Protein AF-A0A9Q8ZCZ3-F1 (afdb_monomer_lite)

Structure (mmCIF, N/CA/C/O backbone):
data_AF-A0A9Q8ZCZ3-F1
#
_entry.id   AF-A0A9Q8ZCZ3-F1
#
loop_
_atom_site.group_PDB
_atom_site.id
_atom_site.type_symbol
_atom_site.label_atom_id
_atom_site.label_alt_id
_atom_site.label_comp_id
_atom_site.label_asym_id
_atom_site.label_entity_id
_atom_site.label_seq_id
_atom_site.pdbx_PDB_ins_code
_atom_site.Cartn_x
_atom_site.Cartn_y
_atom_site.Cartn_z
_atom_site.occupancy
_atom_site.B_iso_or_equiv
_atom_site.auth_seq_id
_atom_site.auth_comp_id
_atom_site.auth_asym_id
_atom_site.auth_atom_id
_atom_site.pdbx_PDB_model_num
ATOM 1 N N . MET A 1 1 ? 38.126 -20.025 52.628 1.00 37.25 1 MET A N 1
ATOM 2 C CA . MET A 1 1 ? 37.465 -19.666 51.356 1.00 37.25 1 MET A CA 1
ATOM 3 C C . MET A 1 1 ? 36.184 -18.893 51.689 1.00 37.25 1 MET A C 1
ATOM 5 O O . MET A 1 1 ? 35.184 -19.537 51.940 1.00 37.25 1 MET A O 1
ATOM 9 N N . ARG A 1 2 ? 36.077 -17.572 51.896 1.00 28.75 2 ARG A N 1
ATOM 10 C CA . ARG A 1 2 ? 36.867 -16.373 51.544 1.00 28.75 2 ARG A CA 1
ATOM 11 C C . ARG A 1 2 ? 37.341 -16.327 50.087 1.00 28.75 2 ARG A C 1
ATOM 13 O O . ARG A 1 2 ? 38.144 -17.168 49.707 1.00 28.75 2 ARG A O 1
ATOM 20 N N . LEU A 1 3 ? 36.901 -15.266 49.398 1.00 27.75 3 LEU A N 1
ATOM 21 C CA . LEU A 1 3 ? 37.317 -14.732 48.092 1.00 27.75 3 LEU A CA 1
ATOM 22 C C . LEU A 1 3 ? 36.626 -15.328 46.848 1.00 27.75 3 LEU A C 1
ATOM 24 O O . LEU A 1 3 ? 36.503 -16.536 46.708 1.00 27.75 3 LEU A O 1
ATOM 28 N N . LEU A 1 4 ? 36.231 -14.414 45.949 1.00 27.61 4 LEU A N 1
ATOM 29 C CA . LEU A 1 4 ? 35.619 -14.585 44.618 1.00 27.61 4 LEU A CA 1
ATOM 30 C C . LEU A 1 4 ? 34.090 -14.765 44.512 1.00 27.61 4 LEU A C 1
ATOM 32 O O . LEU A 1 4 ? 33.637 -15.712 43.890 1.00 27.61 4 LEU A O 1
ATOM 36 N N . LYS A 1 5 ? 33.295 -13.800 45.006 1.00 28.56 5 LYS A N 1
ATOM 37 C CA . LYS A 1 5 ? 32.045 -13.321 44.342 1.00 28.56 5 LYS A CA 1
ATOM 38 C C . LYS A 1 5 ? 31.713 -11.852 44.695 1.00 28.56 5 LYS A C 1
ATOM 40 O O . LYS A 1 5 ? 30.554 -11.465 44.743 1.00 28.56 5 LYS A O 1
ATOM 45 N N . LEU A 1 6 ? 32.737 -11.029 44.951 1.00 27.64 6 LEU A N 1
ATOM 46 C CA . LEU A 1 6 ? 32.600 -9.608 45.313 1.00 27.64 6 LEU A CA 1
ATOM 47 C C . LEU A 1 6 ? 33.494 -8.715 44.431 1.00 27.64 6 LEU A C 1
ATOM 49 O O . LEU A 1 6 ? 34.274 -7.912 44.926 1.00 27.64 6 LEU A O 1
ATOM 53 N N . ALA A 1 7 ? 33.441 -8.923 43.116 1.00 28.30 7 ALA A N 1
ATOM 54 C CA . ALA A 1 7 ? 34.199 -8.135 42.146 1.00 28.30 7 ALA A CA 1
ATOM 55 C C . ALA A 1 7 ? 33.387 -7.986 40.855 1.00 28.30 7 ALA A C 1
ATOM 57 O O . ALA A 1 7 ? 33.737 -8.576 39.845 1.00 28.30 7 ALA A O 1
ATOM 58 N N . LEU A 1 8 ? 32.249 -7.286 40.931 1.00 29.22 8 LEU A N 1
ATOM 59 C CA . LEU A 1 8 ? 31.621 -6.587 39.795 1.00 29.22 8 LEU A CA 1
ATOM 60 C C . LEU A 1 8 ? 30.508 -5.618 40.275 1.00 29.22 8 LEU A C 1
ATOM 62 O O . LEU A 1 8 ? 29.471 -5.481 39.640 1.00 29.22 8 LEU A O 1
ATOM 66 N N . ALA A 1 9 ? 30.697 -4.979 41.440 1.00 29.83 9 ALA A N 1
ATOM 67 C CA . ALA A 1 9 ? 29.725 -4.052 42.042 1.00 29.83 9 ALA A CA 1
ATOM 68 C C . ALA A 1 9 ? 30.363 -2.749 42.570 1.00 29.83 9 ALA A C 1
ATOM 70 O O . ALA A 1 9 ? 29.780 -2.058 43.396 1.00 29.83 9 ALA A O 1
ATOM 71 N N . THR A 1 10 ? 31.563 -2.394 42.105 1.00 28.70 10 THR A N 1
ATOM 72 C CA . THR A 1 10 ? 32.265 -1.170 42.523 1.00 28.70 10 THR A CA 1
ATOM 73 C C . THR A 1 10 ? 33.043 -0.575 41.354 1.00 28.70 10 THR A C 1
ATOM 75 O O . THR A 1 10 ? 34.249 -0.769 41.244 1.00 28.70 10 THR A O 1
ATOM 78 N N . GLN A 1 11 ? 32.333 0.125 40.469 1.00 27.95 11 GLN A N 1
ATOM 79 C CA . GLN A 1 11 ? 32.879 1.227 39.661 1.00 27.95 11 GLN A CA 1
ATOM 80 C C . GLN A 1 11 ? 31.779 2.237 39.256 1.00 27.95 11 GLN A C 1
ATOM 82 O O . GLN A 1 11 ? 31.844 2.884 38.221 1.00 27.95 11 GLN A O 1
ATOM 87 N N . LEU A 1 12 ? 30.767 2.394 40.118 1.00 32.44 12 LEU A N 1
ATOM 88 C CA . LEU A 1 12 ? 29.701 3.400 40.034 1.00 32.44 12 LEU A CA 1
ATOM 89 C C . LEU A 1 12 ? 29.805 4.315 41.264 1.00 32.44 12 LEU A C 1
ATOM 91 O O . LEU A 1 12 ? 28.989 4.230 42.170 1.00 32.44 12 LEU A O 1
ATOM 95 N N . ALA A 1 13 ? 30.892 5.087 41.350 1.00 31.91 13 ALA A N 1
ATOM 96 C CA . ALA A 1 13 ? 31.069 6.240 42.246 1.00 31.91 13 ALA A CA 1
ATOM 97 C C . ALA A 1 13 ? 32.522 6.736 42.141 1.00 31.91 13 ALA A C 1
ATOM 99 O O . ALA A 1 13 ? 33.360 6.320 42.934 1.00 31.91 13 ALA A O 1
ATOM 100 N N . ALA A 1 14 ? 32.825 7.554 41.127 1.00 30.77 14 ALA A N 1
ATOM 101 C CA . ALA A 1 14 ? 33.904 8.558 41.114 1.00 30.77 14 ALA A CA 1
ATOM 102 C C . ALA A 1 14 ? 34.124 9.074 39.680 1.00 30.77 14 ALA A C 1
ATOM 104 O O . ALA A 1 14 ? 35.039 8.645 38.984 1.00 30.77 14 ALA A O 1
ATOM 105 N N . ALA A 1 15 ? 33.280 10.006 39.245 1.00 29.16 15 ALA A N 1
ATOM 106 C CA . ALA A 1 15 ? 33.615 11.010 38.237 1.00 29.16 15 ALA A CA 1
ATOM 107 C C . ALA A 1 15 ? 32.782 12.257 38.580 1.00 29.16 15 ALA A C 1
ATOM 109 O O . ALA A 1 15 ? 31.609 12.128 38.923 1.00 29.16 15 ALA A O 1
ATOM 110 N N . SER A 1 16 ? 33.441 13.412 38.626 1.00 28.70 16 SER A N 1
ATOM 111 C CA . SER A 1 16 ? 33.081 14.632 39.360 1.00 28.70 16 SER A CA 1
ATOM 112 C C . SER A 1 16 ? 31.605 15.073 39.329 1.00 28.70 16 SER A C 1
ATOM 114 O O . SER A 1 16 ? 30.960 15.000 38.283 1.00 28.70 16 SER A O 1
ATOM 116 N N . PRO A 1 17 ? 31.069 15.621 40.441 1.00 32.25 17 PRO A N 1
ATOM 117 C CA . PRO A 1 17 ? 29.817 16.361 40.394 1.00 32.25 17 PRO A CA 1
ATOM 118 C C . PRO A 1 17 ? 30.027 17.633 39.562 1.00 32.25 17 PRO A C 1
ATOM 120 O O . PRO A 1 17 ? 30.966 18.385 39.819 1.00 32.25 17 PRO A O 1
ATOM 123 N N . LEU A 1 18 ? 29.127 17.913 38.614 1.00 33.00 18 LEU A N 1
ATOM 124 C CA . LEU A 1 18 ? 28.838 19.305 38.262 1.00 33.00 18 LEU A CA 1
ATOM 125 C C . LEU A 1 18 ? 28.444 19.973 39.583 1.00 33.00 18 LEU A C 1
ATOM 127 O O . LEU A 1 18 ? 27.463 19.582 40.223 1.00 33.00 18 LEU A O 1
ATOM 131 N N . THR A 1 19 ? 29.311 20.851 40.068 1.00 30.25 19 THR A N 1
ATOM 132 C CA . THR A 1 19 ? 29.290 21.378 41.429 1.00 30.25 19 THR A CA 1
ATOM 133 C C . THR A 1 19 ? 27.935 21.989 41.766 1.00 30.25 19 THR A C 1
ATOM 135 O O . THR A 1 19 ? 27.463 22.901 41.093 1.00 30.25 19 THR A O 1
ATOM 138 N N . HIS A 1 20 ? 27.330 21.509 42.856 1.00 31.58 20 HIS A N 1
ATOM 139 C CA . HIS A 1 20 ? 26.348 22.273 43.619 1.00 31.58 20 HIS A CA 1
ATOM 140 C C . HIS A 1 20 ? 27.069 23.492 44.205 1.00 31.58 20 HIS A C 1
ATOM 142 O O . HIS A 1 20 ? 27.762 23.370 45.213 1.00 31.58 20 HIS A O 1
ATOM 148 N N . GLY A 1 21 ? 26.968 24.648 43.550 1.00 25.59 21 GLY A N 1
ATOM 149 C CA . GLY A 1 21 ? 27.646 25.849 44.026 1.00 25.59 21 GLY A CA 1
ATOM 150 C C . GLY A 1 21 ? 27.520 27.056 43.108 1.00 25.59 21 GLY A C 1
ATOM 151 O O . GLY A 1 21 ? 28.507 27.445 42.505 1.00 25.59 21 GLY A O 1
ATOM 152 N N . ALA A 1 22 ? 26.327 27.646 43.037 1.00 23.73 22 ALA A N 1
ATOM 153 C CA . ALA A 1 22 ? 26.113 29.096 43.023 1.00 23.73 22 ALA A CA 1
ATOM 154 C C . ALA A 1 22 ? 24.606 29.370 43.170 1.00 23.73 22 ALA A C 1
ATOM 156 O O . ALA A 1 22 ? 23.781 28.747 42.505 1.00 23.73 22 ALA A O 1
ATOM 157 N N . SER A 1 23 ? 24.259 30.276 44.085 1.00 26.58 23 SER A N 1
ATOM 158 C CA . SER A 1 23 ? 22.940 30.915 44.196 1.00 26.58 23 SER A CA 1
ATOM 159 C C . SER A 1 23 ? 22.476 31.442 42.828 1.00 26.58 23 SER A C 1
ATOM 161 O O . SER A 1 23 ? 23.337 31.825 42.036 1.00 26.58 23 SER A O 1
ATOM 163 N N . PRO A 1 24 ? 21.161 31.511 42.533 1.00 29.52 24 PRO A N 1
ATOM 164 C CA . PRO A 1 24 ? 20.676 32.098 41.292 1.00 29.52 24 PRO A CA 1
ATOM 165 C C . PRO A 1 24 ? 20.957 33.603 41.316 1.00 29.52 24 PRO A C 1
ATOM 167 O O . PRO A 1 24 ? 20.151 34.392 41.806 1.00 29.52 24 PRO A O 1
ATOM 170 N N . GLU A 1 25 ? 22.120 34.018 40.824 1.00 26.02 25 GLU A N 1
ATOM 171 C CA . GLU A 1 25 ? 22.280 35.394 40.380 1.00 26.02 25 GLU A CA 1
ATOM 172 C C . GLU A 1 25 ? 21.338 35.594 39.194 1.00 26.02 25 GLU A C 1
ATOM 174 O O . GLU A 1 25 ? 21.308 34.814 38.238 1.00 26.02 25 GLU A O 1
ATOM 179 N N . SER A 1 26 ? 20.497 36.615 39.317 1.00 29.98 26 SER A N 1
ATOM 180 C CA . SER A 1 26 ? 19.576 37.067 38.288 1.00 29.98 26 SER A CA 1
ATOM 181 C C . SER A 1 26 ? 20.321 37.216 36.962 1.00 29.98 26 SER A C 1
ATOM 183 O O . SER A 1 26 ? 21.155 38.110 36.824 1.00 29.98 26 SER A O 1
ATOM 185 N N . ARG A 1 27 ? 20.022 36.365 35.974 1.00 30.58 27 ARG A N 1
ATOM 186 C CA . ARG A 1 27 ? 20.497 36.565 34.600 1.00 30.58 27 ARG A CA 1
ATOM 187 C C . ARG A 1 27 ? 19.783 37.788 34.017 1.00 30.58 27 ARG A C 1
ATOM 189 O O . ARG A 1 27 ? 18.702 37.679 33.450 1.00 30.58 27 ARG A O 1
ATOM 196 N N . SER A 1 28 ? 20.370 38.961 34.238 1.00 32.25 28 SER A N 1
ATOM 197 C CA . SER A 1 28 ? 19.929 40.274 33.751 1.00 32.25 28 SER A CA 1
ATOM 198 C C . SER A 1 28 ? 20.901 40.858 32.720 1.00 32.25 28 SER A C 1
ATOM 200 O O . SER A 1 28 ? 21.131 42.062 32.689 1.00 32.25 28 SER A O 1
ATOM 202 N N . VAL A 1 29 ? 21.501 40.013 31.888 1.00 33.41 29 VAL A N 1
ATOM 203 C CA . VAL A 1 29 ? 22.351 40.422 30.764 1.00 33.41 29 VAL A CA 1
ATOM 204 C C . VAL A 1 29 ? 21.821 39.673 29.549 1.00 33.41 29 VAL A C 1
ATOM 206 O O . VAL A 1 29 ? 21.499 38.490 29.686 1.00 33.41 29 VAL A O 1
ATOM 209 N N . GLU A 1 30 ? 21.661 40.362 28.412 1.00 42.75 30 GLU A N 1
ATOM 210 C CA . GLU A 1 30 ? 21.364 39.749 27.108 1.00 42.75 30 GLU A CA 1
ATOM 211 C C . GLU A 1 30 ? 22.111 38.419 27.012 1.00 42.75 30 GLU A C 1
ATOM 213 O O . GLU A 1 30 ? 23.341 38.371 27.085 1.00 42.75 30 GLU A O 1
ATOM 218 N N . SER A 1 31 ? 21.356 37.322 27.013 1.00 51.47 31 SER A N 1
ATOM 219 C CA . SER A 1 31 ? 21.930 35.992 27.168 1.00 51.47 31 SER A CA 1
ATOM 220 C C . SER A 1 31 ? 22.570 35.608 25.843 1.00 51.47 31 SER A C 1
ATOM 222 O O . SER A 1 31 ? 21.911 35.052 24.970 1.00 51.47 31 SER A O 1
ATOM 224 N N . SER A 1 32 ? 23.839 35.974 25.665 1.00 66.69 32 SER A N 1
ATOM 225 C CA . SER A 1 32 ? 24.597 35.573 24.489 1.00 66.69 32 SER A CA 1
ATOM 226 C C . SER A 1 32 ? 24.754 34.052 24.487 1.00 66.69 32 SER A C 1
ATOM 228 O O . SER A 1 32 ? 25.251 33.463 25.449 1.00 66.69 32 SER A O 1
ATOM 230 N N . TYR A 1 33 ? 24.320 33.428 23.393 1.00 73.75 33 TYR A N 1
ATOM 231 C CA . TYR A 1 33 ? 24.519 32.006 23.115 1.00 73.75 33 TYR A CA 1
ATOM 232 C C . TYR A 1 33 ? 25.877 31.733 22.446 1.00 73.75 33 TYR A C 1
ATOM 234 O O . TYR A 1 33 ? 26.095 30.653 21.897 1.00 73.75 33 TYR A O 1
ATOM 242 N N . ASP A 1 34 ? 26.794 32.700 22.480 1.00 79.12 34 ASP A N 1
ATOM 243 C CA . ASP A 1 34 ? 28.106 32.581 21.852 1.00 79.12 34 ASP A CA 1
ATOM 244 C C . ASP A 1 34 ? 28.922 31.456 22.458 1.00 79.12 34 ASP A C 1
ATOM 246 O O . ASP A 1 34 ? 29.066 31.342 23.677 1.00 79.12 34 ASP A O 1
ATOM 250 N N . GLY A 1 35 ? 29.438 30.598 21.581 1.00 76.88 35 GLY A N 1
ATOM 251 C CA . GLY A 1 35 ? 30.182 29.411 21.975 1.00 76.88 35 GLY A CA 1
ATOM 252 C C . GLY A 1 35 ? 29.331 28.306 22.607 1.00 76.88 35 GLY A C 1
ATOM 253 O O . GLY A 1 35 ? 29.898 27.300 23.034 1.00 76.88 35 GLY A O 1
ATOM 254 N N . TYR A 1 36 ? 27.998 28.436 22.667 1.00 81.88 36 TYR A N 1
ATOM 255 C CA . TYR A 1 36 ? 27.144 27.319 23.074 1.00 81.88 36 TYR A CA 1
ATOM 256 C C . TYR A 1 36 ? 27.187 26.227 22.009 1.00 81.88 36 TYR A C 1
ATOM 258 O O . TYR A 1 36 ? 26.948 26.479 20.827 1.00 81.88 36 TYR A O 1
ATOM 266 N N . GLN A 1 37 ? 27.410 24.991 22.448 1.00 79.00 37 GLN A N 1
ATOM 267 C CA . GLN A 1 37 ? 27.437 23.821 21.582 1.00 79.00 37 GLN A CA 1
ATOM 268 C C . GLN A 1 37 ? 26.160 23.002 21.729 1.00 79.00 37 GLN A C 1
ATOM 270 O O . GLN A 1 37 ? 25.763 22.627 22.833 1.00 79.00 37 GLN A O 1
ATOM 275 N N . VAL A 1 38 ? 25.512 22.692 20.607 1.00 73.88 38 VAL A N 1
ATOM 276 C CA . VAL A 1 38 ? 24.312 21.846 20.591 1.00 73.88 38 VAL A CA 1
ATOM 277 C C . VAL A 1 38 ? 24.728 20.404 20.354 1.00 73.88 38 VAL A C 1
ATOM 279 O O . VAL A 1 38 ? 25.309 20.086 19.320 1.00 73.88 38 VAL A O 1
ATOM 282 N N . TYR A 1 39 ? 24.388 19.512 21.279 1.00 70.62 39 TYR A N 1
ATOM 283 C CA . TYR A 1 39 ? 24.693 18.086 21.197 1.00 70.62 39 TYR A CA 1
ATOM 284 C C . TYR A 1 39 ? 23.428 17.240 21.090 1.00 70.62 39 TYR A C 1
ATOM 286 O O . TYR A 1 39 ? 22.466 17.476 21.808 1.00 70.62 39 TYR A O 1
ATOM 294 N N . SER A 1 40 ? 23.454 16.200 20.254 1.00 76.69 40 SER A N 1
ATOM 295 C CA . SER A 1 40 ? 22.448 15.133 20.205 1.00 76.69 40 SER A CA 1
ATOM 296 C C . SER A 1 40 ? 22.942 13.907 20.963 1.00 76.69 40 SER A C 1
ATOM 298 O O . SER A 1 40 ? 23.885 13.249 20.521 1.00 76.69 40 SER A O 1
ATOM 300 N N . ILE A 1 41 ? 22.316 13.572 22.085 1.00 76.19 41 ILE A N 1
ATOM 301 C CA . ILE A 1 41 ? 22.670 12.424 22.924 1.00 76.19 41 ILE A CA 1
ATOM 302 C C . ILE A 1 41 ? 21.769 11.251 22.560 1.00 76.19 41 ILE A C 1
ATOM 304 O O . ILE A 1 41 ? 20.557 11.382 22.649 1.00 76.19 41 ILE A O 1
ATOM 308 N N . THR A 1 42 ? 22.327 10.100 22.183 1.00 78.81 42 THR A N 1
ATOM 309 C CA . THR A 1 42 ? 21.536 8.876 21.945 1.00 78.81 42 THR A CA 1
ATOM 310 C C . THR A 1 42 ? 21.480 8.031 23.227 1.00 78.81 42 THR A C 1
ATOM 312 O O . THR A 1 42 ? 22.520 7.472 23.583 1.00 78.81 42 THR A O 1
ATOM 315 N N . PRO A 1 43 ? 20.328 7.894 23.918 1.00 72.38 43 PRO A N 1
ATOM 316 C CA . PRO A 1 43 ? 20.190 6.991 25.052 1.00 72.38 43 PRO A CA 1
ATOM 317 C C . PRO A 1 43 ? 20.273 5.533 24.583 1.00 72.38 43 PRO A C 1
ATOM 319 O O . PRO A 1 43 ? 19.813 5.180 23.495 1.00 72.38 43 PRO A O 1
ATOM 322 N N . SER A 1 44 ? 20.830 4.666 25.420 1.00 74.69 44 SER A N 1
ATOM 323 C CA . SER A 1 44 ? 20.887 3.218 25.202 1.00 74.69 44 SER A CA 1
ATOM 324 C C . SER A 1 44 ? 19.638 2.480 25.697 1.00 74.69 44 SER A C 1
ATOM 326 O O . SER A 1 44 ? 19.405 1.339 25.297 1.00 74.69 44 SER A O 1
ATOM 328 N N . SER A 1 45 ? 18.810 3.123 26.527 1.00 70.25 45 SER A N 1
ATOM 329 C CA . SER A 1 45 ? 17.542 2.582 27.026 1.00 70.25 45 SER A CA 1
ATOM 330 C C . SER A 1 45 ? 16.523 3.685 27.337 1.00 70.25 45 SER A C 1
ATOM 332 O O . SER A 1 45 ? 16.878 4.854 27.495 1.00 70.25 45 SER A O 1
ATOM 334 N N . ALA A 1 46 ? 15.248 3.311 27.478 1.00 59.12 46 ALA A N 1
ATOM 335 C CA . ALA A 1 46 ? 14.192 4.231 27.913 1.00 59.12 46 ALA A CA 1
ATOM 336 C C . ALA A 1 46 ? 14.426 4.769 29.342 1.00 59.12 46 ALA A C 1
ATOM 338 O O . ALA A 1 46 ? 14.060 5.898 29.654 1.00 59.12 46 ALA A O 1
ATOM 339 N N . GLU A 1 47 ? 15.069 3.989 30.215 1.00 65.06 47 GLU A N 1
ATOM 340 C CA . GLU A 1 47 ? 15.448 4.426 31.566 1.00 65.06 47 GLU A CA 1
ATOM 341 C C . GLU A 1 47 ? 16.576 5.463 31.530 1.00 65.06 47 GLU A C 1
ATOM 343 O O . GLU A 1 47 ? 16.503 6.475 32.226 1.00 65.06 47 GLU A O 1
ATOM 348 N N . GLU A 1 48 ? 17.576 5.264 30.667 1.00 72.31 48 GLU A N 1
ATOM 349 C CA . GLU A 1 48 ? 18.631 6.254 30.449 1.00 72.31 48 GLU A CA 1
ATOM 350 C C . GLU A 1 48 ? 18.062 7.531 29.825 1.00 72.31 48 GLU A C 1
ATOM 352 O O . GLU A 1 48 ? 18.433 8.621 30.241 1.00 72.31 48 GLU A O 1
ATOM 357 N N . ALA A 1 49 ? 17.109 7.423 28.894 1.00 62.47 49 ALA A N 1
ATOM 358 C CA . ALA A 1 49 ? 16.438 8.584 28.313 1.00 62.47 49 ALA A CA 1
ATOM 359 C C . ALA A 1 49 ? 15.742 9.444 29.385 1.00 62.47 49 ALA A C 1
ATOM 361 O O . ALA A 1 49 ? 15.920 10.663 29.398 1.00 62.47 49 ALA A O 1
ATOM 362 N N . ARG A 1 50 ? 15.014 8.815 30.326 1.00 63.06 50 ARG A N 1
ATOM 363 C CA . ARG A 1 50 ? 14.393 9.517 31.466 1.00 63.06 50 ARG A CA 1
ATOM 364 C C . ARG A 1 50 ? 15.445 10.166 32.367 1.00 63.06 50 ARG A C 1
ATOM 366 O O . ARG A 1 50 ? 15.345 11.353 32.660 1.00 63.06 50 ARG A O 1
ATOM 373 N N . SER A 1 51 ? 16.489 9.421 32.732 1.00 70.00 51 SER A N 1
ATOM 374 C CA . SER A 1 51 ? 17.574 9.933 33.578 1.00 70.00 51 SER A CA 1
ATOM 375 C C . SER A 1 51 ? 18.323 11.104 32.930 1.00 70.00 51 SER A C 1
ATOM 377 O O . SER A 1 51 ? 18.619 12.088 33.603 1.00 70.00 51 SER A O 1
ATOM 379 N N . LEU A 1 52 ? 18.595 11.043 31.624 1.00 70.88 52 LEU A N 1
ATOM 380 C CA . LEU A 1 52 ? 19.221 12.131 30.871 1.00 70.88 52 LEU A CA 1
ATOM 381 C C . LEU A 1 52 ? 18.305 13.357 30.804 1.00 70.88 52 LEU A C 1
ATOM 383 O O . LEU A 1 52 ? 18.780 14.472 31.005 1.00 70.88 52 LEU A O 1
ATOM 387 N N . SER A 1 53 ? 17.003 13.166 30.575 1.00 63.09 53 SER A N 1
ATOM 388 C CA . SER A 1 53 ? 16.032 14.266 30.553 1.00 63.09 53 SER A CA 1
ATOM 389 C C . SER A 1 53 ? 15.942 14.985 31.901 1.00 63.09 53 SER A C 1
ATOM 391 O O . SER A 1 53 ? 15.883 16.211 31.931 1.00 63.09 53 SER A O 1
ATOM 393 N N . GLU A 1 54 ? 15.961 14.254 33.017 1.00 67.31 54 GLU A N 1
ATOM 394 C CA . GLU A 1 54 ? 16.004 14.848 34.360 1.00 67.31 54 GLU A CA 1
ATOM 395 C C . GLU A 1 54 ? 17.342 15.548 34.617 1.00 67.31 54 GLU A C 1
ATOM 397 O O . GLU A 1 54 ? 17.378 16.693 35.070 1.00 67.31 54 GLU A O 1
ATOM 402 N N . ARG A 1 55 ? 18.452 14.893 34.262 1.00 74.12 55 ARG A N 1
ATOM 403 C CA . ARG A 1 55 ? 19.815 15.400 34.464 1.00 74.12 55 ARG A CA 1
ATOM 404 C C . ARG A 1 55 ? 20.092 16.693 33.698 1.00 74.12 55 ARG A C 1
ATOM 406 O O . ARG A 1 55 ? 20.806 17.555 34.208 1.00 74.12 55 ARG A O 1
ATOM 413 N N . PHE A 1 56 ? 19.549 16.821 32.489 1.00 73.88 56 PHE A N 1
ATOM 414 C CA . PHE A 1 56 ? 19.730 17.987 31.623 1.00 73.88 56 PHE A CA 1
ATOM 415 C C . PHE A 1 56 ? 18.526 18.943 31.624 1.00 73.88 56 PHE A C 1
ATOM 417 O O . PHE A 1 56 ? 18.509 19.894 30.848 1.00 73.88 56 PHE A O 1
ATOM 424 N N . SER A 1 57 ? 17.553 18.751 32.520 1.00 64.94 57 SER A N 1
ATOM 425 C CA . SER A 1 57 ? 16.340 19.583 32.637 1.00 64.94 57 SER A CA 1
ATOM 426 C C . SER A 1 57 ? 16.612 21.082 32.817 1.00 64.94 57 SER A C 1
ATOM 428 O O . SER A 1 57 ? 15.804 21.907 32.395 1.00 64.94 57 SER A O 1
ATOM 430 N N . LYS A 1 58 ? 17.767 21.434 33.399 1.00 65.75 58 LYS A N 1
ATOM 431 C CA . LYS A 1 58 ? 18.221 22.820 33.595 1.00 65.75 58 LYS A CA 1
ATOM 432 C C . LYS A 1 58 ? 18.747 23.509 32.324 1.00 65.75 58 LYS A C 1
ATOM 434 O O . LYS A 1 58 ? 18.974 24.713 32.356 1.00 65.75 58 LYS A O 1
ATOM 439 N N . TYR A 1 59 ? 18.963 22.771 31.233 1.00 69.88 59 TYR A N 1
ATOM 440 C CA . TYR A 1 59 ? 19.405 23.312 29.942 1.00 69.88 59 TYR A CA 1
ATOM 441 C C . TYR A 1 59 ? 18.250 23.339 28.937 1.00 69.88 59 TYR A C 1
ATOM 443 O O . TYR A 1 59 ? 17.237 22.651 29.098 1.00 69.88 59 TYR A O 1
ATOM 451 N N . HIS A 1 60 ? 18.422 24.087 27.844 1.00 63.34 60 HIS A N 1
ATOM 452 C CA . HIS A 1 60 ? 17.495 24.018 26.717 1.00 63.34 60 HIS A CA 1
ATOM 453 C C . HIS A 1 60 ? 17.593 22.630 26.080 1.00 63.34 60 HIS A C 1
ATOM 455 O O . HIS A 1 60 ? 18.609 22.271 25.480 1.00 63.34 60 HIS A O 1
ATOM 461 N N . THR A 1 61 ? 16.535 21.840 26.266 1.00 58.09 61 THR A N 1
ATOM 462 C CA . THR A 1 61 ? 16.455 20.451 25.824 1.00 58.09 61 THR A CA 1
ATOM 463 C C . THR A 1 61 ? 15.274 20.227 24.889 1.00 58.09 61 THR A C 1
ATOM 465 O O . THR A 1 61 ? 14.214 20.850 25.022 1.00 58.09 61 THR A O 1
ATOM 468 N N . HIS A 1 62 ? 15.458 19.317 23.932 1.00 54.47 62 HIS A N 1
ATOM 469 C CA . HIS A 1 62 ? 14.383 18.825 23.077 1.00 54.47 62 HIS A CA 1
ATOM 470 C C . HIS A 1 62 ? 14.521 17.312 22.871 1.00 54.47 62 HIS A C 1
ATOM 472 O O . HIS A 1 62 ? 15.515 16.865 22.289 1.00 54.47 62 HIS A O 1
ATOM 478 N N . PRO A 1 63 ? 13.552 16.504 23.333 1.00 50.81 63 PRO A N 1
ATOM 479 C CA . PRO A 1 63 ? 13.523 15.078 23.031 1.00 50.81 63 PRO A CA 1
ATOM 480 C C . PRO A 1 63 ? 13.094 14.857 21.572 1.00 50.81 63 PRO A C 1
ATOM 482 O O . PRO A 1 63 ? 12.131 15.472 21.114 1.00 50.81 63 PRO A O 1
ATOM 485 N N . ILE A 1 64 ? 13.810 13.999 20.840 1.00 49.91 64 ILE A N 1
ATOM 486 C CA . ILE A 1 64 ? 13.513 13.599 19.454 1.00 49.91 64 ILE A CA 1
ATOM 487 C C . ILE A 1 64 ? 13.688 12.077 19.348 1.00 49.91 64 ILE A C 1
ATOM 489 O O . ILE A 1 64 ? 14.816 11.598 19.292 1.00 49.91 64 ILE A O 1
ATOM 493 N N . ARG A 1 65 ? 12.597 11.298 19.276 1.00 56.12 65 ARG A N 1
ATOM 494 C CA . ARG A 1 65 ? 12.611 9.819 19.147 1.00 56.12 65 ARG A CA 1
ATOM 495 C C . ARG A 1 65 ? 13.545 9.102 20.141 1.00 56.12 65 ARG A C 1
ATOM 497 O O . ARG A 1 65 ? 13.144 8.768 21.245 1.00 56.12 65 ARG A O 1
ATOM 504 N N . ASN A 1 66 ? 14.792 8.873 19.718 1.00 57.12 66 ASN A N 1
ATOM 505 C CA . ASN A 1 66 ? 15.848 8.139 20.412 1.00 57.12 66 ASN A CA 1
ATOM 506 C C . ASN A 1 66 ? 17.048 9.044 20.714 1.00 57.12 66 ASN A C 1
ATOM 508 O O . ASN A 1 66 ? 18.161 8.546 20.861 1.00 57.12 66 ASN A O 1
ATOM 512 N N . THR A 1 67 ? 16.878 10.364 20.702 1.00 59.69 67 THR A N 1
ATOM 513 C CA . THR A 1 67 ? 17.930 11.313 21.042 1.00 59.69 67 THR A CA 1
ATOM 514 C C . THR A 1 67 ? 17.405 12.471 21.884 1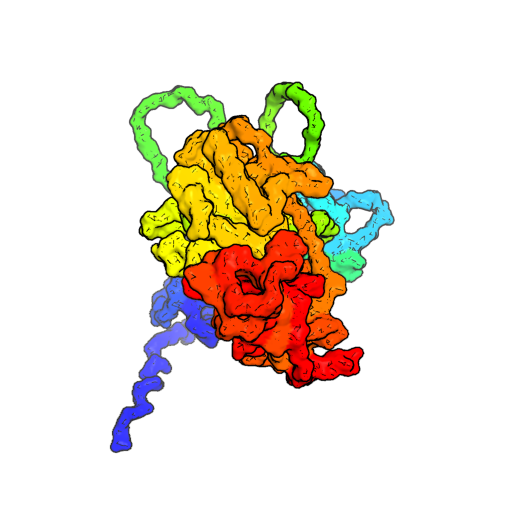.00 59.69 67 THR A C 1
ATOM 516 O O . THR A 1 67 ? 16.244 12.866 21.800 1.00 59.69 67 THR A O 1
ATOM 519 N N . LEU A 1 68 ? 18.274 13.011 22.732 1.00 63.72 68 LEU A N 1
ATOM 520 C CA . LEU A 1 68 ? 18.056 14.230 23.496 1.00 63.72 68 LEU A CA 1
ATOM 521 C C . LEU A 1 68 ? 18.999 15.295 22.946 1.00 63.72 68 LEU A C 1
ATOM 523 O O . LEU A 1 68 ? 20.216 15.149 23.062 1.00 63.72 68 LEU A O 1
ATOM 527 N N . SER A 1 69 ? 18.449 16.346 22.346 1.00 66.94 69 SER A N 1
ATOM 528 C CA . SER A 1 69 ? 19.244 17.513 21.969 1.00 66.94 69 SER A CA 1
ATOM 529 C C . SER A 1 69 ? 19.384 18.439 23.171 1.00 66.94 69 SER A C 1
ATOM 531 O O . SER A 1 69 ? 18.378 18.756 23.807 1.00 66.94 69 SER A O 1
ATOM 533 N N . VAL A 1 70 ? 20.608 18.864 23.482 1.00 69.88 70 VAL A N 1
ATOM 534 C CA . VAL A 1 70 ? 20.916 19.769 24.595 1.00 69.88 70 VAL A CA 1
ATOM 535 C C . VAL A 1 70 ? 21.889 20.856 24.141 1.00 69.88 70 VAL A C 1
ATOM 537 O O . VAL A 1 70 ? 22.902 20.556 23.509 1.00 69.88 70 VAL A O 1
ATOM 540 N N . ALA A 1 71 ? 21.574 22.116 24.443 1.00 73.81 71 ALA A N 1
ATOM 541 C CA . ALA A 1 71 ? 22.499 23.234 24.263 1.00 73.81 71 ALA A CA 1
ATOM 542 C C . ALA A 1 71 ? 23.365 23.392 25.522 1.00 73.81 71 ALA A C 1
ATOM 544 O O . ALA A 1 71 ? 22.841 23.643 26.610 1.00 73.81 71 ALA A O 1
ATOM 545 N N . ILE A 1 72 ? 24.678 23.215 25.373 1.00 80.19 72 ILE A N 1
ATOM 546 C CA . ILE A 1 72 ? 25.665 23.248 26.454 1.00 80.19 72 ILE A CA 1
ATOM 547 C C . ILE A 1 72 ? 26.451 24.561 26.373 1.00 80.19 72 ILE A C 1
ATOM 549 O O . ILE A 1 72 ? 26.977 24.870 25.302 1.00 80.19 72 ILE A O 1
ATOM 553 N N . PRO A 1 73 ? 26.542 25.331 27.471 1.00 82.12 73 PRO A N 1
ATOM 554 C CA . PRO A 1 73 ? 27.286 26.583 27.485 1.00 82.12 73 PRO A CA 1
ATOM 555 C C . PRO A 1 73 ? 28.803 26.335 27.396 1.00 82.12 73 PRO A C 1
ATOM 557 O O . PRO A 1 73 ? 29.266 25.280 27.848 1.00 82.12 73 PRO A O 1
ATOM 560 N N . PRO A 1 74 ? 29.588 27.282 26.847 1.00 86.12 74 PRO A N 1
ATOM 561 C CA . PRO A 1 74 ? 31.011 27.092 26.566 1.00 86.12 74 PRO A CA 1
ATOM 562 C C . PRO A 1 74 ? 31.829 26.667 27.792 1.00 86.12 74 PRO A C 1
ATOM 564 O O . PRO A 1 74 ? 32.712 25.817 27.685 1.00 86.12 74 PRO A O 1
ATOM 567 N N . GLU A 1 75 ? 31.499 27.191 28.972 1.00 86.94 75 GLU A N 1
ATOM 568 C CA . GLU A 1 75 ? 32.167 26.881 30.237 1.00 86.94 75 GLU A CA 1
ATOM 569 C C . GLU A 1 75 ? 31.894 25.463 30.769 1.00 86.94 75 GLU A C 1
ATOM 571 O O . GLU A 1 75 ? 32.638 24.971 31.619 1.00 86.94 75 GLU A O 1
ATOM 576 N N . GLU A 1 76 ? 30.866 24.772 30.265 1.00 86.81 76 GLU A N 1
ATOM 577 C CA . GLU A 1 76 ? 30.505 23.418 30.701 1.00 86.81 76 GLU A CA 1
ATOM 578 C C . GLU A 1 76 ? 30.781 22.330 29.643 1.00 86.81 76 GLU A C 1
ATOM 580 O O . GLU A 1 76 ? 30.566 21.148 29.924 1.00 86.81 76 GLU A O 1
ATOM 585 N N . ILE A 1 77 ? 31.315 22.681 28.462 1.00 86.19 77 ILE A N 1
ATOM 586 C CA . ILE A 1 77 ? 31.602 21.733 27.362 1.00 86.19 77 ILE A CA 1
ATOM 587 C C . ILE A 1 77 ? 32.571 20.627 27.794 1.00 86.19 77 ILE A C 1
ATOM 589 O O . ILE A 1 77 ? 32.312 19.447 27.553 1.00 86.19 77 ILE A O 1
ATOM 593 N N . ASP A 1 78 ? 33.671 20.973 28.463 1.00 85.69 78 ASP A N 1
ATOM 594 C CA . ASP A 1 78 ? 34.662 19.982 28.903 1.00 85.69 78 ASP A CA 1
ATOM 595 C C . ASP A 1 78 ? 34.071 19.019 29.937 1.00 85.69 78 ASP A C 1
ATOM 597 O O . ASP A 1 78 ? 34.268 17.802 29.863 1.00 85.69 78 ASP A O 1
ATOM 601 N N . SER A 1 79 ? 33.274 19.558 30.865 1.00 85.25 79 SER A N 1
ATOM 602 C CA . SER A 1 79 ? 32.555 18.766 31.867 1.00 85.25 79 SER A CA 1
ATOM 603 C C . SER A 1 79 ? 31.520 17.848 31.220 1.00 85.25 79 SER A C 1
ATOM 605 O O . SER A 1 79 ? 31.359 16.709 31.656 1.00 85.25 79 SER A O 1
ATOM 607 N N . PHE A 1 80 ? 30.845 18.314 30.166 1.00 86.25 80 PHE A N 1
ATOM 608 C CA . PHE A 1 80 ? 29.898 17.530 29.380 1.00 86.25 80 PHE A CA 1
ATOM 609 C C . PHE A 1 80 ? 30.590 16.397 28.607 1.00 86.25 80 PHE A C 1
ATOM 611 O O . PHE A 1 80 ? 30.164 15.244 28.696 1.00 86.25 80 PHE A O 1
ATOM 618 N N . ASN A 1 81 ? 31.691 16.685 27.910 1.00 85.88 81 ASN A N 1
ATOM 619 C CA . ASN A 1 81 ? 32.456 15.687 27.154 1.00 85.88 81 ASN A CA 1
ATOM 620 C C . ASN A 1 81 ? 33.063 14.610 28.072 1.00 85.88 81 ASN A C 1
ATOM 622 O O . ASN A 1 81 ? 33.098 13.431 27.711 1.00 85.88 81 ASN A O 1
ATOM 626 N N . ALA A 1 82 ? 33.462 14.981 29.294 1.00 85.62 82 ALA A N 1
ATOM 627 C CA . ALA A 1 82 ? 33.968 14.052 30.306 1.00 85.62 82 ALA A CA 1
ATOM 628 C C . ALA A 1 82 ? 32.925 13.025 30.795 1.00 85.62 82 ALA A C 1
ATOM 630 O O . ALA A 1 82 ? 33.296 12.022 31.406 1.00 85.62 82 ALA A O 1
ATOM 631 N N . LEU A 1 83 ? 31.630 13.227 30.512 1.00 82.12 83 LEU A N 1
ATOM 632 C CA . LEU A 1 83 ? 30.572 12.277 30.874 1.00 82.12 83 LEU A CA 1
ATOM 633 C C . LEU A 1 83 ? 30.599 10.989 30.042 1.00 82.12 83 LEU A C 1
ATOM 635 O O . LEU A 1 83 ? 29.920 10.030 30.407 1.00 82.12 83 LEU A O 1
ATOM 639 N N . GLY A 1 84 ? 31.342 10.960 28.929 1.00 79.44 84 GLY A N 1
ATOM 640 C CA . GLY A 1 84 ? 31.459 9.779 28.068 1.00 79.44 84 GLY A CA 1
ATOM 641 C C . GLY A 1 84 ? 30.144 9.367 27.396 1.00 79.44 84 GLY A C 1
ATOM 642 O O . GLY A 1 84 ? 29.990 8.212 26.998 1.00 79.44 84 GLY A O 1
ATOM 643 N N . LEU A 1 85 ? 29.184 10.292 27.290 1.00 83.69 85 LEU A N 1
ATOM 644 C CA . LEU A 1 85 ? 27.899 10.048 26.641 1.00 83.69 85 LEU A CA 1
ATOM 645 C C . LEU A 1 85 ? 28.092 9.859 25.133 1.00 83.69 85 LEU A C 1
ATOM 647 O O . LEU A 1 85 ? 28.950 10.489 24.513 1.00 83.69 85 LEU A O 1
ATOM 651 N N . LYS A 1 86 ? 27.243 9.035 24.513 1.00 82.25 86 LYS A N 1
ATOM 652 C CA . LYS A 1 86 ? 27.188 8.896 23.052 1.00 82.25 86 LYS A CA 1
ATOM 653 C C . LYS A 1 86 ? 26.502 10.125 22.437 1.00 82.25 86 LYS A C 1
ATOM 655 O O . LYS A 1 86 ? 25.337 10.065 22.039 1.00 82.25 86 LYS A O 1
ATOM 660 N N . ALA A 1 87 ? 27.225 11.242 22.409 1.00 81.06 87 ALA A N 1
ATOM 661 C CA . ALA A 1 87 ? 26.758 12.538 21.938 1.00 81.06 87 ALA A CA 1
ATOM 662 C C . ALA A 1 87 ? 27.372 12.907 20.576 1.00 81.06 87 ALA A C 1
ATOM 664 O O . ALA A 1 87 ? 28.567 12.725 20.349 1.00 81.06 87 ALA A O 1
ATOM 665 N N . ARG A 1 88 ? 26.553 13.437 19.663 1.00 81.50 88 ARG A N 1
ATOM 666 C CA . ARG A 1 88 ? 26.967 14.011 18.372 1.00 81.50 88 ARG A CA 1
ATOM 667 C C . ARG A 1 88 ? 26.858 15.530 18.448 1.00 81.50 88 ARG A C 1
ATOM 669 O O . ARG A 1 88 ? 25.767 16.022 18.716 1.00 81.50 88 ARG A O 1
ATOM 676 N N . LEU A 1 89 ? 27.941 16.257 18.180 1.00 76.94 89 LEU A N 1
ATOM 677 C CA . LEU A 1 89 ? 27.891 17.713 18.029 1.00 76.94 89 LEU A CA 1
ATOM 678 C C . LEU A 1 89 ? 27.073 18.069 16.776 1.00 76.94 89 LEU A C 1
ATOM 680 O O . LEU A 1 89 ? 27.338 17.543 15.695 1.00 76.94 89 LEU A O 1
ATOM 684 N N . LEU A 1 90 ? 26.054 18.904 16.952 1.00 63.50 90 LEU A N 1
ATOM 685 C CA . LEU A 1 90 ? 25.126 19.369 15.920 1.00 63.50 90 LEU A CA 1
ATOM 686 C C . LEU A 1 90 ? 25.487 20.775 15.451 1.00 63.50 90 LEU A C 1
ATOM 688 O O . LEU A 1 90 ? 25.614 21.008 14.255 1.00 63.50 90 LEU A O 1
ATOM 692 N N . ASN A 1 91 ? 25.695 21.684 16.403 1.00 69.19 91 ASN A N 1
ATOM 693 C CA . ASN A 1 91 ? 26.073 23.064 16.137 1.00 69.19 91 ASN A CA 1
ATOM 694 C C . ASN A 1 91 ? 27.255 23.448 17.048 1.00 69.19 91 ASN A C 1
ATOM 696 O O . ASN A 1 91 ? 27.122 23.303 18.267 1.00 69.19 91 ASN A O 1
ATOM 700 N N . PRO A 1 92 ? 28.403 23.873 16.484 1.00 78.94 92 PRO A N 1
ATOM 701 C CA . PRO A 1 92 ? 29.581 24.264 17.253 1.00 78.94 92 PRO A CA 1
ATOM 702 C C . PRO A 1 92 ? 29.487 25.661 17.893 1.00 78.94 92 PRO A C 1
ATOM 704 O O . PRO A 1 92 ? 30.247 25.920 18.824 1.00 78.94 92 PRO A O 1
ATOM 707 N N . ASP A 1 93 ? 28.599 26.536 17.410 1.00 77.19 93 ASP A N 1
ATOM 708 C CA . ASP A 1 93 ? 28.344 27.867 17.970 1.00 77.19 93 ASP A CA 1
ATOM 709 C C . ASP A 1 93 ? 26.906 28.315 17.657 1.00 77.19 93 ASP A C 1
ATOM 711 O O . ASP A 1 93 ? 26.575 28.816 16.576 1.00 77.19 93 ASP A O 1
ATOM 715 N N . LEU A 1 94 ? 26.021 28.115 18.633 1.00 71.81 94 LEU A N 1
ATOM 716 C CA . LEU A 1 94 ? 24.622 28.506 18.513 1.00 71.81 94 LEU A CA 1
ATOM 717 C C . LEU A 1 94 ? 24.450 30.030 18.394 1.00 71.81 94 LEU A C 1
ATOM 719 O O . LEU A 1 94 ? 23.539 30.479 17.702 1.00 71.81 94 LEU A O 1
ATOM 723 N N . GLY A 1 95 ? 25.304 30.826 19.035 1.00 69.56 95 GLY A N 1
ATOM 724 C CA . GLY A 1 95 ? 25.233 32.284 18.998 1.00 69.56 95 GLY A CA 1
ATOM 725 C C . GLY A 1 95 ? 25.643 32.865 17.646 1.00 69.56 95 GLY A C 1
ATOM 726 O O . GLY A 1 95 ? 24.975 33.770 17.140 1.00 69.56 95 GLY A O 1
ATOM 727 N N . GLU A 1 96 ? 26.677 32.308 17.006 1.00 73.81 96 GLU A N 1
ATOM 728 C CA . GLU A 1 96 ? 27.021 32.635 15.612 1.00 73.81 96 GLU A CA 1
ATOM 729 C C . GLU A 1 96 ? 25.861 32.310 14.669 1.00 73.81 96 GLU A C 1
ATOM 731 O O . GLU A 1 96 ? 25.486 33.133 13.831 1.00 73.81 96 GLU A O 1
ATOM 736 N N . TYR A 1 97 ? 25.250 31.140 14.849 1.00 66.50 97 TYR A N 1
ATOM 737 C CA . TYR A 1 97 ? 24.114 30.725 14.044 1.00 66.50 97 TYR A CA 1
ATOM 738 C C . TYR A 1 97 ? 22.904 31.659 14.209 1.00 66.50 97 TYR A C 1
ATOM 740 O O . TYR A 1 97 ? 22.354 32.106 13.203 1.00 66.50 97 TYR A O 1
ATOM 748 N N . ILE A 1 98 ? 22.545 32.041 15.442 1.00 64.50 98 ILE A N 1
ATOM 749 C CA . ILE A 1 98 ? 21.465 33.008 15.712 1.00 64.50 98 ILE A CA 1
ATOM 750 C C . ILE A 1 98 ? 21.745 34.345 15.011 1.00 64.50 98 ILE A C 1
ATOM 752 O O . ILE A 1 98 ? 20.904 34.831 14.254 1.00 64.50 98 ILE A O 1
ATOM 756 N N . ARG A 1 99 ? 22.958 34.895 15.146 1.00 68.25 99 ARG A N 1
ATOM 757 C CA . ARG A 1 99 ? 23.331 36.141 14.453 1.00 68.25 99 ARG A CA 1
ATOM 758 C C . ARG A 1 99 ? 23.287 36.026 12.935 1.00 68.25 99 ARG A C 1
ATOM 760 O O . ARG A 1 99 ? 22.960 36.995 12.260 1.00 68.25 99 ARG A O 1
ATOM 767 N N . SER A 1 100 ? 23.623 34.861 12.383 1.00 60.91 100 SER A N 1
ATOM 768 C CA . SER A 1 100 ? 23.539 34.635 10.936 1.00 60.91 100 SER A CA 1
ATOM 769 C C . SER A 1 100 ? 22.094 34.667 10.417 1.00 60.91 100 SER A C 1
ATOM 771 O O . SER A 1 100 ? 21.874 34.998 9.249 1.00 60.91 100 SER A O 1
ATOM 773 N N . THR A 1 101 ? 21.120 34.372 11.290 1.00 54.72 101 THR A N 1
ATOM 774 C CA . THR A 1 101 ? 19.680 34.427 10.992 1.00 54.72 101 THR A CA 1
ATOM 775 C C . THR A 1 101 ? 19.046 35.802 11.233 1.00 54.72 101 THR A C 1
ATOM 777 O O . THR A 1 101 ? 18.023 36.099 10.618 1.00 54.72 101 THR A O 1
ATOM 780 N N . ASP A 1 102 ? 19.670 36.665 12.039 1.00 56.34 102 ASP A N 1
ATOM 781 C CA . ASP A 1 102 ? 19.213 38.031 12.344 1.00 56.34 102 ASP A CA 1
ATOM 782 C C . ASP A 1 102 ? 19.687 39.046 11.282 1.00 56.34 102 ASP A C 1
ATOM 784 O O . ASP A 1 102 ? 20.401 40.011 11.565 1.00 56.34 102 ASP A O 1
ATOM 788 N N . LYS A 1 103 ? 19.328 38.821 10.013 1.00 55.31 103 LYS A N 1
ATOM 789 C CA . LYS A 1 103 ? 19.564 39.812 8.948 1.00 55.31 103 LYS A CA 1
ATOM 790 C C . LYS A 1 103 ? 18.534 40.937 9.019 1.00 55.31 103 LYS A C 1
ATOM 792 O O . LYS A 1 103 ? 17.367 40.689 9.304 1.00 55.31 103 LYS A O 1
ATOM 797 N N . GLU A 1 104 ? 18.963 42.153 8.680 1.00 55.72 104 GLU A N 1
ATOM 798 C CA . GLU A 1 104 ? 18.068 43.302 8.488 1.00 55.72 104 GLU A CA 1
ATOM 799 C C . GLU A 1 104 ? 16.897 42.927 7.555 1.00 55.72 104 GLU A C 1
ATOM 801 O O . GLU A 1 104 ? 17.149 42.364 6.478 1.00 55.72 104 GLU A O 1
ATOM 806 N N . PRO A 1 105 ? 15.638 43.228 7.933 1.00 55.59 105 PRO A N 1
ATOM 807 C CA . PRO A 1 105 ? 14.477 42.906 7.118 1.00 55.59 105 PRO A CA 1
ATOM 808 C C . PRO A 1 105 ? 14.601 43.544 5.732 1.00 55.59 105 PRO A C 1
ATOM 810 O O . PRO A 1 105 ? 14.807 44.751 5.592 1.00 55.59 105 PRO A O 1
ATOM 813 N N . VAL A 1 106 ? 14.451 42.739 4.680 1.00 58.16 106 VAL A N 1
ATOM 814 C CA . VAL A 1 106 ? 14.457 43.242 3.292 1.00 58.16 106 VAL A CA 1
ATOM 815 C C . VAL A 1 106 ? 13.090 43.840 2.914 1.00 58.16 106 VAL A C 1
ATOM 817 O O . VAL A 1 106 ? 12.993 44.644 1.982 1.00 58.16 106 VAL A O 1
ATOM 820 N N . TYR A 1 107 ? 12.040 43.499 3.668 1.00 63.22 107 TYR A N 1
ATOM 821 C CA . TYR A 1 107 ? 10.670 43.946 3.440 1.00 63.22 107 TYR A CA 1
ATOM 822 C C . TYR A 1 107 ? 10.493 45.446 3.727 1.00 63.22 107 TYR A C 1
ATOM 824 O O . TYR A 1 107 ? 10.606 45.912 4.861 1.00 63.22 107 TYR A O 1
ATOM 832 N N . LYS A 1 108 ? 10.183 46.225 2.685 1.00 66.69 108 LYS A N 1
ATOM 833 C CA . LYS A 1 108 ? 9.967 47.677 2.785 1.00 66.69 108 LYS A CA 1
ATOM 834 C C . LYS A 1 108 ? 8.486 48.004 2.920 1.00 66.69 108 LYS A C 1
ATOM 836 O O . LYS A 1 108 ? 7.805 48.236 1.921 1.00 66.69 108 LYS A O 1
ATOM 841 N N . ARG A 1 109 ? 8.027 48.097 4.167 1.00 63.53 109 ARG A N 1
ATOM 842 C CA . ARG A 1 109 ? 6.641 48.426 4.536 1.00 63.53 109 ARG A CA 1
ATOM 843 C C . ARG A 1 109 ? 6.079 49.657 3.815 1.00 63.53 109 ARG A C 1
ATOM 845 O O . ARG A 1 109 ? 4.942 49.636 3.367 1.00 63.53 109 ARG A O 1
ATOM 852 N N . ASP A 1 110 ? 6.891 50.700 3.641 1.00 64.75 110 ASP A N 1
ATOM 853 C CA . ASP A 1 110 ? 6.473 51.973 3.028 1.00 64.75 110 ASP A CA 1
ATOM 854 C C . ASP A 1 110 ? 6.096 51.869 1.538 1.00 64.75 110 ASP A C 1
ATOM 856 O O . ASP A 1 110 ? 5.570 52.822 0.964 1.00 64.75 110 ASP A O 1
ATOM 860 N N . LEU A 1 111 ? 6.389 50.736 0.892 1.00 60.19 111 LEU A N 1
ATOM 861 C CA . LEU A 1 111 ? 6.052 50.484 -0.510 1.00 60.19 111 LEU A CA 1
ATOM 862 C C . LEU A 1 111 ? 4.734 49.717 -0.681 1.00 60.19 111 LEU A C 1
ATOM 864 O O . LEU A 1 111 ? 4.274 49.556 -1.813 1.00 60.19 111 LEU A O 1
ATOM 868 N N . HIS A 1 112 ? 4.121 49.247 0.410 1.00 68.44 112 HIS A N 1
ATOM 869 C CA . HIS A 1 112 ? 2.851 48.533 0.348 1.00 68.44 112 HIS A CA 1
ATOM 870 C C . HIS A 1 112 ? 1.683 49.498 0.122 1.00 68.44 112 HIS A C 1
ATOM 872 O O . HIS A 1 112 ? 1.564 50.541 0.765 1.00 68.44 112 HIS A O 1
ATOM 878 N N . THR A 1 113 ? 0.814 49.154 -0.829 1.00 73.88 113 THR A N 1
ATOM 879 C CA . THR A 1 113 ? -0.397 49.928 -1.117 1.00 73.88 113 THR A CA 1
ATOM 880 C C . THR A 1 113 ? -1.577 49.297 -0.390 1.00 73.88 113 THR A C 1
ATOM 882 O O . THR A 1 113 ? -1.918 48.142 -0.644 1.00 73.88 113 THR A O 1
ATOM 885 N N . ALA A 1 114 ? -2.243 50.072 0.468 1.00 72.31 114 ALA A N 1
ATOM 886 C CA . ALA A 1 114 ? -3.421 49.621 1.202 1.00 72.31 114 ALA A CA 1
ATOM 887 C C . ALA A 1 114 ? -4.483 49.010 0.263 1.00 72.31 114 ALA A C 1
ATOM 889 O O . ALA A 1 114 ? -4.835 49.598 -0.763 1.00 72.31 114 ALA A O 1
ATOM 890 N N . GLY A 1 115 ? -4.993 47.831 0.626 1.00 76.88 115 GLY A N 1
ATOM 891 C CA . GLY A 1 115 ? -5.950 47.066 -0.182 1.00 76.88 115 GLY A CA 1
ATOM 892 C C . GLY A 1 115 ? -5.321 46.125 -1.215 1.00 76.88 115 GLY A C 1
ATOM 893 O O . GLY A 1 115 ? -6.052 45.415 -1.902 1.00 76.88 115 GLY A O 1
ATOM 894 N N . GLN A 1 116 ? -3.991 46.091 -1.330 1.00 85.75 116 GLN A N 1
ATOM 895 C CA . GLN A 1 116 ? -3.269 45.076 -2.100 1.00 85.75 116 GLN A CA 1
ATOM 896 C C . GLN A 1 116 ? -2.648 44.033 -1.175 1.00 85.75 116 GLN A C 1
ATOM 898 O O . GLN A 1 116 ? -2.414 44.288 0.003 1.00 85.75 116 GLN A O 1
ATOM 903 N N . LEU A 1 117 ? -2.362 42.850 -1.711 1.00 85.25 117 LEU A N 1
ATOM 904 C CA . LEU A 1 117 ? -1.624 41.832 -0.974 1.00 85.25 117 LEU A CA 1
ATOM 905 C C . LEU A 1 117 ? -0.177 42.292 -0.690 1.00 85.25 117 LEU A C 1
ATOM 907 O O . LEU A 1 117 ? 0.426 42.928 -1.559 1.00 85.25 117 LEU A O 1
ATOM 911 N N . PRO A 1 118 ? 0.385 41.984 0.496 1.00 84.75 118 PRO A N 1
ATOM 912 C CA . PRO A 1 118 ? 1.791 42.233 0.819 1.00 84.75 118 PRO A CA 1
ATOM 913 C C . PRO A 1 118 ? 2.779 41.613 -0.180 1.00 84.75 118 PRO A C 1
ATOM 915 O O . PRO A 1 118 ? 2.467 40.653 -0.882 1.00 84.75 118 PRO A O 1
ATOM 918 N N . ASP A 1 119 ? 4.000 42.139 -0.247 1.00 81.12 119 ASP A N 1
ATOM 919 C CA . ASP A 1 119 ? 5.032 41.561 -1.112 1.00 81.12 119 ASP A CA 1
ATOM 920 C C . ASP A 1 119 ? 5.555 40.218 -0.564 1.00 81.12 119 ASP A C 1
ATOM 922 O O . ASP A 1 119 ? 5.682 40.031 0.648 1.00 81.12 119 ASP A O 1
ATOM 926 N N . LEU A 1 120 ? 5.889 39.281 -1.460 1.00 77.12 120 LEU A N 1
ATOM 927 C CA . LEU A 1 120 ? 6.374 37.948 -1.077 1.00 77.12 120 LEU A CA 1
ATOM 928 C C . LEU A 1 120 ? 7.741 37.973 -0.371 1.00 77.12 120 LEU A C 1
ATOM 930 O O . LEU A 1 120 ? 8.051 37.007 0.324 1.00 77.12 120 LEU A O 1
ATOM 934 N N . SER A 1 121 ? 8.513 39.063 -0.471 1.00 74.38 121 SER A N 1
ATOM 935 C CA . SER A 1 121 ? 9.746 39.254 0.316 1.00 74.38 121 SER A CA 1
ATOM 936 C C . SER A 1 121 ? 9.514 39.284 1.829 1.00 74.38 121 SER A C 1
ATOM 938 O O . SER A 1 121 ? 10.467 39.147 2.593 1.00 74.38 121 SER A O 1
ATOM 940 N N . TRP A 1 122 ? 8.258 39.393 2.293 1.00 79.25 122 TRP A N 1
ATOM 941 C CA . TRP A 1 122 ? 7.904 39.140 3.694 1.00 79.25 122 TRP A CA 1
ATOM 942 C C . TRP A 1 122 ? 8.465 37.801 4.187 1.00 79.25 122 TRP A C 1
ATOM 944 O O . TRP A 1 122 ? 8.967 37.708 5.300 1.00 79.25 122 TRP A O 1
ATOM 954 N N . PHE A 1 123 ? 8.455 36.765 3.349 1.00 74.94 123 PHE A N 1
ATOM 955 C CA . PHE A 1 123 ? 8.879 35.424 3.747 1.00 74.94 123 PHE A CA 1
ATOM 956 C C . PHE A 1 123 ? 10.402 35.208 3.707 1.00 74.94 123 PHE A C 1
ATOM 958 O O . PHE A 1 123 ? 10.849 34.092 3.967 1.00 74.94 123 PHE A O 1
ATOM 965 N N . ASP A 1 124 ? 11.196 36.246 3.418 1.00 64.94 124 ASP A N 1
ATOM 966 C CA . ASP A 1 124 ? 12.662 36.164 3.325 1.00 64.94 124 ASP A CA 1
ATOM 967 C C . ASP A 1 124 ? 13.354 36.265 4.694 1.00 64.94 124 ASP A C 1
ATOM 969 O O . ASP A 1 124 ? 14.475 35.781 4.863 1.00 64.94 124 ASP A O 1
ATOM 973 N N . THR A 1 125 ? 12.704 36.889 5.680 1.00 65.81 125 THR A N 1
ATOM 974 C CA . THR A 1 125 ? 13.265 37.156 7.015 1.00 65.81 125 THR A CA 1
ATOM 975 C C . THR A 1 125 ? 12.214 36.977 8.107 1.00 65.81 125 THR A C 1
ATOM 977 O O . THR A 1 125 ? 11.017 36.986 7.837 1.00 65.81 125 THR A O 1
ATOM 980 N N . TYR A 1 126 ? 12.653 36.810 9.355 1.00 74.56 126 TYR A N 1
ATOM 981 C CA . TYR A 1 126 ? 11.759 36.928 10.507 1.00 74.56 126 TYR A CA 1
ATOM 982 C C . TYR A 1 126 ? 11.523 38.399 10.853 1.00 74.56 126 TYR A C 1
ATOM 984 O O . TYR A 1 126 ? 12.408 39.228 10.646 1.00 74.56 126 TYR A O 1
ATOM 992 N N . HIS A 1 127 ? 10.346 38.714 11.397 1.00 79.69 127 HIS A N 1
ATOM 993 C CA . HIS A 1 127 ? 9.922 40.092 11.657 1.00 79.69 127 HIS A CA 1
ATOM 994 C C . HIS A 1 127 ? 9.551 40.306 13.113 1.00 79.69 127 HIS A C 1
ATOM 996 O O . HIS A 1 127 ? 9.195 39.365 13.823 1.00 79.69 127 HIS A O 1
ATOM 1002 N N . ALA A 1 128 ? 9.609 41.554 13.570 1.00 84.50 128 ALA A N 1
ATOM 1003 C CA . ALA A 1 128 ? 9.171 41.896 14.913 1.00 84.50 128 ALA A CA 1
ATOM 1004 C C . ALA A 1 128 ? 7.660 41.656 15.070 1.00 84.50 128 ALA A C 1
ATOM 1006 O O . ALA A 1 128 ? 6.888 41.791 14.121 1.00 84.50 128 ALA A O 1
ATOM 1007 N N . TYR A 1 129 ? 7.209 41.356 16.290 1.00 86.94 129 TYR A N 1
ATOM 1008 C CA . TYR A 1 129 ? 5.790 41.106 16.580 1.00 86.94 129 TYR A CA 1
ATOM 1009 C C . TYR A 1 129 ? 4.850 42.204 16.050 1.00 86.94 129 TYR A C 1
ATOM 1011 O O . TYR A 1 129 ? 3.781 41.910 15.521 1.00 86.94 129 TYR A O 1
ATOM 1019 N N . ALA A 1 130 ? 5.255 43.474 16.149 1.00 88.25 130 ALA A N 1
ATOM 1020 C CA . ALA A 1 130 ? 4.464 44.598 15.650 1.00 88.25 130 ALA A CA 1
ATOM 1021 C C . ALA A 1 130 ? 4.274 44.566 14.123 1.00 88.25 130 ALA A C 1
ATOM 1023 O O . ALA A 1 130 ? 3.199 44.917 13.637 1.00 88.25 130 ALA A O 1
ATOM 1024 N N . ASP A 1 131 ? 5.282 44.112 13.379 1.00 88.00 131 ASP A N 1
ATOM 1025 C CA . ASP A 1 131 ? 5.211 44.008 11.923 1.00 88.00 131 ASP A CA 1
ATOM 1026 C C . ASP A 1 131 ? 4.278 42.874 11.504 1.00 88.00 131 ASP A C 1
ATOM 1028 O O . ASP A 1 131 ? 3.506 43.044 10.567 1.00 88.00 131 ASP A O 1
ATOM 1032 N N . HIS A 1 132 ? 4.266 41.756 12.238 1.00 89.94 132 HIS A N 1
ATOM 1033 C CA . HIS A 1 132 ? 3.299 40.681 12.008 1.00 89.94 132 HIS A CA 1
ATOM 1034 C C . HIS A 1 132 ? 1.854 41.163 12.187 1.00 89.94 132 HIS A C 1
ATOM 1036 O O . HIS A 1 132 ? 0.988 40.847 11.374 1.00 89.94 132 HIS A O 1
ATOM 1042 N N . LEU A 1 133 ? 1.571 41.960 13.226 1.00 91.56 133 LEU A N 1
ATOM 1043 C CA . LEU A 1 133 ? 0.232 42.527 13.416 1.00 91.56 133 LEU A CA 1
ATOM 1044 C C . LEU A 1 133 ? -0.182 43.412 12.236 1.00 91.56 133 LEU A C 1
ATOM 1046 O O . LEU A 1 133 ? -1.320 43.309 11.780 1.00 91.56 133 LEU A O 1
ATOM 1050 N N . GLN A 1 134 ? 0.747 44.227 11.729 1.00 89.62 134 GLN A N 1
ATOM 1051 C CA . GLN A 1 134 ? 0.511 45.047 10.545 1.00 89.62 134 GLN A CA 1
ATOM 1052 C C . GLN A 1 134 ? 0.311 44.186 9.292 1.00 89.62 134 GLN A C 1
ATOM 1054 O O . GLN A 1 134 ? -0.621 44.435 8.539 1.00 89.62 134 GLN A O 1
ATOM 1059 N N . TYR A 1 135 ? 1.118 43.143 9.095 1.00 90.62 135 TYR A N 1
ATOM 1060 C CA . TYR A 1 135 ? 0.986 42.218 7.969 1.00 90.62 135 TYR A CA 1
ATOM 1061 C C . TYR A 1 135 ? -0.406 41.572 7.922 1.00 90.62 135 TYR A C 1
ATOM 1063 O O . TYR A 1 135 ? -1.037 41.497 6.868 1.00 90.62 135 TYR A O 1
ATOM 1071 N N . TRP A 1 136 ? -0.931 41.155 9.075 1.00 93.31 136 TRP A N 1
ATOM 1072 C CA . TRP A 1 136 ? -2.293 40.638 9.176 1.00 93.31 136 TRP A CA 1
ATOM 1073 C C . TRP A 1 136 ? -3.364 41.694 8.890 1.00 93.31 136 TRP A C 1
ATOM 1075 O O . TRP A 1 136 ? -4.371 41.380 8.251 1.00 93.31 136 TRP A O 1
ATOM 1085 N N . ASP A 1 137 ? -3.155 42.937 9.331 1.00 92.12 137 ASP A N 1
ATOM 1086 C CA . ASP A 1 137 ? -4.033 44.054 8.972 1.00 92.12 137 ASP A CA 1
ATOM 1087 C C . ASP A 1 137 ? -4.021 44.312 7.460 1.00 92.12 137 ASP A C 1
ATOM 1089 O O . ASP A 1 137 ? -5.079 44.534 6.869 1.00 92.12 137 ASP A O 1
ATOM 1093 N N . ASP A 1 138 ? -2.861 44.185 6.816 1.00 91.19 138 ASP A N 1
ATOM 1094 C CA . ASP A 1 138 ? -2.709 44.331 5.370 1.00 91.19 138 ASP A CA 1
ATOM 1095 C C . ASP A 1 138 ? -3.410 43.188 4.609 1.00 91.19 138 ASP A C 1
ATOM 1097 O O . ASP A 1 138 ? -4.087 43.443 3.611 1.00 91.19 138 ASP A O 1
ATOM 1101 N N . LEU A 1 139 ? -3.336 41.940 5.097 1.00 91.31 139 LEU A N 1
ATOM 1102 C CA . LEU A 1 139 ? -4.081 40.802 4.531 1.00 91.31 139 LEU A CA 1
ATOM 1103 C C . LEU A 1 139 ? -5.602 40.995 4.629 1.00 91.31 139 LEU A C 1
ATOM 1105 O O . LEU A 1 139 ? -6.322 40.767 3.655 1.00 91.31 139 LEU A O 1
ATOM 1109 N N . VAL A 1 140 ? -6.101 41.438 5.785 1.00 92.94 140 VAL A N 1
ATOM 1110 C CA . VAL A 1 140 ? -7.532 41.726 5.987 1.00 92.94 140 VAL A CA 1
ATOM 1111 C C . VAL A 1 140 ? -7.975 42.897 5.109 1.00 92.94 140 VAL A C 1
ATOM 1113 O O . VAL A 1 140 ? -9.023 42.829 4.464 1.00 92.94 140 VAL A O 1
ATOM 1116 N N . ALA A 1 141 ? -7.155 43.946 5.005 1.00 91.50 141 ALA A N 1
ATOM 1117 C CA . ALA A 1 141 ? -7.418 45.082 4.128 1.00 91.50 141 ALA A CA 1
ATOM 1118 C C . ALA A 1 141 ? -7.425 44.688 2.644 1.00 91.50 141 ALA A C 1
ATOM 1120 O O . ALA A 1 141 ? -8.196 45.262 1.872 1.00 91.50 141 ALA A O 1
ATOM 1121 N N . ALA A 1 142 ? -6.609 43.708 2.242 1.00 90.25 142 ALA A N 1
ATOM 1122 C CA . ALA A 1 142 ? -6.637 43.139 0.900 1.00 90.25 142 ALA A CA 1
ATOM 1123 C C . ALA A 1 142 ? -7.913 42.319 0.645 1.00 90.25 142 ALA A C 1
ATOM 1125 O O . ALA A 1 142 ? -8.377 42.257 -0.491 1.00 90.25 142 ALA A O 1
ATOM 1126 N N . PHE A 1 143 ? -8.537 41.739 1.677 1.00 92.12 143 PHE A N 1
ATOM 1127 C CA . PHE A 1 143 ? -9.719 40.880 1.543 1.00 92.12 143 PHE A CA 1
ATOM 1128 C C . PHE A 1 143 ? -10.942 41.346 2.361 1.00 92.12 143 PHE A C 1
ATOM 1130 O O . PHE A 1 143 ? -11.536 40.566 3.109 1.00 92.12 143 PHE A O 1
ATOM 1137 N N . PRO A 1 144 ? -11.389 42.606 2.209 1.00 86.81 144 PRO A N 1
ATOM 1138 C CA . PRO A 1 144 ? -12.222 43.289 3.204 1.00 86.81 144 PRO A CA 1
ATOM 1139 C C . PRO A 1 144 ? -13.677 42.800 3.279 1.00 86.81 144 PRO A C 1
ATOM 1141 O O . PRO A 1 144 ? -14.370 43.079 4.252 1.00 86.81 144 PRO A O 1
ATOM 1144 N N . VAL A 1 145 ? -14.174 42.106 2.250 1.00 87.56 145 VAL A N 1
ATOM 1145 C CA . VAL A 1 145 ? -15.552 41.569 2.214 1.00 87.56 145 VAL A CA 1
ATOM 1146 C C . VAL A 1 145 ? -15.636 40.183 2.857 1.00 87.56 145 VAL A C 1
ATOM 1148 O O . VAL A 1 145 ? -16.672 39.801 3.397 1.00 87.56 145 VAL A O 1
ATOM 1151 N N . ASN A 1 146 ? -14.534 39.443 2.800 1.00 90.44 146 ASN A N 1
ATOM 1152 C CA . ASN A 1 146 ? -14.464 38.005 3.022 1.00 90.44 146 ASN A CA 1
ATOM 1153 C C . ASN A 1 146 ? -13.476 37.648 4.147 1.00 90.44 146 ASN A C 1
ATOM 1155 O O . ASN A 1 146 ? -13.010 36.509 4.243 1.00 90.44 146 ASN A O 1
ATOM 1159 N N . SER A 1 147 ? -13.149 38.632 4.992 1.00 92.56 147 SER A N 1
ATOM 1160 C CA . SER A 1 147 ? -12.306 38.462 6.168 1.00 92.56 147 SER A CA 1
ATOM 1161 C C . SER A 1 147 ? -12.804 39.255 7.380 1.00 92.56 147 SER A C 1
ATOM 1163 O O . SER A 1 147 ? -13.442 40.298 7.238 1.00 92.56 147 SER A O 1
ATOM 1165 N N . GLU A 1 148 ? -12.509 38.759 8.582 1.00 93.62 148 GLU A N 1
ATOM 1166 C CA . GLU A 1 148 ? -12.780 39.429 9.858 1.00 93.62 148 GLU A CA 1
ATOM 1167 C C . GLU A 1 148 ? -11.594 39.246 10.816 1.00 93.62 148 GLU A C 1
ATOM 1169 O O . GLU A 1 148 ? -11.110 38.132 11.011 1.00 93.62 148 GLU A O 1
ATOM 1174 N N . LYS A 1 149 ? -11.150 40.337 11.449 1.00 95.25 149 LYS A N 1
ATOM 1175 C CA . LYS A 1 149 ? -10.185 40.332 12.559 1.00 95.25 149 LYS A CA 1
ATOM 1176 C C . LYS A 1 149 ? -10.928 40.589 13.863 1.00 95.25 149 LYS A C 1
ATOM 1178 O O . LYS A 1 149 ? -11.632 41.592 13.978 1.00 95.25 149 LYS A O 1
ATOM 1183 N N . PHE A 1 150 ? -10.733 39.738 14.866 1.00 97.19 150 PHE A N 1
ATOM 1184 C CA . PHE A 1 150 ? -11.367 39.904 16.175 1.00 97.19 150 PHE A CA 1
ATOM 1185 C C . PHE A 1 150 ? -10.483 39.390 17.316 1.00 97.19 150 PHE A C 1
ATOM 1187 O O . PHE A 1 150 ? -9.590 38.567 17.124 1.00 97.19 150 PHE A O 1
ATOM 1194 N N . SER A 1 151 ? -10.719 39.910 18.521 1.00 97.44 151 SER A N 1
ATOM 1195 C CA . SER A 1 151 ? -10.031 39.463 19.735 1.00 97.44 151 SER A CA 1
ATOM 1196 C C . SER A 1 151 ? -10.713 38.226 20.315 1.00 97.44 151 SER A C 1
ATOM 1198 O O . SER A 1 151 ? -11.945 38.171 20.380 1.00 97.44 151 SER A O 1
ATOM 1200 N N . ILE A 1 152 ? -9.915 37.261 20.776 1.00 97.69 152 ILE A N 1
ATOM 1201 C CA . ILE A 1 152 ? -10.397 36.085 21.521 1.00 97.69 152 ILE A CA 1
ATOM 1202 C C . ILE A 1 152 ? -10.032 36.120 23.007 1.00 97.69 152 ILE A C 1
ATOM 1204 O O . ILE A 1 152 ? -10.428 35.233 23.759 1.00 97.69 152 ILE A O 1
ATOM 1208 N N . GLY A 1 153 ? -9.306 37.151 23.437 1.00 96.69 153 GLY A N 1
ATOM 1209 C CA . GLY A 1 153 ? -8.839 37.318 24.807 1.00 96.69 153 GLY A CA 1
ATOM 1210 C C . GLY A 1 153 ? -7.536 38.106 24.871 1.00 96.69 153 GLY A C 1
ATOM 1211 O O . GLY A 1 153 ? -7.062 38.651 23.872 1.00 96.69 153 GLY A O 1
ATOM 1212 N N . GLU A 1 154 ? -6.954 38.150 26.061 1.00 97.38 154 GLU A N 1
ATOM 1213 C CA . GLU A 1 154 ? -5.662 38.778 26.325 1.00 97.38 154 GLU A CA 1
ATOM 1214 C C . GLU A 1 154 ? -4.716 37.745 26.937 1.00 97.38 154 GLU A C 1
ATOM 1216 O O . GLU A 1 154 ? -5.146 36.854 27.671 1.00 97.38 154 GLU A O 1
ATOM 1221 N N . SER A 1 155 ? -3.433 37.849 26.608 1.00 96.75 155 SER A N 1
ATOM 1222 C CA . SER A 1 155 ? -2.358 37.103 27.254 1.00 96.75 155 SER A CA 1
ATOM 1223 C C . SER A 1 155 ? -2.085 37.628 28.667 1.00 96.75 155 SER A C 1
ATOM 1225 O O . SER A 1 155 ? -2.664 38.624 29.106 1.00 96.75 155 SER A O 1
ATOM 1227 N N . TYR A 1 156 ? -1.170 36.982 29.391 1.00 95.44 156 TYR A N 1
ATOM 1228 C CA . TYR A 1 156 ? -0.825 37.408 30.749 1.00 95.44 156 TYR A CA 1
ATOM 1229 C C . TYR A 1 156 ? -0.290 38.853 30.833 1.00 95.44 156 TYR A C 1
ATOM 1231 O O . TYR A 1 156 ? -0.627 39.584 31.764 1.00 95.44 156 TYR A O 1
ATOM 1239 N N . GLU A 1 157 ? 0.534 39.287 29.880 1.00 95.94 157 GLU A N 1
ATOM 1240 C CA . GLU A 1 157 ? 1.079 40.651 29.815 1.00 95.94 157 GLU A CA 1
ATOM 1241 C C . GLU A 1 157 ? 0.138 41.623 29.067 1.00 95.94 157 GLU A C 1
ATOM 1243 O O . GLU A 1 157 ? 0.581 42.661 28.573 1.00 95.94 157 GLU A O 1
ATOM 1248 N N . ASN A 1 158 ? -1.163 41.308 29.000 1.00 96.44 158 ASN A N 1
ATOM 1249 C CA . ASN A 1 158 ? -2.227 42.109 28.381 1.00 96.44 158 ASN A CA 1
ATOM 1250 C C . ASN A 1 158 ? -2.028 42.376 26.877 1.00 96.44 158 ASN A C 1
ATOM 1252 O O . ASN A 1 158 ? -2.438 43.422 26.364 1.00 96.44 158 ASN A O 1
ATOM 1256 N N . ARG A 1 159 ? -1.399 41.454 26.136 1.00 95.88 159 ARG A N 1
ATOM 1257 C CA . ARG A 1 159 ? -1.403 41.516 24.668 1.00 95.88 159 ARG A CA 1
ATOM 1258 C C . ARG A 1 159 ? -2.658 40.834 24.151 1.00 95.88 159 ARG A C 1
ATOM 1260 O O . ARG A 1 159 ? -2.960 39.699 24.505 1.00 95.88 159 ARG A O 1
ATOM 1267 N N . THR A 1 160 ? -3.384 41.515 23.275 1.00 97.38 160 THR A N 1
ATOM 1268 C CA . THR A 1 160 ? -4.555 40.935 22.619 1.00 97.38 160 THR A CA 1
ATOM 1269 C C . THR A 1 160 ? -4.164 39.710 21.797 1.00 97.38 160 THR A C 1
ATOM 1271 O O . THR A 1 160 ? -3.240 39.774 20.982 1.00 97.38 160 THR A O 1
ATOM 1274 N N . ILE A 1 161 ? -4.898 38.614 21.981 1.00 97.62 161 ILE A N 1
ATOM 1275 C CA . ILE A 1 161 ? -4.789 37.413 21.157 1.00 97.62 161 ILE A CA 1
ATOM 1276 C C . ILE A 1 161 ? -5.770 37.575 19.998 1.00 97.62 161 ILE A C 1
ATOM 1278 O O . ILE A 1 161 ? -6.990 37.576 20.185 1.00 97.62 161 ILE A O 1
ATOM 1282 N N . TRP A 1 162 ? -5.222 37.765 18.800 1.00 97.50 162 TRP A N 1
ATOM 1283 C CA . TRP A 1 162 ? -5.996 38.000 17.586 1.00 97.50 162 TRP A CA 1
ATOM 1284 C C . TRP A 1 162 ? -6.346 36.694 16.879 1.00 97.50 162 TRP A C 1
ATOM 1286 O O . TRP A 1 162 ? -5.493 35.821 16.707 1.00 97.50 162 TRP A O 1
ATOM 1296 N N . ALA A 1 163 ? -7.595 36.603 16.428 1.00 97.44 163 ALA A N 1
ATOM 1297 C CA . ALA A 1 163 ? -8.067 35.585 15.508 1.00 97.44 163 ALA A CA 1
ATOM 1298 C C . ALA A 1 163 ? -8.541 36.232 14.201 1.00 97.44 163 ALA A C 1
ATOM 1300 O O . ALA A 1 163 ? -9.057 37.355 14.189 1.00 97.44 163 ALA A O 1
ATOM 1301 N N . PHE A 1 164 ? -8.375 35.493 13.110 1.00 97.12 164 PHE A N 1
ATOM 1302 C CA . PHE A 1 164 ? -8.728 35.919 11.762 1.00 97.12 164 PHE A CA 1
ATOM 1303 C C . PHE A 1 164 ? -9.672 34.900 11.142 1.00 97.12 164 PHE A C 1
ATOM 1305 O O . PHE A 1 164 ? -9.375 33.707 11.144 1.00 97.12 164 PHE A O 1
ATOM 1312 N N . HIS A 1 165 ? -10.808 35.355 10.626 1.00 94.62 165 HIS A N 1
ATOM 1313 C CA . HIS A 1 165 ? -11.785 34.526 9.925 1.00 94.62 165 HIS A CA 1
ATOM 1314 C C . HIS A 1 165 ? -11.745 34.849 8.435 1.00 94.62 165 HIS A C 1
ATOM 1316 O O . HIS A 1 165 ? -11.890 36.011 8.081 1.00 94.62 165 HIS A O 1
ATOM 1322 N N . PHE A 1 166 ? -11.568 33.845 7.574 1.00 92.38 166 PHE A N 1
ATOM 1323 C CA . PHE A 1 166 ? -11.640 33.969 6.114 1.00 92.38 166 PHE A CA 1
ATOM 1324 C C . PHE A 1 166 ? -12.725 33.049 5.544 1.00 92.38 166 PHE A C 1
ATOM 1326 O O . PHE A 1 166 ? -12.824 31.884 5.943 1.00 92.38 166 PHE A O 1
ATOM 1333 N N . PHE A 1 167 ? -13.527 33.553 4.600 1.00 89.62 167 PHE A N 1
ATOM 1334 C CA . PHE A 1 167 ? -14.689 32.834 4.056 1.00 89.62 167 PHE A CA 1
ATOM 1335 C C . PHE A 1 167 ? -15.052 33.270 2.629 1.00 89.62 167 PHE A C 1
ATOM 1337 O O . PHE A 1 167 ? -14.884 34.425 2.278 1.00 89.62 167 PHE A O 1
ATOM 1344 N N . GLY A 1 168 ? -15.604 32.374 1.806 1.00 84.44 168 GLY A N 1
ATOM 1345 C CA . GLY A 1 168 ? -16.101 32.663 0.445 1.00 84.44 168 GLY A CA 1
ATOM 1346 C C . GLY A 1 168 ? -17.620 32.882 0.349 1.00 84.44 168 GLY A C 1
ATOM 1347 O O . GLY A 1 168 ? -18.357 32.616 1.307 1.00 84.44 168 GLY A O 1
ATOM 1348 N N . ASP A 1 169 ? -18.107 33.325 -0.814 1.00 71.12 169 ASP A N 1
ATOM 1349 C CA . ASP A 1 169 ? -19.494 33.745 -1.051 1.00 71.12 169 ASP A CA 1
ATOM 1350 C C . ASP A 1 169 ? -20.308 32.738 -1.891 1.00 71.12 169 ASP A C 1
ATOM 1352 O O . ASP A 1 169 ? -20.180 32.660 -3.112 1.00 71.12 169 ASP A O 1
ATOM 1356 N N . LYS A 1 170 ? -21.314 32.091 -1.284 1.00 59.00 170 LYS A N 1
ATOM 1357 C CA . LYS A 1 170 ? -22.439 31.471 -2.016 1.00 59.00 170 LYS A CA 1
ATOM 1358 C C . LYS A 1 170 ? -23.736 32.260 -1.795 1.00 59.00 170 LYS A C 1
ATOM 1360 O O . LYS A 1 170 ? -24.644 31.806 -1.119 1.00 59.00 170 LYS A O 1
ATOM 1365 N N . LYS A 1 171 ? -23.832 33.421 -2.456 1.00 45.12 171 LYS A N 1
ATOM 1366 C CA . LYS A 1 171 ? -24.985 34.358 -2.512 1.00 45.12 171 LYS A CA 1
ATOM 1367 C C . LYS A 1 171 ? -25.291 35.173 -1.232 1.00 45.12 171 LYS A C 1
ATOM 1369 O O . LYS A 1 171 ? -25.095 34.741 -0.109 1.00 45.12 171 LYS A O 1
ATOM 1374 N N . LYS A 1 172 ? -25.769 36.400 -1.504 1.00 37.66 172 LYS A N 1
ATOM 1375 C CA . LYS A 1 172 ? -26.183 37.542 -0.656 1.00 37.66 172 LYS A CA 1
ATOM 1376 C C . LYS A 1 172 ? -26.382 37.291 0.850 1.00 37.66 172 LYS A C 1
ATOM 1378 O O . LYS A 1 172 ? -27.137 36.410 1.240 1.00 37.66 172 LYS A O 1
ATOM 1383 N N . LEU A 1 173 ? -25.831 38.219 1.650 1.00 37.94 173 LEU A N 1
ATOM 1384 C CA . LEU A 1 173 ? -26.226 38.582 3.024 1.00 37.94 173 LEU A CA 1
ATOM 1385 C C . LEU A 1 173 ? -27.720 38.267 3.288 1.00 37.94 173 LEU A C 1
ATOM 1387 O O . LEU A 1 173 ? -28.592 39.051 2.912 1.00 37.94 173 LEU A O 1
ATOM 1391 N N . GLY A 1 174 ? -28.024 37.106 3.876 1.00 38.81 174 GLY A N 1
ATOM 1392 C CA . GLY A 1 174 ? -29.406 36.708 4.172 1.00 38.81 174 GLY A CA 1
ATOM 1393 C C . GLY A 1 174 ? -29.669 35.206 4.327 1.00 38.81 174 GLY A C 1
ATOM 1394 O O . GLY A 1 174 ? -30.591 34.852 5.051 1.00 38.81 174 GLY A O 1
ATOM 1395 N N . GLU A 1 175 ? -28.860 34.327 3.724 1.00 47.22 175 GLU A N 1
ATOM 1396 C CA . GLU A 1 175 ? -29.078 32.863 3.742 1.00 47.22 175 GLU A CA 1
ATOM 1397 C C . GLU A 1 175 ? -27.781 32.103 4.098 1.00 47.22 175 GLU A C 1
ATOM 1399 O O . GLU A 1 175 ? -27.278 31.295 3.323 1.00 47.22 175 GLU A O 1
ATOM 1404 N N . ARG A 1 176 ? -27.176 32.405 5.257 1.00 54.03 176 ARG A N 1
ATOM 1405 C CA . ARG A 1 176 ? -25.972 31.696 5.730 1.00 54.03 176 ARG A CA 1
ATOM 1406 C C . ARG A 1 176 ? -26.365 30.346 6.343 1.00 54.03 176 ARG A C 1
ATOM 1408 O O . ARG A 1 176 ? -26.716 30.295 7.517 1.00 54.03 176 ARG A O 1
ATOM 1415 N N . GLU A 1 177 ? -26.307 29.265 5.567 1.00 57.03 177 GLU A N 1
ATOM 1416 C CA . GLU A 1 177 ? -26.126 27.925 6.145 1.00 57.03 177 GLU A CA 1
ATOM 1417 C C . GLU A 1 177 ? -24.738 27.871 6.816 1.00 57.03 177 GLU A C 1
ATOM 1419 O O . GLU A 1 177 ? -23.758 28.368 6.258 1.00 57.03 177 GLU A O 1
ATOM 1424 N N . GLU A 1 178 ? -24.655 27.345 8.041 1.00 71.94 178 GLU A N 1
ATOM 1425 C CA . GLU A 1 178 ? -23.412 27.312 8.828 1.00 71.94 178 GLU A CA 1
ATOM 1426 C C . GLU A 1 178 ? -22.385 26.358 8.186 1.00 71.94 178 GLU A C 1
ATOM 1428 O O . GLU A 1 178 ? -22.674 25.177 7.981 1.00 71.94 178 GLU A O 1
ATOM 1433 N N . LYS A 1 179 ? -21.187 26.865 7.850 1.00 83.56 179 LYS A N 1
ATOM 1434 C CA . LYS A 1 179 ? -20.121 26.095 7.188 1.00 83.56 179 LYS A CA 1
ATOM 1435 C C . LYS A 1 179 ? -19.264 25.322 8.203 1.00 83.56 179 LYS A C 1
ATOM 1437 O O . LYS A 1 179 ? -19.081 25.796 9.326 1.00 83.56 179 LYS A O 1
ATOM 1442 N N . PRO A 1 180 ? -18.689 24.161 7.830 1.00 87.06 180 PRO A N 1
ATOM 1443 C CA . PRO A 1 180 ? -17.712 23.485 8.673 1.00 87.06 180 PRO A CA 1
ATOM 1444 C C . PRO A 1 180 ? -16.453 24.339 8.862 1.00 87.06 180 PRO A C 1
ATOM 1446 O O . PRO A 1 180 ? -16.031 25.068 7.959 1.00 87.06 180 PRO A O 1
ATOM 1449 N N . VAL A 1 181 ? -15.827 24.209 10.029 1.00 90.00 181 VAL A N 1
ATOM 1450 C CA . VAL A 1 181 ? -14.697 25.049 10.442 1.00 90.00 181 VAL A CA 1
ATOM 1451 C C . VAL A 1 181 ? -13.350 24.367 10.200 1.00 90.00 181 VAL A C 1
ATOM 1453 O O . VAL A 1 181 ? -13.144 23.209 10.573 1.00 90.00 181 VAL A O 1
ATOM 1456 N N . VAL A 1 182 ? -12.398 25.116 9.643 1.00 90.00 182 VAL A N 1
ATOM 1457 C CA . VAL A 1 182 ? -10.966 24.790 9.629 1.00 90.00 182 VAL A CA 1
ATOM 1458 C C . VAL A 1 182 ? -10.248 25.756 10.568 1.00 90.00 182 VAL A C 1
ATOM 1460 O O . VAL A 1 182 ? -10.248 26.960 10.335 1.00 90.00 182 VAL A O 1
ATOM 1463 N N . LEU A 1 183 ? -9.645 25.236 11.635 1.00 94.50 183 LEU A N 1
ATOM 1464 C CA . LEU A 1 183 ? -8.984 26.017 12.677 1.00 94.50 183 LEU A CA 1
ATOM 1465 C C . LEU A 1 183 ? -7.472 25.779 12.650 1.00 94.50 183 LEU A C 1
ATOM 1467 O O . LEU A 1 183 ? -7.014 24.653 12.858 1.00 94.50 183 LEU A O 1
ATOM 1471 N N . TRP A 1 184 ? -6.701 26.835 12.402 1.00 92.88 184 TRP A N 1
ATOM 1472 C CA . TRP A 1 184 ? -5.239 26.812 12.413 1.00 92.88 184 TRP A CA 1
ATOM 1473 C C . TRP A 1 184 ? -4.688 27.596 13.590 1.00 92.88 184 TRP A C 1
ATOM 1475 O O . TRP A 1 184 ? -5.137 28.700 13.898 1.00 92.88 184 TRP A O 1
ATOM 1485 N N . HIS A 1 185 ? -3.683 27.016 14.227 1.00 89.38 185 HIS A N 1
ATOM 1486 C CA . HIS A 1 185 ? -3.101 27.510 15.462 1.00 89.38 185 HIS A CA 1
ATOM 1487 C C . HIS A 1 185 ? -1.576 27.383 15.401 1.00 89.38 185 HIS A C 1
ATOM 1489 O O . HIS A 1 185 ? -1.055 26.366 14.946 1.00 89.38 185 HIS A O 1
ATOM 1495 N N . ALA A 1 186 ? -0.867 28.435 15.810 1.00 89.94 186 ALA A N 1
ATOM 1496 C CA . ALA A 1 186 ? 0.594 28.490 15.829 1.00 89.94 186 ALA A CA 1
ATOM 1497 C C . ALA A 1 186 ? 1.123 29.210 17.075 1.00 89.94 186 ALA A C 1
ATOM 1499 O O . ALA A 1 186 ? 0.375 29.800 17.866 1.00 89.94 186 ALA A O 1
ATOM 1500 N N . THR A 1 187 ? 2.448 29.171 17.242 1.00 91.19 187 THR A N 1
ATOM 1501 C CA . THR A 1 187 ? 3.170 29.885 18.304 1.00 91.19 187 THR A CA 1
ATOM 1502 C C . THR A 1 187 ? 2.668 29.509 19.701 1.00 91.19 187 THR A C 1
ATOM 1504 O O . THR A 1 187 ? 2.593 30.340 20.604 1.00 91.19 187 THR A O 1
ATOM 1507 N N . VAL A 1 188 ? 2.286 28.243 19.910 1.00 93.75 188 VAL A N 1
ATOM 1508 C CA . VAL A 1 188 ? 2.015 27.724 21.261 1.00 93.75 188 VAL A CA 1
ATOM 1509 C C . VAL A 1 188 ? 3.306 27.614 22.067 1.00 93.75 188 VAL A C 1
ATOM 1511 O O . VAL A 1 188 ? 3.324 27.946 23.254 1.00 93.75 188 VAL A O 1
ATOM 1514 N N . HIS A 1 189 ? 4.401 27.234 21.406 1.00 90.38 189 HIS A N 1
ATOM 1515 C CA . HIS A 1 189 ? 5.747 27.435 21.915 1.00 90.38 189 HIS A CA 1
ATOM 1516 C C . HIS A 1 189 ? 6.307 28.746 21.351 1.00 90.38 189 HIS A C 1
ATOM 1518 O O . HIS A 1 189 ? 6.374 28.950 20.140 1.00 90.38 189 HIS A O 1
ATOM 1524 N N . ALA A 1 190 ? 6.764 29.625 22.238 1.00 87.50 190 ALA A N 1
ATOM 1525 C CA . ALA A 1 190 ? 7.187 30.979 21.884 1.00 87.50 190 ALA A CA 1
ATOM 1526 C C . ALA A 1 190 ? 8.351 31.051 20.876 1.00 87.50 190 ALA A C 1
ATOM 1528 O O . ALA A 1 190 ? 8.357 31.895 19.986 1.00 87.50 190 ALA A O 1
ATOM 1529 N N . ARG A 1 191 ? 9.327 30.144 20.993 1.00 79.69 191 ARG A N 1
ATOM 1530 C CA . ARG A 1 191 ? 10.539 30.102 20.152 1.00 79.69 191 ARG A CA 1
ATOM 1531 C C . ARG A 1 191 ? 10.325 29.671 18.696 1.00 79.69 191 ARG A C 1
ATOM 1533 O O . ARG A 1 191 ? 11.272 29.736 17.908 1.00 79.69 191 ARG A O 1
ATOM 1540 N N . GLU A 1 192 ? 9.134 29.193 18.340 1.00 78.69 192 GLU A N 1
ATOM 1541 C CA . GLU A 1 192 ? 8.829 28.551 17.053 1.00 78.69 192 GLU A CA 1
ATOM 1542 C C . GLU A 1 192 ? 8.323 29.543 15.999 1.00 78.69 192 GLU A C 1
ATOM 1544 O O . GLU A 1 192 ? 7.226 29.399 15.462 1.00 78.69 192 GLU A O 1
ATOM 1549 N N . TRP A 1 193 ? 9.131 30.557 15.682 1.00 80.00 193 TRP A N 1
ATOM 1550 C CA . TRP A 1 193 ? 8.726 31.684 14.827 1.00 80.00 193 TRP A CA 1
ATOM 1551 C C . TRP A 1 193 ? 8.238 31.275 13.430 1.00 80.00 193 TRP A C 1
ATOM 1553 O O . TRP A 1 193 ? 7.350 31.908 12.870 1.00 80.00 193 TRP A O 1
ATOM 1563 N N . ILE A 1 194 ? 8.763 30.183 12.873 1.00 72.81 194 ILE A N 1
ATOM 1564 C CA . ILE A 1 194 ? 8.331 29.676 11.565 1.00 72.81 194 ILE A CA 1
ATOM 1565 C C . ILE A 1 194 ? 6.849 29.270 11.539 1.00 72.81 194 ILE A C 1
ATOM 1567 O O . ILE A 1 194 ? 6.211 29.355 10.493 1.00 72.81 194 ILE A O 1
ATOM 1571 N N . SER A 1 195 ? 6.281 28.858 12.678 1.00 77.88 195 SER A N 1
ATOM 1572 C CA . SER A 1 195 ? 4.890 28.398 12.743 1.00 77.88 195 SER A CA 1
ATOM 1573 C C . SER A 1 195 ? 3.902 29.504 12.351 1.00 77.88 195 SER A C 1
ATOM 1575 O O . SER A 1 195 ? 2.990 29.248 11.565 1.00 77.88 195 SER A O 1
ATOM 1577 N N . THR A 1 196 ? 4.124 30.746 12.803 1.00 83.31 196 THR A N 1
ATOM 1578 C CA . THR A 1 196 ? 3.289 31.894 12.407 1.00 83.31 196 THR A CA 1
ATOM 1579 C C . THR A 1 196 ? 3.503 32.280 10.943 1.00 83.31 196 THR A C 1
ATOM 1581 O O . THR A 1 196 ? 2.530 32.464 10.215 1.00 83.31 196 THR A O 1
ATOM 1584 N N . MET A 1 197 ? 4.755 32.281 10.467 1.00 80.06 197 MET A N 1
ATOM 1585 C CA . MET A 1 197 ? 5.086 32.591 9.067 1.00 80.06 197 MET A CA 1
ATOM 1586 C C . MET A 1 197 ? 4.405 31.625 8.085 1.00 80.06 197 MET A C 1
ATOM 1588 O O . MET A 1 197 ? 3.977 32.026 7.004 1.00 80.06 197 MET A O 1
ATOM 1592 N N . VAL A 1 198 ? 4.267 30.346 8.454 1.00 77.69 198 VAL A N 1
ATOM 1593 C CA . VAL A 1 198 ? 3.543 29.358 7.639 1.00 77.69 198 VAL A CA 1
ATOM 1594 C C . VAL A 1 198 ? 2.052 29.678 7.580 1.00 77.69 198 VAL A C 1
ATOM 1596 O O . VAL A 1 198 ? 1.486 29.676 6.490 1.00 77.69 198 VAL A O 1
ATOM 1599 N N . ILE A 1 199 ? 1.411 29.984 8.711 1.00 82.94 199 ILE A N 1
ATOM 1600 C CA . ILE A 1 199 ? -0.009 30.367 8.724 1.00 82.94 199 ILE A CA 1
ATOM 1601 C C . ILE A 1 199 ? -0.241 31.639 7.892 1.00 82.94 199 ILE A C 1
ATOM 1603 O O . ILE A 1 199 ? -1.197 31.693 7.119 1.00 82.94 199 ILE A O 1
ATOM 1607 N N . GLU A 1 200 ? 0.650 32.624 7.996 1.00 85.62 200 GLU A N 1
ATOM 1608 C CA . GLU A 1 200 ? 0.631 33.854 7.192 1.00 85.62 200 GLU A CA 1
ATOM 1609 C C . GLU A 1 200 ? 0.741 33.566 5.694 1.00 85.62 200 GLU A C 1
ATOM 1611 O O . GLU A 1 200 ? -0.055 34.075 4.904 1.00 85.62 200 GLU A O 1
ATOM 1616 N N . TYR A 1 201 ? 1.666 32.687 5.297 1.00 80.50 201 TYR A N 1
ATOM 1617 C CA . TYR A 1 201 ? 1.805 32.264 3.905 1.00 80.50 201 TYR A CA 1
ATOM 1618 C C . TYR A 1 201 ? 0.547 31.563 3.396 1.00 80.50 201 TYR A C 1
ATOM 1620 O O . TYR A 1 201 ? 0.076 31.840 2.294 1.00 80.50 201 TYR A O 1
ATOM 1628 N N . LEU A 1 202 ? -0.037 30.668 4.190 1.00 80.62 202 LEU A N 1
ATOM 1629 C CA . LEU A 1 202 ? -1.257 29.974 3.792 1.00 80.62 202 LEU A CA 1
ATOM 1630 C C . LEU A 1 202 ? -2.443 30.937 3.666 1.00 80.62 202 LEU A C 1
ATOM 1632 O O . LEU A 1 202 ? -3.209 30.819 2.712 1.00 80.62 202 LEU A O 1
ATOM 1636 N N . ALA A 1 203 ? -2.570 31.916 4.564 1.00 84.19 203 ALA A N 1
ATOM 1637 C CA . ALA A 1 203 ? -3.587 32.961 4.468 1.00 84.19 203 ALA A CA 1
ATOM 1638 C C . ALA A 1 203 ? -3.403 33.829 3.216 1.00 84.19 203 ALA A C 1
ATOM 1640 O O . ALA A 1 203 ? -4.361 34.036 2.470 1.00 84.19 203 ALA A O 1
ATOM 1641 N N . TYR A 1 204 ? -2.168 34.255 2.933 1.00 86.25 204 TYR A N 1
ATOM 1642 C CA . TYR A 1 204 ? -1.820 34.961 1.700 1.00 86.25 204 TYR A CA 1
ATOM 1643 C C . TYR A 1 204 ? -2.291 34.185 0.468 1.00 86.25 204 TYR A C 1
ATOM 1645 O O . TYR A 1 204 ? -2.957 34.730 -0.409 1.00 86.25 204 TYR A O 1
ATOM 1653 N N . GLN A 1 205 ? -1.976 32.890 0.420 1.00 79.75 205 GLN A N 1
ATOM 1654 C CA . GLN A 1 205 ? -2.318 32.025 -0.702 1.00 79.75 205 GLN A CA 1
ATOM 1655 C C . GLN A 1 205 ? -3.838 31.840 -0.857 1.00 79.75 205 GLN A C 1
ATOM 1657 O O . GLN A 1 205 ? -4.339 31.845 -1.982 1.00 79.75 205 GLN A O 1
ATOM 1662 N N . LEU A 1 206 ? -4.583 31.716 0.248 1.00 81.12 206 LEU A N 1
ATOM 1663 C CA . LEU A 1 206 ? -6.049 31.654 0.226 1.00 81.12 206 LEU A CA 1
ATOM 1664 C C . LEU A 1 206 ? -6.662 32.924 -0.376 1.00 81.12 206 LEU A C 1
ATOM 1666 O O . LEU A 1 206 ? -7.533 32.831 -1.241 1.00 81.12 206 LEU A O 1
ATOM 1670 N N . ILE A 1 207 ? -6.189 34.095 0.053 1.00 86.31 207 ILE A N 1
ATOM 1671 C CA . ILE A 1 207 ? -6.688 35.386 -0.431 1.00 86.31 207 ILE A CA 1
ATOM 1672 C C . ILE A 1 207 ? -6.337 35.570 -1.910 1.00 86.31 207 ILE A C 1
ATOM 1674 O O . ILE A 1 207 ? -7.225 35.839 -2.719 1.00 86.31 207 ILE A O 1
ATOM 1678 N N . ASP A 1 208 ? -5.068 35.375 -2.276 1.00 84.75 208 ASP A N 1
ATOM 1679 C CA . ASP A 1 208 ? -4.582 35.537 -3.651 1.00 84.75 208 ASP A CA 1
ATOM 1680 C C . ASP A 1 208 ? -5.330 34.620 -4.625 1.00 84.75 208 ASP A C 1
ATOM 1682 O O . ASP A 1 208 ? -5.829 35.059 -5.664 1.00 84.75 208 ASP A O 1
ATOM 1686 N N . GLY A 1 209 ? -5.469 33.342 -4.259 1.00 78.62 209 GLY A N 1
ATOM 1687 C CA . GLY A 1 209 ? -6.177 32.355 -5.065 1.00 78.62 209 GLY A CA 1
ATOM 1688 C C . GLY A 1 209 ? -7.655 32.698 -5.249 1.00 78.62 209 GLY A C 1
ATOM 1689 O O . GLY A 1 209 ? -8.172 32.588 -6.361 1.00 78.62 209 GLY A O 1
ATOM 1690 N N . TYR A 1 210 ? -8.331 33.167 -4.197 1.00 82.69 210 TYR A N 1
ATOM 1691 C CA . TYR A 1 210 ? -9.736 33.569 -4.284 1.00 82.69 210 TYR A CA 1
ATOM 1692 C C . TYR A 1 210 ? -9.920 34.822 -5.147 1.00 82.69 210 TYR A C 1
ATOM 1694 O O . TYR A 1 210 ? -10.772 34.841 -6.035 1.00 82.69 210 TYR A O 1
ATOM 1702 N N . GLN A 1 211 ? -9.090 35.852 -4.952 1.00 85.75 211 GLN A N 1
ATOM 1703 C CA . GLN A 1 211 ? -9.134 37.086 -5.747 1.00 85.75 211 GLN A CA 1
ATOM 1704 C C . GLN A 1 211 ? -8.873 36.837 -7.237 1.00 85.75 211 GLN A C 1
ATOM 1706 O O . GLN A 1 211 ? -9.465 37.500 -8.090 1.00 85.75 211 GLN A O 1
ATOM 1711 N N . LYS A 1 212 ? -8.017 35.861 -7.560 1.00 83.75 212 LYS A N 1
ATOM 1712 C CA . LYS A 1 212 ? -7.715 35.441 -8.937 1.00 83.75 212 LYS A CA 1
ATOM 1713 C C . LYS A 1 212 ? -8.746 34.476 -9.531 1.00 83.75 212 LYS A C 1
ATOM 1715 O O . LYS A 1 212 ? -8.646 34.147 -10.713 1.00 83.75 212 LYS A O 1
ATOM 1720 N N . GLY A 1 213 ? -9.729 34.028 -8.748 1.00 78.75 213 GLY A N 1
ATOM 1721 C CA . GLY A 1 213 ? -10.752 33.081 -9.189 1.00 78.75 213 GLY A CA 1
ATOM 1722 C C . GLY A 1 213 ? -10.228 31.659 -9.405 1.00 78.75 213 GLY A C 1
ATOM 1723 O O . GLY A 1 213 ? -10.751 30.943 -10.262 1.00 78.75 213 GLY A O 1
ATOM 1724 N N . ASP A 1 214 ? -9.200 31.230 -8.660 1.00 78.19 214 ASP A N 1
ATOM 1725 C CA . ASP A 1 214 ? -8.757 29.833 -8.665 1.00 78.19 214 ASP A CA 1
ATOM 1726 C C . ASP A 1 214 ? -9.925 28.935 -8.236 1.00 78.19 214 ASP A C 1
ATOM 1728 O O . ASP A 1 214 ? -10.497 29.086 -7.153 1.00 78.19 214 ASP A O 1
ATOM 1732 N N . ALA A 1 215 ? -10.300 27.996 -9.106 1.00 70.69 215 ALA A N 1
ATOM 1733 C CA . ALA A 1 215 ? -11.495 27.182 -8.920 1.00 70.69 215 ALA A CA 1
ATOM 1734 C C . ALA A 1 215 ? -11.428 26.284 -7.673 1.00 70.69 215 ALA A C 1
ATOM 1736 O O . ALA A 1 215 ? -12.466 25.998 -7.072 1.00 70.69 215 ALA A O 1
ATOM 1737 N N . ASN A 1 216 ? -10.234 25.838 -7.269 1.00 63.88 216 ASN A N 1
ATOM 1738 C CA . ASN A 1 216 ? -10.062 25.008 -6.079 1.00 63.88 216 ASN A CA 1
ATOM 1739 C C . ASN A 1 216 ? -10.111 25.864 -4.814 1.00 63.88 216 ASN A C 1
ATOM 1741 O O . ASN A 1 216 ? -10.820 25.500 -3.877 1.00 63.88 216 ASN A O 1
ATOM 1745 N N . VAL A 1 217 ? -9.418 27.006 -4.806 1.00 70.81 217 VAL A N 1
ATOM 1746 C CA . VAL A 1 217 ? -9.405 27.939 -3.668 1.00 70.81 217 VAL A CA 1
ATOM 1747 C C . VAL A 1 217 ? -10.788 28.522 -3.415 1.00 70.81 217 VAL A C 1
ATOM 1749 O O . VAL A 1 217 ? -11.276 28.482 -2.286 1.00 70.81 217 VAL A O 1
ATOM 1752 N N . THR A 1 218 ? -11.463 28.959 -4.478 1.00 78.44 218 THR A N 1
ATOM 1753 C CA . THR A 1 218 ? -12.835 29.481 -4.416 1.00 78.44 218 THR A CA 1
ATOM 1754 C C . THR A 1 218 ? -13.785 28.430 -3.862 1.00 78.44 218 THR A C 1
ATOM 1756 O O . THR A 1 218 ? -14.470 28.674 -2.874 1.00 78.44 218 THR A O 1
ATOM 1759 N N . LYS A 1 219 ? -13.762 27.207 -4.415 1.00 75.69 219 LYS A N 1
ATOM 1760 C CA . LYS A 1 219 ? -14.602 26.107 -3.923 1.00 75.69 219 LYS A CA 1
ATOM 1761 C C . LYS A 1 219 ? -14.367 25.820 -2.440 1.00 75.69 219 LYS A C 1
ATOM 1763 O O . LYS A 1 219 ? -15.306 25.441 -1.744 1.00 75.69 219 LYS A O 1
ATOM 1768 N N . PHE A 1 220 ? -13.130 25.950 -1.977 1.00 73.44 220 PHE A N 1
ATOM 1769 C CA . PHE A 1 220 ? -12.768 25.623 -0.610 1.00 73.44 220 PHE A CA 1
ATOM 1770 C C . PHE A 1 220 ? -13.205 26.707 0.380 1.00 73.44 220 PHE A C 1
ATOM 1772 O O . PHE A 1 220 ? -13.841 26.372 1.374 1.00 73.44 220 PHE A O 1
ATOM 1779 N N . LEU A 1 221 ? -12.960 27.988 0.089 1.00 80.56 221 LEU A N 1
ATOM 1780 C CA . LEU A 1 221 ? -13.468 29.110 0.896 1.00 80.56 221 LEU A CA 1
ATOM 1781 C C . LEU A 1 221 ? -15.005 29.203 0.858 1.00 80.56 221 LEU A C 1
ATOM 1783 O O . LEU A 1 221 ? -15.651 29.588 1.835 1.00 80.56 221 LEU A O 1
ATOM 1787 N N . ASP A 1 222 ? -15.627 28.792 -0.243 1.00 84.38 222 ASP A N 1
ATOM 1788 C CA . ASP A 1 222 ? -17.085 28.689 -0.331 1.00 84.38 222 ASP A CA 1
ATOM 1789 C C . ASP A 1 222 ? -17.649 27.554 0.530 1.00 84.38 222 ASP A C 1
ATOM 1791 O O . ASP A 1 222 ? -18.818 27.610 0.915 1.00 84.38 222 ASP A O 1
ATOM 1795 N N . TYR A 1 223 ? -16.851 26.519 0.809 1.00 81.25 223 TYR A N 1
ATOM 1796 C CA . TYR A 1 223 ? -17.283 25.339 1.555 1.00 81.25 223 TYR A CA 1
ATOM 1797 C C . TYR A 1 223 ? -16.916 25.397 3.041 1.00 81.25 223 TYR A C 1
ATOM 1799 O O . TYR A 1 223 ? -17.714 24.942 3.850 1.00 81.25 223 TYR A O 1
ATOM 1807 N N . TYR A 1 224 ? -15.767 25.967 3.409 1.00 84.50 224 TYR A N 1
ATOM 1808 C CA . TYR A 1 224 ? -15.293 26.061 4.793 1.00 84.50 224 TYR A CA 1
ATOM 1809 C C . TYR A 1 224 ? -15.158 27.493 5.281 1.00 84.50 224 TYR A C 1
ATOM 1811 O O . TYR A 1 224 ? -14.832 28.397 4.513 1.00 84.50 224 TYR A O 1
ATOM 1819 N N . ASP A 1 225 ? -15.310 27.649 6.592 1.00 89.88 225 ASP A N 1
ATOM 1820 C CA . ASP A 1 225 ? -14.861 28.832 7.312 1.00 89.88 225 ASP A CA 1
ATOM 1821 C C . ASP A 1 225 ? -13.483 28.576 7.925 1.00 89.88 225 ASP A C 1
ATOM 1823 O O . ASP A 1 225 ? -13.299 27.633 8.701 1.00 89.88 225 ASP A O 1
ATOM 1827 N N . PHE A 1 226 ? -12.506 29.416 7.586 1.00 92.00 226 PHE A N 1
ATOM 1828 C CA . PHE A 1 226 ? -11.166 29.331 8.157 1.00 92.00 226 PHE A CA 1
ATOM 1829 C C . PHE A 1 226 ? -11.012 30.282 9.323 1.00 92.00 226 PHE A C 1
ATOM 1831 O O . PHE A 1 226 ? -11.173 31.484 9.147 1.00 92.00 226 PHE A O 1
ATOM 1838 N N . TYR A 1 227 ? -10.610 29.759 10.471 1.00 95.31 227 TYR A N 1
ATOM 1839 C CA . TYR A 1 227 ? -10.232 30.534 11.642 1.00 95.31 227 TYR A CA 1
ATOM 1840 C C . TYR A 1 227 ? -8.742 30.331 11.918 1.00 95.31 227 TYR A C 1
ATOM 1842 O O . TYR A 1 227 ? -8.271 29.200 12.018 1.00 95.31 227 TYR A O 1
ATOM 1850 N N . LEU A 1 228 ? -7.982 31.419 11.998 1.00 96.50 228 LEU A N 1
ATOM 1851 C CA . LEU A 1 228 ? -6.529 31.400 12.151 1.00 96.50 228 LEU A CA 1
ATOM 1852 C C . LEU A 1 228 ? -6.153 32.151 13.426 1.00 96.50 228 LEU A C 1
ATOM 1854 O O . LEU A 1 228 ? -6.574 33.290 13.621 1.00 96.50 228 LEU A O 1
ATOM 1858 N N . VAL A 1 229 ? -5.341 31.520 14.272 1.00 97.50 229 VAL A N 1
ATOM 1859 C CA . VAL A 1 229 ? -4.772 32.108 15.492 1.00 97.50 229 VAL A CA 1
ATOM 1860 C C . VAL A 1 229 ? -3.242 32.017 15.402 1.00 97.50 229 VAL A C 1
ATOM 1862 O O . VAL A 1 229 ? -2.657 31.018 15.831 1.00 97.50 229 VAL A O 1
ATOM 1865 N N . PRO A 1 230 ? -2.581 33.023 14.796 1.00 94.44 230 PRO A N 1
ATOM 1866 C CA . PRO A 1 230 ? -1.141 32.985 14.515 1.00 94.44 230 PRO A CA 1
ATOM 1867 C C . PRO A 1 230 ? -0.269 33.085 15.778 1.00 94.44 230 PRO A C 1
ATOM 1869 O O . PRO A 1 230 ? 0.797 32.473 15.856 1.00 94.44 230 PRO A O 1
ATOM 1872 N N . PHE A 1 231 ? -0.744 33.813 16.795 1.00 95.62 231 PHE A N 1
ATOM 1873 C CA . PHE A 1 231 ? -0.019 34.054 18.042 1.00 95.62 231 PHE A CA 1
ATOM 1874 C C . PHE A 1 231 ? -0.825 33.593 19.249 1.00 95.62 231 PHE A C 1
ATOM 1876 O O . PHE A 1 231 ? -1.514 34.386 19.884 1.00 95.62 231 PHE A O 1
ATOM 1883 N N . HIS A 1 232 ? -0.712 32.314 19.601 1.00 95.69 232 HIS A N 1
ATOM 1884 C CA . HIS A 1 232 ? -1.286 31.819 20.854 1.00 95.69 232 HIS A CA 1
ATOM 1885 C C . HIS A 1 232 ? -0.537 32.321 22.089 1.00 95.69 232 HIS A C 1
ATOM 1887 O O . HIS A 1 232 ? -1.159 32.636 23.095 1.00 95.69 232 HIS A O 1
ATOM 1893 N N . ASN A 1 233 ? 0.792 32.420 22.010 1.00 96.31 233 ASN A N 1
ATOM 1894 C CA . ASN A 1 233 ? 1.651 32.920 23.083 1.00 96.31 233 ASN A CA 1
ATOM 1895 C C . ASN A 1 233 ? 2.390 34.201 22.639 1.00 96.31 233 ASN A C 1
ATOM 1897 O O . ASN A 1 233 ? 3.605 34.163 22.408 1.00 96.31 233 ASN A O 1
ATOM 1901 N N . PRO A 1 234 ? 1.680 35.338 22.486 1.00 96.12 234 PRO A N 1
ATOM 1902 C CA . PRO A 1 234 ? 2.277 36.583 21.998 1.00 96.12 234 PRO A CA 1
ATOM 1903 C C . PRO A 1 234 ? 3.324 37.153 22.966 1.00 96.12 234 PRO A C 1
ATOM 1905 O O . PRO A 1 234 ? 4.310 37.746 22.530 1.00 96.12 234 PRO A O 1
ATOM 1908 N N . ASP A 1 235 ? 3.158 36.937 24.274 1.00 96.50 235 ASP A N 1
ATOM 1909 C CA . ASP A 1 235 ? 4.106 37.415 25.287 1.00 96.50 235 ASP A CA 1
ATOM 1910 C C . ASP A 1 235 ? 5.437 36.689 25.191 1.00 96.50 235 ASP A C 1
ATOM 1912 O O . ASP A 1 235 ? 6.500 37.309 25.145 1.00 96.50 235 ASP A O 1
ATOM 1916 N N . GLY A 1 236 ? 5.381 35.357 25.135 1.00 93.62 236 GLY A N 1
ATOM 1917 C CA . GLY A 1 236 ? 6.567 34.545 24.958 1.00 93.62 236 GLY A CA 1
ATOM 1918 C C . GLY A 1 236 ? 7.235 34.838 23.618 1.00 93.62 236 GLY A C 1
ATOM 1919 O O . GLY A 1 236 ? 8.452 34.989 23.591 1.00 93.62 236 GLY A O 1
ATOM 1920 N N . PHE A 1 237 ? 6.469 34.977 22.528 1.00 91.31 237 PHE A N 1
ATOM 1921 C CA . PHE A 1 237 ? 7.019 35.347 21.220 1.00 91.31 237 PHE A CA 1
ATOM 1922 C C . PHE A 1 237 ? 7.778 36.679 21.293 1.00 91.31 237 PHE A C 1
ATOM 1924 O O . PHE A 1 237 ? 8.962 36.725 20.966 1.00 91.31 237 PHE A O 1
ATOM 1931 N N . SER A 1 238 ? 7.158 37.737 21.824 1.00 91.50 238 SER A N 1
ATOM 1932 C CA . SER A 1 238 ? 7.820 39.035 22.008 1.00 91.50 238 SER A CA 1
ATOM 1933 C C . SER A 1 238 ? 9.081 38.912 22.869 1.00 91.50 238 SER A C 1
ATOM 1935 O O . SER A 1 238 ? 10.115 39.471 22.516 1.00 91.50 238 SER A O 1
ATOM 1937 N N . TYR A 1 239 ? 9.026 38.141 23.957 1.00 87.50 239 TYR A N 1
ATOM 1938 C CA . TYR A 1 239 ? 10.173 37.910 24.836 1.00 87.50 239 TYR A CA 1
ATOM 1939 C C . TYR A 1 239 ? 11.326 37.187 24.126 1.00 87.50 239 TYR A C 1
ATOM 1941 O O . TYR A 1 239 ? 12.495 37.472 24.393 1.00 87.50 239 TYR A O 1
ATOM 1949 N N . THR A 1 240 ? 11.024 36.283 23.188 1.00 82.56 240 THR A N 1
ATOM 1950 C CA . THR A 1 240 ? 12.069 35.613 22.400 1.00 82.56 240 THR A CA 1
ATOM 1951 C C . THR A 1 240 ? 12.793 36.537 21.434 1.00 82.56 240 THR A C 1
ATOM 1953 O O . THR A 1 240 ? 13.935 36.253 21.085 1.00 82.56 240 THR A O 1
ATOM 1956 N N . GLN A 1 241 ? 12.167 37.639 21.020 1.00 80.00 241 GLN A N 1
ATOM 1957 C CA . GLN A 1 241 ? 12.775 38.602 20.100 1.00 80.00 241 GLN A CA 1
ATOM 1958 C C . GLN A 1 241 ? 13.703 39.592 20.805 1.00 80.00 241 GLN A C 1
ATOM 1960 O O . GLN A 1 241 ? 14.587 40.150 20.169 1.00 80.00 241 GLN A O 1
ATOM 1965 N N . THR A 1 242 ? 13.510 39.814 22.108 1.00 78.69 242 THR A N 1
ATOM 1966 C CA . THR A 1 242 ? 14.215 40.873 22.845 1.00 78.69 242 THR A CA 1
ATOM 1967 C C . THR A 1 242 ? 15.068 40.382 24.009 1.00 78.69 242 THR A C 1
ATOM 1969 O O . THR A 1 242 ? 15.933 41.120 24.468 1.00 78.69 242 THR A O 1
ATOM 1972 N N . ASN A 1 243 ? 14.818 39.185 24.548 1.00 82.12 243 ASN A N 1
ATOM 1973 C CA . ASN A 1 243 ? 15.435 38.750 25.805 1.00 82.12 243 ASN A CA 1
ATOM 1974 C C . ASN A 1 243 ? 16.031 37.341 25.744 1.00 82.12 243 ASN A C 1
ATOM 1976 O O . ASN A 1 243 ? 17.200 37.171 26.081 1.00 82.12 243 ASN A O 1
ATOM 1980 N N . ASP A 1 244 ? 15.239 36.336 25.359 1.00 74.75 244 ASP A N 1
ATOM 1981 C CA . ASP A 1 244 ? 15.690 34.939 25.310 1.00 74.75 244 ASP A CA 1
ATOM 1982 C C . ASP A 1 244 ? 15.108 34.198 24.103 1.00 74.75 244 ASP A C 1
ATOM 1984 O O . ASP A 1 244 ? 13.991 33.675 24.141 1.00 74.75 244 ASP A O 1
ATOM 1988 N N . ARG A 1 245 ? 15.923 34.079 23.053 1.00 73.06 245 ARG A N 1
ATOM 1989 C CA . ARG A 1 245 ? 15.581 33.430 21.781 1.00 73.06 245 ARG A CA 1
ATOM 1990 C C . ARG A 1 245 ? 15.044 32.000 21.910 1.00 73.06 245 ARG A C 1
ATOM 1992 O O . ARG A 1 245 ? 14.282 31.564 21.039 1.00 73.06 245 ARG A O 1
ATOM 1999 N N . LEU A 1 246 ? 15.435 31.262 22.951 1.00 75.00 246 LEU A N 1
ATOM 2000 C CA . LEU A 1 246 ? 15.062 29.857 23.154 1.00 75.00 246 LEU A CA 1
ATOM 2001 C C . LEU A 1 246 ? 13.909 29.666 24.148 1.00 75.00 246 LEU A C 1
ATOM 2003 O O . LEU A 1 246 ? 13.559 28.518 24.469 1.00 75.00 246 LEU A O 1
ATOM 2007 N N . TRP A 1 247 ? 13.300 30.758 24.616 1.00 80.88 247 TRP A N 1
ATOM 2008 C CA . TRP A 1 247 ? 12.175 30.713 25.540 1.00 80.88 247 TRP A CA 1
ATOM 2009 C C . TRP A 1 247 ? 10.977 29.966 24.935 1.00 80.88 247 TRP A C 1
ATOM 2011 O O . TRP A 1 247 ? 10.513 30.255 23.835 1.00 80.88 247 TRP A O 1
ATOM 2021 N N . ARG A 1 248 ? 10.465 28.963 25.656 1.00 85.94 248 ARG A N 1
ATOM 2022 C CA . ARG A 1 248 ? 9.381 28.079 25.183 1.00 85.94 248 ARG A CA 1
ATOM 2023 C C . ARG A 1 248 ? 8.004 28.462 25.727 1.00 85.94 248 ARG A C 1
ATOM 2025 O O . ARG A 1 248 ? 7.022 28.394 24.994 1.00 85.94 248 ARG A O 1
ATOM 2032 N N . LYS A 1 249 ? 7.943 28.801 27.015 1.00 93.44 249 LYS A N 1
ATOM 2033 C CA . LYS A 1 249 ? 6.715 28.917 27.818 1.00 93.44 249 LYS A CA 1
ATOM 2034 C C . LYS A 1 249 ? 6.000 30.259 27.604 1.00 93.44 249 LYS A C 1
ATOM 2036 O O . LYS A 1 249 ? 6.535 31.153 26.948 1.00 93.44 249 LYS A O 1
ATOM 2041 N N . ASN A 1 250 ? 4.808 30.439 28.172 1.00 95.69 250 ASN A N 1
ATOM 2042 C CA . ASN A 1 250 ? 4.225 31.780 28.326 1.00 95.69 250 ASN A CA 1
ATOM 2043 C C . ASN A 1 250 ? 5.006 32.610 29.371 1.00 95.69 250 ASN A C 1
ATOM 2045 O O . ASN A 1 250 ? 6.059 32.182 29.858 1.00 95.69 250 ASN A O 1
ATOM 2049 N N . ARG A 1 251 ? 4.530 33.815 29.696 1.00 95.19 251 ARG A N 1
ATOM 2050 C CA . ARG A 1 251 ? 5.205 34.740 30.629 1.00 95.19 251 ARG A CA 1
ATOM 2051 C C . ARG A 1 251 ? 4.537 34.859 32.002 1.00 95.19 251 ARG A C 1
ATOM 2053 O O . ARG A 1 251 ? 4.989 35.637 32.837 1.00 95.19 251 ARG A O 1
ATOM 2060 N N . GLN A 1 252 ? 3.525 34.038 32.279 1.00 94.06 252 GLN A N 1
ATOM 2061 C CA . GLN A 1 252 ? 2.776 34.074 33.535 1.00 94.06 252 GLN A CA 1
ATOM 2062 C C . GLN A 1 252 ? 3.645 33.662 34.748 1.00 94.06 252 GLN A C 1
ATOM 2064 O O . GLN A 1 252 ? 4.152 32.535 34.785 1.00 94.06 252 GLN A O 1
ATOM 2069 N N . PRO A 1 253 ? 3.817 34.520 35.773 1.00 91.38 253 PRO A N 1
ATOM 2070 C CA . PRO A 1 253 ? 4.475 34.175 37.022 1.00 91.38 253 PRO A CA 1
ATOM 2071 C C . PRO A 1 253 ? 3.599 33.251 37.864 1.00 91.38 253 PRO A C 1
ATOM 2073 O O . PRO A 1 253 ? 2.371 33.275 37.789 1.00 91.38 253 PRO A O 1
ATOM 2076 N N . ARG A 1 254 ? 4.244 32.457 38.721 1.00 87.19 254 ARG A N 1
ATOM 2077 C CA . ARG A 1 254 ? 3.577 31.532 39.646 1.00 87.19 254 ARG A CA 1
ATOM 2078 C C . ARG A 1 254 ? 3.929 31.887 41.100 1.00 87.19 254 ARG A C 1
ATOM 2080 O O . ARG A 1 254 ? 4.663 31.137 41.743 1.00 87.19 254 ARG A O 1
ATOM 2087 N N . PRO A 1 255 ? 3.438 33.029 41.626 1.00 80.75 255 PRO A N 1
ATOM 2088 C CA . PRO A 1 255 ? 3.825 33.525 42.951 1.00 80.75 255 PRO A CA 1
ATOM 2089 C C . PRO A 1 255 ? 3.459 32.550 44.079 1.00 80.75 255 PRO A C 1
ATOM 2091 O O . PRO A 1 255 ? 4.192 32.436 45.056 1.00 80.75 255 PRO A O 1
ATOM 2094 N N . GLU A 1 256 ? 2.382 31.781 43.905 1.00 82.12 256 GLU A N 1
ATOM 2095 C CA . GLU A 1 256 ? 1.925 30.773 44.871 1.00 82.12 256 GLU A CA 1
ATOM 2096 C C . GLU A 1 256 ? 2.901 29.596 45.054 1.00 82.12 256 GLU A C 1
ATOM 2098 O O . GLU A 1 256 ? 2.815 28.872 46.041 1.00 82.12 256 GLU A O 1
ATOM 2103 N N . LEU A 1 257 ? 3.858 29.412 44.134 1.00 82.50 257 LEU A N 1
ATOM 2104 C CA . LEU A 1 257 ? 4.823 28.305 44.160 1.00 82.50 257 LEU A CA 1
ATOM 2105 C C . LEU A 1 257 ? 6.194 28.694 44.727 1.00 82.50 257 LEU A C 1
ATOM 2107 O O . LEU A 1 257 ? 7.103 27.868 44.709 1.00 82.50 257 LEU A O 1
ATOM 2111 N N . ASN A 1 258 ? 6.362 29.933 45.209 1.00 83.69 258 ASN A N 1
ATOM 2112 C CA . ASN A 1 258 ? 7.627 30.457 45.744 1.00 83.69 258 ASN A CA 1
ATOM 2113 C C . ASN A 1 258 ? 8.846 30.145 44.841 1.00 83.69 258 ASN A C 1
ATOM 2115 O O . ASN A 1 258 ? 9.885 29.676 45.305 1.00 83.69 258 ASN A O 1
ATOM 2119 N N . THR A 1 259 ? 8.692 30.361 43.532 1.00 84.12 259 THR A N 1
ATOM 2120 C CA . THR A 1 259 ? 9.709 30.080 42.509 1.00 84.12 259 THR A CA 1
ATOM 2121 C C . THR A 1 259 ? 10.000 31.319 41.668 1.00 84.12 259 THR A C 1
ATOM 2123 O O . THR A 1 259 ? 9.114 32.136 41.417 1.00 84.12 259 THR A O 1
ATOM 2126 N N . THR A 1 260 ? 11.245 31.450 41.207 1.00 84.75 260 THR A N 1
ATOM 2127 C CA . THR A 1 260 ? 11.665 32.478 40.241 1.00 84.75 260 THR A CA 1
ATOM 2128 C C . THR A 1 260 ? 11.414 32.054 38.792 1.00 84.75 260 THR A C 1
ATOM 2130 O O . THR A 1 260 ? 11.538 32.868 37.877 1.00 84.75 260 THR A O 1
ATOM 2133 N N . CYS A 1 261 ? 11.050 30.790 38.565 1.00 86.62 261 CYS A N 1
ATOM 2134 C CA . CYS A 1 261 ? 10.789 30.247 37.241 1.00 86.62 261 CYS A CA 1
ATOM 2135 C C . CYS A 1 261 ? 9.433 30.727 36.712 1.00 86.62 261 CYS A C 1
ATOM 2137 O O . CYS A 1 261 ? 8.382 30.455 37.292 1.00 86.62 261 CYS A O 1
ATOM 2139 N N . LEU A 1 262 ? 9.465 31.442 35.587 1.00 90.69 262 LEU A N 1
ATOM 2140 C CA . LEU A 1 262 ? 8.282 32.018 34.951 1.00 90.69 262 LEU A CA 1
ATOM 2141 C C . LEU A 1 262 ? 7.701 31.081 33.895 1.00 90.69 262 LEU A C 1
ATOM 2143 O O . LEU A 1 262 ? 8.437 30.368 33.211 1.00 90.69 262 LEU A O 1
ATOM 2147 N N . GLY A 1 263 ? 6.386 31.143 33.722 1.00 93.00 263 GLY A N 1
ATOM 2148 C CA . GLY A 1 263 ? 5.695 30.600 32.567 1.00 93.00 263 GLY A CA 1
ATOM 2149 C C . GLY A 1 263 ? 5.275 29.139 32.668 1.00 93.00 263 GLY A C 1
ATOM 2150 O O . GLY A 1 263 ? 5.798 28.355 33.460 1.00 93.00 263 GLY A O 1
ATOM 2151 N N . THR A 1 264 ? 4.346 28.777 31.794 1.00 95.00 264 THR A N 1
ATOM 2152 C CA . THR A 1 264 ? 3.746 27.453 31.591 1.00 95.00 264 THR A CA 1
ATOM 2153 C C . THR A 1 264 ? 3.879 27.053 30.128 1.00 95.00 264 THR A C 1
ATOM 2155 O O . THR A 1 264 ? 3.812 27.910 29.245 1.00 95.00 264 THR A O 1
ATOM 2158 N N . ASP A 1 265 ? 4.100 25.768 29.857 1.00 94.38 265 ASP A N 1
ATOM 2159 C CA . ASP A 1 265 ? 4.056 25.250 28.492 1.00 94.38 265 ASP A CA 1
ATOM 2160 C C . ASP A 1 265 ? 2.592 25.138 28.048 1.00 94.38 265 ASP A C 1
ATOM 2162 O O . ASP A 1 265 ? 1.864 24.245 28.487 1.00 94.38 265 ASP A O 1
ATOM 2166 N N . GLY A 1 266 ? 2.154 26.047 27.172 1.00 93.56 266 GLY A N 1
ATOM 2167 C CA . GLY A 1 266 ? 0.777 26.075 26.675 1.00 93.56 266 GLY A CA 1
ATOM 2168 C C . GLY A 1 266 ? 0.371 24.797 25.933 1.00 93.56 266 GLY A C 1
ATOM 2169 O O . GLY A 1 266 ? -0.807 24.443 25.908 1.00 93.56 266 GLY A O 1
ATOM 2170 N N . ASN A 1 267 ? 1.332 24.034 25.396 1.00 92.94 267 ASN A N 1
ATOM 2171 C CA . ASN A 1 267 ? 1.071 22.741 24.756 1.00 92.94 267 ASN A CA 1
ATOM 2172 C C . ASN A 1 267 ? 1.066 21.563 25.754 1.00 92.94 267 ASN A C 1
ATOM 2174 O O . ASN A 1 267 ? 1.032 20.402 25.346 1.00 92.94 267 ASN A O 1
ATOM 2178 N N . ARG A 1 268 ? 1.150 21.841 27.062 1.00 94.06 268 ARG A N 1
ATOM 2179 C CA . ARG A 1 268 ? 0.949 20.880 28.165 1.00 94.06 268 ARG A CA 1
ATOM 2180 C C . ARG A 1 268 ? -0.165 21.307 29.125 1.00 94.06 268 ARG A C 1
ATOM 2182 O O . ARG A 1 268 ? -0.423 20.612 30.102 1.00 94.06 268 ARG A O 1
ATOM 2189 N N . ASN A 1 269 ? -0.814 22.442 28.863 1.00 96.06 269 ASN A N 1
ATOM 2190 C CA . ASN A 1 269 ? -1.827 23.036 29.731 1.00 96.06 269 ASN A CA 1
ATOM 2191 C C . ASN A 1 269 ? -3.268 22.779 29.256 1.00 96.06 269 ASN A C 1
ATOM 2193 O O . ASN A 1 269 ? -4.207 23.258 29.881 1.00 96.06 269 ASN A O 1
ATOM 2197 N N . TRP A 1 270 ? -3.488 22.015 28.182 1.00 96.44 270 TRP A N 1
ATOM 2198 C CA . TRP A 1 270 ? -4.843 21.696 27.721 1.00 96.44 270 TRP A CA 1
ATOM 2199 C C . TRP A 1 270 ? -5.567 20.755 28.684 1.00 96.44 270 TRP A C 1
ATOM 2201 O O . TRP A 1 270 ? -4.947 19.896 29.302 1.00 96.44 270 TRP A O 1
ATOM 2211 N N . LYS A 1 271 ? -6.893 20.901 28.799 1.00 95.19 271 LYS A N 1
ATOM 2212 C CA . LYS A 1 271 ? -7.677 20.264 29.873 1.00 95.19 271 LYS A CA 1
ATOM 2213 C C . LYS A 1 271 ? -7.813 18.747 29.752 1.00 95.19 271 LYS A C 1
ATOM 2215 O O . LYS A 1 271 ? -8.011 18.074 30.758 1.00 95.19 271 LYS A O 1
ATOM 2220 N N . PHE A 1 272 ? -7.772 18.216 28.532 1.00 95.50 272 PHE A N 1
ATOM 2221 C CA . PHE A 1 272 ? -7.980 16.790 28.295 1.00 95.50 272 PHE A CA 1
ATOM 2222 C C . PHE A 1 272 ? -6.716 16.009 28.650 1.00 95.50 272 PHE A C 1
ATOM 2224 O O . PHE A 1 272 ? -5.649 16.302 28.112 1.00 95.50 272 PHE A O 1
ATOM 2231 N N . GLU A 1 273 ? -6.854 15.032 29.552 1.00 94.00 273 GLU A N 1
ATOM 2232 C CA . GLU A 1 273 ? -5.764 14.140 29.980 1.00 94.00 273 GLU A CA 1
ATOM 2233 C C . GLU A 1 273 ? -4.509 14.928 30.406 1.00 94.00 273 GLU A C 1
ATOM 2235 O O . GLU A 1 273 ? -3.374 14.618 30.038 1.00 94.00 273 GLU A O 1
ATOM 2240 N N . TRP A 1 274 ? -4.737 16.016 31.151 1.00 93.81 274 TRP A N 1
ATOM 2241 C CA . TRP A 1 274 ? -3.720 16.973 31.595 1.00 93.81 274 TRP A CA 1
ATOM 2242 C C . TRP A 1 274 ? -2.755 16.382 32.632 1.00 93.81 274 TRP A C 1
ATOM 2244 O O . TRP A 1 274 ? -1.535 16.529 32.527 1.00 93.81 274 TRP A O 1
ATOM 2254 N N . ASP A 1 275 ? -3.299 15.686 33.629 1.00 89.56 275 ASP A N 1
ATOM 2255 C CA . ASP A 1 275 ? -2.563 15.024 34.708 1.00 89.56 275 ASP A CA 1
ATOM 2256 C C . ASP A 1 275 ? -2.373 13.521 34.483 1.00 89.56 275 ASP A C 1
ATOM 2258 O O . ASP A 1 275 ? -1.898 12.830 35.387 1.00 89.56 275 ASP A O 1
ATOM 2262 N N . ALA A 1 276 ? -2.684 13.025 33.282 1.00 88.00 276 ALA A N 1
ATOM 2263 C CA . ALA A 1 276 ? -2.469 11.634 32.919 1.00 88.00 276 ALA A CA 1
ATOM 2264 C C . ALA A 1 276 ? -1.009 11.206 33.160 1.00 88.00 276 ALA A C 1
ATOM 2266 O O . ALA A 1 276 ? -0.063 11.987 33.029 1.00 88.00 276 ALA A O 1
ATOM 2267 N N . THR A 1 277 ? -0.818 9.936 33.514 1.00 85.50 277 THR A N 1
ATOM 2268 C CA . THR A 1 277 ? 0.495 9.360 33.834 1.00 85.50 277 THR A CA 1
ATOM 2269 C C . THR A 1 277 ? 0.843 8.254 32.833 1.00 85.50 277 THR A C 1
ATOM 2271 O O . THR A 1 277 ? 0.675 7.072 33.158 1.00 85.50 277 THR A O 1
ATOM 2274 N N . PRO A 1 278 ? 1.267 8.596 31.600 1.00 83.44 278 PRO A N 1
ATOM 2275 C CA . PRO A 1 278 ? 1.651 7.594 30.613 1.00 83.44 278 PRO A CA 1
ATOM 2276 C C . PRO A 1 278 ? 2.897 6.803 31.059 1.00 83.44 278 PRO A C 1
ATOM 2278 O O . PRO A 1 278 ? 3.640 7.254 31.935 1.00 83.44 278 PRO A O 1
ATOM 2281 N N . PRO A 1 279 ? 3.151 5.621 30.465 1.00 68.69 279 PRO A N 1
ATOM 2282 C CA . PRO A 1 279 ? 4.280 4.762 30.837 1.00 68.69 279 PRO A CA 1
ATOM 2283 C C . PRO A 1 279 ? 5.660 5.431 30.707 1.00 68.69 279 PRO A C 1
ATOM 2285 O O . PRO A 1 279 ? 6.565 5.160 31.499 1.00 68.69 279 PRO A O 1
ATOM 2288 N N . ASP A 1 280 ? 5.850 6.291 29.713 1.00 63.66 280 ASP A N 1
ATOM 2289 C CA . ASP A 1 280 ? 7.023 7.141 29.504 1.00 63.66 280 ASP A CA 1
ATOM 2290 C C . ASP A 1 280 ? 6.606 8.462 28.845 1.00 63.66 280 ASP A C 1
ATOM 2292 O O . ASP A 1 280 ? 5.544 8.537 28.248 1.00 63.66 280 ASP A O 1
ATOM 2296 N N . GLY A 1 281 ? 7.401 9.528 28.982 1.00 64.94 281 GLY A N 1
ATOM 2297 C CA . GLY A 1 281 ? 7.028 10.861 28.489 1.00 64.94 281 GLY A CA 1
ATOM 2298 C C . GLY A 1 281 ? 6.071 11.629 29.414 1.00 64.94 281 GLY A C 1
ATOM 2299 O O . GLY A 1 281 ? 6.032 11.399 30.621 1.00 64.94 281 GLY A O 1
ATOM 2300 N N . GLY A 1 282 ? 5.334 12.584 28.844 1.00 74.00 282 GLY A N 1
ATOM 2301 C CA . GLY A 1 282 ? 4.392 13.458 29.547 1.00 74.00 282 GLY A CA 1
ATOM 2302 C C . GLY A 1 282 ? 4.915 14.871 29.833 1.00 74.00 282 GLY A C 1
ATOM 2303 O O . GLY A 1 282 ? 5.892 15.354 29.256 1.00 74.00 282 GLY A O 1
ATOM 2304 N N . SER A 1 283 ? 4.200 15.569 30.706 1.00 84.19 283 SER A N 1
ATOM 2305 C CA . SER A 1 283 ? 4.507 16.926 31.163 1.00 84.19 283 SER A CA 1
ATOM 2306 C C . SER A 1 283 ? 5.067 16.938 32.588 1.00 84.19 283 SER A C 1
ATOM 2308 O O . SER A 1 283 ? 4.663 16.105 33.400 1.00 84.19 283 SER A O 1
ATOM 2310 N N . THR A 1 284 ? 5.918 17.906 32.935 1.00 84.81 284 THR A N 1
ATOM 2311 C CA . THR A 1 284 ? 6.493 17.994 34.290 1.00 84.81 284 THR A CA 1
ATOM 2312 C C . THR A 1 284 ? 5.651 18.868 35.233 1.00 84.81 284 THR A C 1
ATOM 2314 O O . THR A 1 284 ? 5.099 19.881 34.795 1.00 84.81 284 THR A O 1
ATOM 2317 N N . PRO A 1 285 ? 5.537 18.513 36.530 1.00 86.62 285 PRO A N 1
ATOM 2318 C CA . PRO A 1 285 ? 4.987 19.394 37.557 1.00 86.62 285 PRO A CA 1
ATOM 2319 C C . PRO A 1 285 ? 6.013 20.407 38.096 1.00 86.62 285 PRO A C 1
ATOM 2321 O O . PRO A 1 285 ? 5.634 21.269 38.882 1.00 86.62 285 PRO A O 1
ATOM 2324 N N . ASP A 1 286 ? 7.290 20.310 37.709 1.00 87.31 286 ASP A N 1
ATOM 2325 C CA . ASP A 1 286 ? 8.331 21.263 38.109 1.00 87.31 286 ASP A CA 1
ATOM 2326 C C . ASP A 1 286 ? 8.165 22.600 37.358 1.00 87.31 286 ASP A C 1
ATOM 2328 O O . ASP A 1 286 ? 8.309 22.613 36.130 1.00 87.31 286 ASP A O 1
ATOM 2332 N N . PRO A 1 287 ? 7.921 23.730 38.054 1.00 87.56 287 PRO A N 1
ATOM 2333 C CA . PRO A 1 287 ? 7.774 25.051 37.436 1.00 87.56 287 PRO A CA 1
ATOM 2334 C C . PRO A 1 287 ? 8.974 25.499 36.599 1.00 87.56 287 PRO A C 1
ATOM 2336 O O . PRO A 1 287 ? 8.824 26.310 35.680 1.00 87.56 287 PRO A O 1
ATOM 2339 N N . CYS A 1 288 ? 10.169 24.992 36.897 1.00 85.06 288 CYS A N 1
ATOM 2340 C CA . CYS A 1 288 ? 11.390 25.332 36.171 1.00 85.06 288 CYS A CA 1
ATOM 2341 C C . CYS A 1 288 ? 11.584 24.507 34.894 1.00 85.06 288 CYS A C 1
ATOM 2343 O O . CYS A 1 288 ? 12.360 24.898 34.022 1.00 85.06 288 CYS A O 1
ATOM 2345 N N . GLY A 1 289 ? 10.842 23.412 34.734 1.00 81.81 289 GLY A N 1
ATOM 2346 C CA . GLY A 1 289 ? 10.925 22.570 33.553 1.00 81.81 289 GLY A CA 1
ATOM 2347 C C . GLY A 1 289 ? 10.335 23.220 32.299 1.00 81.81 289 GLY A C 1
ATOM 2348 O O . GLY A 1 289 ? 9.353 23.963 32.341 1.00 81.81 289 GLY A O 1
ATOM 2349 N N . GLN A 1 290 ? 10.915 22.889 31.143 1.00 82.56 290 GLN A N 1
ATOM 2350 C CA . GLN A 1 290 ? 10.464 23.378 29.832 1.00 82.56 290 GLN A CA 1
ATOM 2351 C C . GLN A 1 290 ? 9.054 22.889 29.460 1.00 82.56 290 GLN A C 1
ATOM 2353 O O . GLN A 1 290 ? 8.337 23.592 28.756 1.00 82.56 290 GLN A O 1
ATOM 2358 N N . THR A 1 291 ? 8.647 21.713 29.948 1.00 85.75 291 THR A N 1
ATOM 2359 C CA . THR A 1 291 ? 7.323 21.106 29.719 1.00 85.75 291 THR A CA 1
ATOM 2360 C C . THR A 1 291 ? 6.389 21.268 30.922 1.00 85.75 291 THR A C 1
ATOM 2362 O O . THR A 1 291 ? 5.533 20.411 31.161 1.00 85.75 291 THR A O 1
ATOM 2365 N N . TYR A 1 292 ? 6.588 22.319 31.730 1.00 91.12 292 TYR A N 1
ATOM 2366 C CA . TYR A 1 292 ? 5.775 22.571 32.918 1.00 91.12 292 TYR A CA 1
ATOM 2367 C C . TYR A 1 292 ? 4.295 22.720 32.549 1.00 91.12 292 TYR A C 1
ATOM 2369 O O . TYR A 1 292 ? 3.934 23.627 31.799 1.00 91.12 292 TYR A O 1
ATOM 2377 N N . ARG A 1 293 ? 3.444 21.842 33.093 1.00 91.44 293 ARG A N 1
ATOM 2378 C CA . ARG A 1 293 ? 2.018 21.730 32.720 1.00 91.44 293 ARG A CA 1
ATOM 2379 C C . ARG A 1 293 ? 1.090 22.799 33.288 1.00 91.44 293 ARG A C 1
ATOM 2381 O O . ARG A 1 293 ? -0.071 22.857 32.888 1.00 91.44 293 ARG A O 1
ATOM 2388 N N . GLY A 1 294 ? 1.574 23.621 34.214 1.00 93.12 294 GLY A N 1
ATOM 2389 C CA . GLY A 1 294 ? 0.759 24.581 34.963 1.00 93.12 294 GLY A CA 1
ATOM 2390 C C . GLY A 1 294 ? 0.317 24.034 36.320 1.00 93.12 294 GLY A C 1
ATOM 2391 O O . GLY A 1 294 ? 0.696 22.926 36.708 1.00 93.12 294 GLY A O 1
ATOM 2392 N N . GLN A 1 295 ? -0.460 24.824 37.060 1.00 91.94 295 GLN A N 1
ATOM 2393 C CA . GLN A 1 295 ? -0.989 24.433 38.374 1.00 91.94 295 GLN A CA 1
ATOM 2394 C C . GLN A 1 295 ? -2.315 23.682 38.253 1.00 91.94 295 GLN A C 1
ATOM 2396 O O . GLN A 1 295 ? -2.601 22.801 39.062 1.00 91.94 295 GLN A O 1
ATOM 2401 N N . ALA A 1 296 ? -3.102 24.020 37.234 1.00 93.56 296 ALA A N 1
ATOM 2402 C CA . ALA A 1 296 ? -4.383 23.403 36.930 1.00 93.56 296 ALA A CA 1
ATOM 2403 C C . ALA A 1 296 ? -4.597 23.304 35.405 1.00 93.56 296 ALA A C 1
ATOM 2405 O O . ALA A 1 296 ? -3.974 24.054 34.647 1.00 93.56 296 ALA A O 1
ATOM 2406 N N . PRO A 1 297 ? -5.470 22.394 34.935 1.00 94.44 297 PRO A N 1
ATOM 2407 C CA . PRO A 1 297 ? -5.782 22.257 33.514 1.00 94.44 297 PRO A CA 1
ATOM 2408 C C . PRO A 1 297 ? -6.423 23.537 32.956 1.00 94.44 297 PRO A C 1
ATOM 2410 O O . PRO A 1 297 ? -7.491 23.952 33.406 1.00 94.44 297 PRO A O 1
ATOM 2413 N N . GLY A 1 298 ? -5.805 24.133 31.936 1.00 94.38 298 GLY A N 1
ATOM 2414 C CA . GLY A 1 298 ? -6.281 25.348 31.268 1.00 94.38 298 GLY A CA 1
ATOM 2415 C C . GLY A 1 298 ? -6.228 26.590 32.158 1.00 94.38 298 GLY A C 1
ATOM 2416 O O . GLY A 1 298 ? -7.144 27.410 32.120 1.00 94.38 298 GLY A O 1
ATOM 2417 N N . ASP A 1 299 ? -5.211 26.703 33.010 1.00 94.12 299 ASP A N 1
ATOM 2418 C CA . ASP A 1 299 ? -5.050 27.808 33.963 1.00 94.12 299 ASP A CA 1
ATOM 2419 C C . ASP A 1 299 ? -4.282 29.020 33.410 1.00 94.12 299 ASP A C 1
ATOM 2421 O O . ASP A 1 299 ? -4.144 30.033 34.101 1.00 94.12 299 ASP A O 1
ATOM 2425 N N . THR A 1 300 ? -3.791 28.929 32.175 1.00 95.75 300 THR A N 1
ATOM 2426 C CA . THR A 1 300 ? -3.168 30.053 31.472 1.00 95.75 300 THR A CA 1
ATOM 2427 C C . THR A 1 300 ? -4.218 30.865 30.704 1.00 95.75 300 THR A C 1
ATOM 2429 O O . THR A 1 300 ? -5.131 30.278 30.110 1.00 95.75 300 THR A O 1
ATOM 2432 N N . PRO A 1 301 ? -4.114 32.206 30.684 1.00 96.88 301 PRO A N 1
ATOM 2433 C CA . PRO A 1 301 ? -5.056 33.045 29.943 1.00 96.88 301 PRO A CA 1
ATOM 2434 C C . PRO A 1 301 ? -5.032 32.751 28.433 1.00 96.88 301 PRO A C 1
ATOM 2436 O O . PRO A 1 301 ? -6.079 32.769 27.787 1.00 96.88 301 PRO A O 1
ATOM 2439 N N . GLU A 1 302 ? -3.872 32.373 27.885 1.00 96.94 302 GLU A N 1
ATOM 2440 C CA . GLU A 1 302 ? -3.721 31.997 26.478 1.00 96.94 302 GLU A CA 1
ATOM 2441 C C . GLU A 1 302 ? -4.546 30.748 26.117 1.00 96.94 302 GLU A C 1
ATOM 2443 O O . GLU A 1 302 ? -5.370 30.790 25.197 1.00 96.94 302 GLU A O 1
ATOM 2448 N N . ASN A 1 303 ? -4.404 29.653 26.880 1.00 96.88 303 ASN A N 1
ATOM 2449 C CA . ASN A 1 303 ? -5.190 28.440 26.640 1.00 96.88 303 ASN A CA 1
ATOM 2450 C C . ASN A 1 303 ? -6.686 28.666 26.899 1.00 96.88 303 ASN A C 1
ATOM 2452 O O . ASN A 1 303 ? -7.505 28.057 26.216 1.00 96.88 303 ASN A O 1
ATOM 2456 N N . GLN A 1 304 ? -7.062 29.524 27.855 1.00 97.31 304 GLN A N 1
ATOM 2457 C CA . GLN A 1 304 ? -8.468 29.867 28.110 1.00 97.31 304 GLN A CA 1
ATOM 2458 C C . GLN A 1 304 ? -9.106 30.595 26.926 1.00 97.31 304 GLN A C 1
ATOM 2460 O O . GLN A 1 304 ? -10.228 30.259 26.543 1.00 97.31 304 GLN A O 1
ATOM 2465 N N . ALA A 1 305 ? -8.394 31.555 26.332 1.00 97.19 305 ALA A N 1
ATOM 2466 C CA . ALA A 1 305 ? -8.853 32.283 25.154 1.00 97.19 305 ALA A CA 1
ATOM 2467 C C . ALA A 1 305 ? -9.062 31.340 23.957 1.00 97.19 305 ALA A C 1
ATOM 2469 O O . ALA A 1 305 ? -10.125 31.342 23.330 1.00 97.19 305 ALA A O 1
ATOM 2470 N N . MET A 1 306 ? -8.078 30.478 23.681 1.00 96.06 306 MET A N 1
ATOM 2471 C CA . MET A 1 306 ? -8.147 29.534 22.565 1.00 96.06 306 MET A CA 1
ATOM 2472 C C . MET A 1 306 ? -9.215 28.449 22.775 1.00 96.06 306 MET A C 1
ATOM 2474 O O . MET A 1 306 ? -9.988 28.165 21.864 1.00 96.06 306 MET A O 1
ATOM 2478 N N . ASP A 1 307 ? -9.321 27.885 23.982 1.00 96.69 307 ASP A N 1
ATOM 2479 C CA . ASP A 1 307 ? -10.376 26.925 24.337 1.00 96.69 307 ASP A CA 1
ATOM 2480 C C . ASP A 1 307 ? -11.776 27.549 24.221 1.00 96.69 307 ASP A C 1
ATOM 2482 O O . ASP A 1 307 ? -12.709 26.913 23.732 1.00 96.69 307 ASP A O 1
ATOM 2486 N N . GLY A 1 308 ? -11.922 28.822 24.604 1.00 97.12 308 GLY A N 1
ATOM 2487 C CA . GLY A 1 308 ? -13.162 29.581 24.446 1.00 97.12 308 GLY A CA 1
ATOM 2488 C C . GLY A 1 308 ? -13.576 29.754 22.982 1.00 97.12 308 GLY A C 1
ATOM 2489 O O . GLY A 1 308 ? -14.749 29.550 22.649 1.00 97.12 308 GLY A O 1
ATOM 2490 N N . LEU A 1 309 ? -12.622 30.076 22.098 1.00 96.38 309 LEU A N 1
ATOM 2491 C CA . LEU A 1 309 ? -12.858 30.122 20.653 1.00 96.38 309 LEU A CA 1
ATOM 2492 C C . LEU A 1 309 ? -13.274 28.742 20.127 1.00 96.38 309 LEU A C 1
ATOM 2494 O O . LEU A 1 309 ? -14.325 28.625 19.494 1.00 96.38 309 LEU A O 1
ATOM 2498 N N . SER A 1 310 ? -12.499 27.698 20.418 1.00 96.31 310 SER A N 1
ATOM 2499 C CA . SER A 1 310 ? -12.775 26.336 19.949 1.00 96.31 310 SER A CA 1
ATOM 2500 C C . SER A 1 310 ? -14.130 25.823 20.432 1.00 96.31 310 SER A C 1
ATOM 2502 O O . SER A 1 310 ? -14.892 25.281 19.637 1.00 96.31 310 SER A O 1
ATOM 2504 N N . ALA A 1 311 ? -14.506 26.092 21.685 1.00 96.12 311 ALA A N 1
ATOM 2505 C CA . ALA A 1 311 ? -15.815 25.734 22.227 1.00 96.12 311 ALA A CA 1
ATOM 2506 C C . ALA A 1 311 ? -16.977 26.469 21.538 1.00 96.12 311 ALA A C 1
ATOM 2508 O O . ALA A 1 311 ? -18.083 25.929 21.447 1.00 96.12 311 ALA A O 1
ATOM 2509 N N . LYS A 1 312 ? -16.759 27.710 21.081 1.00 94.44 312 LYS A N 1
ATOM 2510 C CA . LYS A 1 312 ? -17.743 28.467 20.293 1.00 94.44 312 LYS A CA 1
ATOM 2511 C C . LYS A 1 312 ? -17.884 27.866 18.895 1.00 94.44 312 LYS A C 1
ATOM 2513 O O . LYS A 1 312 ? -19.007 27.645 18.453 1.00 94.44 312 LYS A O 1
ATOM 2518 N N . LEU A 1 313 ? -16.764 27.578 18.233 1.00 93.31 313 LEU A N 1
ATOM 2519 C CA . LEU A 1 313 ? -16.727 27.025 16.875 1.00 93.31 313 LEU A CA 1
ATOM 2520 C C . LEU A 1 313 ? -17.241 25.581 16.815 1.00 93.31 313 LEU A C 1
ATOM 2522 O O . LEU A 1 313 ? -17.941 25.222 15.882 1.00 93.31 313 LEU A O 1
ATOM 2526 N N . ALA A 1 314 ? -16.990 24.766 17.836 1.00 91.38 314 ALA A N 1
ATOM 2527 C CA . ALA A 1 314 ? -17.514 23.402 17.924 1.00 91.38 314 ALA A CA 1
ATOM 2528 C C . ALA A 1 314 ? -19.048 23.338 18.016 1.00 91.38 314 ALA A C 1
ATOM 2530 O O . ALA A 1 314 ? -19.644 22.307 17.714 1.00 91.38 314 ALA A O 1
ATOM 2531 N N . LYS A 1 315 ? -19.692 24.429 18.451 1.00 88.31 315 LYS A N 1
ATOM 2532 C CA . LYS A 1 315 ? -21.152 24.533 18.583 1.00 88.31 315 LYS A CA 1
ATOM 2533 C C . LYS A 1 315 ? -21.839 25.103 17.342 1.00 88.31 315 LYS A C 1
ATOM 2535 O O . LYS A 1 315 ? -23.066 25.175 17.345 1.00 88.31 315 LYS A O 1
ATOM 2540 N N . THR A 1 316 ? -21.092 25.528 16.321 1.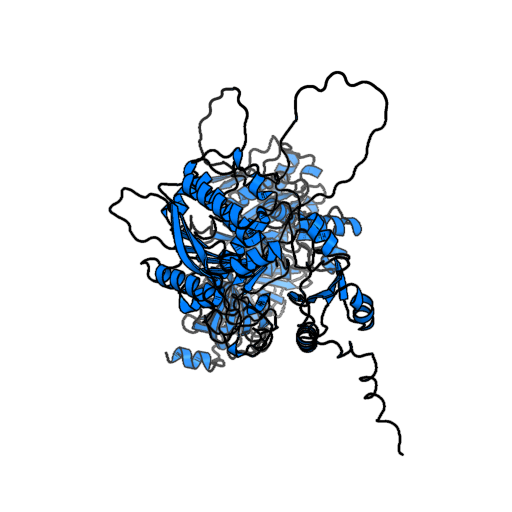00 81.19 316 THR A N 1
ATOM 2541 C CA . THR A 1 316 ? -21.689 25.895 15.030 1.00 81.19 316 THR A CA 1
ATOM 2542 C C . THR A 1 316 ? -22.168 24.622 14.328 1.00 81.19 316 THR A C 1
ATOM 2544 O O . THR A 1 316 ? -21.625 23.541 14.551 1.00 81.19 316 THR A O 1
ATOM 2547 N N . GLY A 1 317 ? -23.215 24.710 13.510 1.00 66.75 317 GLY A N 1
ATOM 2548 C CA . GLY A 1 317 ? -23.995 23.566 13.029 1.00 66.75 317 GLY A CA 1
ATOM 2549 C C . GLY A 1 317 ? -23.208 22.488 12.288 1.00 66.75 317 GLY A C 1
ATOM 2550 O O . GLY A 1 317 ? -23.601 21.326 12.330 1.00 66.75 317 GLY A O 1
ATOM 2551 N N . ALA A 1 318 ? -22.083 22.843 11.665 1.00 75.81 318 ALA A N 1
ATOM 2552 C CA . ALA A 1 318 ? -21.193 21.902 10.986 1.00 75.81 318 ALA A CA 1
ATOM 2553 C C . ALA A 1 318 ? -19.907 21.561 11.773 1.00 75.81 318 ALA A C 1
ATOM 2555 O O . ALA A 1 318 ? -19.124 20.729 11.317 1.00 75.81 318 ALA A O 1
ATOM 2556 N N . GLY A 1 319 ? -19.698 22.170 12.947 1.00 88.56 319 GLY A N 1
ATOM 2557 C CA . GLY A 1 319 ? -18.597 21.882 13.869 1.00 88.56 319 GLY A CA 1
ATOM 2558 C C . GLY A 1 319 ? -17.190 22.139 13.313 1.00 88.56 319 GLY A C 1
ATOM 2559 O O . GLY A 1 319 ? -16.994 22.704 12.233 1.00 88.56 319 GLY A O 1
ATOM 2560 N N . ILE A 1 320 ? -16.176 21.708 14.072 1.00 91.38 320 ILE A N 1
ATOM 2561 C CA . ILE A 1 320 ? -14.770 21.783 13.653 1.00 91.38 320 ILE A CA 1
ATOM 2562 C C . ILE A 1 320 ? -14.451 20.579 12.765 1.00 91.38 320 ILE A C 1
ATOM 2564 O O . ILE A 1 320 ? -14.318 19.449 13.231 1.00 91.38 320 ILE A O 1
ATOM 2568 N N . ARG A 1 321 ? -14.267 20.824 11.467 1.00 87.25 321 ARG A N 1
ATOM 2569 C CA . ARG A 1 321 ? -13.855 19.791 10.512 1.00 87.25 321 ARG A CA 1
ATOM 2570 C C . ARG A 1 321 ? -12.384 19.428 10.664 1.00 87.25 321 ARG A C 1
ATOM 2572 O O . ARG A 1 321 ? -12.019 18.261 10.509 1.00 87.25 321 ARG A O 1
ATOM 2579 N N . SER A 1 322 ? -11.535 20.428 10.883 1.00 88.06 322 SER A N 1
ATOM 2580 C CA . SER A 1 322 ? -10.090 20.241 10.984 1.00 88.06 322 SER A CA 1
ATOM 2581 C C . SER A 1 322 ? -9.481 21.224 11.973 1.00 88.06 322 SER A C 1
ATOM 2583 O O . SER A 1 322 ? -9.669 22.427 11.827 1.00 88.06 322 SER A O 1
ATOM 2585 N N . PHE A 1 323 ? -8.699 20.717 12.920 1.00 93.31 323 PHE A N 1
ATOM 2586 C CA . PHE A 1 323 ? -7.812 21.492 13.783 1.00 93.31 323 PHE A CA 1
ATOM 2587 C C . PHE A 1 323 ? -6.353 21.151 13.455 1.00 93.31 323 PHE A C 1
ATOM 2589 O O . PHE A 1 323 ? -5.990 19.973 13.416 1.00 93.31 323 PHE A O 1
ATOM 2596 N N . ILE A 1 324 ? -5.529 22.170 13.203 1.00 89.75 324 ILE A N 1
ATOM 2597 C CA . ILE A 1 324 ? -4.103 22.007 12.896 1.00 89.75 324 ILE A CA 1
ATOM 2598 C C . ILE A 1 324 ? -3.276 22.893 13.824 1.00 89.75 324 ILE A C 1
ATOM 2600 O O . ILE A 1 324 ? -3.417 24.115 13.802 1.00 89.75 324 ILE A O 1
ATOM 2604 N N . ASP A 1 325 ? -2.396 22.258 14.594 1.00 91.25 325 ASP A N 1
ATOM 2605 C CA . ASP A 1 325 ? -1.405 22.915 15.451 1.00 91.25 325 ASP A CA 1
ATOM 2606 C C . ASP A 1 325 ? -0.019 22.850 14.789 1.00 91.25 325 ASP A C 1
ATOM 2608 O O . ASP A 1 325 ? 0.503 21.756 14.550 1.00 91.25 325 ASP A O 1
ATOM 2612 N N . PHE A 1 326 ? 0.563 24.001 14.448 1.00 83.94 326 PHE A N 1
ATOM 2613 C CA . PHE A 1 326 ? 1.837 24.102 13.730 1.00 83.94 326 PHE A CA 1
ATOM 2614 C C . PHE A 1 326 ? 3.023 24.268 14.688 1.00 83.94 326 PHE A C 1
ATOM 2616 O O . PHE A 1 326 ? 3.088 25.226 15.457 1.00 83.94 326 PHE A O 1
ATOM 2623 N N . HIS A 1 327 ? 4.000 23.367 14.568 1.00 83.25 327 HIS A N 1
ATOM 2624 C CA . HIS A 1 327 ? 5.249 23.328 15.337 1.00 83.25 327 HIS A CA 1
ATOM 2625 C C . HIS A 1 327 ? 6.451 23.341 14.393 1.00 83.25 327 HIS A C 1
ATOM 2627 O O . HIS A 1 327 ? 6.339 23.074 13.195 1.00 83.25 327 HIS A O 1
ATOM 2633 N N . SER A 1 328 ? 7.622 23.698 14.905 1.00 63.28 328 SER A N 1
ATOM 2634 C CA . SER A 1 328 ? 8.767 24.055 14.064 1.00 63.28 328 SER A CA 1
ATOM 2635 C C . SER A 1 328 ? 9.612 22.881 13.578 1.00 63.28 328 SER A C 1
ATOM 2637 O O . SER A 1 328 ? 10.400 23.088 12.653 1.00 63.28 328 SER A O 1
ATOM 2639 N N . TYR A 1 329 ? 9.500 21.676 14.158 1.00 64.19 329 TYR A N 1
ATOM 2640 C CA . TYR A 1 329 ? 10.508 20.650 13.891 1.00 64.19 329 TYR A CA 1
ATOM 2641 C C . TYR A 1 329 ? 10.064 19.201 14.104 1.00 64.19 329 TYR A C 1
ATOM 2643 O O . TYR A 1 329 ? 9.856 18.726 15.219 1.00 64.19 329 TYR A O 1
ATOM 2651 N N . GLY A 1 330 ? 10.123 18.425 13.021 1.00 61.12 330 GLY A N 1
ATOM 2652 C CA . GLY A 1 330 ? 10.088 16.965 13.109 1.00 61.12 330 GLY A CA 1
ATOM 2653 C C . GLY A 1 330 ? 9.789 16.248 11.801 1.00 61.12 330 GLY A C 1
ATOM 2654 O O . GLY A 1 330 ? 10.020 15.043 11.723 1.00 61.12 330 GLY A O 1
ATOM 2655 N N . GLN A 1 331 ? 9.303 16.960 10.776 1.00 69.88 331 GLN A N 1
ATOM 2656 C CA . GLN A 1 331 ? 8.704 16.338 9.589 1.00 69.88 331 GLN A CA 1
ATOM 2657 C C . GLN A 1 331 ? 7.633 15.313 9.994 1.00 69.88 331 GLN A C 1
ATOM 2659 O O . GLN A 1 331 ? 7.601 14.196 9.480 1.00 69.88 331 GLN A O 1
ATOM 2664 N N . LEU A 1 332 ? 6.796 15.664 10.972 1.00 73.38 332 LEU A N 1
ATOM 2665 C CA . LEU A 1 332 ? 5.784 14.767 11.529 1.00 73.38 332 LEU A CA 1
ATOM 2666 C C . LEU A 1 332 ? 4.385 15.334 11.311 1.00 73.38 332 LEU A C 1
ATOM 2668 O O . LEU A 1 332 ? 4.174 16.543 11.370 1.00 73.38 332 LEU A O 1
ATOM 2672 N N . ILE A 1 333 ? 3.419 14.446 11.109 1.00 81.94 333 ILE A N 1
ATOM 2673 C CA . ILE A 1 333 ? 1.992 14.757 11.194 1.00 81.94 333 ILE A CA 1
ATOM 2674 C C . ILE A 1 333 ? 1.406 13.855 12.274 1.00 81.94 333 ILE A C 1
ATOM 2676 O O . ILE A 1 333 ? 1.123 12.676 12.055 1.00 81.94 333 ILE A O 1
ATOM 2680 N N . LEU A 1 334 ? 1.287 14.401 13.477 1.00 86.94 334 LEU A N 1
ATOM 2681 C CA . LEU A 1 334 ? 0.913 13.645 14.663 1.00 86.94 334 LEU A CA 1
ATOM 2682 C C . LEU A 1 334 ? -0.599 13.691 14.836 1.00 86.94 334 LEU A C 1
ATOM 2684 O O . LEU A 1 334 ? -1.151 14.776 14.991 1.00 86.94 334 LEU A O 1
ATOM 2688 N N . THR A 1 335 ? -1.262 12.540 14.860 1.00 91.19 335 THR A N 1
ATOM 2689 C CA . THR A 1 335 ? -2.701 12.400 15.139 1.00 91.19 335 THR A CA 1
ATOM 2690 C C . THR A 1 335 ? -2.932 12.041 16.617 1.00 91.19 335 THR A C 1
ATOM 2692 O O . THR A 1 335 ? -1.996 11.601 17.295 1.00 91.19 335 THR A O 1
ATOM 2695 N N . PRO A 1 336 ? -4.149 12.203 17.167 1.00 92.44 336 PRO A N 1
ATOM 2696 C CA . PRO A 1 336 ? -4.460 11.691 18.488 1.00 92.44 336 PRO A CA 1
ATOM 2697 C C . PRO A 1 336 ? -4.376 10.151 18.524 1.00 92.44 336 PRO A C 1
ATOM 2699 O O . PRO A 1 336 ? -4.433 9.484 17.489 1.00 92.44 336 PRO A O 1
ATOM 2702 N N . TYR A 1 337 ? -4.239 9.535 19.694 1.00 92.19 337 TYR A N 1
ATOM 2703 C CA . TYR A 1 337 ? -3.919 10.194 20.959 1.00 92.19 337 TYR A CA 1
ATOM 2704 C C . TYR A 1 337 ? -2.401 10.301 21.154 1.00 92.19 337 TYR A C 1
ATOM 2706 O O . TYR A 1 337 ? -1.619 9.456 20.716 1.00 92.19 337 TYR A O 1
ATOM 2714 N N . GLY A 1 338 ? -1.978 11.380 21.803 1.00 88.69 338 GLY A N 1
ATOM 2715 C CA . GLY A 1 338 ? -0.630 11.558 22.325 1.00 88.69 338 GLY A CA 1
ATOM 2716 C C . GLY A 1 338 ? -0.485 11.002 23.731 1.00 88.69 338 GLY A C 1
ATOM 2717 O O . GLY A 1 338 ? 0.556 10.442 24.046 1.00 88.69 338 GLY A O 1
ATOM 2718 N N . TYR A 1 339 ? -1.508 11.129 24.577 1.00 88.81 339 TYR A N 1
ATOM 2719 C CA . TYR A 1 339 ? -1.424 10.692 25.976 1.00 88.81 339 TYR A CA 1
ATOM 2720 C C . TYR A 1 339 ? -1.507 9.164 26.158 1.00 88.81 339 TYR A C 1
ATOM 2722 O O . TYR A 1 339 ? -1.026 8.644 27.162 1.00 88.81 339 TYR A O 1
ATOM 2730 N N . SER A 1 340 ? -2.098 8.442 25.198 1.00 88.06 340 SER A N 1
ATOM 2731 C CA . SER A 1 340 ? -2.262 6.985 25.231 1.00 88.06 340 SER A CA 1
ATOM 2732 C C . SER A 1 340 ? -2.149 6.367 23.834 1.00 88.06 340 SER A C 1
ATOM 2734 O O . SER A 1 340 ? -2.531 6.986 22.844 1.00 88.06 340 SER A O 1
ATOM 2736 N N . CYS A 1 341 ? -1.661 5.123 23.769 1.00 86.25 341 CYS A N 1
ATOM 2737 C CA . CYS A 1 341 ? -1.684 4.282 22.567 1.00 86.25 341 CYS A CA 1
ATOM 2738 C C . CYS A 1 341 ? -2.769 3.194 22.605 1.00 86.25 341 CYS A C 1
ATOM 2740 O O . CYS A 1 341 ? -2.884 2.424 21.652 1.00 86.25 341 CYS A O 1
ATOM 2742 N N . ASP A 1 342 ? -3.529 3.106 23.698 1.00 83.12 342 ASP A N 1
ATOM 2743 C CA . ASP A 1 342 ? -4.652 2.183 23.857 1.00 83.12 342 ASP A CA 1
ATOM 2744 C C . ASP A 1 342 ? -5.685 2.783 24.840 1.00 83.12 342 ASP A C 1
ATOM 2746 O O . ASP A 1 342 ? -5.351 2.996 26.011 1.00 83.12 342 ASP A O 1
ATOM 2750 N N . PRO A 1 343 ? -6.920 3.095 24.405 1.00 83.56 343 PRO A N 1
ATOM 2751 C CA . PRO A 1 343 ? -7.437 2.955 23.043 1.00 83.56 343 PRO A CA 1
ATOM 2752 C C . PRO A 1 343 ? -6.914 4.048 22.096 1.00 83.56 343 PRO A C 1
ATOM 2754 O O . PRO A 1 343 ? -6.573 5.151 22.515 1.00 83.56 343 PRO A O 1
ATOM 2757 N N . LEU A 1 344 ? -6.894 3.751 20.796 1.00 86.38 344 LEU A N 1
ATOM 2758 C CA . LEU A 1 344 ? -6.693 4.751 19.741 1.00 86.38 344 LEU A CA 1
ATOM 2759 C C . LEU A 1 344 ? -8.037 5.390 19.335 1.00 86.38 344 LEU A C 1
ATOM 2761 O O . LEU A 1 344 ? -9.080 4.758 19.526 1.00 86.38 344 LEU A O 1
ATOM 2765 N N . PRO A 1 345 ? -8.043 6.607 18.755 1.00 83.50 345 PRO A N 1
ATOM 2766 C CA . PRO A 1 345 ? -9.263 7.239 18.248 1.00 83.50 345 PRO A CA 1
ATOM 2767 C C . PRO A 1 345 ? -10.010 6.381 17.222 1.00 83.50 345 PRO A C 1
ATOM 2769 O O . PRO A 1 345 ? -9.393 5.806 16.326 1.00 83.50 345 PRO A O 1
ATOM 2772 N N . GLU A 1 346 ? -11.343 6.364 17.280 1.00 81.00 346 GLU A N 1
ATOM 2773 C CA . GLU A 1 346 ? -12.170 5.667 16.283 1.00 81.00 346 GLU A CA 1
ATOM 2774 C C . GLU A 1 346 ? -12.007 6.262 14.873 1.00 81.00 346 GLU A C 1
ATOM 2776 O O . GLU A 1 346 ? -11.999 5.525 13.889 1.00 81.00 346 GLU A O 1
ATOM 2781 N N . THR A 1 347 ? -11.800 7.581 14.761 1.00 80.38 347 THR A N 1
ATOM 2782 C CA . THR A 1 347 ? -11.585 8.273 13.476 1.00 80.38 347 THR A CA 1
ATOM 2783 C C . THR A 1 347 ? -10.141 8.186 12.968 1.00 80.38 347 THR A C 1
ATOM 2785 O O . THR A 1 347 ? -9.820 8.749 11.917 1.00 80.38 347 THR A O 1
ATOM 2788 N N . LEU A 1 348 ? -9.253 7.467 13.671 1.00 82.75 348 LEU A N 1
ATOM 2789 C CA . LEU A 1 348 ? -7.834 7.374 13.323 1.00 82.75 348 LEU A CA 1
ATOM 2790 C C . LEU A 1 348 ? -7.580 6.935 11.870 1.00 82.75 348 LEU A C 1
ATOM 2792 O O . LEU A 1 348 ? -6.752 7.580 11.234 1.00 82.75 348 LEU A O 1
ATOM 2796 N N . PRO A 1 349 ? -8.267 5.925 11.291 1.00 78.94 349 PRO A N 1
ATOM 2797 C CA . PRO A 1 349 ? -8.029 5.536 9.899 1.00 78.94 349 PRO A CA 1
ATOM 2798 C C . PRO A 1 349 ? -8.206 6.697 8.915 1.00 78.94 349 PRO A C 1
ATOM 2800 O O . PRO A 1 349 ? -7.378 6.890 8.028 1.00 78.94 349 PRO A O 1
ATOM 2803 N N . ARG A 1 350 ? -9.236 7.526 9.123 1.00 72.94 350 ARG A N 1
ATOM 2804 C CA . ARG A 1 350 ? -9.481 8.707 8.294 1.00 72.94 350 ARG A CA 1
ATOM 2805 C C . ARG A 1 350 ? -8.421 9.786 8.521 1.00 72.94 350 ARG A C 1
ATOM 2807 O O . ARG A 1 350 ? -7.940 10.379 7.561 1.00 72.94 350 ARG A O 1
ATOM 2814 N N . MET A 1 351 ? -8.014 10.018 9.769 1.00 76.19 351 MET A N 1
ATOM 2815 C CA . MET A 1 351 ? -6.924 10.955 10.066 1.00 76.19 351 MET A CA 1
ATOM 2816 C C . MET A 1 351 ? -5.592 10.504 9.447 1.00 76.19 351 MET A C 1
ATOM 2818 O O . MET A 1 351 ? -4.854 11.345 8.942 1.00 76.19 351 MET A O 1
ATOM 2822 N N . LEU A 1 352 ? -5.306 9.196 9.415 1.00 78.31 352 LEU A N 1
ATOM 2823 C CA . LEU A 1 352 ? -4.122 8.624 8.764 1.00 78.31 352 LEU A CA 1
ATOM 2824 C C . LEU A 1 352 ? -4.156 8.774 7.243 1.00 78.31 352 LEU A C 1
ATOM 2826 O O . LEU A 1 352 ? -3.127 9.085 6.652 1.00 78.31 352 LEU A O 1
ATOM 2830 N N . GLU A 1 353 ? -5.316 8.587 6.613 1.00 68.00 353 GLU A N 1
ATOM 2831 C CA . GLU A 1 353 ? -5.491 8.820 5.176 1.00 68.00 353 GLU A CA 1
ATOM 2832 C C . GLU A 1 353 ? -5.152 10.273 4.820 1.00 68.00 353 GLU A C 1
ATOM 2834 O O . GLU A 1 353 ? -4.330 10.529 3.936 1.00 68.00 353 GLU A O 1
ATOM 2839 N N . VAL A 1 354 ? -5.738 11.233 5.544 1.00 63.72 354 VAL A N 1
ATOM 2840 C CA . VAL A 1 354 ? -5.521 12.655 5.257 1.00 63.72 354 VAL A CA 1
ATOM 2841 C C . VAL A 1 354 ? -4.090 13.082 5.587 1.00 63.72 354 VAL A C 1
ATOM 2843 O O . VAL A 1 354 ? -3.462 13.800 4.803 1.00 63.72 354 VAL A O 1
ATOM 2846 N N . ALA A 1 355 ? -3.531 12.604 6.699 1.00 67.38 355 ALA A N 1
ATOM 2847 C CA . ALA A 1 355 ? -2.143 12.868 7.058 1.00 67.38 355 ALA A CA 1
ATOM 2848 C C . ALA A 1 355 ? -1.168 12.259 6.035 1.00 67.38 355 ALA A C 1
ATOM 2850 O O . ALA A 1 355 ? -0.220 12.923 5.622 1.00 67.38 355 ALA A O 1
ATOM 2851 N N . GLY A 1 356 ? -1.433 11.046 5.545 1.00 64.44 356 GLY A N 1
ATOM 2852 C CA . GLY A 1 356 ? -0.626 10.395 4.514 1.00 64.44 356 GLY A CA 1
ATOM 2853 C C . GLY A 1 356 ? -0.700 11.099 3.165 1.00 64.44 356 GLY A C 1
ATOM 2854 O O . GLY A 1 356 ? 0.327 11.303 2.513 1.00 64.44 356 GLY A O 1
ATOM 2855 N N . GLY A 1 357 ? -1.889 11.557 2.775 1.00 58.16 357 GLY A N 1
ATOM 2856 C CA . GLY A 1 357 ? -2.051 12.421 1.613 1.00 58.16 357 GLY A CA 1
ATOM 2857 C C . GLY A 1 357 ? -1.292 13.742 1.771 1.00 58.16 357 GLY A C 1
ATOM 2858 O O . GLY A 1 357 ? -0.632 14.172 0.828 1.00 58.16 357 GLY A O 1
ATOM 2859 N N . THR A 1 358 ? -1.290 14.335 2.969 1.00 62.41 358 THR A N 1
ATOM 2860 C CA . THR A 1 358 ? -0.560 15.584 3.279 1.00 62.41 358 THR A CA 1
ATOM 2861 C C . THR A 1 358 ? 0.941 15.386 3.208 1.00 62.41 358 THR A C 1
ATOM 2863 O O . THR A 1 358 ? 1.626 16.143 2.522 1.00 62.41 358 THR A O 1
ATOM 2866 N N . ALA A 1 359 ? 1.455 14.317 3.812 1.00 61.34 359 ALA A N 1
ATOM 2867 C CA . ALA A 1 359 ? 2.857 13.942 3.705 1.00 61.34 359 ALA A CA 1
ATOM 2868 C C . ALA A 1 359 ? 3.274 13.714 2.245 1.00 61.34 359 ALA A C 1
ATOM 2870 O O . ALA A 1 359 ? 4.343 14.163 1.829 1.00 61.34 359 ALA A O 1
ATOM 2871 N N . LYS A 1 360 ? 2.412 13.067 1.452 1.00 55.78 360 LYS A N 1
ATOM 2872 C CA . LYS A 1 360 ? 2.640 12.853 0.023 1.00 55.78 360 LYS A CA 1
ATOM 2873 C C . LYS A 1 360 ? 2.632 14.160 -0.769 1.00 55.78 360 LYS A C 1
ATOM 2875 O O . LYS A 1 360 ? 3.527 14.357 -1.580 1.00 55.78 360 LYS A O 1
ATOM 2880 N N . ALA A 1 361 ? 1.676 15.052 -0.529 1.00 54.50 361 ALA A N 1
ATOM 2881 C CA . ALA A 1 361 ? 1.609 16.342 -1.210 1.00 54.50 361 ALA A CA 1
ATOM 2882 C C . ALA A 1 361 ? 2.829 17.213 -0.889 1.00 54.50 361 ALA A C 1
ATOM 2884 O O . ALA A 1 361 ? 3.395 17.825 -1.792 1.00 54.50 361 ALA A O 1
ATOM 2885 N N . ILE A 1 362 ? 3.279 17.215 0.371 1.00 56.91 362 ILE A N 1
ATOM 2886 C CA . ILE A 1 362 ? 4.524 17.880 0.764 1.00 56.91 362 ILE A CA 1
ATOM 2887 C C . ILE A 1 362 ? 5.711 17.242 0.037 1.00 56.91 362 ILE A C 1
ATOM 2889 O O . ILE A 1 362 ? 6.515 17.963 -0.542 1.00 56.91 362 ILE A O 1
ATOM 2893 N N . PHE A 1 363 ? 5.814 15.911 0.020 1.00 52.25 363 PHE A N 1
ATOM 2894 C CA . PHE A 1 363 ? 6.900 15.209 -0.667 1.00 52.25 363 PHE A CA 1
ATOM 2895 C C . PHE A 1 363 ? 6.937 15.515 -2.172 1.00 52.25 363 PHE A C 1
ATOM 2897 O O . PHE A 1 363 ? 7.993 15.852 -2.702 1.00 52.25 363 PHE A O 1
ATOM 2904 N N . ASP A 1 364 ? 5.786 15.447 -2.843 1.00 47.69 364 ASP A N 1
ATOM 2905 C CA . ASP A 1 364 ? 5.653 15.666 -4.285 1.00 47.69 364 ASP A CA 1
ATOM 2906 C C . ASP A 1 364 ? 5.955 17.128 -4.677 1.00 47.69 364 ASP A C 1
ATOM 2908 O O . ASP A 1 364 ? 6.426 17.390 -5.785 1.00 47.69 364 ASP A O 1
ATOM 2912 N N . ALA A 1 365 ? 5.707 18.083 -3.775 1.00 47.09 365 ALA A N 1
ATOM 2913 C CA . ALA A 1 365 ? 5.909 19.509 -4.018 1.00 47.09 365 ALA A CA 1
ATOM 2914 C C . ALA A 1 365 ? 7.300 20.033 -3.619 1.00 47.09 365 ALA A C 1
ATOM 2916 O O . ALA A 1 365 ? 7.667 21.160 -3.961 1.00 47.09 365 ALA A O 1
ATOM 2917 N N . ASN A 1 366 ? 8.079 19.244 -2.880 1.00 44.81 366 ASN A N 1
ATOM 2918 C CA . ASN A 1 366 ? 9.275 19.726 -2.209 1.00 44.81 366 ASN A CA 1
ATOM 2919 C C . ASN A 1 366 ? 10.568 19.410 -2.974 1.00 44.81 366 ASN A C 1
ATOM 2921 O O . ASN A 1 366 ? 10.982 18.262 -3.115 1.00 44.81 366 ASN A O 1
ATOM 2925 N N . ILE A 1 367 ? 11.291 20.467 -3.347 1.00 40.03 367 ILE A N 1
ATOM 2926 C CA . ILE A 1 367 ? 12.613 20.418 -3.999 1.00 40.03 367 ILE A CA 1
ATOM 2927 C C . ILE A 1 367 ? 13.681 19.742 -3.106 1.00 40.03 367 ILE A C 1
ATOM 2929 O O . ILE A 1 367 ? 14.692 19.247 -3.604 1.00 40.03 367 ILE A O 1
ATOM 2933 N N . ARG A 1 368 ? 13.462 19.685 -1.785 1.00 43.31 368 ARG A N 1
ATOM 2934 C CA . ARG A 1 368 ? 14.358 19.081 -0.782 1.00 43.31 368 ARG A CA 1
ATOM 2935 C C . ARG A 1 368 ? 14.088 17.597 -0.512 1.00 43.31 368 ARG A C 1
ATOM 2937 O O . ARG A 1 368 ? 14.833 16.994 0.255 1.00 43.31 368 ARG A O 1
ATOM 2944 N N . ASN A 1 369 ? 13.069 16.990 -1.133 1.00 53.22 369 ASN A N 1
ATOM 2945 C CA . ASN A 1 369 ? 12.635 15.610 -0.861 1.00 53.22 369 ASN A CA 1
ATOM 2946 C C . ASN A 1 369 ? 12.309 15.340 0.628 1.00 53.22 369 ASN A C 1
ATOM 2948 O O . ASN A 1 369 ? 12.571 14.235 1.115 1.00 53.22 369 ASN A O 1
ATOM 2952 N N . SER A 1 370 ? 11.782 16.321 1.379 1.00 52.53 370 SER A N 1
ATOM 2953 C CA . SER A 1 370 ? 11.423 16.088 2.787 1.00 52.53 370 SER A CA 1
ATOM 2954 C C . SER A 1 370 ? 10.266 15.095 2.869 1.00 52.53 370 SER A C 1
ATOM 2956 O O . SER A 1 370 ? 9.172 15.351 2.370 1.00 52.53 370 SER A O 1
ATOM 2958 N N . THR A 1 371 ? 10.506 13.958 3.513 1.00 66.12 371 THR A N 1
ATOM 2959 C CA . THR A 1 371 ? 9.489 12.949 3.822 1.00 66.12 371 THR A CA 1
ATOM 2960 C C . THR A 1 371 ? 8.874 13.254 5.177 1.00 66.12 371 THR A C 1
ATOM 2962 O O . THR A 1 371 ? 9.627 13.414 6.138 1.00 66.12 371 THR A O 1
ATOM 2965 N N . TYR A 1 372 ? 7.546 13.311 5.260 1.00 67.75 372 TYR A N 1
ATOM 2966 C CA . TYR A 1 372 ? 6.848 13.436 6.536 1.00 67.75 372 TYR A CA 1
ATOM 2967 C C . TYR A 1 372 ? 6.377 12.065 7.025 1.00 67.75 372 TYR A C 1
ATOM 2969 O O . TYR A 1 372 ? 5.803 11.291 6.259 1.00 67.75 372 TYR A O 1
ATOM 2977 N N . GLU A 1 373 ? 6.623 11.763 8.293 1.00 78.94 373 GLU A N 1
ATOM 2978 C CA . GLU A 1 373 ? 6.071 10.591 8.976 1.00 78.94 373 GLU A CA 1
ATOM 2979 C C . GLU A 1 373 ? 4.765 10.975 9.673 1.00 78.94 373 GLU A C 1
ATOM 2981 O O . GLU A 1 373 ? 4.639 12.082 10.185 1.00 78.94 373 GLU A O 1
ATOM 2986 N N . PHE A 1 374 ? 3.765 10.098 9.681 1.00 82.06 374 PHE A N 1
ATOM 2987 C CA . PHE A 1 374 ? 2.434 10.462 10.162 1.00 82.06 374 PHE A CA 1
ATOM 2988 C C . PHE A 1 374 ? 1.728 9.337 10.913 1.00 82.06 374 PHE A C 1
ATOM 2990 O O . PHE A 1 374 ? 1.904 8.162 10.591 1.00 82.06 374 PHE A O 1
ATOM 2997 N N . GLY A 1 375 ? 0.921 9.713 11.910 1.00 85.56 375 GLY A N 1
ATOM 2998 C CA . GLY A 1 375 ? 0.151 8.804 12.767 1.00 85.56 375 GLY A CA 1
ATOM 2999 C C . GLY A 1 375 ? 0.140 9.179 14.250 1.00 85.56 375 GLY A C 1
ATOM 3000 O O . GLY A 1 375 ? 0.494 10.312 14.583 1.00 85.56 375 GLY A O 1
ATOM 3001 N N . PRO A 1 376 ? -0.313 8.280 15.149 1.00 90.19 376 PRO A N 1
ATOM 3002 C CA . PRO A 1 376 ? -0.576 8.635 16.540 1.00 90.19 376 PRO A CA 1
ATOM 3003 C C . PRO A 1 376 ? 0.655 9.208 17.236 1.00 90.19 376 PRO A C 1
ATOM 3005 O O . PRO A 1 376 ? 1.732 8.606 17.204 1.00 90.19 376 PRO A O 1
ATOM 3008 N N . GLY A 1 377 ? 0.488 10.348 17.912 1.00 84.31 377 GLY A N 1
ATOM 3009 C CA . GLY A 1 377 ? 1.578 11.044 18.597 1.00 84.31 377 GLY A CA 1
ATOM 3010 C C . GLY A 1 377 ? 2.339 10.145 19.572 1.00 84.31 377 GLY A C 1
ATOM 3011 O O . GLY A 1 377 ? 3.569 10.178 19.605 1.00 84.31 377 GLY A O 1
ATOM 3012 N N . CYS A 1 378 ? 1.617 9.272 20.280 1.00 85.31 378 CYS A N 1
ATOM 3013 C CA . CYS A 1 378 ? 2.196 8.313 21.217 1.00 85.31 378 CYS A CA 1
ATOM 3014 C C . CYS A 1 378 ? 3.078 7.235 20.543 1.00 85.31 378 CYS A C 1
ATOM 3016 O O . CYS A 1 378 ? 3.961 6.680 21.189 1.00 85.31 378 CYS A O 1
ATOM 3018 N N . GLN A 1 379 ? 2.850 6.922 19.258 1.00 83.50 379 GLN A N 1
ATOM 3019 C CA . GLN A 1 379 ? 3.577 5.880 18.518 1.00 83.50 379 GLN A CA 1
ATOM 3020 C C . GLN A 1 379 ? 4.803 6.428 17.786 1.00 83.50 379 GLN A C 1
ATOM 3022 O O . GLN A 1 379 ? 5.804 5.728 17.648 1.00 83.50 379 GLN A O 1
ATOM 3027 N N . ILE A 1 380 ? 4.703 7.657 17.280 1.00 77.31 380 ILE A N 1
ATOM 3028 C CA . ILE A 1 380 ? 5.687 8.217 16.343 1.00 77.31 380 ILE A CA 1
ATOM 3029 C C . ILE A 1 380 ? 6.694 9.126 17.035 1.00 77.31 380 ILE A C 1
ATOM 3031 O O . ILE A 1 380 ? 7.863 9.155 16.638 1.00 77.31 380 ILE A O 1
ATOM 3035 N N . LEU A 1 381 ? 6.256 9.858 18.063 1.00 74.62 381 LEU A N 1
ATOM 3036 C CA . LEU A 1 381 ? 7.086 10.833 18.757 1.00 74.62 381 LEU A CA 1
ATOM 3037 C C . LEU A 1 381 ? 7.398 10.396 20.198 1.00 74.62 381 LEU A C 1
ATOM 3039 O O . LEU A 1 381 ? 8.460 9.827 20.437 1.00 74.62 381 LEU A O 1
ATOM 3043 N N . TYR A 1 382 ? 6.508 10.692 21.146 1.00 74.75 382 TYR A N 1
ATOM 3044 C CA . TYR A 1 382 ? 6.540 10.270 22.555 1.00 74.75 382 TYR A CA 1
ATOM 3045 C C . TYR A 1 382 ? 5.173 10.573 23.191 1.00 74.75 382 TYR A C 1
ATOM 3047 O O . TYR A 1 382 ? 4.403 11.368 22.641 1.00 74.75 382 TYR A O 1
ATOM 3055 N N . PHE A 1 383 ? 4.855 9.987 24.354 1.00 83.19 383 PHE A N 1
ATOM 3056 C CA . PHE A 1 383 ? 3.582 10.308 25.003 1.00 83.19 383 PHE A CA 1
ATOM 3057 C C . PHE A 1 383 ? 3.544 11.754 25.498 1.00 83.19 383 PHE A C 1
ATOM 3059 O O . PHE A 1 383 ? 4.430 12.214 26.220 1.00 83.19 383 PHE A O 1
ATOM 3066 N N . SER A 1 384 ? 2.475 12.468 25.172 1.00 86.62 384 SER A N 1
ATOM 3067 C CA . SER A 1 384 ? 2.281 13.868 25.549 1.00 86.62 384 SER A CA 1
ATOM 3068 C C . SER A 1 384 ? 0.937 14.053 26.237 1.00 86.62 384 SER A C 1
ATOM 3070 O O . SER A 1 384 ? -0.091 13.689 25.675 1.00 86.62 384 SER A O 1
ATOM 3072 N N . THR A 1 385 ? 0.927 14.676 27.410 1.00 91.19 385 THR A N 1
ATOM 3073 C CA . THR A 1 385 ? -0.285 14.980 28.187 1.00 91.19 385 THR A CA 1
ATOM 3074 C C . THR A 1 385 ? -0.657 16.451 28.049 1.00 91.19 385 THR A C 1
ATOM 3076 O O . THR A 1 385 ? 0.216 17.284 27.785 1.00 91.19 385 THR A O 1
ATOM 3079 N N . GLY A 1 386 ? -1.948 16.768 28.174 1.00 92.94 386 GLY A N 1
ATOM 3080 C CA . GLY A 1 386 ? -2.448 18.142 28.084 1.00 92.94 386 GLY A CA 1
ATOM 3081 C C . GLY A 1 386 ? -2.073 18.871 26.789 1.00 92.94 386 GLY A C 1
ATOM 3082 O O . GLY A 1 386 ? -1.721 20.047 26.843 1.00 92.94 386 GLY A O 1
ATOM 3083 N N . ASN A 1 387 ? -2.117 18.191 25.637 1.00 92.81 387 ASN A N 1
ATOM 3084 C CA . ASN A 1 387 ? -1.781 18.763 24.326 1.00 92.81 387 ASN A CA 1
ATOM 3085 C C . ASN A 1 387 ? -3.026 19.210 23.535 1.00 92.81 387 ASN A C 1
ATOM 3087 O O . ASN A 1 387 ? -4.130 18.699 23.741 1.00 92.81 387 ASN A O 1
ATOM 3091 N N . SER A 1 388 ? -2.830 20.162 22.619 1.00 93.50 388 SER A N 1
ATOM 3092 C CA . SER A 1 388 ? -3.896 20.818 21.843 1.00 93.50 388 SER A CA 1
ATOM 3093 C C . SER A 1 388 ? -4.685 19.819 21.000 1.00 93.50 388 SER A C 1
ATOM 3095 O O . SER A 1 388 ? -5.914 19.807 21.014 1.00 93.50 388 SER A O 1
ATOM 3097 N N . ARG A 1 389 ? -3.974 18.944 20.295 1.00 93.06 389 ARG A N 1
ATOM 3098 C CA . ARG A 1 389 ? -4.528 17.987 19.348 1.00 93.06 389 ARG A CA 1
ATOM 3099 C C . ARG A 1 389 ? -5.491 17.009 20.014 1.00 93.06 389 ARG A C 1
ATOM 3101 O O . ARG A 1 389 ? -6.613 16.833 19.534 1.00 93.06 389 ARG A O 1
ATOM 3108 N N . ASP A 1 390 ? -5.064 16.376 21.103 1.00 94.75 390 ASP A N 1
ATOM 3109 C CA . ASP A 1 390 ? -5.899 15.418 21.829 1.00 94.75 390 ASP A CA 1
ATOM 3110 C C . ASP A 1 390 ? -7.137 16.116 22.406 1.00 94.75 390 ASP A C 1
ATOM 3112 O O . ASP A 1 390 ? -8.242 15.581 22.336 1.00 94.75 390 ASP A O 1
ATOM 3116 N N . HIS A 1 391 ? -6.967 17.345 22.902 1.00 96.31 391 HIS A N 1
ATOM 3117 C CA . HIS A 1 391 ? -8.053 18.144 23.453 1.00 96.31 391 HIS A CA 1
ATOM 3118 C C . HIS A 1 391 ? -9.101 18.543 22.404 1.00 96.31 391 HIS A C 1
ATOM 3120 O O . HIS A 1 391 ? -10.292 18.355 22.640 1.00 96.31 391 HIS A O 1
ATOM 3126 N N . HIS A 1 392 ? -8.694 19.034 21.231 1.00 95.81 392 HIS A N 1
ATOM 3127 C CA . HIS A 1 392 ? -9.643 19.424 20.181 1.00 95.81 392 HIS A CA 1
ATOM 3128 C C . HIS A 1 392 ? -10.403 18.226 19.606 1.00 95.81 392 HIS A C 1
ATOM 3130 O O . HIS A 1 392 ? -11.582 18.357 19.289 1.00 95.81 392 HIS A O 1
ATOM 3136 N N . TYR A 1 393 ? -9.768 17.052 19.536 1.00 94.44 393 TYR A N 1
ATOM 3137 C CA . TYR A 1 393 ? -10.454 15.819 19.157 1.00 94.44 393 TYR A CA 1
ATOM 3138 C C . TYR A 1 393 ? -11.473 15.386 20.224 1.00 94.44 393 TYR A C 1
ATOM 3140 O O . TYR A 1 393 ? -12.652 15.216 19.927 1.00 94.44 393 TYR A O 1
ATOM 3148 N N . ALA A 1 394 ? -11.036 15.237 21.478 1.00 94.25 394 ALA A N 1
ATOM 3149 C CA . ALA A 1 394 ? -11.856 14.618 22.517 1.00 94.25 394 ALA A CA 1
ATOM 3150 C C . ALA A 1 394 ? -12.905 15.549 23.146 1.00 94.25 394 ALA A C 1
ATOM 3152 O O . ALA A 1 394 ? -13.956 15.077 23.574 1.00 94.25 394 ALA A O 1
ATOM 3153 N N . VAL A 1 395 ? -12.624 16.852 23.238 1.00 95.50 395 VAL A N 1
ATOM 3154 C CA . VAL A 1 395 ? -13.496 17.829 23.917 1.00 95.50 395 VAL A CA 1
ATOM 3155 C C . VAL A 1 395 ? -14.324 18.629 22.921 1.00 95.50 395 VAL A C 1
ATOM 3157 O O . VAL A 1 395 ? -15.524 18.793 23.129 1.00 95.50 395 VAL A O 1
ATOM 3160 N N . HIS A 1 396 ? -13.706 19.092 21.832 1.00 95.06 396 HIS A N 1
ATOM 3161 C CA . HIS A 1 396 ? -14.371 19.940 20.832 1.00 95.06 396 HIS A CA 1
ATOM 3162 C C . HIS A 1 396 ? -14.919 19.163 19.632 1.00 95.06 396 HIS A C 1
ATOM 3164 O O . HIS A 1 396 ? -15.521 19.762 18.745 1.00 95.06 396 HIS A O 1
ATOM 3170 N N . GLY A 1 397 ? -14.740 17.838 19.600 1.00 90.88 397 GLY A N 1
ATOM 3171 C CA . GLY A 1 397 ? -15.282 16.976 18.550 1.00 90.88 397 GLY A CA 1
ATOM 3172 C C . GLY A 1 397 ? -14.702 17.252 17.164 1.00 90.88 397 GLY A C 1
ATOM 3173 O O . GLY A 1 397 ? -15.385 17.012 16.171 1.00 90.88 397 GLY A O 1
ATOM 3174 N N . ALA A 1 398 ? -13.473 17.777 17.082 1.00 89.56 398 ALA A N 1
ATOM 3175 C CA . ALA A 1 398 ? -12.820 18.026 15.804 1.00 89.56 398 ALA A CA 1
ATOM 3176 C C . ALA A 1 398 ? -12.637 16.708 15.037 1.00 89.56 398 ALA A C 1
ATOM 3178 O O . ALA A 1 398 ? -11.967 15.799 15.527 1.00 89.56 398 ALA A O 1
ATOM 3179 N N . GLU A 1 399 ? -13.208 16.603 13.834 1.00 82.94 399 GLU A N 1
ATOM 3180 C CA . GLU A 1 399 ? -13.180 15.348 13.065 1.00 82.94 399 GLU A CA 1
ATOM 3181 C C . GLU A 1 399 ? -11.758 14.927 12.682 1.00 82.94 399 GLU A C 1
ATOM 3183 O O . GLU A 1 399 ? -11.385 13.756 12.798 1.00 82.94 399 GLU A O 1
ATOM 3188 N N . HIS A 1 400 ? -10.961 15.907 12.255 1.00 82.50 400 HIS A N 1
ATOM 3189 C CA . HIS A 1 400 ? -9.525 15.775 12.081 1.00 82.50 400 HIS A CA 1
ATOM 3190 C C . HIS A 1 400 ? -8.832 16.733 13.039 1.00 82.50 400 HIS A C 1
ATOM 3192 O O . HIS A 1 400 ? -9.101 17.932 13.049 1.00 82.50 400 HIS A O 1
ATOM 3198 N N . SER A 1 401 ? -7.917 16.211 13.837 1.00 87.62 401 SER A N 1
ATOM 3199 C CA . SER A 1 401 ? -7.076 17.010 14.714 1.00 87.62 401 SER A CA 1
ATOM 3200 C C . SER A 1 401 ? -5.659 16.492 14.562 1.00 87.62 401 SER A C 1
ATOM 3202 O O . SER A 1 401 ? -5.442 15.293 14.727 1.00 87.62 401 SER A O 1
ATOM 3204 N N . TRP A 1 402 ? -4.688 17.334 14.221 1.00 85.94 402 TRP A N 1
ATOM 3205 C CA . TRP A 1 402 ? -3.284 16.915 14.199 1.00 85.94 402 TRP A CA 1
ATOM 3206 C C . TRP A 1 402 ? -2.316 18.052 14.492 1.00 85.94 402 TRP A C 1
ATOM 3208 O O . TRP A 1 402 ? -2.629 19.234 14.366 1.00 85.94 402 TRP A O 1
ATOM 3218 N N . THR A 1 403 ? -1.106 17.655 14.865 1.00 87.94 403 THR A N 1
ATOM 3219 C CA . THR A 1 403 ? 0.049 18.537 15.003 1.00 87.94 403 THR A CA 1
ATOM 3220 C C . THR A 1 403 ? 0.936 18.369 13.777 1.00 87.94 403 THR A C 1
ATOM 3222 O O . THR A 1 403 ? 1.270 17.236 13.428 1.00 87.94 403 THR A O 1
ATOM 3225 N N . MET A 1 404 ? 1.323 19.467 13.134 1.00 82.69 404 MET A N 1
ATOM 3226 C CA . MET A 1 404 ? 2.260 19.467 12.014 1.00 82.69 404 MET A CA 1
ATOM 3227 C C . MET A 1 404 ? 3.619 19.987 12.476 1.00 82.69 404 MET A C 1
ATOM 3229 O O . MET A 1 404 ? 3.766 21.161 12.794 1.00 82.69 404 MET A O 1
ATOM 3233 N N . GLU A 1 405 ? 4.609 19.104 12.476 1.00 76.56 405 GLU A N 1
ATOM 3234 C CA . GLU A 1 405 ? 5.999 19.398 12.811 1.00 76.56 405 GLU A CA 1
ATOM 3235 C C . GLU A 1 405 ? 6.779 19.690 11.526 1.00 76.56 405 GLU A C 1
ATOM 3237 O O . GLU A 1 405 ? 6.961 18.805 10.682 1.00 76.56 405 GLU A O 1
ATOM 3242 N N . LEU A 1 406 ? 7.217 20.936 11.343 1.00 71.50 406 LEU A N 1
ATOM 3243 C CA . LEU A 1 406 ? 7.821 21.410 10.094 1.00 71.50 406 LEU A CA 1
ATOM 3244 C C . LEU A 1 406 ? 9.208 20.784 9.803 1.00 71.50 406 LEU A C 1
ATOM 3246 O O . LEU A 1 406 ? 9.807 20.099 10.636 1.00 71.50 406 LEU A O 1
ATOM 3250 N N . SER A 1 407 ? 9.685 20.935 8.561 1.00 55.97 407 SER A N 1
ATOM 3251 C CA . SER A 1 407 ? 10.945 20.341 8.087 1.00 55.97 407 SER A CA 1
ATOM 3252 C C . SER A 1 407 ? 12.154 21.184 8.481 1.00 55.97 407 SER A C 1
ATOM 3254 O O . SER A 1 407 ? 12.121 22.384 8.218 1.00 55.97 407 SER A O 1
ATOM 3256 N N . PRO A 1 408 ? 13.259 20.569 8.943 1.00 51.03 408 PRO A N 1
ATOM 3257 C CA . PRO A 1 408 ? 14.554 21.231 8.940 1.00 51.03 408 PRO A CA 1
ATOM 3258 C C . PRO A 1 408 ? 15.173 21.308 7.530 1.00 51.03 408 PRO A C 1
ATOM 3260 O O . PRO A 1 408 ? 14.743 20.623 6.593 1.00 51.03 408 PRO A O 1
ATOM 3263 N N . GLN A 1 409 ? 16.191 22.144 7.389 1.00 43.91 409 GLN A N 1
ATOM 3264 C CA . GLN A 1 409 ? 17.008 22.521 6.243 1.00 43.91 409 GLN A CA 1
ATOM 3265 C C . GLN A 1 409 ? 18.168 21.541 6.104 1.00 43.91 409 GLN A C 1
ATOM 3267 O O . GLN A 1 409 ? 18.561 21.267 4.969 1.00 43.91 409 GLN A O 1
ATOM 3272 N N . ASP A 1 410 ? 18.642 20.927 7.197 1.00 42.69 410 ASP A N 1
ATOM 3273 C CA . ASP A 1 410 ? 19.523 19.757 7.148 1.00 42.69 410 ASP A CA 1
ATOM 3274 C C . ASP A 1 410 ? 19.332 18.742 8.312 1.00 42.69 410 ASP A C 1
ATOM 3276 O O . ASP A 1 410 ? 18.643 18.974 9.305 1.00 42.69 410 ASP A O 1
ATOM 3280 N N . GLN A 1 411 ? 19.944 17.555 8.181 1.00 37.03 411 GLN A N 1
ATOM 3281 C CA . GLN A 1 411 ? 19.962 16.507 9.225 1.00 37.03 411 GLN A CA 1
ATOM 3282 C C . GLN A 1 411 ? 20.949 16.813 10.383 1.00 37.03 411 GLN A C 1
ATOM 3284 O O . GLN A 1 411 ? 21.145 15.980 11.285 1.00 37.03 411 GLN A O 1
ATOM 3289 N N . SER A 1 412 ? 21.605 17.975 10.351 1.00 36.94 412 SER A N 1
ATOM 3290 C CA . SER A 1 412 ? 22.637 18.430 11.294 1.00 36.94 412 SER A CA 1
ATOM 3291 C C . SER A 1 412 ? 22.126 19.502 12.263 1.00 36.94 412 SER A C 1
ATOM 3293 O O . SER A 1 412 ? 22.633 19.563 13.374 1.00 36.94 412 SER A O 1
ATOM 3295 N N . GLY A 1 413 ? 21.104 20.277 11.899 1.00 41.91 413 GLY A N 1
ATOM 3296 C CA . GLY A 1 413 ? 20.720 21.556 12.509 1.00 41.91 413 GLY A CA 1
ATOM 3297 C C . GLY A 1 413 ? 19.956 21.478 13.826 1.00 41.91 413 GLY A C 1
ATOM 3298 O O . GLY A 1 413 ? 19.580 22.500 14.384 1.00 41.91 413 GLY A O 1
ATOM 3299 N N . GLY A 1 414 ? 19.738 20.278 14.365 1.00 37.34 414 GLY A N 1
ATOM 3300 C CA . GLY A 1 414 ? 19.422 20.112 15.781 1.00 37.34 414 GLY A CA 1
ATOM 3301 C C . GLY A 1 414 ? 18.289 20.965 16.353 1.00 37.34 414 GLY A C 1
ATOM 3302 O O . GLY A 1 414 ? 18.509 21.653 17.338 1.00 37.34 414 GLY A O 1
ATOM 3303 N N . GLY A 1 415 ? 17.069 20.861 15.826 1.00 41.69 415 GLY A N 1
ATOM 3304 C CA . GLY A 1 415 ? 15.820 21.173 16.545 1.00 41.69 415 GLY A CA 1
ATOM 3305 C C . GLY A 1 415 ? 15.617 22.594 17.087 1.00 41.69 415 GLY A C 1
ATOM 3306 O O . GLY A 1 415 ? 14.637 22.818 17.792 1.00 41.69 415 GLY A O 1
ATOM 3307 N N . HIS A 1 416 ? 16.508 23.545 16.816 1.00 41.34 416 HIS A N 1
ATOM 3308 C CA . HIS A 1 416 ? 16.368 24.913 17.293 1.00 41.34 416 HIS A CA 1
ATOM 3309 C C . HIS A 1 416 ? 16.814 25.857 16.193 1.00 41.34 416 HIS A C 1
ATOM 3311 O O . HIS A 1 416 ? 18.004 26.028 15.960 1.00 41.34 416 HIS A O 1
ATOM 3317 N N . VAL A 1 417 ? 15.812 26.511 15.608 1.00 35.50 417 VAL A N 1
ATOM 3318 C CA . VAL A 1 417 ? 15.940 27.651 14.702 1.00 35.50 417 VAL A CA 1
ATOM 3319 C C . VAL A 1 417 ? 16.345 27.258 13.290 1.00 35.50 417 VAL A C 1
ATOM 3321 O O . VAL A 1 417 ? 17.449 26.796 13.052 1.00 35.50 417 VAL A O 1
ATOM 3324 N N . GLU A 1 418 ? 15.478 27.552 12.328 1.00 27.45 418 GLU A N 1
ATOM 3325 C CA . GLU A 1 418 ? 15.897 27.763 10.948 1.00 27.45 418 GLU A CA 1
ATOM 3326 C C . GLU A 1 418 ? 15.105 28.907 10.332 1.00 27.45 418 GLU A C 1
ATOM 3328 O O . GLU A 1 418 ? 13.876 28.914 10.354 1.00 27.45 418 GLU A O 1
ATOM 3333 N N . MET A 1 419 ? 15.833 29.863 9.763 1.00 26.47 419 MET A N 1
ATOM 3334 C CA . MET A 1 419 ? 15.469 30.463 8.489 1.00 26.47 419 MET A CA 1
ATOM 3335 C C . MET A 1 419 ? 16.609 30.241 7.507 1.00 26.47 419 MET A C 1
ATOM 3337 O O . MET A 1 419 ? 17.777 30.122 7.869 1.00 26.47 419 MET A O 1
ATOM 3341 N N . LEU A 1 420 ? 16.179 30.178 6.257 1.00 33.50 420 LEU A N 1
ATOM 3342 C CA . LEU A 1 420 ? 16.910 29.963 5.023 1.00 33.50 420 LEU A CA 1
ATOM 3343 C C . LEU A 1 420 ? 18.156 30.859 4.892 1.00 33.50 420 LEU A C 1
ATOM 3345 O O . LEU A 1 420 ? 17.980 32.057 4.711 1.00 33.50 420 LEU A O 1
ATOM 3349 N N . ASP A 1 421 ? 19.384 30.313 4.794 1.00 26.16 421 ASP A N 1
ATOM 3350 C CA . ASP A 1 421 ? 20.327 30.861 3.800 1.00 26.16 421 ASP A CA 1
ATOM 3351 C C . ASP A 1 421 ? 21.505 29.998 3.278 1.00 26.16 421 ASP A C 1
ATOM 3353 O O . ASP A 1 421 ? 22.106 29.187 3.976 1.00 26.16 421 ASP A O 1
ATOM 3357 N N . ASN A 1 422 ? 21.803 30.267 1.997 1.00 26.84 422 ASN A N 1
ATOM 3358 C CA . ASN A 1 422 ? 23.031 30.209 1.189 1.00 26.84 422 ASN A CA 1
ATOM 3359 C C . ASN A 1 422 ? 24.244 29.366 1.620 1.00 26.84 422 ASN A C 1
ATOM 3361 O O . ASN A 1 422 ? 25.106 29.794 2.384 1.00 26.84 422 ASN A O 1
ATOM 3365 N N . SER A 1 423 ? 24.473 28.292 0.856 1.00 23.39 423 SER A N 1
ATOM 3366 C CA . SER A 1 423 ? 25.819 27.796 0.550 1.00 23.39 423 SER A CA 1
ATOM 3367 C C . SER A 1 423 ? 25.996 27.512 -0.949 1.00 23.39 423 SER A C 1
ATOM 3369 O O . SER A 1 423 ? 25.648 26.445 -1.444 1.00 23.39 423 SER A O 1
ATOM 3371 N N . VAL A 1 424 ? 26.599 28.471 -1.669 1.00 22.77 424 VAL A N 1
ATOM 3372 C CA . VAL A 1 424 ? 27.526 28.209 -2.791 1.00 22.77 424 VAL A CA 1
ATOM 3373 C C . VAL A 1 424 ? 28.626 29.291 -2.801 1.00 22.77 424 VAL A C 1
ATOM 3375 O O . VAL A 1 424 ? 28.326 30.441 -3.121 1.00 22.77 424 VAL A O 1
ATOM 3378 N N . PRO A 1 425 ? 29.898 28.956 -2.501 1.00 22.83 425 PRO A N 1
ATOM 3379 C CA . PRO A 1 425 ? 31.066 29.767 -2.852 1.00 22.83 425 PRO A CA 1
ATOM 3380 C C . PRO A 1 425 ? 31.753 29.302 -4.167 1.00 22.83 425 PRO A C 1
ATOM 3382 O O . PRO A 1 425 ? 31.420 28.249 -4.710 1.00 22.83 425 PRO A O 1
ATOM 3385 N N . PRO A 1 426 ? 32.674 30.116 -4.725 1.00 24.05 426 PRO A N 1
ATOM 3386 C CA . PRO A 1 426 ? 32.772 30.421 -6.155 1.00 24.05 426 PRO A CA 1
ATOM 3387 C C . PRO A 1 426 ? 33.931 29.724 -6.892 1.00 24.05 426 PRO A C 1
ATOM 3389 O O . PRO A 1 426 ? 34.975 29.453 -6.308 1.00 24.05 426 PRO A O 1
ATOM 3392 N N . PHE A 1 427 ? 33.808 29.574 -8.218 1.00 20.92 427 PHE A N 1
ATOM 3393 C CA . PHE A 1 427 ? 34.963 29.532 -9.125 1.00 20.92 427 PHE A CA 1
ATOM 3394 C C . PHE A 1 427 ? 34.829 30.603 -10.215 1.00 20.92 427 PHE A C 1
ATOM 3396 O O . PHE A 1 427 ? 33.868 30.631 -10.984 1.00 20.92 427 PHE A O 1
ATOM 3403 N N . MET A 1 428 ? 35.817 31.499 -10.214 1.00 20.73 428 MET A N 1
ATOM 3404 C CA . MET A 1 428 ? 36.059 32.600 -11.142 1.00 20.73 428 MET A CA 1
ATOM 3405 C C . MET A 1 428 ? 37.037 32.178 -12.256 1.00 20.73 428 MET A C 1
ATOM 3407 O O . MET A 1 428 ? 38.012 31.493 -11.979 1.00 20.73 428 MET A O 1
ATOM 3411 N N . PHE A 1 429 ? 36.748 32.660 -13.471 1.00 22.44 429 PHE A N 1
ATOM 3412 C CA . PHE A 1 429 ? 37.608 33.038 -14.611 1.00 22.44 429 PHE A CA 1
ATOM 3413 C C . PHE A 1 429 ? 38.878 32.234 -14.972 1.00 22.44 429 PHE A C 1
ATOM 3415 O O . PHE A 1 429 ? 39.865 32.243 -14.246 1.00 22.44 429 PHE A O 1
ATOM 3422 N N . ASP A 1 430 ? 38.910 31.756 -16.224 1.00 23.47 430 ASP A N 1
ATOM 3423 C CA . ASP A 1 430 ? 40.116 31.786 -17.065 1.00 23.47 430 ASP A CA 1
ATOM 3424 C C . ASP A 1 430 ? 39.887 32.757 -18.241 1.00 23.47 430 ASP A C 1
ATOM 3426 O O . ASP A 1 430 ? 38.764 32.985 -18.699 1.00 23.47 430 ASP A O 1
ATOM 3430 N N . SER A 1 431 ? 40.971 33.408 -18.626 1.00 26.88 431 SER A N 1
ATOM 3431 C CA . SER A 1 431 ? 41.102 34.700 -19.277 1.00 26.88 431 SER A CA 1
ATOM 3432 C C . SER A 1 431 ? 41.359 34.591 -20.783 1.00 26.88 431 SER A C 1
ATOM 3434 O O . SER A 1 431 ? 41.996 33.653 -21.246 1.00 26.88 431 SER A O 1
ATOM 3436 N N . THR A 1 432 ? 40.951 35.642 -21.515 1.00 23.14 432 THR A N 1
ATOM 3437 C CA . THR A 1 432 ? 41.240 35.951 -22.940 1.00 23.14 432 THR A CA 1
ATOM 3438 C C . THR A 1 432 ? 40.300 35.244 -23.951 1.00 23.14 432 THR A C 1
ATOM 3440 O O . THR A 1 432 ? 40.331 34.033 -24.075 1.00 23.14 432 THR A O 1
ATOM 3443 N N . VAL A 1 433 ? 39.399 35.861 -24.743 1.00 26.03 433 VAL A N 1
ATOM 3444 C CA . VAL A 1 433 ? 39.153 37.230 -25.283 1.00 26.03 433 VAL A CA 1
ATOM 3445 C C . VAL A 1 433 ? 37.664 37.285 -25.795 1.00 26.03 433 VAL A C 1
ATOM 3447 O O . VAL A 1 433 ? 37.022 36.239 -25.861 1.00 26.03 433 VAL A O 1
ATOM 3450 N N . PRO A 1 434 ? 37.121 38.396 -26.346 1.00 24.73 434 PRO A N 1
ATOM 3451 C CA . PRO A 1 434 ? 36.460 39.566 -25.752 1.00 24.73 434 PRO A CA 1
ATOM 3452 C C . PRO A 1 434 ? 34.902 39.575 -25.879 1.00 24.73 434 PRO A C 1
ATOM 3454 O O . PRO A 1 434 ? 34.337 39.077 -26.856 1.00 24.73 434 PRO A O 1
ATOM 3457 N N . PRO A 1 435 ? 34.173 40.229 -24.955 1.00 25.94 435 PRO A N 1
ATOM 3458 C CA . PRO A 1 435 ? 32.728 40.067 -24.791 1.00 25.94 435 PRO A CA 1
ATOM 3459 C C . PRO A 1 435 ? 31.913 41.111 -25.576 1.00 25.94 435 PRO A C 1
ATOM 3461 O O . PRO A 1 435 ? 31.293 42.005 -25.006 1.00 25.94 435 PRO A O 1
ATOM 3464 N N . ALA A 1 436 ? 31.876 40.987 -26.901 1.00 26.88 436 ALA A N 1
ATOM 3465 C CA . ALA A 1 436 ? 30.797 41.550 -27.710 1.00 26.88 436 ALA A CA 1
ATOM 3466 C C . ALA A 1 436 ? 29.790 40.434 -28.030 1.00 26.88 436 ALA A C 1
ATOM 3468 O O . ALA A 1 436 ? 30.183 39.361 -28.478 1.00 26.88 436 ALA A O 1
ATOM 3469 N N . LYS A 1 437 ? 28.492 40.722 -27.862 1.00 28.33 437 LYS A N 1
ATOM 3470 C CA . LYS A 1 437 ? 27.340 39.900 -28.294 1.00 28.33 437 LYS A CA 1
ATOM 3471 C C . LYS A 1 437 ? 26.971 38.669 -27.449 1.00 28.33 437 LYS A C 1
ATOM 3473 O O . LYS A 1 437 ? 26.913 37.557 -27.963 1.00 28.33 437 LYS A O 1
ATOM 3478 N N . ARG A 1 438 ? 26.544 38.900 -26.205 1.00 27.97 438 ARG A N 1
ATOM 3479 C CA . ARG A 1 438 ? 25.380 38.193 -25.623 1.00 27.97 438 ARG A CA 1
ATOM 3480 C C . ARG A 1 438 ? 24.538 39.174 -24.803 1.00 27.97 438 ARG A C 1
ATOM 3482 O O . ARG A 1 438 ? 24.444 39.078 -23.588 1.00 27.97 438 ARG A O 1
ATOM 3489 N N . GLN A 1 439 ? 24.011 40.185 -25.491 1.00 28.34 439 GLN A N 1
ATOM 3490 C CA . GLN A 1 439 ? 22.826 40.905 -25.034 1.00 28.34 439 GLN A CA 1
ATOM 3491 C C . GLN A 1 439 ? 21.592 40.100 -25.455 1.00 28.34 439 GLN A C 1
ATOM 3493 O O . GLN A 1 439 ? 21.620 39.461 -26.501 1.00 28.34 439 GLN A O 1
ATOM 3498 N N . GLU A 1 440 ? 20.558 40.195 -24.621 1.00 28.59 440 GLU A N 1
ATOM 3499 C CA . GLU A 1 440 ? 19.250 39.524 -24.648 1.00 28.59 440 GLU A CA 1
ATOM 3500 C C . GLU A 1 440 ? 19.184 38.142 -23.978 1.00 28.59 440 GLU A C 1
ATOM 3502 O O . GLU A 1 440 ? 19.576 37.123 -24.538 1.00 28.59 440 GLU A O 1
ATOM 3507 N N . ALA A 1 441 ? 18.603 38.176 -22.768 1.00 23.89 441 ALA A N 1
ATOM 3508 C CA . ALA A 1 441 ? 18.146 37.110 -21.867 1.00 23.89 441 ALA A CA 1
ATOM 3509 C C . ALA A 1 441 ? 18.920 37.032 -20.530 1.00 23.89 441 ALA A C 1
ATOM 3511 O O . ALA A 1 441 ? 20.036 36.521 -20.470 1.00 23.89 441 ALA A O 1
ATOM 3512 N N . ASN A 1 442 ? 18.232 37.480 -19.463 1.00 22.47 442 ASN A N 1
ATOM 3513 C CA . ASN A 1 442 ? 18.438 37.269 -18.011 1.00 22.47 442 ASN A CA 1
ATOM 3514 C C . ASN A 1 442 ? 18.909 38.471 -17.160 1.00 22.47 442 ASN A C 1
ATOM 3516 O O . ASN A 1 442 ? 20.084 38.835 -17.183 1.00 22.47 442 ASN A O 1
ATOM 3520 N N . ARG A 1 443 ? 17.983 38.984 -16.324 1.00 21.80 443 ARG A N 1
ATOM 3521 C CA . ARG A 1 443 ? 18.124 39.615 -14.979 1.00 21.80 443 ARG A CA 1
ATOM 3522 C C . ARG A 1 443 ? 16.745 40.229 -14.637 1.00 21.80 443 ARG A C 1
ATOM 3524 O O . ARG A 1 443 ? 16.272 41.001 -15.453 1.00 21.80 443 ARG A O 1
ATOM 3531 N N . VAL A 1 444 ? 16.009 39.954 -13.553 1.00 21.98 444 VAL A N 1
ATOM 3532 C CA . VAL A 1 444 ? 16.322 39.559 -12.167 1.00 21.98 444 VAL A CA 1
ATOM 3533 C C . VAL A 1 444 ? 15.105 38.805 -11.585 1.00 21.98 444 VAL A C 1
ATOM 3535 O O . VAL A 1 444 ? 14.064 39.409 -11.389 1.00 21.98 444 VAL A O 1
ATOM 3538 N N . GLU A 1 445 ? 15.240 37.512 -11.288 1.00 23.62 445 GLU A N 1
ATOM 3539 C CA . GLU A 1 445 ? 14.309 36.726 -10.457 1.00 23.62 445 GLU A CA 1
ATOM 3540 C C . GLU A 1 445 ? 15.150 35.708 -9.683 1.00 23.62 445 GLU A C 1
ATOM 3542 O O . GLU A 1 445 ? 15.804 34.857 -10.299 1.00 23.62 445 GLU A O 1
ATOM 3547 N N . ARG A 1 446 ? 15.221 35.882 -8.359 1.00 24.20 446 ARG A N 1
ATOM 3548 C CA . ARG A 1 446 ? 15.837 35.022 -7.324 1.00 24.20 446 ARG A CA 1
ATOM 3549 C C . ARG A 1 446 ? 15.860 35.890 -6.055 1.00 24.20 446 ARG A C 1
ATOM 3551 O O . ARG A 1 446 ? 16.482 36.942 -6.096 1.00 24.20 446 ARG A O 1
ATOM 3558 N N . ILE A 1 447 ? 15.128 35.573 -4.986 1.00 24.55 447 ILE A N 1
ATOM 3559 C CA . ILE A 1 447 ? 15.572 34.767 -3.833 1.00 24.55 447 ILE A CA 1
ATOM 3560 C C . ILE A 1 447 ? 14.306 34.496 -2.976 1.00 24.55 447 ILE A C 1
ATOM 3562 O O . ILE A 1 447 ? 13.960 35.279 -2.128 1.00 24.55 447 ILE A O 1
ATOM 3566 N N . ILE A 1 448 ? 13.533 33.494 -3.404 1.00 27.59 448 ILE A N 1
ATOM 3567 C CA . ILE A 1 448 ? 12.552 32.535 -2.814 1.00 27.59 448 ILE A CA 1
ATOM 3568 C C . ILE A 1 448 ? 11.869 32.007 -4.084 1.00 27.59 448 ILE A C 1
ATOM 3570 O O . ILE A 1 448 ? 10.707 32.213 -4.406 1.00 27.59 448 ILE A O 1
ATOM 3574 N N . ALA A 1 449 ? 12.705 31.427 -4.942 1.00 24.11 449 ALA A N 1
ATOM 3575 C CA . ALA A 1 449 ? 12.315 30.899 -6.240 1.00 24.11 449 ALA A CA 1
ATOM 3576 C C . ALA A 1 449 ? 12.678 29.415 -6.282 1.00 24.11 449 ALA A C 1
ATOM 3578 O O . ALA A 1 449 ? 13.286 28.920 -7.227 1.00 24.11 449 ALA A O 1
ATOM 3579 N N . GLY A 1 450 ? 12.324 28.702 -5.213 1.00 25.50 450 GLY A N 1
ATOM 3580 C CA . GLY A 1 450 ? 12.012 27.287 -5.293 1.00 25.50 450 GLY A CA 1
ATOM 3581 C C . GLY A 1 450 ? 10.540 27.180 -5.653 1.00 25.50 450 GLY A C 1
ATOM 3582 O O . GLY A 1 450 ? 9.705 27.076 -4.764 1.00 25.50 450 GLY A O 1
ATOM 3583 N N . LYS A 1 451 ? 10.226 27.294 -6.948 1.00 26.80 451 LYS A N 1
ATOM 3584 C CA . LYS A 1 451 ? 8.876 27.095 -7.480 1.00 26.80 451 LYS A CA 1
ATOM 3585 C C . LYS A 1 451 ? 8.317 25.788 -6.911 1.00 26.80 451 LYS A C 1
ATOM 3587 O O . LYS A 1 451 ? 8.774 24.716 -7.299 1.00 26.80 451 LYS A O 1
ATOM 3592 N N . PHE A 1 452 ? 7.308 25.863 -6.046 1.00 27.95 452 PHE A N 1
ATOM 3593 C CA . PHE A 1 452 ? 6.249 24.868 -6.118 1.00 27.95 452 PHE A CA 1
ATOM 3594 C C . PHE A 1 452 ? 5.791 24.905 -7.590 1.00 27.95 452 PHE A C 1
ATOM 3596 O O . PHE A 1 452 ? 5.456 25.960 -8.125 1.00 27.95 452 PHE A O 1
ATOM 3603 N N . GLU A 1 453 ? 5.922 23.804 -8.313 1.00 25.05 453 GLU A N 1
ATOM 3604 C CA . GLU A 1 453 ? 5.457 23.694 -9.695 1.00 25.05 453 GLU A CA 1
ATOM 3605 C C . GLU A 1 453 ? 4.521 22.483 -9.723 1.00 25.05 453 GLU A C 1
ATOM 3607 O O . GLU A 1 453 ? 4.933 21.364 -10.023 1.00 25.05 453 GLU A O 1
ATOM 3612 N N . ILE A 1 454 ? 3.253 22.680 -9.348 1.00 26.23 454 ILE A N 1
ATOM 3613 C CA . ILE A 1 454 ? 2.203 21.684 -9.579 1.00 26.23 454 ILE A CA 1
ATOM 3614 C C . ILE A 1 454 ? 1.864 21.761 -11.067 1.00 26.23 454 ILE A C 1
ATOM 3616 O O . ILE A 1 454 ? 1.207 22.694 -11.529 1.00 26.23 454 ILE A O 1
ATOM 3620 N N . ARG A 1 455 ? 2.315 20.776 -11.847 1.00 20.64 455 ARG A N 1
ATOM 3621 C CA . ARG A 1 455 ? 1.816 20.589 -13.213 1.00 20.64 455 ARG A CA 1
ATOM 3622 C C . ARG A 1 455 ? 0.461 19.893 -13.179 1.00 20.64 455 ARG A C 1
ATOM 3624 O O . ARG A 1 455 ? 0.377 18.719 -12.831 1.00 20.64 455 ARG A O 1
ATOM 3631 N N . ILE A 1 456 ? -0.564 20.588 -13.663 1.00 22.75 456 ILE A N 1
ATOM 3632 C CA . ILE A 1 456 ? -1.728 19.948 -14.277 1.00 22.75 456 ILE A CA 1
ATOM 3633 C C . ILE A 1 456 ? -1.265 19.409 -15.636 1.00 22.75 456 ILE A C 1
ATOM 3635 O O . ILE A 1 456 ? -0.734 20.146 -16.468 1.00 22.75 456 ILE A O 1
ATOM 3639 N N . CYS A 1 457 ? -1.416 18.105 -15.857 1.00 20.86 457 CYS A N 1
ATOM 3640 C CA . CYS A 1 457 ? -1.378 17.551 -17.202 1.00 20.86 457 CYS A CA 1
ATOM 3641 C C . CYS A 1 457 ? -2.765 17.788 -17.813 1.00 20.86 457 CYS A C 1
ATOM 3643 O O . CYS A 1 457 ? -3.702 17.047 -17.521 1.00 20.86 457 CYS A O 1
ATOM 3645 N N . ASP A 1 458 ? -2.908 18.844 -18.614 1.00 23.25 458 ASP A N 1
ATOM 3646 C CA . ASP A 1 458 ? -4.086 19.032 -19.459 1.00 23.25 458 ASP A CA 1
ATOM 3647 C C . ASP A 1 458 ? -4.125 17.917 -20.511 1.00 23.25 458 ASP A C 1
ATOM 3649 O O . ASP A 1 458 ? -3.365 17.926 -21.480 1.00 23.25 458 ASP A O 1
ATOM 3653 N N . SER A 1 459 ? -5.028 16.952 -20.338 1.00 22.77 459 SER A N 1
ATOM 3654 C CA . SER A 1 459 ? -5.612 16.225 -21.471 1.00 22.77 459 SER A CA 1
ATOM 3655 C C . SER A 1 459 ? -7.027 15.735 -21.153 1.00 22.77 459 SER A C 1
ATOM 3657 O O . SER A 1 459 ? -7.272 14.560 -20.915 1.00 22.77 459 SER A O 1
ATOM 3659 N N . LEU A 1 460 ? -7.971 16.675 -21.184 1.00 24.38 460 LEU A N 1
ATOM 3660 C CA . LEU A 1 460 ? -9.381 16.466 -21.527 1.00 24.38 460 LEU A CA 1
ATOM 3661 C C . LEU A 1 460 ? -9.811 17.743 -22.279 1.00 24.38 460 LEU A C 1
ATOM 3663 O O . LEU A 1 460 ? -9.649 18.816 -21.717 1.00 24.38 460 LEU A O 1
ATOM 3667 N N . GLU A 1 461 ? -10.321 17.826 -23.508 1.00 26.73 461 GLU A N 1
ATOM 3668 C CA . GLU A 1 461 ? -10.652 16.951 -24.643 1.00 26.73 461 GLU A CA 1
ATOM 3669 C C . GLU A 1 461 ? -10.911 17.905 -25.844 1.00 26.73 461 GLU A C 1
ATOM 3671 O O . GLU A 1 461 ? -11.421 19.000 -25.616 1.00 26.73 461 GLU A O 1
ATOM 3676 N N . ASN A 1 462 ? -10.639 17.517 -27.104 1.00 27.33 462 ASN A N 1
ATOM 3677 C CA . ASN A 1 462 ? -11.641 17.584 -28.196 1.00 27.33 462 ASN A CA 1
ATOM 3678 C C . ASN A 1 462 ? -11.138 16.880 -29.488 1.00 27.33 462 ASN A C 1
ATOM 3680 O O . ASN A 1 462 ? -9.977 17.073 -29.865 1.00 27.33 462 ASN A O 1
ATOM 3684 N N . PRO A 1 463 ? -11.984 16.108 -30.206 1.00 31.53 463 PRO A N 1
ATOM 3685 C CA . PRO A 1 463 ? -11.735 15.588 -31.546 1.00 31.53 463 PRO A CA 1
ATOM 3686 C C . PRO A 1 463 ? -12.066 16.647 -32.620 1.00 31.53 463 PRO A C 1
ATOM 3688 O O . PRO A 1 463 ? -12.772 17.611 -32.357 1.00 31.53 463 PRO A O 1
ATOM 3691 N N . TYR A 1 464 ? -11.621 16.402 -33.856 1.00 24.97 464 TYR A N 1
ATOM 3692 C CA . TYR A 1 464 ? -11.738 17.246 -35.063 1.00 24.97 464 TYR A CA 1
ATOM 3693 C C . TYR A 1 464 ? -10.698 18.368 -35.187 1.00 24.97 464 TYR A C 1
ATOM 3695 O O . TYR A 1 464 ? -10.659 19.331 -34.433 1.00 24.97 464 TYR A O 1
ATOM 3703 N N . GLY A 1 465 ? -9.824 18.211 -36.184 1.00 27.62 465 GLY A N 1
ATOM 3704 C CA . GLY A 1 465 ? -8.721 19.126 -36.444 1.00 27.62 465 GLY A CA 1
ATOM 3705 C C . GLY A 1 465 ? -9.119 20.420 -37.150 1.00 27.62 465 GLY A C 1
ATOM 3706 O O . GLY A 1 465 ? -10.085 20.451 -37.901 1.00 27.62 465 GLY A O 1
ATOM 3707 N N . GLN A 1 466 ? -8.289 21.448 -36.968 1.00 24.05 466 GLN A N 1
ATOM 3708 C CA . GLN A 1 466 ? -7.765 22.339 -38.010 1.00 24.05 466 GLN A CA 1
ATOM 3709 C C . GLN A 1 466 ? -6.654 23.223 -37.413 1.00 24.05 466 GLN A C 1
ATOM 3711 O O . GLN A 1 466 ? -6.634 23.509 -36.220 1.00 24.05 466 GLN A O 1
ATOM 3716 N N . ALA A 1 467 ? -5.684 23.587 -38.251 1.00 27.33 467 ALA A N 1
ATOM 3717 C CA . ALA A 1 467 ? -4.499 24.373 -37.913 1.00 27.33 467 ALA A CA 1
ATOM 3718 C C . ALA A 1 467 ? -4.801 25.878 -37.759 1.00 27.33 467 ALA A C 1
ATOM 3720 O O . ALA A 1 467 ? -5.674 26.371 -38.465 1.00 27.33 467 ALA A O 1
ATOM 3721 N N . LEU A 1 468 ? -4.016 26.609 -36.942 1.00 23.48 468 LEU A N 1
ATOM 3722 C CA . LEU A 1 468 ? -3.227 27.798 -37.346 1.00 23.48 468 LEU A CA 1
ATOM 3723 C C . LEU A 1 468 ? -2.499 28.504 -36.167 1.00 23.48 468 LEU A C 1
ATOM 3725 O O . LEU A 1 468 ? -3.061 28.812 -35.125 1.00 23.48 468 LEU A O 1
ATOM 3729 N N . VAL A 1 469 ? -1.208 28.722 -36.429 1.00 28.17 469 VAL A N 1
ATOM 3730 C CA . VAL A 1 469 ? -0.135 29.606 -35.913 1.00 28.17 469 VAL A CA 1
ATOM 3731 C C . VAL A 1 469 ? -0.529 30.917 -35.183 1.00 28.17 469 VAL A C 1
ATOM 3733 O O . VAL A 1 469 ? -1.329 31.673 -35.718 1.00 28.17 469 VAL A O 1
ATOM 3736 N N . ALA A 1 470 ? 0.160 31.245 -34.064 1.00 24.39 470 ALA A N 1
ATOM 3737 C CA . ALA A 1 470 ? 0.984 32.471 -33.834 1.00 24.39 470 ALA A CA 1
ATOM 3738 C C . ALA A 1 470 ? 0.998 33.015 -32.372 1.00 24.39 470 ALA A C 1
ATOM 3740 O O . ALA A 1 470 ? -0.027 33.438 -31.862 1.00 24.39 470 ALA A O 1
ATOM 3741 N N . GLY A 1 471 ? 2.201 33.095 -31.769 1.00 28.88 471 GLY A N 1
ATOM 3742 C CA . GLY A 1 471 ? 2.708 34.206 -30.924 1.00 28.88 471 GLY A CA 1
ATOM 3743 C C . GLY A 1 471 ? 2.119 34.513 -29.526 1.00 28.88 471 GLY A C 1
ATOM 3744 O O . GLY A 1 471 ? 1.029 35.055 -29.423 1.00 28.88 471 GLY A O 1
ATOM 3745 N N . GLY A 1 472 ? 2.921 34.333 -28.459 1.00 22.28 472 GLY A N 1
ATOM 3746 C CA . GLY A 1 472 ? 2.725 34.975 -27.136 1.00 22.28 472 GLY A CA 1
ATOM 3747 C C . GLY A 1 472 ? 3.409 34.239 -25.959 1.00 22.28 472 GLY A C 1
ATOM 3748 O O . GLY A 1 472 ? 3.393 33.006 -25.954 1.00 22.28 472 GLY A O 1
ATOM 3749 N N . PRO A 1 473 ? 4.044 34.933 -24.983 1.00 24.69 473 PRO A N 1
ATOM 3750 C CA . PRO A 1 473 ? 4.869 34.304 -23.948 1.00 24.69 473 PRO A CA 1
ATOM 3751 C C . PRO A 1 473 ? 4.008 33.596 -22.891 1.00 24.69 473 PRO A C 1
ATOM 3753 O O . PRO A 1 473 ? 3.017 34.135 -22.406 1.00 24.69 473 PRO A O 1
ATOM 3756 N N . ARG A 1 474 ? 4.393 32.364 -22.542 1.00 26.30 474 ARG A N 1
ATOM 3757 C CA . ARG A 1 474 ? 3.737 31.514 -21.539 1.00 26.30 474 ARG A CA 1
ATOM 3758 C C . ARG A 1 474 ? 4.520 31.515 -20.218 1.00 26.30 474 ARG A C 1
ATOM 3760 O O . ARG A 1 474 ? 5.735 31.338 -20.275 1.00 26.30 474 ARG A O 1
ATOM 3767 N N . ARG A 1 475 ? 3.766 31.464 -19.106 1.00 26.59 475 ARG A N 1
ATOM 3768 C CA . ARG A 1 475 ? 3.960 30.687 -17.850 1.00 26.59 475 ARG A CA 1
ATOM 3769 C C . ARG A 1 475 ? 4.116 31.506 -16.569 1.00 26.59 475 ARG A C 1
ATOM 3771 O O . ARG A 1 475 ? 5.171 32.076 -16.352 1.00 26.59 475 ARG A O 1
ATOM 3778 N N . GLU A 1 476 ? 3.136 31.347 -15.681 1.00 26.92 476 GLU A N 1
ATOM 3779 C CA . GLU A 1 476 ? 3.259 31.325 -14.217 1.00 26.92 476 GLU A CA 1
ATOM 3780 C C . GLU A 1 476 ? 1.981 30.683 -13.628 1.00 26.92 476 GLU A C 1
ATOM 3782 O O . GLU A 1 476 ? 0.996 30.556 -14.351 1.00 26.92 476 GLU A O 1
ATOM 3787 N N . TYR A 1 477 ? 2.011 30.279 -12.352 1.00 29.36 477 TYR A N 1
ATOM 3788 C CA . TYR A 1 477 ? 0.889 29.804 -11.507 1.00 29.36 477 TYR A CA 1
ATOM 3789 C C . TYR A 1 477 ? 0.554 28.294 -11.505 1.00 29.36 477 TYR A C 1
ATOM 3791 O O . TYR A 1 477 ? 0.061 27.725 -12.473 1.00 29.36 477 TYR A O 1
ATOM 3799 N N . GLY A 1 478 ? 0.781 27.656 -10.348 1.00 28.80 478 GLY A N 1
ATOM 3800 C CA . GLY A 1 478 ? 0.376 26.279 -10.040 1.00 28.80 478 GLY A CA 1
ATOM 3801 C C . GLY A 1 478 ? 0.858 25.838 -8.655 1.00 28.80 478 GLY A C 1
ATOM 3802 O O . GLY A 1 478 ? 1.717 24.965 -8.575 1.00 28.80 478 GLY A O 1
ATOM 3803 N N . VAL A 1 479 ? 0.399 26.482 -7.569 1.00 34.00 479 VAL A N 1
ATOM 3804 C CA . VAL A 1 479 ? 0.980 26.256 -6.220 1.00 34.00 479 VAL A CA 1
ATOM 3805 C C . VAL A 1 479 ? -0.017 26.140 -5.069 1.00 34.00 479 VAL A C 1
ATOM 3807 O O . VAL A 1 479 ? 0.237 25.391 -4.132 1.00 34.00 479 VAL A O 1
ATOM 3810 N N . THR A 1 480 ? -1.188 26.763 -5.117 1.00 31.30 480 THR A N 1
ATOM 3811 C CA . THR A 1 480 ? -2.060 26.854 -3.927 1.00 31.30 480 THR A CA 1
ATOM 3812 C C . THR A 1 480 ? -2.876 25.583 -3.621 1.00 31.30 480 THR A C 1
ATOM 3814 O O . THR A 1 480 ? -3.621 25.504 -2.649 1.00 31.30 480 THR A O 1
ATOM 3817 N N . VAL A 1 481 ? -2.726 24.535 -4.430 1.00 33.25 481 VAL A N 1
ATOM 3818 C CA . VAL A 1 481 ? -3.651 23.392 -4.463 1.00 33.25 481 VAL A CA 1
ATOM 3819 C C . VAL A 1 481 ? -3.175 22.207 -3.595 1.00 33.25 481 VAL A C 1
ATOM 3821 O O . VAL A 1 481 ? -3.944 21.293 -3.339 1.00 33.25 481 VAL A O 1
ATOM 3824 N N . GLY A 1 482 ? -1.946 22.210 -3.062 1.00 33.59 482 GLY A N 1
ATOM 3825 C CA . GLY A 1 482 ? -1.394 21.059 -2.318 1.00 33.59 482 GLY A CA 1
ATOM 3826 C C . GLY A 1 482 ? -1.924 20.873 -0.888 1.00 33.59 482 GLY A C 1
ATOM 3827 O O . GLY A 1 482 ? -2.254 19.759 -0.497 1.00 33.59 482 GLY A O 1
ATOM 3828 N N . ILE A 1 483 ? -2.046 21.956 -0.113 1.00 33.47 483 ILE A N 1
ATOM 3829 C CA . ILE A 1 483 ? -2.539 21.910 1.283 1.00 33.47 483 ILE A CA 1
ATOM 3830 C C . ILE A 1 483 ? -4.077 21.956 1.331 1.00 33.47 483 ILE A C 1
ATOM 3832 O O . ILE A 1 483 ? -4.703 21.419 2.241 1.00 33.47 483 ILE A O 1
ATOM 3836 N N . LEU A 1 484 ? -4.700 22.510 0.288 1.00 32.47 484 LEU A N 1
ATOM 3837 C CA . LEU A 1 484 ? -6.150 22.634 0.165 1.00 32.47 484 LEU A CA 1
ATOM 3838 C C . LEU A 1 484 ? -6.851 21.344 -0.306 1.00 32.47 484 LEU A C 1
ATOM 3840 O O . LEU A 1 484 ? -8.022 21.119 -0.005 1.00 32.47 484 LEU A O 1
ATOM 3844 N N . VAL A 1 485 ? -6.147 20.463 -1.026 1.00 33.25 485 VAL A N 1
ATOM 3845 C CA . VAL A 1 485 ? -6.737 19.257 -1.648 1.00 33.25 485 VAL A CA 1
ATOM 3846 C C . VAL A 1 485 ? -6.900 18.070 -0.695 1.00 33.25 485 VAL A C 1
ATOM 3848 O O . VAL A 1 485 ? -7.427 17.034 -1.088 1.00 33.25 485 VAL A O 1
ATOM 3851 N N . LEU A 1 486 ? -6.540 18.204 0.582 1.00 31.86 486 LEU A N 1
ATOM 3852 C CA . LEU A 1 486 ? -6.542 17.058 1.502 1.00 31.86 486 LEU A CA 1
ATOM 3853 C C . LEU A 1 486 ? -7.546 17.148 2.645 1.00 31.86 486 LEU A C 1
ATOM 3855 O O . LEU A 1 486 ? -7.944 16.122 3.183 1.00 31.86 486 LEU A O 1
ATOM 3859 N N . ILE A 1 487 ? -8.081 18.334 2.927 1.00 33.94 487 ILE A N 1
ATOM 3860 C CA . ILE A 1 487 ? -9.193 18.484 3.877 1.00 33.94 487 ILE A CA 1
ATOM 3861 C C . ILE A 1 487 ? -10.547 18.122 3.207 1.00 33.94 487 ILE A C 1
ATOM 3863 O O . ILE A 1 487 ? -11.538 17.880 3.895 1.00 33.94 487 ILE A O 1
ATOM 3867 N N . THR A 1 488 ? -10.587 17.952 1.871 1.00 33.31 488 THR A N 1
ATOM 3868 C CA . THR A 1 488 ? -11.776 17.502 1.113 1.00 33.31 488 THR A CA 1
ATOM 3869 C C . THR A 1 488 ? -11.505 16.328 0.181 1.00 33.31 488 THR A C 1
ATOM 3871 O O . THR A 1 488 ? -11.203 16.488 -0.998 1.00 33.31 488 THR A O 1
ATOM 3874 N N . THR A 1 489 ? -11.780 15.120 0.659 1.00 29.58 489 THR A N 1
ATOM 3875 C CA . THR A 1 489 ? -12.268 14.056 -0.229 1.00 29.58 489 THR A CA 1
ATOM 3876 C C . THR A 1 489 ? -13.687 13.663 0.152 1.00 29.58 489 THR A C 1
ATOM 3878 O O . THR A 1 489 ? -13.967 12.507 0.409 1.00 29.58 489 THR A O 1
ATOM 3881 N N . ASP A 1 490 ? -14.605 14.629 0.088 1.00 28.27 490 ASP A N 1
ATOM 3882 C CA . ASP A 1 490 ? -15.911 14.352 -0.520 1.00 28.27 490 ASP A CA 1
ATOM 3883 C C . ASP A 1 490 ? -15.794 14.656 -2.020 1.00 28.27 490 ASP A C 1
ATOM 3885 O O . ASP A 1 490 ? -16.298 15.646 -2.558 1.00 28.27 490 ASP A O 1
ATOM 3889 N N . LYS A 1 491 ? -15.057 13.792 -2.723 1.00 23.23 491 LYS A N 1
ATOM 3890 C CA . LYS A 1 491 ? -15.444 13.456 -4.088 1.00 23.23 491 LYS A CA 1
ATOM 3891 C C . LYS A 1 491 ? -16.184 12.129 -3.981 1.00 23.23 491 LYS A C 1
ATOM 3893 O O . LYS A 1 491 ? -15.590 11.179 -3.472 1.00 23.23 491 LYS A O 1
ATOM 3898 N N . PRO A 1 492 ? -17.427 12.018 -4.480 1.00 24.72 492 PRO A N 1
ATOM 3899 C CA . PRO A 1 492 ? -17.954 10.700 -4.771 1.00 24.72 492 PRO A CA 1
ATOM 3900 C C . PRO A 1 492 ? -16.942 10.031 -5.698 1.00 24.72 492 PRO A C 1
ATOM 3902 O O . PRO A 1 492 ? -16.531 10.636 -6.694 1.00 24.72 492 PRO A O 1
ATOM 3905 N N . TYR A 1 493 ? -16.501 8.834 -5.308 1.00 25.92 493 TYR A N 1
ATOM 3906 C CA . TYR A 1 493 ? -15.726 7.900 -6.115 1.00 25.92 493 TYR A CA 1
ATOM 3907 C C . TYR A 1 493 ? -15.982 8.153 -7.607 1.00 25.92 493 TYR A C 1
ATOM 3909 O O . TYR A 1 493 ? -17.074 7.878 -8.114 1.00 25.92 493 TYR A O 1
ATOM 3917 N N . SER A 1 494 ? -15.007 8.711 -8.331 1.00 27.61 494 SER A N 1
ATOM 3918 C CA . SER A 1 494 ? -15.112 8.803 -9.785 1.00 27.61 494 SER A CA 1
ATOM 3919 C C . SER A 1 494 ? -14.857 7.403 -10.336 1.00 27.61 494 SER A C 1
ATOM 3921 O O . SER A 1 494 ? -13.731 7.091 -10.699 1.00 27.61 494 SER A O 1
ATOM 3923 N N . LYS A 1 495 ? -15.907 6.568 -10.305 1.00 34.22 495 LYS A N 1
ATOM 3924 C CA . LYS A 1 495 ? -15.972 5.149 -10.696 1.00 34.22 495 LYS A CA 1
ATOM 3925 C C . LYS A 1 495 ? -14.794 4.314 -10.181 1.00 34.22 495 LYS A C 1
ATOM 3927 O O . LYS A 1 495 ? -13.725 4.340 -10.776 1.00 34.22 495 LYS A O 1
ATOM 3932 N N . GLU A 1 496 ? -15.024 3.533 -9.122 1.00 51.88 496 GLU A N 1
ATOM 3933 C CA . GLU A 1 496 ? -14.142 2.440 -8.673 1.00 51.88 496 GLU A CA 1
ATOM 3934 C C . GLU A 1 496 ? -13.447 1.758 -9.868 1.00 51.88 496 GLU A C 1
ATOM 3936 O O . GLU A 1 496 ? -14.081 1.033 -10.643 1.00 51.88 496 GLU A O 1
ATOM 3941 N N . LYS A 1 497 ? -12.145 2.023 -10.063 1.00 65.44 497 LYS A N 1
ATOM 3942 C CA . LYS A 1 497 ? -11.352 1.288 -11.053 1.00 65.44 497 LYS A CA 1
ATOM 3943 C C . LYS A 1 497 ? -11.309 -0.162 -10.591 1.00 65.44 497 LYS A C 1
ATOM 3945 O O . LYS A 1 497 ? -10.985 -0.453 -9.443 1.00 65.44 497 LYS A O 1
ATOM 3950 N N . THR A 1 498 ? -11.646 -1.090 -11.474 1.00 73.81 498 THR A N 1
ATOM 3951 C CA . THR A 1 498 ? -11.703 -2.507 -11.103 1.00 73.81 498 THR A CA 1
ATOM 3952 C C . THR A 1 498 ? -10.288 -3.050 -10.858 1.00 73.81 498 THR A C 1
ATOM 3954 O O . THR A 1 498 ? -9.347 -2.699 -11.572 1.00 73.81 498 THR A O 1
ATOM 3957 N N . HIS A 1 499 ? -10.117 -3.930 -9.871 1.00 77.00 499 HIS A N 1
ATOM 3958 C CA . HIS A 1 499 ? -8.853 -4.635 -9.651 1.00 77.00 499 HIS A CA 1
ATOM 3959 C C . HIS A 1 499 ? -8.723 -5.855 -10.572 1.00 77.00 499 HIS A C 1
ATOM 3961 O O . HIS A 1 499 ? -9.631 -6.695 -10.635 1.00 77.00 499 HIS A O 1
ATOM 3967 N N . ILE A 1 500 ? -7.576 -5.983 -11.245 1.00 85.00 500 ILE A N 1
ATOM 3968 C CA . ILE A 1 500 ? -7.214 -7.160 -12.045 1.00 85.00 500 ILE A CA 1
ATOM 3969 C C . ILE A 1 500 ? -5.824 -7.678 -11.673 1.00 85.00 500 ILE A C 1
ATOM 3971 O O . ILE A 1 500 ? -4.897 -6.911 -11.410 1.00 85.00 500 ILE A O 1
ATOM 3975 N N . ASN A 1 501 ? -5.672 -8.998 -11.703 1.00 84.50 501 ASN A N 1
ATOM 3976 C CA . ASN A 1 501 ? -4.394 -9.666 -11.484 1.00 84.50 501 ASN A CA 1
ATOM 3977 C C . ASN A 1 501 ? -3.824 -10.150 -12.820 1.00 84.50 501 ASN A C 1
ATOM 3979 O O . ASN A 1 501 ? -4.511 -10.832 -13.586 1.00 84.50 501 ASN A O 1
ATOM 3983 N N . VAL A 1 502 ? -2.561 -9.841 -13.095 1.00 90.31 502 VAL A N 1
ATOM 3984 C CA . VAL A 1 502 ? -1.887 -10.199 -14.346 1.00 90.31 502 VAL A CA 1
ATOM 3985 C C . VAL A 1 502 ? -0.609 -10.965 -14.043 1.00 90.31 502 VAL A C 1
ATOM 3987 O O . VAL A 1 502 ? 0.246 -10.476 -13.315 1.00 90.31 502 VAL A O 1
ATOM 3990 N N . VAL A 1 503 ? -0.449 -12.157 -14.619 1.00 91.12 503 VAL A N 1
ATOM 3991 C CA . VAL A 1 503 ? 0.783 -12.952 -14.479 1.00 91.12 503 VAL A CA 1
ATOM 3992 C C . VAL A 1 503 ? 1.652 -12.840 -15.725 1.00 91.12 503 VAL A C 1
ATOM 3994 O O . VAL A 1 503 ? 1.154 -12.957 -16.846 1.00 91.12 503 VAL A O 1
ATOM 3997 N N . VAL A 1 504 ? 2.956 -12.639 -15.546 1.00 92.38 504 VAL A N 1
ATOM 3998 C CA . VAL A 1 504 ? 3.925 -12.568 -16.648 1.00 92.38 504 VAL A CA 1
ATOM 3999 C C . VAL A 1 504 ? 4.647 -13.904 -16.776 1.00 92.38 504 VAL A C 1
ATOM 4001 O O . VAL A 1 504 ? 5.281 -14.375 -15.837 1.00 92.38 504 VAL A O 1
ATOM 4004 N N . ILE A 1 505 ? 4.542 -14.535 -17.945 1.00 92.31 505 ILE A N 1
ATOM 4005 C CA . ILE A 1 505 ? 5.023 -15.895 -18.213 1.00 92.31 505 ILE A CA 1
ATOM 4006 C C . ILE A 1 505 ? 5.873 -15.949 -19.489 1.00 92.31 505 ILE A C 1
ATOM 4008 O O . ILE A 1 505 ? 5.745 -15.120 -20.382 1.00 92.31 505 ILE A O 1
ATOM 4012 N N . GLY A 1 506 ? 6.762 -16.939 -19.594 1.00 90.75 506 GLY A N 1
ATOM 4013 C CA . GLY A 1 506 ? 7.675 -17.078 -20.741 1.00 90.75 506 GLY A CA 1
ATOM 4014 C C . GLY A 1 506 ? 8.981 -17.801 -20.405 1.00 90.75 506 GLY A C 1
ATOM 4015 O O . GLY A 1 506 ? 9.260 -18.069 -19.234 1.00 90.75 506 GLY A O 1
ATOM 4016 N N . HIS A 1 507 ? 9.773 -18.124 -21.430 1.00 88.88 507 HIS A N 1
ATOM 4017 C CA . HIS A 1 507 ? 11.042 -18.856 -21.295 1.00 88.88 507 HIS A CA 1
ATOM 4018 C C . HIS A 1 507 ? 12.107 -18.108 -20.468 1.00 88.88 507 HIS A C 1
ATOM 4020 O O . HIS A 1 507 ? 11.970 -16.909 -20.212 1.00 88.88 507 HIS A O 1
ATOM 4026 N N . VAL A 1 508 ? 13.170 -18.805 -20.038 1.00 82.75 508 VAL A N 1
ATOM 4027 C CA . VAL A 1 508 ? 14.387 -18.143 -19.523 1.00 82.75 508 VAL A CA 1
ATOM 4028 C C . VAL A 1 508 ? 14.889 -17.179 -20.602 1.00 82.75 508 VAL A C 1
ATOM 4030 O O . VAL A 1 508 ? 14.705 -17.436 -21.789 1.00 82.75 508 VAL A O 1
ATOM 4033 N N . ASP A 1 509 ? 15.429 -16.036 -20.189 1.00 81.19 509 ASP A N 1
ATOM 4034 C CA . ASP A 1 509 ? 15.986 -15.009 -21.078 1.00 81.19 509 ASP A CA 1
ATOM 4035 C C . ASP A 1 509 ? 15.010 -14.341 -22.053 1.00 81.19 509 ASP A C 1
ATOM 4037 O O . ASP A 1 509 ? 15.419 -13.454 -22.797 1.00 81.19 509 ASP A O 1
ATOM 4041 N N . SER A 1 510 ? 13.704 -14.634 -22.002 1.00 88.69 510 SER A N 1
ATOM 4042 C CA . SER A 1 510 ? 12.718 -13.899 -22.811 1.00 88.69 510 SER A CA 1
ATOM 4043 C C . SER A 1 510 ? 12.534 -12.438 -22.374 1.00 88.69 510 SER A C 1
ATOM 4045 O O . SER A 1 510 ? 11.896 -11.655 -23.073 1.00 88.69 510 SER A O 1
ATOM 4047 N N . GLY A 1 511 ? 13.112 -12.050 -21.231 1.00 87.81 511 GLY A N 1
ATOM 4048 C CA . GLY A 1 511 ? 13.076 -10.686 -20.703 1.00 87.81 511 GLY A CA 1
ATOM 4049 C C . GLY A 1 511 ? 11.814 -10.354 -19.904 1.00 87.81 511 GLY A C 1
ATOM 4050 O O . GLY A 1 511 ? 11.408 -9.195 -19.898 1.00 87.81 511 GLY A O 1
ATOM 4051 N N . LYS A 1 512 ? 11.193 -11.344 -19.241 1.00 89.81 512 LYS A N 1
ATOM 4052 C CA . LYS A 1 512 ? 10.012 -11.162 -18.368 1.00 89.81 512 LYS A CA 1
ATOM 4053 C C . LYS A 1 512 ? 10.223 -10.063 -17.328 1.00 89.81 512 LYS A C 1
ATOM 4055 O O . LYS A 1 512 ? 9.597 -9.016 -17.427 1.00 89.81 512 LYS A O 1
ATOM 4060 N N . SER A 1 513 ? 11.170 -10.262 -16.415 1.00 87.31 513 SER A N 1
ATOM 4061 C CA . SER A 1 513 ? 11.426 -9.350 -15.299 1.00 87.31 513 SER A CA 1
ATOM 4062 C C . SER A 1 513 ? 11.889 -7.972 -15.770 1.00 87.31 513 SER A C 1
ATOM 4064 O O . SER A 1 513 ? 11.488 -6.963 -15.207 1.00 87.31 513 SER A O 1
ATOM 4066 N N . THR A 1 514 ? 12.647 -7.896 -16.870 1.00 87.94 514 THR A N 1
ATOM 4067 C CA . THR A 1 514 ? 13.009 -6.618 -17.505 1.00 87.94 514 THR A CA 1
ATOM 4068 C C . THR A 1 514 ? 11.775 -5.869 -18.009 1.00 87.94 514 THR A C 1
ATOM 4070 O O . THR A 1 514 ? 11.626 -4.684 -17.736 1.00 87.94 514 THR A O 1
ATOM 4073 N N . THR A 1 515 ? 10.875 -6.560 -18.712 1.00 90.31 515 THR A N 1
ATOM 4074 C CA . THR A 1 515 ? 9.639 -5.984 -19.268 1.00 90.31 515 THR A CA 1
ATOM 4075 C C . THR A 1 515 ? 8.702 -5.527 -18.149 1.00 90.31 515 THR A C 1
ATOM 4077 O O . THR A 1 515 ? 8.208 -4.401 -18.174 1.00 90.31 515 THR A O 1
ATOM 4080 N N . THR A 1 516 ? 8.511 -6.371 -17.134 1.00 88.94 516 THR A N 1
ATOM 4081 C CA . THR A 1 516 ? 7.697 -6.078 -15.949 1.00 88.94 516 THR A CA 1
ATOM 4082 C C . THR A 1 516 ? 8.272 -4.911 -15.147 1.00 88.94 516 THR A C 1
ATOM 4084 O O . THR A 1 516 ? 7.549 -3.972 -14.824 1.00 88.94 516 THR A O 1
ATOM 4087 N N . GLY A 1 517 ? 9.580 -4.915 -14.879 1.00 85.94 517 GLY A N 1
ATOM 4088 C CA . GLY A 1 517 ? 10.264 -3.834 -14.171 1.00 85.94 517 GLY A CA 1
ATOM 4089 C C . GLY A 1 517 ? 10.198 -2.505 -14.922 1.00 85.94 517 GLY A C 1
ATOM 4090 O O . GLY A 1 517 ? 9.994 -1.464 -14.303 1.00 85.94 517 GLY A O 1
ATOM 4091 N N . HIS A 1 518 ? 10.282 -2.530 -16.257 1.00 86.38 518 HIS A N 1
ATOM 4092 C CA . HIS A 1 518 ? 10.108 -1.332 -17.081 1.00 86.38 518 HIS A CA 1
ATOM 4093 C C . HIS A 1 518 ? 8.666 -0.800 -17.009 1.00 86.38 518 HIS A C 1
ATOM 4095 O O . HIS A 1 518 ? 8.474 0.403 -16.832 1.00 86.38 518 HIS A O 1
ATOM 4101 N N . LEU A 1 519 ? 7.649 -1.670 -17.091 1.00 86.12 519 LEU A N 1
ATOM 4102 C CA . LEU A 1 519 ? 6.246 -1.260 -16.920 1.00 86.12 519 LEU A CA 1
ATOM 4103 C C . LEU A 1 519 ? 6.029 -0.582 -15.570 1.00 86.12 519 LEU A C 1
ATOM 4105 O O . LEU A 1 519 ? 5.482 0.515 -15.528 1.00 86.12 519 LEU A O 1
ATOM 4109 N N . ILE A 1 520 ? 6.500 -1.200 -14.487 1.00 83.75 520 ILE A N 1
ATOM 4110 C CA . ILE A 1 520 ? 6.354 -0.657 -13.133 1.00 83.75 520 ILE A CA 1
ATOM 4111 C C . ILE A 1 520 ? 7.077 0.687 -13.011 1.00 83.75 520 ILE A C 1
ATOM 4113 O O . ILE A 1 520 ? 6.508 1.638 -12.478 1.00 83.75 520 ILE A O 1
ATOM 4117 N N . TYR A 1 521 ? 8.298 0.782 -13.546 1.00 79.12 521 TYR A N 1
ATOM 4118 C CA . TYR A 1 521 ? 9.075 2.018 -13.553 1.00 79.12 521 TYR A CA 1
ATOM 4119 C C . TYR A 1 521 ? 8.310 3.165 -14.212 1.00 79.12 521 TYR A C 1
ATOM 4121 O O . TYR A 1 521 ? 8.167 4.243 -13.639 1.00 79.12 521 TYR A O 1
ATOM 4129 N N . LYS A 1 522 ? 7.811 2.941 -15.426 1.00 75.56 522 LYS A N 1
ATOM 4130 C CA . LYS A 1 522 ? 7.189 4.004 -16.211 1.00 75.56 522 LYS A CA 1
ATOM 4131 C C . LYS A 1 522 ? 5.746 4.302 -15.804 1.00 75.56 522 LYS A C 1
ATOM 4133 O O . LYS A 1 522 ? 5.313 5.434 -15.971 1.00 75.56 522 LYS A O 1
ATOM 4138 N N . CYS A 1 523 ? 5.025 3.327 -15.254 1.00 70.62 523 CYS A N 1
ATOM 4139 C CA . CYS A 1 523 ? 3.673 3.523 -14.721 1.00 70.62 523 CYS A CA 1
ATOM 4140 C C . CYS A 1 523 ? 3.678 4.062 -13.276 1.00 70.62 523 CYS A C 1
ATOM 4142 O O . CYS A 1 523 ? 2.635 4.072 -12.631 1.00 70.62 523 CYS A O 1
ATOM 4144 N N . GLY A 1 524 ? 4.838 4.492 -12.759 1.00 62.00 524 GLY A N 1
ATOM 4145 C CA . GLY A 1 524 ? 4.953 5.180 -11.471 1.00 62.00 524 GLY A CA 1
ATOM 4146 C C . GLY A 1 524 ? 4.806 4.284 -10.239 1.00 62.00 524 GLY A C 1
ATOM 4147 O O . GLY A 1 524 ? 4.591 4.797 -9.147 1.00 62.00 524 GLY A O 1
ATOM 4148 N N . GLY A 1 525 ? 4.928 2.961 -10.383 1.00 59.16 525 GLY A N 1
ATOM 4149 C CA . GLY A 1 525 ? 4.786 2.029 -9.260 1.00 59.16 525 GLY A CA 1
ATOM 4150 C C . GLY A 1 525 ? 5.979 2.019 -8.296 1.00 59.16 525 GLY A C 1
ATOM 4151 O O . GLY A 1 525 ? 5.877 1.435 -7.218 1.00 59.16 525 GLY A O 1
ATOM 4152 N N . ILE A 1 526 ? 7.115 2.624 -8.676 1.00 60.50 526 ILE A N 1
ATOM 4153 C CA . ILE A 1 526 ? 8.350 2.687 -7.878 1.00 60.50 526 ILE A CA 1
ATOM 4154 C C . ILE A 1 526 ? 8.993 4.064 -8.024 1.00 60.50 526 ILE A C 1
ATOM 4156 O O . ILE A 1 526 ? 9.074 4.612 -9.125 1.00 60.50 526 ILE A O 1
ATOM 4160 N N . ASP A 1 527 ? 9.470 4.607 -6.906 1.00 59.31 527 ASP A N 1
ATOM 4161 C CA . ASP A 1 527 ? 10.119 5.908 -6.862 1.00 59.31 527 ASP A CA 1
ATOM 4162 C C . ASP A 1 527 ? 11.464 5.905 -7.611 1.00 59.31 527 ASP A C 1
ATOM 4164 O O . ASP A 1 527 ? 12.239 4.943 -7.606 1.00 59.31 527 ASP A O 1
ATOM 4168 N N . LYS A 1 528 ? 11.761 7.027 -8.268 1.00 59.88 528 LYS A N 1
ATOM 4169 C CA . LYS A 1 528 ? 12.937 7.167 -9.135 1.00 59.88 528 LYS A CA 1
ATOM 4170 C C . LYS A 1 528 ? 14.267 6.991 -8.380 1.00 59.88 528 LYS A C 1
ATOM 4172 O O . LYS A 1 528 ? 15.236 6.521 -8.968 1.00 59.88 528 LYS A O 1
ATOM 4177 N N . ARG A 1 529 ? 14.311 7.290 -7.076 1.00 61.12 529 ARG A N 1
ATOM 4178 C CA . ARG A 1 529 ? 15.523 7.223 -6.241 1.00 61.12 529 ARG A CA 1
ATOM 4179 C C . ARG A 1 529 ? 15.881 5.789 -5.842 1.00 61.12 529 ARG A C 1
ATOM 4181 O O . ARG A 1 529 ? 17.056 5.421 -5.856 1.00 61.12 529 ARG A O 1
ATOM 4188 N N . THR A 1 530 ? 14.892 4.956 -5.532 1.00 65.75 530 THR A N 1
ATOM 4189 C CA . THR A 1 530 ? 15.072 3.512 -5.315 1.00 65.75 530 THR A CA 1
ATOM 4190 C C . THR A 1 530 ? 15.624 2.846 -6.575 1.00 65.75 530 THR A C 1
ATOM 4192 O O . THR A 1 530 ? 16.483 1.968 -6.490 1.00 65.75 530 THR A O 1
ATOM 4195 N N . ILE A 1 531 ? 15.207 3.313 -7.753 1.00 65.94 531 ILE A N 1
ATOM 4196 C CA . ILE A 1 531 ? 15.704 2.809 -9.038 1.00 65.94 531 ILE A CA 1
ATOM 4197 C C . ILE A 1 531 ? 17.152 3.225 -9.277 1.00 65.94 531 ILE A C 1
ATOM 4199 O O . ILE A 1 531 ? 17.959 2.369 -9.615 1.00 65.94 531 ILE A O 1
ATOM 4203 N N . GLU A 1 532 ? 17.513 4.486 -9.035 1.00 71.88 532 GLU A N 1
ATOM 4204 C CA . GLU A 1 532 ? 18.906 4.952 -9.140 1.00 71.88 532 GLU A CA 1
ATOM 4205 C C . GLU A 1 532 ? 19.838 4.193 -8.178 1.00 71.88 532 GLU A C 1
ATOM 4207 O O . GLU A 1 532 ? 20.962 3.829 -8.534 1.00 71.88 532 GLU A O 1
ATOM 4212 N N . LYS A 1 533 ? 19.352 3.872 -6.972 1.00 77.94 533 LYS A N 1
ATOM 4213 C CA . LYS A 1 533 ? 20.065 3.009 -6.022 1.00 77.94 533 LYS A CA 1
ATOM 4214 C C . LYS A 1 533 ? 20.271 1.599 -6.583 1.00 77.94 533 LYS A C 1
ATOM 4216 O O . LYS A 1 533 ? 21.389 1.089 -6.534 1.00 77.94 533 LYS A O 1
ATOM 4221 N N . PHE A 1 534 ? 19.225 0.971 -7.119 1.00 71.12 534 PHE A N 1
ATOM 4222 C CA . PHE A 1 534 ? 19.322 -0.371 -7.700 1.00 71.12 534 PHE A CA 1
ATOM 4223 C C . PHE A 1 534 ? 20.159 -0.408 -8.982 1.00 71.12 534 PHE A C 1
ATOM 4225 O O . PHE A 1 534 ? 20.882 -1.377 -9.200 1.00 71.12 534 PHE A O 1
ATOM 4232 N N . GLU A 1 535 ? 20.132 0.650 -9.793 1.00 70.44 535 GLU A N 1
ATOM 4233 C CA . GLU A 1 535 ? 21.011 0.821 -10.953 1.00 70.44 535 GLU A CA 1
ATOM 4234 C C . GLU A 1 535 ? 22.481 0.862 -10.530 1.00 70.44 535 GLU A C 1
ATOM 4236 O O . GLU A 1 535 ? 23.310 0.166 -11.122 1.00 70.44 535 GLU A O 1
ATOM 4241 N N . LYS A 1 536 ? 22.799 1.614 -9.470 1.00 77.56 536 LYS A N 1
ATOM 4242 C CA . LYS A 1 536 ? 24.157 1.695 -8.922 1.00 77.56 536 LYS A CA 1
ATOM 4243 C C . LYS A 1 536 ? 24.623 0.360 -8.334 1.00 77.56 536 LYS A C 1
ATOM 4245 O O . LYS A 1 536 ? 25.705 -0.101 -8.684 1.00 77.56 536 LYS A O 1
ATOM 4250 N N . GLU A 1 537 ? 23.797 -0.298 -7.519 1.00 75.19 537 GLU A N 1
ATOM 4251 C CA . GLU A 1 537 ? 24.106 -1.622 -6.946 1.00 75.19 537 GLU A CA 1
ATOM 4252 C C . GLU A 1 537 ? 24.319 -2.688 -8.037 1.00 75.19 537 GLU A C 1
ATOM 4254 O O . GLU A 1 537 ? 25.262 -3.480 -7.970 1.00 75.19 537 GLU A O 1
ATOM 4259 N N . ALA A 1 538 ? 23.470 -2.703 -9.070 1.00 71.94 538 ALA A N 1
ATOM 4260 C CA . ALA A 1 538 ? 23.602 -3.635 -10.188 1.00 71.94 538 ALA A CA 1
ATOM 4261 C C . ALA A 1 538 ? 24.877 -3.370 -11.008 1.00 71.94 538 ALA A C 1
ATOM 4263 O O . ALA A 1 538 ? 25.525 -4.317 -11.463 1.00 71.94 538 ALA A O 1
ATOM 4264 N N . ALA A 1 539 ? 25.257 -2.100 -11.187 1.00 75.38 539 ALA A N 1
ATOM 4265 C CA . ALA A 1 539 ? 26.485 -1.710 -11.875 1.00 75.38 539 ALA A CA 1
ATOM 4266 C C . ALA A 1 539 ? 27.749 -2.093 -11.085 1.00 75.38 539 ALA A C 1
ATOM 4268 O O . ALA A 1 539 ? 28.678 -2.648 -11.673 1.00 75.38 539 ALA A O 1
ATOM 4269 N N . GLU A 1 540 ? 27.767 -1.877 -9.765 1.00 77.19 540 GLU A N 1
ATOM 4270 C CA . GLU A 1 540 ? 28.881 -2.250 -8.875 1.00 77.19 540 GLU A CA 1
ATOM 4271 C C . GLU A 1 540 ? 29.142 -3.766 -8.863 1.00 77.19 540 GLU A C 1
ATOM 4273 O O . GLU A 1 540 ? 30.286 -4.205 -8.764 1.00 77.19 540 GLU A O 1
ATOM 4278 N N . LEU A 1 541 ? 28.094 -4.575 -9.043 1.00 66.56 541 LEU A N 1
ATOM 4279 C CA . LEU A 1 541 ? 28.182 -6.037 -9.142 1.00 66.56 541 LEU A CA 1
ATOM 4280 C C . LEU A 1 541 ? 28.461 -6.546 -10.570 1.00 66.56 541 LEU A C 1
ATOM 4282 O O . LEU A 1 541 ? 28.389 -7.752 -10.818 1.00 66.56 541 LEU A O 1
ATOM 4286 N N . GLY A 1 542 ? 28.756 -5.654 -11.523 1.00 65.56 542 GLY A N 1
ATOM 4287 C CA . GLY A 1 542 ? 29.067 -6.007 -12.914 1.00 65.56 542 GLY A CA 1
ATOM 4288 C C . GLY A 1 542 ? 27.864 -6.493 -13.732 1.00 65.56 542 GLY A C 1
ATOM 4289 O O . GLY A 1 542 ? 28.040 -7.059 -14.810 1.00 65.56 542 GLY A O 1
ATOM 4290 N N . LYS A 1 543 ? 26.635 -6.275 -13.244 1.00 63.66 543 LYS A N 1
ATOM 4291 C CA . LYS A 1 543 ? 25.365 -6.707 -13.855 1.00 63.66 543 LYS A CA 1
ATOM 4292 C C . LYS A 1 543 ? 24.472 -5.527 -14.259 1.00 63.66 543 LYS A C 1
ATOM 4294 O O . LYS A 1 543 ? 23.247 -5.622 -1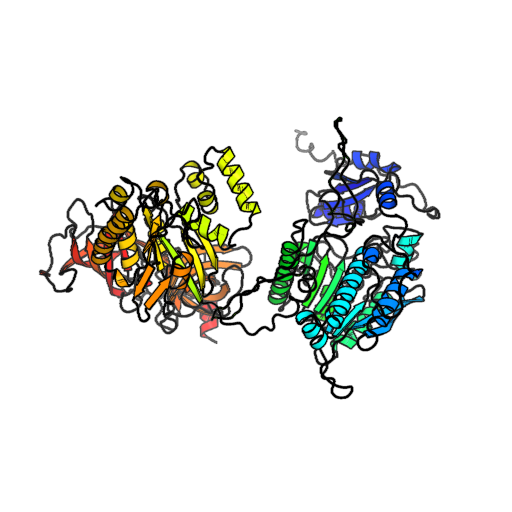4.211 1.00 63.66 543 LYS A O 1
ATOM 4299 N N . GLY A 1 544 ? 25.069 -4.418 -14.697 1.00 58.25 544 GLY A N 1
ATOM 4300 C CA . GLY A 1 544 ? 24.346 -3.184 -15.045 1.00 58.25 544 GLY A CA 1
ATOM 4301 C C . GLY A 1 544 ? 23.255 -3.343 -16.121 1.00 58.25 544 GLY A C 1
ATOM 4302 O O . GLY A 1 544 ? 22.298 -2.573 -16.146 1.00 58.25 544 GLY A O 1
ATOM 4303 N N . SER A 1 545 ? 23.329 -4.379 -16.966 1.00 58.44 545 SER A N 1
ATOM 4304 C CA . SER A 1 545 ? 22.291 -4.714 -17.955 1.00 58.44 545 SER A CA 1
ATOM 4305 C C . SER A 1 545 ? 20.965 -5.203 -17.344 1.00 58.44 545 SER A C 1
ATOM 4307 O O . SER A 1 545 ? 19.948 -5.210 -18.034 1.00 58.44 545 SER A O 1
ATOM 4309 N N . PHE A 1 546 ? 20.938 -5.564 -16.054 1.00 63.84 546 PHE A N 1
ATOM 4310 C CA . PHE A 1 546 ? 19.770 -6.122 -15.354 1.00 63.84 546 PHE A CA 1
ATOM 4311 C C . PHE A 1 546 ? 19.015 -5.114 -14.478 1.00 63.84 546 PHE A C 1
ATOM 4313 O O . PHE A 1 546 ? 18.192 -5.514 -13.655 1.00 63.84 546 PHE A O 1
ATOM 4320 N N . LYS A 1 547 ? 19.240 -3.809 -14.664 1.00 70.44 547 LYS A N 1
ATOM 4321 C CA . LYS A 1 547 ? 18.667 -2.750 -13.815 1.00 70.44 547 LYS A CA 1
ATOM 4322 C C . LYS A 1 547 ? 17.162 -2.866 -13.544 1.00 70.44 547 LYS A C 1
ATOM 4324 O O . LYS A 1 547 ? 16.735 -2.712 -12.408 1.00 70.44 547 LYS A O 1
ATOM 4329 N N . TYR A 1 548 ? 16.365 -3.211 -14.558 1.00 74.25 548 TYR A N 1
ATOM 4330 C CA . TYR A 1 548 ? 14.914 -3.368 -14.411 1.00 74.25 548 TYR A CA 1
ATOM 4331 C C . TYR A 1 548 ? 14.505 -4.696 -13.759 1.00 74.25 548 TYR A C 1
ATOM 4333 O O . TYR A 1 548 ? 13.471 -4.751 -13.111 1.00 74.25 548 TYR A O 1
ATOM 4341 N N . ALA A 1 549 ? 15.305 -5.758 -13.889 1.00 71.50 549 ALA A N 1
ATOM 4342 C CA . ALA A 1 549 ? 15.039 -7.030 -13.209 1.00 71.50 549 ALA A CA 1
ATOM 4343 C C . ALA A 1 549 ? 15.386 -6.954 -11.710 1.00 71.50 549 ALA A C 1
ATOM 4345 O O . ALA A 1 549 ? 14.680 -7.518 -10.880 1.00 71.50 549 ALA A O 1
ATOM 4346 N N . TRP A 1 550 ? 16.403 -6.158 -11.354 1.00 74.00 550 TRP A N 1
ATOM 4347 C CA . TRP A 1 550 ? 16.839 -5.926 -9.968 1.00 74.00 550 TRP A CA 1
ATOM 4348 C C . TRP A 1 550 ? 15.748 -5.351 -9.058 1.00 74.00 550 TRP A C 1
ATOM 4350 O O . TRP A 1 550 ? 15.767 -5.530 -7.841 1.00 74.00 550 TRP A O 1
ATOM 4360 N N . VAL A 1 551 ? 14.793 -4.658 -9.676 1.00 69.69 551 VAL A N 1
ATOM 4361 C CA . VAL A 1 551 ? 13.591 -4.113 -9.048 1.00 69.69 551 VAL A CA 1
ATOM 4362 C C . VAL A 1 551 ? 12.695 -5.220 -8.477 1.00 69.69 551 VAL A C 1
ATOM 4364 O O . VAL A 1 551 ? 12.083 -5.048 -7.423 1.00 69.69 551 VAL A O 1
ATOM 4367 N N . LEU A 1 552 ? 12.614 -6.355 -9.172 1.00 70.75 552 LEU A N 1
ATOM 4368 C CA . LEU A 1 552 ? 11.731 -7.471 -8.838 1.00 70.75 552 LEU A CA 1
ATOM 4369 C C . LEU A 1 552 ? 12.439 -8.516 -7.971 1.00 70.75 552 LEU A C 1
ATOM 4371 O O . LEU A 1 552 ? 11.827 -9.050 -7.046 1.00 70.75 552 LEU A O 1
ATOM 4375 N N . ASP A 1 553 ? 13.728 -8.743 -8.221 1.00 74.81 553 ASP A N 1
ATOM 4376 C CA . ASP A 1 553 ? 14.540 -9.739 -7.523 1.00 74.81 553 ASP A CA 1
ATOM 4377 C C . ASP A 1 553 ? 14.932 -9.244 -6.116 1.00 74.81 553 ASP A C 1
ATOM 4379 O O . ASP A 1 553 ? 15.817 -8.393 -5.937 1.00 74.81 553 ASP A O 1
ATOM 4383 N N . LYS A 1 554 ? 14.277 -9.782 -5.081 1.00 67.81 554 LYS A N 1
ATOM 4384 C CA . LYS A 1 554 ? 14.523 -9.411 -3.673 1.00 67.81 554 LYS A CA 1
ATOM 4385 C C . LYS A 1 554 ? 15.522 -10.336 -2.987 1.00 67.81 554 LYS A C 1
ATOM 4387 O O . LYS A 1 554 ? 16.213 -9.907 -2.060 1.00 67.81 554 LYS A O 1
ATOM 4392 N N . LEU A 1 555 ? 15.616 -11.598 -3.406 1.00 69.31 555 LEU A N 1
ATOM 4393 C CA . LEU A 1 555 ? 16.488 -12.568 -2.752 1.00 69.31 555 LEU A CA 1
ATOM 4394 C C . LEU A 1 555 ? 17.933 -12.411 -3.232 1.00 69.31 555 LEU A C 1
ATOM 4396 O O . LEU A 1 555 ? 18.215 -12.295 -4.423 1.00 69.31 555 LEU A O 1
ATOM 4400 N N . LYS A 1 556 ? 18.888 -12.516 -2.301 1.00 70.00 556 LYS A N 1
ATOM 4401 C CA . LYS A 1 556 ? 20.324 -12.502 -2.629 1.00 70.00 556 LYS A CA 1
ATOM 4402 C C . LYS A 1 556 ? 20.687 -13.569 -3.674 1.00 70.00 556 LYS A C 1
ATOM 4404 O O . LYS A 1 556 ? 21.437 -13.288 -4.601 1.00 70.00 556 LYS A O 1
ATOM 4409 N N . ALA A 1 557 ? 20.089 -14.759 -3.570 1.00 70.06 557 ALA A N 1
ATOM 4410 C CA . ALA A 1 557 ? 20.290 -15.848 -4.524 1.00 70.06 557 ALA A CA 1
ATOM 4411 C C . ALA A 1 557 ? 19.736 -15.549 -5.934 1.00 70.06 557 ALA A C 1
ATOM 4413 O O . ALA A 1 557 ? 20.324 -16.015 -6.909 1.00 70.06 557 ALA A O 1
ATOM 4414 N N . GLU A 1 558 ? 18.647 -14.776 -6.053 1.00 74.12 558 GLU A N 1
ATOM 4415 C CA . GLU A 1 558 ? 18.105 -14.326 -7.349 1.00 74.12 558 GLU A CA 1
ATOM 4416 C C . GLU A 1 558 ? 19.084 -13.363 -8.016 1.00 74.12 558 GLU A C 1
ATOM 4418 O O . GLU A 1 558 ? 19.511 -13.589 -9.147 1.00 74.12 558 GLU A O 1
ATOM 4423 N N . ARG A 1 559 ? 19.550 -12.361 -7.260 1.00 74.56 559 ARG A N 1
ATOM 4424 C CA . ARG A 1 559 ? 20.510 -11.342 -7.717 1.00 74.56 559 ARG A CA 1
ATOM 4425 C C . ARG A 1 559 ? 21.858 -11.940 -8.136 1.00 74.56 559 ARG A C 1
ATOM 4427 O O . ARG A 1 559 ? 22.413 -11.588 -9.181 1.00 74.56 559 ARG A O 1
ATOM 4434 N N . GLU A 1 560 ? 22.382 -12.894 -7.366 1.00 74.06 560 GLU A N 1
ATOM 4435 C CA . GLU A 1 560 ? 23.647 -13.581 -7.670 1.00 74.06 560 GLU A CA 1
ATOM 4436 C C . GLU A 1 560 ? 23.549 -14.466 -8.916 1.00 74.06 560 GLU A C 1
ATOM 4438 O O . GLU A 1 560 ? 24.462 -14.465 -9.744 1.00 74.06 560 GLU A O 1
ATOM 4443 N N . ARG A 1 561 ? 22.432 -15.177 -9.102 1.00 73.00 561 ARG A N 1
ATOM 4444 C CA . ARG A 1 561 ? 22.247 -16.103 -10.230 1.00 73.00 561 ARG A CA 1
ATOM 4445 C C . ARG A 1 561 ? 21.631 -15.455 -11.471 1.00 73.00 561 ARG A C 1
ATOM 4447 O O . ARG A 1 561 ? 21.758 -16.023 -12.547 1.00 73.00 561 ARG A O 1
ATOM 4454 N N . GLY A 1 562 ? 21.021 -14.275 -11.344 1.00 70.50 562 GLY A N 1
ATOM 4455 C CA . GLY A 1 562 ? 20.309 -13.592 -12.432 1.00 70.50 562 GLY A CA 1
ATOM 4456 C C . GLY A 1 562 ? 19.044 -14.326 -12.886 1.00 70.50 562 GLY A C 1
ATOM 4457 O O . GLY A 1 562 ? 18.693 -14.259 -14.059 1.00 70.50 562 GLY A O 1
ATOM 4458 N N . ILE A 1 563 ? 18.401 -15.076 -11.984 1.00 77.50 563 ILE A N 1
ATOM 4459 C CA . ILE A 1 563 ? 17.168 -15.823 -12.261 1.00 77.50 563 ILE A CA 1
ATOM 4460 C C . ILE A 1 563 ? 16.131 -15.514 -11.183 1.00 77.50 563 ILE A C 1
ATOM 4462 O O . ILE A 1 563 ? 16.451 -15.559 -9.997 1.00 77.50 563 ILE A O 1
ATOM 4466 N N . THR A 1 564 ? 14.887 -15.280 -11.591 1.00 72.75 564 THR A N 1
ATOM 4467 C CA . THR A 1 564 ? 13.740 -15.145 -10.684 1.00 72.75 564 THR A CA 1
ATOM 4468 C C . THR A 1 564 ? 13.425 -16.503 -10.053 1.00 72.75 564 THR A C 1
ATOM 4470 O O . THR A 1 564 ? 13.297 -17.507 -10.768 1.00 72.75 564 THR A O 1
ATOM 4473 N N . ILE A 1 565 ? 13.319 -16.550 -8.725 1.00 71.00 565 ILE A N 1
ATOM 4474 C CA . ILE A 1 565 ? 13.083 -17.765 -7.933 1.00 71.00 565 ILE A CA 1
ATOM 4475 C C . ILE A 1 565 ? 11.676 -17.726 -7.336 1.00 71.00 565 ILE A C 1
ATOM 4477 O O . ILE A 1 565 ? 10.929 -18.699 -7.485 1.00 71.00 565 ILE A O 1
ATOM 4481 N N . ASP A 1 566 ? 11.316 -16.633 -6.667 1.00 69.12 566 ASP A N 1
ATOM 4482 C CA . ASP A 1 566 ? 10.018 -16.451 -6.019 1.00 69.12 566 ASP A CA 1
ATOM 4483 C C . ASP A 1 566 ? 9.136 -15.449 -6.772 1.00 69.12 566 ASP A C 1
ATOM 4485 O O . ASP A 1 566 ? 9.597 -14.703 -7.634 1.00 69.12 566 ASP A O 1
ATOM 4489 N N . ILE A 1 567 ? 7.837 -15.470 -6.482 1.00 71.62 567 ILE A N 1
ATOM 4490 C CA . ILE A 1 567 ? 6.895 -14.534 -7.096 1.00 71.62 567 ILE A CA 1
ATOM 4491 C C . ILE A 1 567 ? 7.040 -13.144 -6.472 1.00 71.62 567 ILE A C 1
ATOM 4493 O O . ILE A 1 567 ? 7.002 -12.980 -5.252 1.00 71.62 567 ILE A O 1
ATOM 4497 N N . ALA A 1 568 ? 7.148 -12.125 -7.318 1.00 67.50 568 ALA A N 1
ATOM 4498 C CA . ALA A 1 568 ? 7.096 -10.733 -6.894 1.00 67.50 568 ALA A CA 1
ATOM 4499 C C . ALA A 1 568 ? 5.725 -10.141 -7.241 1.00 67.50 568 ALA A C 1
ATOM 4501 O O . ALA A 1 568 ? 5.278 -10.229 -8.386 1.00 67.50 568 ALA A O 1
ATOM 4502 N N . LEU A 1 569 ? 5.069 -9.542 -6.245 1.00 71.31 569 LEU A N 1
ATOM 4503 C CA . LEU A 1 569 ? 3.795 -8.843 -6.400 1.00 71.31 569 LEU A CA 1
ATOM 4504 C C . LEU A 1 569 ? 4.046 -7.340 -6.419 1.00 71.31 569 LEU A C 1
ATOM 4506 O O . LEU A 1 569 ? 4.564 -6.785 -5.448 1.00 71.31 569 LEU A O 1
ATOM 4510 N N . TRP A 1 570 ? 3.649 -6.695 -7.508 1.00 76.25 570 TRP A N 1
ATOM 4511 C CA . TRP A 1 570 ? 3.755 -5.250 -7.675 1.00 76.25 570 TRP A CA 1
ATOM 4512 C C . TRP A 1 570 ? 2.469 -4.682 -8.241 1.00 76.25 570 TRP A C 1
ATOM 4514 O O . TRP A 1 570 ? 1.672 -5.399 -8.842 1.00 76.25 570 TRP A O 1
ATOM 4524 N N . LYS A 1 571 ? 2.261 -3.384 -8.040 1.00 75.62 571 LYS A N 1
ATOM 4525 C CA . LYS A 1 571 ? 1.063 -2.691 -8.497 1.00 75.62 571 LYS A CA 1
ATOM 4526 C C . LYS A 1 571 ? 1.427 -1.559 -9.433 1.00 75.62 571 LYS A C 1
ATOM 4528 O O . LYS A 1 571 ? 2.422 -0.871 -9.220 1.00 75.62 571 LYS A O 1
ATOM 4533 N N . PHE A 1 572 ? 0.595 -1.368 -10.442 1.00 80.81 572 PHE A N 1
ATOM 4534 C CA . PHE A 1 572 ? 0.586 -0.162 -11.251 1.00 80.81 572 PHE A CA 1
ATOM 4535 C C . PHE A 1 572 ? -0.834 0.125 -11.738 1.00 80.81 572 PHE A C 1
ATOM 4537 O O . PHE A 1 572 ? -1.726 -0.726 -11.668 1.00 80.81 572 PHE A O 1
ATOM 4544 N N . GLU A 1 573 ? -1.047 1.341 -12.219 1.00 80.56 573 GLU A N 1
ATOM 4545 C CA . GLU A 1 573 ? -2.352 1.786 -12.687 1.00 80.56 573 GLU A CA 1
ATOM 4546 C C . GLU A 1 573 ? -2.424 1.847 -14.208 1.00 80.56 573 GLU A C 1
ATOM 4548 O O . GLU A 1 573 ? -1.472 2.216 -14.894 1.00 80.56 573 GLU A O 1
ATOM 4553 N N . THR A 1 574 ? -3.602 1.518 -14.724 1.00 84.00 574 THR A N 1
ATOM 4554 C CA . THR A 1 574 ? -4.029 1.823 -16.092 1.00 84.00 574 THR A CA 1
ATOM 4555 C C . THR A 1 574 ? -5.189 2.825 -16.032 1.00 84.00 574 THR A C 1
ATOM 4557 O O . THR A 1 574 ? -5.713 3.102 -14.940 1.00 84.00 574 THR A O 1
ATOM 4560 N N . PRO A 1 575 ? -5.625 3.388 -17.172 1.00 83.00 575 PRO A N 1
ATOM 4561 C CA . PRO A 1 575 ? -6.823 4.220 -17.204 1.00 83.00 575 PRO A CA 1
ATOM 4562 C C . PRO A 1 575 ? -8.060 3.544 -16.583 1.00 83.00 575 PRO A C 1
ATOM 4564 O O . PRO A 1 575 ? -8.775 4.199 -15.824 1.00 83.00 575 PRO A O 1
ATOM 4567 N N . LYS A 1 576 ? -8.294 2.245 -16.837 1.00 83.25 576 LYS A N 1
ATOM 4568 C CA . LYS A 1 576 ? -9.482 1.512 -16.347 1.00 83.25 576 LYS A CA 1
ATOM 4569 C C . LYS A 1 576 ? -9.265 0.664 -15.096 1.00 83.25 576 LYS A C 1
ATOM 4571 O O . LYS A 1 576 ? -10.219 0.457 -14.345 1.00 83.25 576 LYS A O 1
ATOM 4576 N N . TYR A 1 577 ? -8.062 0.136 -14.887 1.00 83.56 577 TYR A N 1
ATOM 4577 C CA . TYR A 1 577 ? -7.811 -0.909 -13.892 1.00 83.56 577 TYR A CA 1
ATOM 4578 C C . TYR A 1 577 ? -6.677 -0.579 -12.921 1.00 83.56 577 TYR A C 1
ATOM 4580 O O . TYR A 1 577 ? -5.643 -0.028 -13.313 1.00 83.56 577 TYR A O 1
ATOM 4588 N N . TYR A 1 578 ? -6.837 -1.041 -11.680 1.00 81.00 578 TYR A N 1
ATOM 4589 C CA . TYR A 1 578 ? -5.720 -1.301 -10.776 1.00 81.00 578 TYR A CA 1
ATOM 4590 C C . TYR A 1 578 ? -5.131 -2.673 -11.103 1.00 81.00 578 TYR A C 1
ATOM 4592 O O . TYR A 1 578 ? -5.812 -3.693 -10.969 1.00 81.00 578 TYR A O 1
ATOM 4600 N N . VAL A 1 579 ? -3.871 -2.708 -11.537 1.00 85.06 579 VAL A N 1
ATOM 4601 C CA . VAL A 1 579 ? -3.222 -3.937 -12.001 1.00 85.06 579 VAL A CA 1
ATOM 4602 C C . VAL A 1 579 ? -2.226 -4.422 -10.959 1.00 85.06 579 VAL A C 1
ATOM 4604 O O . VAL A 1 579 ? -1.226 -3.758 -10.687 1.00 85.06 579 VAL A O 1
ATOM 4607 N N . THR A 1 580 ? -2.468 -5.611 -10.410 1.00 82.31 580 THR A N 1
ATOM 4608 C CA . THR A 1 580 ? -1.452 -6.352 -9.653 1.00 82.31 580 THR A CA 1
ATOM 4609 C C . THR A 1 580 ? -0.703 -7.255 -10.622 1.00 82.31 580 THR A C 1
ATOM 4611 O O . THR A 1 580 ? -1.282 -8.196 -11.168 1.00 82.31 580 THR A O 1
ATOM 4614 N N . VAL A 1 581 ? 0.580 -6.983 -10.846 1.00 85.50 581 VAL A N 1
ATOM 4615 C CA . VAL A 1 581 ? 1.447 -7.810 -11.683 1.00 85.50 581 VAL A CA 1
ATOM 4616 C C . VAL A 1 581 ? 2.202 -8.833 -10.846 1.00 85.50 581 VAL A C 1
ATOM 4618 O O . VAL A 1 581 ? 2.777 -8.516 -9.805 1.00 85.50 581 VAL A O 1
ATOM 4621 N N . ILE A 1 582 ? 2.172 -10.072 -11.324 1.00 84.75 582 ILE A N 1
ATOM 4622 C CA . ILE A 1 582 ? 2.812 -11.238 -10.729 1.00 84.75 582 ILE A CA 1
ATOM 4623 C C . ILE A 1 582 ? 3.938 -11.657 -11.673 1.00 84.75 582 ILE A C 1
ATOM 4625 O O . ILE A 1 582 ? 3.673 -12.206 -12.749 1.00 84.75 582 ILE A O 1
ATOM 4629 N N . ASP A 1 583 ? 5.188 -11.393 -11.294 1.00 84.19 583 ASP A N 1
ATOM 4630 C CA . ASP A 1 583 ? 6.334 -11.880 -12.067 1.00 84.19 583 ASP A CA 1
ATOM 4631 C C . ASP A 1 583 ? 6.569 -13.358 -11.743 1.00 84.19 583 ASP A C 1
ATOM 4633 O O . ASP A 1 583 ? 6.838 -13.714 -10.593 1.00 84.19 583 ASP A O 1
ATOM 4637 N N . ALA A 1 584 ? 6.397 -14.234 -12.739 1.00 81.25 584 ALA A N 1
ATOM 4638 C CA . ALA A 1 584 ? 6.538 -15.671 -12.550 1.00 81.25 584 ALA A CA 1
ATOM 4639 C C . ALA A 1 584 ? 7.929 -16.158 -12.989 1.00 81.25 584 ALA A C 1
ATOM 4641 O O . ALA A 1 584 ? 8.430 -15.770 -14.054 1.00 81.25 584 ALA A O 1
ATOM 4642 N N . PRO A 1 585 ? 8.544 -17.077 -12.224 1.00 80.62 585 PRO A N 1
ATOM 4643 C CA . PRO A 1 585 ? 9.874 -17.562 -12.540 1.00 80.62 585 PRO A CA 1
ATOM 4644 C C . PRO A 1 585 ? 9.880 -18.357 -13.846 1.00 80.62 585 PRO A C 1
ATOM 4646 O O . PRO A 1 585 ? 8.967 -19.119 -14.160 1.00 80.62 585 PRO A O 1
ATOM 4649 N N . GLY A 1 586 ? 10.947 -18.166 -14.620 1.00 71.81 586 GLY A N 1
ATOM 4650 C CA . GLY A 1 586 ? 11.108 -18.754 -15.946 1.00 71.81 586 GLY A CA 1
ATOM 4651 C C . GLY A 1 586 ? 11.973 -20.000 -16.003 1.00 71.81 586 GLY A C 1
ATOM 4652 O O . GLY A 1 586 ? 12.406 -20.328 -17.098 1.00 71.81 586 GLY A O 1
ATOM 4653 N N . HIS A 1 587 ? 12.323 -20.614 -14.869 1.00 78.38 587 HIS A N 1
ATOM 4654 C CA . HIS A 1 587 ? 13.206 -21.782 -14.797 1.00 78.38 587 HIS A CA 1
ATOM 4655 C C . HIS A 1 587 ? 12.428 -23.029 -14.355 1.00 78.38 587 HIS A C 1
ATOM 4657 O O . HIS A 1 587 ? 11.583 -22.956 -13.461 1.00 78.38 587 HIS A O 1
ATOM 4663 N N . ARG A 1 588 ? 12.764 -24.200 -14.918 1.00 70.88 588 ARG A N 1
ATOM 4664 C CA . ARG A 1 588 ? 12.040 -25.471 -14.695 1.00 70.88 588 ARG A CA 1
ATOM 4665 C C . ARG A 1 588 ? 11.917 -25.876 -13.224 1.00 70.88 588 ARG A C 1
ATOM 4667 O O . ARG A 1 588 ? 10.883 -26.385 -12.791 1.00 70.88 588 ARG A O 1
ATOM 4674 N N . ASP A 1 589 ? 12.960 -25.623 -12.437 1.00 69.44 589 ASP A N 1
ATOM 4675 C CA . ASP A 1 589 ? 12.956 -25.954 -11.007 1.00 69.44 589 ASP A CA 1
ATOM 4676 C C . ASP A 1 589 ? 11.901 -25.147 -10.213 1.00 69.44 589 ASP A C 1
ATOM 4678 O O . ASP A 1 589 ? 11.419 -25.622 -9.184 1.00 69.44 589 ASP A O 1
ATOM 4682 N N . PHE A 1 590 ? 11.461 -23.984 -10.714 1.00 72.69 590 PHE A N 1
ATOM 4683 C CA . PHE A 1 590 ? 10.556 -23.057 -10.015 1.00 72.69 590 PHE A CA 1
ATOM 4684 C C . PHE A 1 590 ? 9.129 -23.009 -10.587 1.00 72.69 590 PHE A C 1
ATOM 4686 O O . PHE A 1 590 ? 8.326 -22.171 -10.179 1.00 72.69 590 PHE A O 1
ATOM 4693 N N . ILE A 1 591 ? 8.749 -23.968 -11.442 1.00 73.00 591 ILE A N 1
ATOM 4694 C CA . ILE A 1 591 ? 7.381 -24.093 -11.996 1.00 73.00 591 ILE A CA 1
ATOM 4695 C C . ILE A 1 591 ? 6.299 -24.137 -10.902 1.00 73.00 591 ILE A C 1
ATOM 4697 O O . ILE A 1 591 ? 5.184 -23.672 -11.107 1.00 73.00 591 ILE A O 1
ATOM 4701 N N . LYS A 1 592 ? 6.629 -24.633 -9.701 1.00 71.50 592 LYS A N 1
ATOM 4702 C CA . LYS A 1 592 ? 5.709 -24.641 -8.549 1.00 71.50 592 LYS A CA 1
ATOM 4703 C C . LYS A 1 592 ? 5.253 -23.222 -8.194 1.00 71.50 592 LYS A C 1
ATOM 4705 O O . LYS A 1 592 ? 4.067 -22.995 -7.983 1.00 71.50 592 LYS A O 1
ATOM 4710 N N . ASN A 1 593 ? 6.194 -22.282 -8.151 1.00 75.06 593 ASN A N 1
ATOM 4711 C CA . ASN A 1 593 ? 5.929 -20.893 -7.792 1.00 75.06 593 ASN A CA 1
ATOM 4712 C C . ASN A 1 593 ? 5.147 -20.194 -8.919 1.00 75.06 593 ASN A C 1
ATOM 4714 O O . ASN A 1 593 ? 4.208 -19.441 -8.658 1.00 75.06 593 ASN A O 1
ATOM 4718 N N . MET A 1 594 ? 5.449 -20.541 -10.177 1.00 78.94 594 MET A N 1
ATOM 4719 C CA . MET A 1 594 ? 4.683 -20.098 -11.345 1.00 78.94 594 MET A CA 1
ATOM 4720 C C . MET A 1 594 ? 3.220 -20.571 -11.298 1.00 78.94 594 MET A C 1
ATOM 4722 O O . MET A 1 594 ? 2.323 -19.766 -11.547 1.00 78.94 594 MET A O 1
ATOM 4726 N N . ILE A 1 595 ? 2.952 -21.823 -10.908 1.00 74.19 595 ILE A N 1
ATOM 4727 C CA . ILE A 1 595 ? 1.584 -22.346 -10.734 1.00 74.19 595 ILE A CA 1
ATOM 4728 C C . ILE A 1 595 ? 0.826 -21.541 -9.672 1.00 74.19 595 ILE A C 1
ATOM 4730 O O . ILE A 1 595 ? -0.308 -21.129 -9.913 1.00 74.19 595 ILE A O 1
ATOM 4734 N N . THR A 1 596 ? 1.458 -21.263 -8.529 1.00 70.12 596 THR A N 1
ATOM 4735 C CA . THR A 1 596 ? 0.821 -20.515 -7.432 1.00 70.12 596 THR A CA 1
ATOM 4736 C C . THR A 1 596 ? 0.578 -19.040 -7.745 1.00 70.12 596 THR A C 1
ATOM 4738 O O . THR A 1 596 ? -0.349 -18.456 -7.191 1.00 70.12 596 THR A O 1
ATOM 4741 N N . GLY A 1 597 ? 1.392 -18.433 -8.615 1.00 72.00 597 GLY A N 1
ATOM 4742 C CA . GLY A 1 597 ? 1.151 -17.077 -9.115 1.00 72.00 597 GLY A CA 1
ATOM 4743 C C . GLY A 1 597 ? 0.069 -17.046 -10.197 1.00 72.00 597 GLY A C 1
ATOM 4744 O O . GLY A 1 597 ? -0.819 -16.200 -10.185 1.00 72.00 597 GLY A O 1
ATOM 4745 N N . THR A 1 598 ? 0.089 -18.022 -11.105 1.00 77.69 598 THR A N 1
ATOM 4746 C CA . THR A 1 598 ? -0.854 -18.105 -12.231 1.00 77.69 598 THR A CA 1
ATOM 4747 C C . THR A 1 598 ? -2.276 -18.432 -11.782 1.00 77.69 598 THR A C 1
ATOM 4749 O O . THR A 1 598 ? -3.227 -17.968 -12.404 1.00 77.69 598 THR A O 1
ATOM 4752 N N . SER A 1 599 ? -2.450 -19.186 -10.691 1.00 70.81 599 SER A N 1
ATOM 4753 C CA . SER A 1 599 ? -3.776 -19.488 -10.132 1.00 70.81 599 SER A CA 1
ATOM 4754 C C . SER A 1 599 ? -4.538 -18.248 -9.652 1.00 70.81 599 SER A C 1
ATOM 4756 O O . SER A 1 599 ? -5.760 -18.291 -9.564 1.00 70.81 599 SER A O 1
ATOM 4758 N N . GLN A 1 600 ? -3.837 -17.144 -9.381 1.00 67.44 600 GLN A N 1
ATOM 4759 C CA . GLN A 1 600 ? -4.423 -15.889 -8.900 1.00 67.44 600 GLN A CA 1
ATOM 4760 C C . GLN A 1 600 ? -4.733 -14.895 -10.028 1.00 67.44 600 GLN A C 1
ATOM 4762 O O . GLN A 1 600 ? -5.325 -13.844 -9.770 1.00 67.44 600 GLN A O 1
ATOM 4767 N N . ALA A 1 601 ? -4.310 -15.195 -11.259 1.00 82.38 601 ALA A N 1
ATOM 4768 C CA . ALA A 1 601 ? -4.330 -14.259 -12.372 1.00 82.38 601 ALA A CA 1
ATOM 4769 C C . ALA A 1 601 ? -5.647 -14.292 -13.158 1.00 82.38 601 ALA A C 1
ATOM 4771 O O . ALA A 1 601 ? -6.214 -15.347 -13.436 1.00 82.38 601 ALA A O 1
ATOM 4772 N N . ASP A 1 602 ? -6.100 -13.114 -13.577 1.00 84.94 602 ASP A N 1
ATOM 4773 C CA . ASP A 1 602 ? -7.255 -12.928 -14.456 1.00 84.94 602 ASP A CA 1
ATOM 4774 C C . ASP A 1 602 ? -6.834 -12.933 -15.941 1.00 84.94 602 ASP A C 1
ATOM 4776 O O . ASP A 1 602 ? -7.590 -13.367 -16.819 1.00 84.94 602 ASP A O 1
ATOM 4780 N N . CYS A 1 603 ? -5.602 -12.493 -16.218 1.00 91.38 603 CYS A N 1
ATOM 4781 C CA . CYS A 1 603 ? -4.972 -12.476 -17.537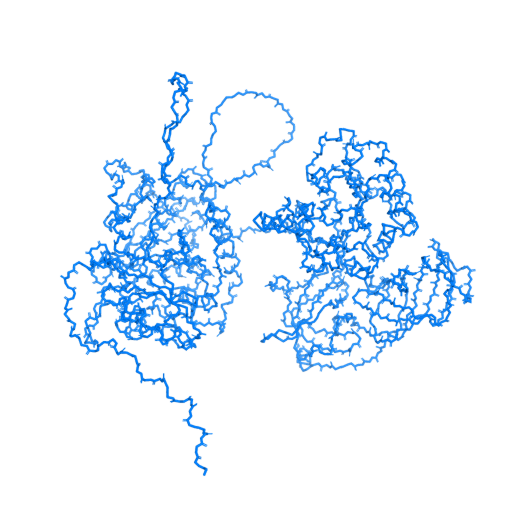 1.00 91.38 603 CYS A CA 1
ATOM 4782 C C . CYS A 1 603 ? -3.495 -12.900 -17.443 1.00 91.38 603 CYS A C 1
ATOM 4784 O O . CYS A 1 603 ? -2.835 -12.666 -16.429 1.00 91.38 603 CYS A O 1
ATOM 4786 N N . ALA A 1 604 ? -2.964 -13.512 -18.503 1.00 94.06 604 ALA A N 1
ATOM 4787 C CA . ALA A 1 604 ? -1.544 -13.834 -18.624 1.00 94.06 604 ALA A CA 1
ATOM 4788 C C . ALA A 1 604 ? -0.891 -13.011 -19.741 1.00 94.06 604 ALA A C 1
ATOM 4790 O O . ALA A 1 604 ? -1.437 -12.903 -20.838 1.00 94.06 604 ALA A O 1
ATOM 4791 N N . ILE A 1 605 ? 0.309 -12.490 -19.487 1.00 95.69 605 ILE A N 1
ATOM 4792 C CA . ILE A 1 605 ? 1.180 -11.893 -20.502 1.00 95.69 605 ILE A CA 1
ATOM 4793 C C . ILE A 1 605 ? 2.274 -12.908 -20.837 1.00 95.69 605 ILE A C 1
ATOM 4795 O O . ILE A 1 605 ? 3.123 -13.219 -20.004 1.00 95.69 605 ILE A O 1
ATOM 4799 N N . LEU A 1 606 ? 2.262 -13.423 -22.063 1.00 95.38 606 LEU A N 1
ATOM 4800 C CA . LEU A 1 606 ? 3.263 -14.343 -22.588 1.00 95.38 606 LEU A CA 1
ATOM 4801 C C . LEU A 1 606 ? 4.365 -13.572 -23.316 1.00 95.38 606 LEU A C 1
ATOM 4803 O O . LEU A 1 606 ? 4.152 -13.061 -24.414 1.00 95.38 606 LEU A O 1
ATOM 4807 N N . ILE A 1 607 ? 5.550 -13.529 -22.712 1.00 95.38 607 ILE A N 1
ATOM 4808 C CA . ILE A 1 607 ? 6.739 -12.883 -23.268 1.00 95.38 607 ILE A CA 1
ATOM 4809 C C . ILE A 1 607 ? 7.527 -13.884 -24.119 1.00 95.38 607 ILE A C 1
ATOM 4811 O O . ILE A 1 607 ? 8.025 -14.894 -23.605 1.00 95.38 607 ILE A O 1
ATOM 4815 N N . ILE A 1 608 ? 7.679 -13.578 -25.407 1.00 94.38 608 ILE A N 1
ATOM 4816 C CA . ILE A 1 608 ? 8.397 -14.390 -26.398 1.00 94.38 608 ILE A CA 1
ATOM 4817 C C . ILE A 1 608 ? 9.582 -13.589 -26.934 1.00 94.38 608 ILE A C 1
ATOM 4819 O O . ILE A 1 608 ? 9.394 -12.465 -27.374 1.00 94.38 608 ILE A O 1
ATOM 4823 N N . ALA A 1 609 ? 10.791 -14.149 -26.926 1.00 94.56 609 ALA A N 1
ATOM 4824 C CA . ALA A 1 609 ? 11.949 -13.497 -27.535 1.00 94.56 609 ALA A CA 1
ATOM 4825 C C . ALA A 1 609 ? 11.908 -13.599 -29.068 1.00 94.56 609 ALA A C 1
ATOM 4827 O O . ALA A 1 609 ? 11.618 -14.669 -29.600 1.00 94.56 609 ALA A O 1
ATOM 4828 N N . ALA A 1 610 ? 12.230 -12.507 -29.764 1.00 94.19 610 ALA A N 1
ATOM 4829 C CA . ALA A 1 610 ? 12.273 -12.455 -31.226 1.00 94.19 610 ALA A CA 1
ATOM 4830 C C . ALA A 1 610 ? 13.592 -12.961 -31.834 1.00 94.19 610 ALA A C 1
ATOM 4832 O O . ALA A 1 610 ? 13.617 -13.359 -33.004 1.00 94.19 610 ALA A O 1
ATOM 4833 N N . GLY A 1 611 ? 14.675 -12.950 -31.048 1.00 91.12 611 GLY A N 1
ATOM 4834 C CA . GLY A 1 611 ? 16.016 -13.323 -31.492 1.00 91.12 611 GLY A CA 1
ATOM 4835 C C . GLY A 1 611 ? 16.069 -14.720 -32.114 1.00 91.12 611 GLY A C 1
ATOM 4836 O O . GLY A 1 611 ? 15.410 -15.656 -31.650 1.00 91.12 611 GLY A O 1
ATOM 4837 N N . THR A 1 612 ? 16.851 -14.865 -33.182 1.00 86.75 612 THR A N 1
ATOM 4838 C CA . THR A 1 612 ? 17.076 -16.152 -33.852 1.00 86.75 612 THR A CA 1
ATOM 4839 C C . THR A 1 612 ? 17.785 -17.121 -32.905 1.00 86.75 612 THR A C 1
ATOM 4841 O O . THR A 1 612 ? 18.800 -16.777 -32.304 1.00 86.75 612 THR A O 1
ATOM 4844 N N . GLY A 1 613 ? 17.252 -18.330 -32.751 1.00 86.62 613 GLY A N 1
ATOM 4845 C CA . GLY A 1 613 ? 17.698 -19.337 -31.787 1.00 86.62 613 GLY A CA 1
ATOM 4846 C C . GLY A 1 613 ? 16.966 -19.249 -30.444 1.00 86.62 613 GLY A C 1
ATOM 4847 O O . GLY A 1 613 ? 16.568 -20.280 -29.901 1.00 86.62 613 GLY A O 1
ATOM 4848 N N . GLU A 1 614 ? 16.732 -18.040 -29.922 1.00 87.88 614 GLU A N 1
ATOM 4849 C CA . GLU A 1 614 ? 16.001 -17.840 -28.659 1.00 87.88 614 GLU A CA 1
ATOM 4850 C C . GLU A 1 614 ? 14.510 -18.175 -28.800 1.00 87.88 614 GLU A C 1
ATOM 4852 O O . GLU A 1 614 ? 13.927 -18.837 -27.933 1.00 87.88 614 GLU A O 1
ATOM 4857 N N . PHE A 1 615 ? 13.895 -17.749 -29.908 1.00 90.56 615 PHE A N 1
ATOM 4858 C CA . PHE A 1 615 ? 12.504 -18.071 -30.222 1.00 90.56 615 PHE A CA 1
ATOM 4859 C C . PHE A 1 615 ? 12.308 -19.589 -30.315 1.00 90.56 615 PHE A C 1
ATOM 4861 O O . PHE A 1 615 ? 11.481 -20.161 -29.599 1.00 90.56 615 PHE A O 1
ATOM 4868 N N . GLU A 1 616 ? 13.120 -20.246 -31.145 1.00 90.44 616 GLU A N 1
ATOM 4869 C CA . GLU A 1 616 ? 13.050 -21.675 -31.440 1.00 90.44 616 GLU A CA 1
ATOM 4870 C C . GLU A 1 616 ? 13.290 -22.519 -30.179 1.00 90.44 616 GLU A C 1
ATOM 4872 O O . GLU A 1 616 ? 12.591 -23.513 -29.959 1.00 90.44 616 GLU A O 1
ATOM 4877 N N . ALA A 1 617 ? 14.203 -22.096 -29.297 1.00 86.69 617 ALA A N 1
ATOM 4878 C CA . ALA A 1 617 ? 14.418 -22.730 -27.997 1.00 86.69 617 ALA A CA 1
ATOM 4879 C C . ALA A 1 617 ? 13.167 -22.646 -27.104 1.00 86.69 617 ALA A C 1
ATOM 4881 O O . ALA A 1 617 ? 12.729 -23.660 -26.543 1.00 86.69 617 ALA A O 1
ATOM 4882 N N . GLY A 1 618 ? 12.545 -21.465 -27.020 1.00 84.06 618 GLY A N 1
ATOM 4883 C CA . GLY A 1 618 ? 11.353 -21.228 -26.207 1.00 84.06 618 GLY A CA 1
ATOM 4884 C C . GLY A 1 618 ? 10.118 -21.996 -26.684 1.00 84.06 618 GLY A C 1
ATOM 4885 O O . GLY A 1 618 ? 9.348 -22.494 -25.855 1.00 84.06 618 GLY A O 1
ATOM 4886 N N . ILE A 1 619 ? 9.936 -22.130 -28.002 1.00 85.75 619 ILE A N 1
ATOM 4887 C CA . ILE A 1 619 ? 8.814 -22.860 -28.613 1.00 85.75 619 ILE A CA 1
ATOM 4888 C C . ILE A 1 619 ? 9.123 -24.329 -28.928 1.00 85.75 619 ILE A C 1
ATOM 4890 O O . ILE A 1 619 ? 8.270 -25.008 -29.505 1.00 85.75 619 ILE A O 1
ATOM 4894 N N . SER A 1 620 ? 10.300 -24.844 -28.579 1.00 83.62 620 SER A N 1
ATOM 4895 C CA . SER A 1 620 ? 10.629 -26.262 -28.745 1.00 83.62 620 SER A CA 1
ATOM 4896 C C . SER A 1 620 ? 9.711 -27.164 -27.898 1.00 83.62 620 SER A C 1
ATOM 4898 O O . SER A 1 620 ? 8.947 -26.697 -27.049 1.00 83.62 620 SER A O 1
ATOM 4900 N N . LYS A 1 621 ? 9.750 -28.486 -28.120 1.00 72.50 621 LYS A N 1
ATOM 4901 C CA . LYS A 1 621 ? 8.949 -29.450 -27.333 1.00 72.50 621 LYS A CA 1
ATOM 4902 C C . LYS A 1 621 ? 9.274 -29.393 -25.835 1.00 72.50 621 LYS A C 1
ATOM 4904 O O . LYS A 1 621 ? 8.376 -29.582 -25.017 1.00 72.50 621 LYS A O 1
ATOM 4909 N N . ASP A 1 622 ? 10.529 -29.090 -25.522 1.00 71.62 622 ASP A N 1
ATOM 4910 C CA . ASP A 1 622 ? 11.058 -28.967 -24.166 1.00 71.62 622 ASP A CA 1
ATOM 4911 C C . ASP A 1 622 ? 11.121 -27.489 -23.711 1.00 71.62 622 ASP A C 1
ATOM 4913 O O . ASP A 1 622 ? 11.638 -27.163 -22.639 1.00 71.62 622 ASP A O 1
ATOM 4917 N N . GLY A 1 623 ? 10.600 -26.576 -24.533 1.00 76.00 623 GLY A N 1
ATOM 4918 C CA . GLY A 1 623 ? 10.581 -25.143 -24.293 1.00 76.00 623 GLY A CA 1
ATOM 4919 C C . GLY A 1 623 ? 9.517 -24.737 -23.274 1.00 76.00 623 GLY A C 1
ATOM 4920 O O . GLY A 1 623 ? 8.372 -25.193 -23.301 1.00 76.00 623 GLY A O 1
ATOM 4921 N N . GLN A 1 624 ? 9.888 -23.830 -22.370 1.00 81.44 624 GLN A N 1
ATOM 4922 C CA . GLN A 1 624 ? 9.019 -23.432 -21.253 1.00 81.44 624 GLN A CA 1
ATOM 4923 C C . GLN A 1 624 ? 7.860 -22.523 -21.673 1.00 81.44 624 GLN A C 1
ATOM 4925 O O . GLN A 1 624 ? 6.825 -22.517 -21.018 1.00 81.44 624 GLN A O 1
ATOM 4930 N N . THR A 1 625 ? 7.976 -21.796 -22.791 1.00 85.31 625 THR A N 1
ATOM 4931 C CA . THR A 1 625 ? 6.877 -20.968 -23.321 1.00 85.31 625 THR A CA 1
ATOM 4932 C C . THR A 1 625 ? 5.634 -21.822 -23.568 1.00 85.31 625 THR A C 1
ATOM 4934 O O . THR A 1 625 ? 4.514 -21.393 -23.282 1.00 85.31 625 THR A O 1
ATOM 4937 N N . ARG A 1 626 ? 5.829 -23.065 -24.041 1.00 82.25 626 ARG A N 1
ATOM 4938 C CA . ARG A 1 626 ? 4.717 -23.983 -24.286 1.00 82.25 626 ARG A CA 1
ATOM 4939 C C . ARG A 1 626 ? 4.090 -24.516 -23.008 1.00 82.25 626 ARG A C 1
ATOM 4941 O O . ARG A 1 626 ? 2.865 -24.534 -22.892 1.00 82.25 626 ARG A O 1
ATOM 4948 N N . GLU A 1 627 ? 4.929 -24.938 -22.070 1.00 81.31 627 GLU A N 1
ATOM 4949 C CA . GLU A 1 627 ? 4.492 -25.434 -20.764 1.00 81.31 627 GLU A CA 1
ATOM 4950 C C . GLU A 1 627 ? 3.717 -24.348 -20.005 1.00 81.31 627 GLU A C 1
ATOM 4952 O O . GLU A 1 627 ? 2.609 -24.595 -19.537 1.00 81.31 627 GLU A O 1
ATOM 4957 N N . HIS A 1 628 ? 4.226 -23.116 -19.985 1.00 86.00 628 HIS A N 1
ATOM 4958 C CA . HIS A 1 628 ? 3.604 -22.000 -19.279 1.00 86.00 628 HIS A CA 1
ATOM 4959 C C . HIS A 1 628 ? 2.236 -21.607 -19.840 1.00 86.00 628 HIS A C 1
ATOM 4961 O O . HIS A 1 628 ? 1.290 -21.436 -19.072 1.00 86.00 628 HIS A O 1
ATOM 4967 N N . ALA A 1 629 ? 2.097 -21.492 -21.164 1.00 86.38 629 ALA A N 1
ATOM 4968 C CA . ALA A 1 629 ? 0.806 -21.161 -21.771 1.00 86.38 629 ALA A CA 1
ATOM 4969 C C . ALA A 1 629 ? -0.239 -22.262 -21.516 1.00 86.38 629 ALA A C 1
ATOM 4971 O O . ALA A 1 629 ? -1.415 -21.978 -21.288 1.00 86.38 629 ALA A O 1
ATOM 4972 N N . LEU A 1 630 ? 0.190 -23.526 -21.520 1.00 82.69 630 LEU A N 1
ATOM 4973 C CA . LEU A 1 630 ? -0.676 -24.655 -21.206 1.00 82.69 630 LEU A CA 1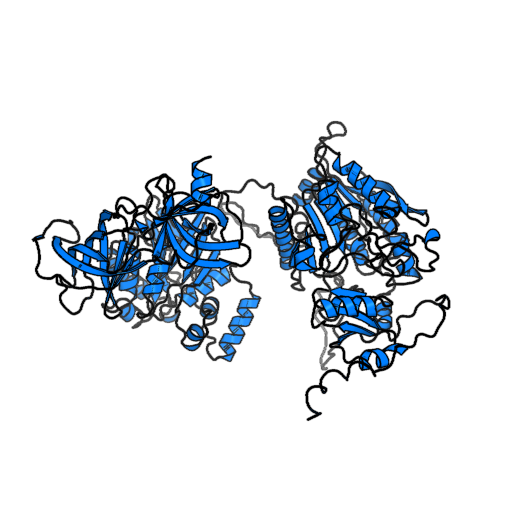
ATOM 4974 C C . LEU A 1 630 ? -1.101 -24.677 -19.734 1.00 82.69 630 LEU A C 1
ATOM 4976 O O . LEU A 1 630 ? -2.276 -24.914 -19.441 1.00 82.69 630 LEU A O 1
ATOM 4980 N N . LEU A 1 631 ? -0.172 -24.401 -18.818 1.00 80.94 631 LEU A N 1
ATOM 4981 C CA . LEU A 1 631 ? -0.460 -24.266 -17.393 1.00 80.94 631 LEU A CA 1
ATOM 4982 C C . LEU A 1 631 ? -1.436 -23.114 -17.138 1.00 80.94 631 LEU A C 1
ATOM 4984 O O . LEU A 1 631 ? -2.442 -23.331 -16.471 1.00 80.94 631 LEU A O 1
ATOM 4988 N N . ALA A 1 632 ? -1.221 -21.938 -17.735 1.00 85.50 632 ALA A N 1
ATOM 4989 C CA . ALA A 1 632 ? -2.122 -20.792 -17.597 1.00 85.50 632 ALA A CA 1
ATOM 4990 C C . ALA A 1 632 ? -3.554 -21.108 -18.050 1.00 85.50 632 ALA A C 1
ATOM 4992 O O . ALA A 1 632 ? -4.511 -20.871 -17.306 1.00 85.50 632 ALA A O 1
ATOM 4993 N N . TYR A 1 633 ? -3.710 -21.745 -19.213 1.00 83.88 633 TYR A N 1
ATOM 4994 C CA . TYR A 1 633 ? -5.026 -22.160 -19.703 1.00 83.88 633 TYR A CA 1
ATOM 4995 C C . TYR A 1 633 ? -5.697 -23.164 -18.758 1.00 83.88 633 TYR A C 1
ATOM 4997 O O . TYR A 1 633 ? -6.884 -23.048 -18.426 1.00 83.88 633 TYR A O 1
ATOM 5005 N N . THR A 1 634 ? -4.920 -24.141 -18.284 1.00 74.12 634 THR A N 1
ATOM 5006 C CA . THR A 1 634 ? -5.416 -25.182 -17.379 1.00 74.12 634 THR A CA 1
ATOM 5007 C C . THR A 1 634 ? -5.787 -24.613 -16.016 1.00 74.12 634 THR A C 1
ATOM 5009 O O . THR A 1 634 ? -6.787 -25.042 -15.452 1.00 74.12 634 THR A O 1
ATOM 5012 N N . LEU A 1 635 ? -5.069 -23.608 -15.515 1.00 73.62 635 LEU A N 1
ATOM 5013 C CA . LEU A 1 635 ? -5.362 -22.923 -14.253 1.00 73.62 635 LEU A CA 1
ATOM 5014 C C . LEU A 1 635 ? -6.530 -21.932 -14.361 1.00 73.62 635 LEU A C 1
ATOM 5016 O O . LEU A 1 635 ? -7.081 -21.526 -13.347 1.00 73.62 635 LEU A O 1
ATOM 5020 N N . GLY A 1 636 ? -7.007 -21.648 -15.575 1.00 73.50 636 GLY A N 1
ATOM 5021 C CA . GLY A 1 636 ? -8.251 -20.904 -15.800 1.00 73.50 636 GLY A CA 1
ATOM 5022 C C . GLY A 1 636 ? -8.077 -19.492 -16.298 1.00 73.50 636 GLY A C 1
ATOM 5023 O O . GLY A 1 636 ? -9.079 -18.799 -16.473 1.00 73.50 636 GLY A O 1
ATOM 5024 N N . VAL A 1 637 ? -6.848 -19.118 -16.631 1.00 85.38 637 VAL A N 1
ATOM 5025 C CA . VAL A 1 637 ? -6.530 -17.841 -17.251 1.00 85.38 637 VAL A CA 1
ATOM 5026 C C . VAL A 1 637 ? -6.963 -17.889 -18.716 1.00 85.38 637 VAL A C 1
ATOM 5028 O O . VAL A 1 637 ? -6.257 -18.400 -19.586 1.00 85.38 637 VAL A O 1
ATOM 5031 N N . LYS A 1 638 ? -8.183 -17.415 -18.989 1.00 84.88 638 LYS A N 1
ATOM 5032 C CA . LYS A 1 638 ? -8.802 -17.453 -20.328 1.00 84.88 638 LYS A CA 1
ATOM 5033 C C . LYS A 1 638 ? -8.355 -16.312 -21.241 1.00 84.88 638 LYS A C 1
ATOM 5035 O O . LYS A 1 638 ? -8.540 -16.416 -22.451 1.00 84.88 638 LYS A O 1
ATOM 5040 N N . GLN A 1 639 ? -7.793 -15.248 -20.674 1.00 90.81 639 GLN A N 1
ATOM 5041 C CA . GLN A 1 639 ? -7.295 -14.086 -21.406 1.00 90.81 639 GLN A CA 1
ATOM 5042 C C . GLN A 1 639 ? -5.771 -14.136 -21.484 1.00 90.81 639 GLN A C 1
ATOM 5044 O O . GLN A 1 639 ? -5.106 -14.394 -20.483 1.00 90.81 639 GLN A O 1
ATOM 5049 N N . LEU A 1 640 ? -5.232 -13.924 -22.682 1.00 94.88 640 LEU A N 1
ATOM 5050 C CA . LEU A 1 640 ? -3.805 -14.003 -22.967 1.00 94.88 640 LEU A CA 1
ATOM 5051 C C . LEU A 1 640 ? -3.405 -12.796 -23.814 1.00 94.88 640 LEU A C 1
ATOM 5053 O O . LEU A 1 640 ? -4.098 -12.477 -24.777 1.00 94.88 640 LEU A O 1
ATOM 5057 N N . ILE A 1 641 ? -2.282 -12.173 -23.476 1.00 96.50 641 ILE A N 1
ATOM 5058 C CA . ILE A 1 641 ? -1.593 -11.147 -24.266 1.00 96.50 641 ILE A CA 1
ATOM 5059 C C . ILE A 1 641 ? -0.245 -11.738 -24.675 1.00 96.50 641 ILE A C 1
ATOM 5061 O O . ILE A 1 641 ? 0.435 -12.327 -23.837 1.00 96.50 641 ILE A O 1
ATOM 5065 N N . VAL A 1 642 ? 0.159 -11.603 -25.937 1.00 96.69 642 VAL A N 1
ATOM 5066 C CA . VAL A 1 642 ? 1.480 -12.053 -26.400 1.00 96.69 642 VAL A CA 1
ATOM 5067 C C . VAL A 1 642 ? 2.343 -10.831 -26.679 1.00 96.69 642 VAL A C 1
ATOM 5069 O O . VAL A 1 642 ? 2.026 -10.040 -27.564 1.00 96.69 642 VAL A O 1
ATOM 5072 N N . ALA A 1 643 ? 3.450 -10.693 -25.951 1.00 96.69 643 ALA A N 1
ATOM 5073 C CA . ALA A 1 643 ? 4.437 -9.650 -26.201 1.00 96.69 643 ALA A CA 1
ATOM 5074 C C . ALA A 1 643 ? 5.694 -10.266 -26.831 1.00 96.69 643 ALA A C 1
ATOM 5076 O O . ALA A 1 643 ? 6.365 -11.108 -26.227 1.00 96.69 643 ALA A O 1
ATOM 5077 N N . ILE A 1 644 ? 5.995 -9.859 -28.061 1.00 96.31 644 ILE A N 1
ATOM 5078 C CA . ILE A 1 644 ? 7.164 -10.302 -28.821 1.00 96.31 644 ILE A CA 1
ATOM 5079 C C . ILE A 1 644 ? 8.301 -9.339 -28.488 1.00 96.31 644 ILE A C 1
ATOM 5081 O O . ILE A 1 644 ? 8.352 -8.225 -28.997 1.00 96.31 644 ILE A O 1
ATOM 5085 N N . ASN A 1 645 ? 9.158 -9.755 -27.564 1.00 95.19 645 ASN A N 1
ATOM 5086 C CA . ASN A 1 645 ? 10.214 -8.964 -26.955 1.00 95.19 645 ASN A CA 1
ATOM 5087 C C . ASN A 1 645 ? 11.551 -9.089 -27.699 1.00 95.19 645 ASN A C 1
ATOM 5089 O O . ASN A 1 645 ? 11.762 -10.020 -28.476 1.00 95.19 645 ASN A O 1
ATOM 5093 N N . LYS A 1 646 ? 12.481 -8.172 -27.411 1.00 94.12 646 LYS A N 1
ATOM 5094 C CA . LYS A 1 646 ? 13.803 -8.061 -28.051 1.00 94.12 646 LYS A CA 1
ATOM 5095 C C . LYS A 1 646 ? 13.738 -7.789 -29.560 1.00 94.12 646 LYS A C 1
ATOM 5097 O O . LYS A 1 646 ? 14.621 -8.220 -30.305 1.00 94.12 646 LYS A O 1
ATOM 5102 N N . MET A 1 647 ? 12.710 -7.085 -30.040 1.00 94.50 647 MET A N 1
ATOM 5103 C CA . MET A 1 647 ? 12.583 -6.744 -31.467 1.00 94.50 647 MET A CA 1
ATOM 5104 C C . MET A 1 647 ? 13.762 -5.911 -31.995 1.00 94.50 647 MET A C 1
ATOM 5106 O O . MET A 1 647 ? 14.124 -6.031 -33.166 1.00 94.50 647 MET A O 1
ATOM 5110 N N . ASP A 1 648 ? 14.431 -5.159 -31.121 1.00 90.88 648 ASP A N 1
ATOM 5111 C CA . ASP A 1 648 ? 15.672 -4.435 -31.402 1.00 90.88 648 ASP A CA 1
ATOM 5112 C C . ASP A 1 648 ? 16.799 -5.352 -31.915 1.00 90.88 648 ASP A C 1
ATOM 5114 O O . ASP A 1 648 ? 17.498 -4.994 -32.864 1.00 90.88 648 ASP A O 1
ATOM 5118 N N . THR A 1 649 ? 16.909 -6.581 -31.396 1.00 91.38 649 THR A N 1
ATOM 5119 C CA . THR A 1 649 ? 17.925 -7.563 -31.834 1.00 91.38 649 THR A CA 1
ATOM 5120 C C . THR A 1 649 ? 17.706 -8.065 -33.262 1.00 91.38 649 THR A C 1
ATOM 5122 O O . THR A 1 649 ? 18.647 -8.483 -33.934 1.00 91.38 649 THR A O 1
ATOM 5125 N N . THR A 1 650 ? 16.469 -7.976 -33.753 1.00 90.56 650 THR A N 1
ATOM 5126 C CA . THR A 1 650 ? 16.078 -8.361 -35.119 1.00 90.56 650 THR A CA 1
ATOM 5127 C C . THR A 1 650 ? 15.906 -7.148 -36.030 1.00 90.56 650 THR A C 1
ATOM 5129 O O . THR A 1 650 ? 15.340 -7.263 -37.117 1.00 90.56 650 THR A O 1
ATOM 5132 N N . LYS A 1 651 ? 16.391 -5.975 -35.592 1.00 91.06 651 LYS A N 1
ATOM 5133 C CA . LYS A 1 651 ? 16.273 -4.696 -36.305 1.00 91.06 651 LYS A CA 1
ATOM 5134 C C . LYS A 1 651 ? 14.828 -4.369 -36.701 1.00 91.06 651 LYS A C 1
ATOM 5136 O O . LYS A 1 651 ? 14.603 -3.785 -37.756 1.00 91.06 651 LYS A O 1
ATOM 5141 N N . TRP A 1 652 ? 13.860 -4.763 -35.869 1.00 92.25 652 TRP A N 1
ATOM 5142 C CA . TRP A 1 652 ? 12.435 -4.519 -36.103 1.00 92.25 652 TRP A CA 1
ATOM 5143 C C . TRP A 1 652 ? 11.904 -5.073 -37.445 1.00 92.25 652 TRP A C 1
ATOM 5145 O O . TRP A 1 652 ? 11.048 -4.449 -38.070 1.00 92.25 652 TRP A O 1
ATOM 5155 N N . SER A 1 653 ? 12.391 -6.244 -37.888 1.00 94.19 653 SER A N 1
ATOM 5156 C CA . SER A 1 653 ? 11.916 -6.915 -39.115 1.00 94.19 653 SER A CA 1
ATOM 5157 C C . SER A 1 653 ? 10.438 -7.317 -39.021 1.00 94.19 653 SER A C 1
ATOM 5159 O O . SER A 1 653 ? 10.023 -8.033 -38.103 1.00 94.19 653 SER A O 1
ATOM 5161 N N . GLU A 1 654 ? 9.654 -6.889 -40.015 1.00 94.50 654 GLU A N 1
ATOM 5162 C CA . GLU A 1 654 ? 8.250 -7.279 -40.167 1.00 94.50 654 GLU A CA 1
ATOM 5163 C C . GLU A 1 654 ? 8.121 -8.772 -40.499 1.00 94.50 654 GLU A C 1
ATOM 5165 O O . GLU A 1 654 ? 7.257 -9.446 -39.935 1.00 94.50 654 GLU A O 1
ATOM 5170 N N . GLU A 1 655 ? 9.001 -9.324 -41.347 1.00 94.44 655 GLU A N 1
ATOM 5171 C CA . GLU A 1 655 ? 8.929 -10.741 -41.723 1.00 94.44 655 GLU A CA 1
ATOM 5172 C C . GLU A 1 655 ? 9.100 -11.655 -40.506 1.00 94.44 655 GLU A C 1
ATOM 5174 O O . GLU A 1 655 ? 8.319 -12.594 -40.323 1.00 94.44 655 GLU A O 1
ATOM 5179 N N . ARG A 1 656 ? 10.070 -11.345 -39.633 1.00 93.88 656 ARG A N 1
ATOM 5180 C CA . ARG A 1 656 ? 10.310 -12.112 -38.402 1.00 93.88 656 ARG A CA 1
ATOM 5181 C C . ARG A 1 656 ? 9.139 -12.005 -37.426 1.00 93.88 656 ARG A C 1
ATOM 5183 O O . ARG A 1 656 ? 8.740 -13.003 -36.830 1.00 93.88 656 ARG A O 1
ATOM 5190 N N . TYR A 1 657 ? 8.550 -10.820 -37.279 1.00 94.69 657 TYR A N 1
ATOM 5191 C CA . TYR A 1 657 ? 7.362 -10.634 -36.443 1.00 94.69 657 TYR A CA 1
ATOM 5192 C C . TYR A 1 657 ? 6.169 -11.469 -36.943 1.00 94.69 657 TYR A C 1
ATOM 5194 O O . TYR A 1 657 ? 5.530 -12.170 -36.153 1.00 94.69 657 TYR A O 1
ATOM 5202 N N . GLN A 1 658 ? 5.903 -11.462 -38.253 1.00 94.62 658 GLN A N 1
ATOM 5203 C CA . GLN A 1 658 ? 4.811 -12.238 -38.854 1.00 94.62 658 GLN A CA 1
ATOM 5204 C C . GLN A 1 658 ? 5.035 -13.755 -38.748 1.00 94.62 658 GLN A C 1
ATOM 5206 O O . GLN A 1 658 ? 4.091 -14.508 -38.484 1.00 94.62 658 GLN A O 1
ATOM 5211 N N . GLU A 1 659 ? 6.278 -14.215 -38.900 1.00 94.50 659 GLU A N 1
ATOM 5212 C CA . GLU A 1 659 ? 6.667 -15.610 -38.665 1.00 94.50 659 GLU A CA 1
ATOM 5213 C C . GLU A 1 659 ? 6.328 -16.045 -37.229 1.00 94.50 659 GLU A C 1
ATOM 5215 O O . GLU A 1 659 ? 5.598 -17.024 -37.026 1.00 94.50 659 GLU A O 1
ATOM 5220 N N . ILE A 1 660 ? 6.774 -15.268 -36.235 1.00 94.75 660 ILE A N 1
ATOM 5221 C CA . ILE A 1 660 ? 6.537 -15.544 -34.812 1.00 94.75 660 ILE A CA 1
ATOM 5222 C C . ILE A 1 660 ? 5.038 -15.570 -34.497 1.00 94.75 660 ILE A C 1
ATOM 5224 O O . ILE A 1 660 ? 4.580 -16.468 -33.779 1.00 94.75 660 ILE A O 1
ATOM 5228 N N . ILE A 1 661 ? 4.246 -14.638 -35.044 1.00 94.25 661 ILE A N 1
ATOM 5229 C CA . ILE A 1 661 ? 2.785 -14.635 -34.868 1.00 94.25 661 ILE A CA 1
ATOM 5230 C C . ILE A 1 661 ? 2.175 -15.920 -35.409 1.00 94.25 661 ILE A C 1
ATOM 5232 O O . ILE A 1 661 ? 1.351 -16.538 -34.728 1.00 94.25 661 ILE A O 1
ATOM 5236 N N . LYS A 1 662 ? 2.549 -16.336 -36.622 1.00 94.44 662 LYS A N 1
ATOM 5237 C CA . LYS A 1 662 ? 1.981 -17.521 -37.272 1.00 94.44 662 LYS A CA 1
ATOM 5238 C C . LYS A 1 662 ? 2.239 -18.778 -36.445 1.00 94.44 662 LYS A C 1
ATOM 5240 O O . LYS A 1 662 ? 1.318 -19.566 -36.202 1.00 94.44 662 LYS A O 1
ATOM 5245 N N . GLU A 1 663 ? 3.469 -18.967 -35.985 1.00 92.38 663 GLU A N 1
ATOM 5246 C CA . GLU A 1 663 ? 3.836 -20.126 -35.173 1.00 92.38 663 GLU A CA 1
ATOM 5247 C C . GLU A 1 663 ? 3.190 -20.096 -33.785 1.00 92.38 663 GLU A C 1
ATOM 5249 O O . GLU A 1 663 ? 2.594 -21.091 -33.352 1.00 92.38 663 GLU A O 1
ATOM 5254 N N . THR A 1 664 ? 3.222 -18.940 -33.121 1.00 92.50 664 THR A N 1
ATOM 5255 C CA . THR A 1 664 ? 2.624 -18.759 -31.793 1.00 92.50 664 THR A CA 1
ATOM 5256 C C . THR A 1 664 ? 1.110 -18.944 -31.842 1.00 92.50 664 THR A C 1
ATOM 5258 O O . THR A 1 664 ? 0.556 -19.654 -31.005 1.00 92.50 664 THR A O 1
ATOM 5261 N N . SER A 1 665 ? 0.435 -18.412 -32.864 1.00 93.38 665 SER A N 1
ATOM 5262 C CA . SER A 1 665 ? -1.008 -18.581 -33.085 1.00 93.38 665 SER A CA 1
ATOM 5263 C C . SER A 1 665 ? -1.395 -20.050 -33.243 1.00 93.38 665 SER A C 1
ATOM 5265 O O . SER A 1 665 ? -2.355 -20.523 -32.628 1.00 93.38 665 SER A O 1
ATOM 5267 N N . ASN A 1 666 ? -0.625 -20.811 -34.025 1.00 90.81 666 ASN A N 1
ATOM 5268 C CA . ASN A 1 666 ? -0.838 -22.250 -34.182 1.00 90.81 666 ASN A CA 1
ATOM 5269 C C . ASN A 1 666 ? -0.640 -23.006 -32.865 1.00 90.81 666 ASN A C 1
ATOM 5271 O O . ASN A 1 666 ? -1.358 -23.970 -32.582 1.00 90.81 666 ASN A O 1
ATOM 5275 N N . PHE A 1 667 ? 0.329 -22.578 -32.062 1.00 87.88 667 PHE A N 1
ATOM 5276 C CA . PHE A 1 667 ? 0.613 -23.166 -30.765 1.00 87.88 667 PHE A CA 1
ATOM 5277 C C . PHE A 1 667 ? -0.501 -22.884 -29.741 1.00 87.88 667 PHE A C 1
ATOM 5279 O O . PHE A 1 667 ? -1.083 -23.833 -29.207 1.00 87.88 667 PHE A O 1
ATOM 5286 N N . ILE A 1 668 ? -0.868 -21.621 -29.510 1.00 90.62 668 ILE A N 1
ATOM 5287 C CA . ILE A 1 668 ? -1.891 -21.256 -28.514 1.00 90.62 668 ILE A CA 1
ATOM 5288 C C . ILE A 1 668 ? -3.274 -21.815 -28.885 1.00 90.62 668 ILE A C 1
ATOM 5290 O O . ILE A 1 668 ? -4.040 -22.205 -28.002 1.00 90.62 668 ILE A O 1
ATOM 5294 N N . LYS A 1 669 ? -3.553 -21.988 -30.187 1.00 90.06 669 LYS A N 1
ATOM 5295 C CA . LYS A 1 669 ? -4.750 -22.687 -30.682 1.00 90.06 669 LYS A CA 1
ATOM 5296 C C . LYS A 1 669 ? -4.783 -24.167 -30.287 1.00 90.06 669 LYS A C 1
ATOM 5298 O O . LYS A 1 669 ? -5.852 -24.700 -30.002 1.00 90.06 669 LYS A O 1
ATOM 5303 N N . LYS A 1 670 ? -3.631 -24.849 -30.246 1.00 83.75 670 LYS A N 1
ATOM 5304 C CA . LYS A 1 670 ? -3.525 -26.244 -29.764 1.00 83.75 670 LYS A CA 1
ATOM 5305 C C . LYS A 1 670 ? -3.643 -26.348 -28.241 1.00 83.75 670 LYS A C 1
ATOM 5307 O O . LYS A 1 670 ? -4.069 -27.391 -27.735 1.00 83.75 670 LYS A O 1
ATOM 5312 N N . VAL A 1 671 ? -3.250 -25.301 -27.518 1.00 83.12 671 VAL A N 1
ATOM 5313 C CA . VAL A 1 671 ? -3.455 -25.202 -26.066 1.00 83.12 671 VAL A CA 1
ATOM 5314 C C . VAL A 1 671 ? -4.945 -25.068 -25.752 1.00 83.12 671 VAL A C 1
ATOM 5316 O O . VAL A 1 671 ? -5.459 -25.843 -24.949 1.00 83.12 671 VAL A O 1
ATOM 5319 N N . GLY A 1 672 ? -5.637 -24.166 -26.452 1.00 83.88 672 GLY A N 1
ATOM 5320 C CA . GLY A 1 672 ? -7.078 -23.936 -26.305 1.00 83.88 672 GLY A CA 1
ATOM 5321 C C . GLY A 1 672 ? -7.504 -22.466 -26.383 1.00 83.88 672 GLY A C 1
ATOM 5322 O O . GLY A 1 672 ? -8.697 -22.180 -26.291 1.00 83.88 672 GLY A O 1
ATOM 5323 N N . TYR A 1 673 ? -6.563 -21.533 -26.559 1.00 90.38 673 TYR A N 1
ATOM 5324 C CA . TYR A 1 673 ? -6.866 -20.120 -26.785 1.00 90.38 673 TYR A CA 1
ATOM 5325 C C . TYR A 1 673 ? -7.342 -19.885 -28.220 1.00 90.38 673 TYR A C 1
ATOM 5327 O O . TYR A 1 673 ? -6.884 -20.544 -29.154 1.00 90.38 673 TYR A O 1
ATOM 5335 N N . ASN A 1 674 ? -8.227 -18.908 -28.414 1.00 90.38 674 ASN A N 1
ATOM 5336 C CA . ASN A 1 674 ? -8.559 -18.416 -29.747 1.00 90.38 674 ASN A CA 1
ATOM 5337 C C . ASN A 1 674 ? -7.570 -17.301 -30.128 1.00 90.38 674 ASN A C 1
ATOM 5339 O O . ASN A 1 674 ? -7.627 -16.250 -29.492 1.00 90.38 674 ASN A O 1
ATOM 5343 N N . PRO A 1 675 ? -6.709 -17.468 -31.154 1.00 92.50 675 PRO A N 1
ATOM 5344 C CA . PRO A 1 675 ? -5.735 -16.439 -31.531 1.00 92.50 675 PRO A CA 1
ATOM 5345 C C . PRO A 1 675 ? -6.358 -15.080 -31.865 1.00 92.50 675 PRO A C 1
ATOM 5347 O O . PRO A 1 675 ? -5.725 -14.059 -31.653 1.00 92.50 675 PRO A O 1
ATOM 5350 N N . LYS A 1 676 ? -7.618 -15.048 -32.320 1.00 91.00 676 LYS A N 1
ATOM 5351 C CA . LYS A 1 676 ? -8.346 -13.797 -32.590 1.00 91.00 676 LYS A CA 1
ATOM 5352 C C . LYS A 1 676 ? -8.638 -12.964 -31.337 1.00 91.00 676 LYS A C 1
ATOM 5354 O O . LYS A 1 676 ? -8.865 -11.766 -31.437 1.00 91.00 676 LYS A O 1
ATOM 5359 N N . HIS A 1 677 ? -8.662 -13.596 -30.164 1.00 91.94 677 HIS A N 1
ATOM 5360 C CA . HIS A 1 677 ? -8.921 -12.934 -28.882 1.00 91.94 677 HIS A CA 1
ATOM 5361 C C . HIS A 1 677 ? -7.616 -12.487 -28.193 1.00 91.94 677 HIS A C 1
ATOM 5363 O O . HIS A 1 677 ? -7.659 -12.051 -27.043 1.00 91.94 677 HIS A O 1
ATOM 5369 N N . VAL A 1 678 ? -6.463 -12.665 -28.846 1.00 94.50 678 VAL A N 1
ATOM 5370 C CA . VAL A 1 678 ? -5.134 -12.481 -28.253 1.00 94.50 678 VAL A CA 1
ATOM 5371 C C . VAL A 1 678 ? -4.407 -11.361 -28.997 1.00 94.50 678 VAL A C 1
ATOM 5373 O O . VAL A 1 678 ? -4.099 -11.534 -30.175 1.00 94.50 678 VAL A O 1
ATOM 5376 N N . PRO A 1 679 ? -4.107 -10.226 -28.343 1.00 95.75 679 PRO A N 1
ATOM 5377 C CA . PRO A 1 679 ? -3.285 -9.187 -28.945 1.00 95.75 679 PRO A CA 1
ATOM 5378 C C . PRO A 1 679 ? -1.814 -9.627 -29.019 1.00 95.75 679 PRO A C 1
ATOM 5380 O O . PRO A 1 679 ? -1.277 -10.199 -28.066 1.00 95.75 679 PRO A O 1
ATOM 5383 N N . PHE A 1 680 ? -1.168 -9.331 -30.151 1.00 96.38 680 PHE A N 1
ATOM 5384 C CA . PHE A 1 680 ? 0.255 -9.581 -30.400 1.00 96.38 680 PHE A CA 1
ATOM 5385 C C . PHE A 1 680 ? 1.005 -8.252 -30.494 1.00 96.38 680 PHE A C 1
ATOM 5387 O O . PHE A 1 680 ? 0.862 -7.531 -31.478 1.00 96.38 680 PHE A O 1
ATOM 5394 N N . VAL A 1 681 ? 1.825 -7.934 -29.495 1.00 96.75 681 VAL A N 1
ATOM 5395 C CA . VAL A 1 681 ? 2.500 -6.631 -29.388 1.00 96.75 681 VAL A CA 1
ATOM 5396 C C . VAL A 1 681 ? 4.010 -6.800 -29.607 1.00 96.75 681 VAL A C 1
ATOM 5398 O O . VAL A 1 681 ? 4.640 -7.510 -28.821 1.00 96.75 681 VAL A O 1
ATOM 5401 N N . PRO A 1 682 ? 4.624 -6.192 -30.640 1.00 96.62 682 PRO A N 1
ATOM 5402 C CA . PRO A 1 682 ? 6.077 -6.159 -30.786 1.00 96.62 682 PRO A CA 1
ATOM 5403 C C . PRO A 1 682 ? 6.658 -5.129 -29.817 1.00 96.62 682 PRO A C 1
ATOM 5405 O O . PRO A 1 682 ? 6.318 -3.955 -29.918 1.00 96.62 682 PRO A O 1
ATOM 5408 N N . ILE A 1 683 ? 7.527 -5.538 -28.896 1.00 96.06 683 ILE A N 1
ATOM 5409 C CA . ILE A 1 683 ? 8.088 -4.671 -27.851 1.00 96.06 683 ILE A CA 1
ATOM 5410 C C . ILE A 1 683 ? 9.616 -4.789 -27.758 1.00 96.06 683 ILE A C 1
ATOM 5412 O O . ILE A 1 683 ? 10.225 -5.777 -28.182 1.00 96.06 683 ILE A O 1
ATOM 5416 N N . SER A 1 684 ? 10.231 -3.800 -27.112 1.00 93.75 684 SER A N 1
ATOM 5417 C CA . SER A 1 684 ? 11.558 -3.945 -26.511 1.00 93.75 684 SER A CA 1
ATOM 5418 C C . SER A 1 684 ? 11.481 -3.550 -25.042 1.00 93.75 684 SER A C 1
ATOM 5420 O O . SER A 1 684 ? 11.434 -2.371 -24.706 1.00 93.75 684 SER A O 1
ATOM 5422 N N . GLY A 1 685 ? 11.473 -4.535 -24.142 1.00 89.06 685 GLY A N 1
ATOM 5423 C CA . GLY A 1 685 ? 11.413 -4.289 -22.699 1.00 89.06 685 GLY A CA 1
ATOM 5424 C C . GLY A 1 685 ? 12.648 -3.562 -22.154 1.00 89.06 685 GLY A C 1
ATOM 5425 O O . GLY A 1 685 ? 12.568 -2.923 -21.111 1.00 89.06 685 GLY A O 1
ATOM 5426 N N . PHE A 1 686 ? 13.787 -3.618 -22.854 1.00 86.88 686 PHE A N 1
ATOM 5427 C CA . PHE A 1 686 ? 14.995 -2.894 -22.455 1.00 86.88 686 PHE A CA 1
ATOM 5428 C C . PHE A 1 686 ? 14.928 -1.413 -22.855 1.00 86.88 686 PHE A C 1
ATOM 5430 O O . PHE A 1 686 ? 15.155 -0.546 -22.014 1.00 86.88 686 PHE A O 1
ATOM 5437 N N . ASN A 1 687 ? 14.544 -1.125 -24.104 1.00 87.12 687 ASN A N 1
ATOM 5438 C CA . ASN A 1 687 ? 14.500 0.241 -24.641 1.00 87.12 687 ASN A CA 1
ATOM 5439 C C . ASN A 1 687 ? 13.182 0.979 -24.343 1.00 87.12 687 ASN A C 1
ATOM 5441 O O . ASN A 1 687 ? 13.150 2.206 -24.349 1.00 87.12 687 ASN A O 1
ATOM 5445 N N . GLY A 1 688 ? 12.104 0.250 -24.041 1.00 87.31 688 GLY A N 1
ATOM 5446 C CA . GLY A 1 688 ? 10.777 0.800 -23.745 1.00 87.31 688 GLY A CA 1
ATOM 5447 C C . GLY A 1 688 ? 9.834 0.909 -24.951 1.00 87.31 688 GLY A C 1
ATOM 5448 O O . GLY A 1 688 ? 8.710 1.389 -24.798 1.00 87.31 688 GLY A O 1
ATOM 5449 N N . ASP A 1 689 ? 10.247 0.459 -26.137 1.00 91.56 689 ASP A N 1
ATOM 5450 C CA . ASP A 1 689 ? 9.446 0.524 -27.365 1.00 91.56 689 ASP A CA 1
ATOM 5451 C C . ASP A 1 689 ? 8.118 -0.249 -27.255 1.00 91.56 689 ASP A C 1
ATOM 5453 O O . ASP A 1 689 ? 8.112 -1.420 -26.863 1.00 91.56 689 ASP A O 1
ATOM 5457 N N . ASN A 1 690 ? 7.006 0.390 -27.654 1.00 91.69 690 ASN A N 1
ATOM 5458 C CA . ASN A 1 690 ? 5.633 -0.147 -27.609 1.00 91.69 690 ASN A CA 1
ATOM 5459 C C . ASN A 1 690 ? 5.178 -0.621 -26.215 1.00 91.69 690 ASN A C 1
ATOM 5461 O O . ASN A 1 690 ? 4.188 -1.345 -26.099 1.00 91.69 690 ASN A O 1
ATOM 5465 N N . MET A 1 691 ? 5.858 -0.204 -25.145 1.00 89.06 691 MET A N 1
ATOM 5466 C CA . MET A 1 691 ? 5.460 -0.521 -23.772 1.00 89.06 691 MET A CA 1
ATOM 5467 C C . MET A 1 691 ? 4.301 0.372 -23.321 1.00 89.06 691 MET A C 1
ATOM 5469 O O . MET A 1 691 ? 3.254 -0.129 -22.918 1.00 89.06 691 MET A O 1
ATOM 5473 N N . ILE A 1 692 ? 4.482 1.689 -23.445 1.00 86.81 692 ILE A N 1
ATOM 5474 C CA . ILE A 1 692 ? 3.504 2.724 -23.058 1.00 86.81 692 ILE A CA 1
ATOM 5475 C C . ILE A 1 692 ? 3.250 3.680 -24.214 1.00 86.81 692 ILE A C 1
ATOM 5477 O O . ILE A 1 692 ? 2.105 4.019 -24.486 1.00 86.81 692 ILE A O 1
ATOM 5481 N N . GLU A 1 693 ? 4.314 4.057 -24.922 1.00 87.69 693 GLU A N 1
ATOM 5482 C CA . GLU A 1 693 ? 4.262 4.883 -26.122 1.00 87.69 693 GLU A CA 1
ATOM 5483 C C . GLU A 1 693 ? 4.541 4.030 -27.363 1.00 87.69 693 GLU A C 1
ATOM 5485 O O . GLU A 1 693 ? 5.271 3.034 -27.305 1.00 87.69 693 GLU A O 1
ATOM 5490 N N . ALA A 1 694 ? 3.945 4.411 -28.493 1.00 88.06 694 ALA A N 1
ATOM 5491 C CA . ALA A 1 694 ? 4.171 3.735 -29.764 1.00 88.06 694 ALA A CA 1
ATOM 5492 C C . ALA A 1 694 ? 5.605 3.982 -30.261 1.00 88.06 694 ALA A C 1
ATOM 5494 O O . ALA A 1 694 ? 6.094 5.110 -30.253 1.00 88.06 694 ALA A O 1
ATOM 5495 N N . SER A 1 695 ? 6.267 2.925 -30.722 1.00 88.38 695 SER A N 1
ATOM 5496 C CA . SER A 1 695 ? 7.631 2.994 -31.237 1.00 88.38 695 SER A CA 1
ATOM 5497 C C . SER A 1 695 ? 7.684 3.635 -32.621 1.00 88.38 695 SER A C 1
ATOM 5499 O O . SER A 1 695 ? 6.876 3.336 -33.502 1.00 88.38 695 SER A O 1
ATOM 5501 N N . THR A 1 696 ? 8.699 4.467 -32.842 1.00 89.12 696 THR A N 1
ATOM 5502 C CA . THR A 1 696 ? 9.061 4.989 -34.167 1.00 89.12 696 THR A CA 1
ATOM 5503 C C . THR A 1 696 ? 9.894 3.996 -34.985 1.00 89.12 696 THR A C 1
ATOM 5505 O O . THR A 1 696 ? 10.022 4.166 -36.196 1.00 89.12 696 THR A O 1
ATOM 5508 N N . ASN A 1 697 ? 10.424 2.938 -34.357 1.00 87.69 697 ASN A N 1
ATOM 5509 C CA . ASN A 1 697 ? 11.308 1.954 -34.988 1.00 87.69 697 ASN A CA 1
ATOM 5510 C C . ASN A 1 697 ? 10.564 0.915 -35.846 1.00 87.69 697 ASN A C 1
ATOM 5512 O O . ASN A 1 697 ? 11.189 0.223 -36.648 1.00 87.69 697 ASN A O 1
ATOM 5516 N N . CYS A 1 698 ? 9.235 0.818 -35.727 1.00 87.62 698 CYS A N 1
ATOM 5517 C CA . CYS A 1 698 ? 8.403 -0.086 -36.526 1.00 87.62 698 CYS A CA 1
ATOM 5518 C C . CYS A 1 698 ? 7.244 0.640 -37.244 1.00 87.62 698 CYS A C 1
ATOM 5520 O O . CYS A 1 698 ? 6.081 0.442 -36.888 1.00 87.62 698 CYS A O 1
ATOM 5522 N N . PRO A 1 699 ? 7.511 1.444 -38.295 1.00 88.19 699 PRO A N 1
ATOM 5523 C CA . PRO A 1 699 ? 6.463 2.169 -39.029 1.00 88.19 699 PRO A CA 1
ATOM 5524 C C . PRO A 1 699 ? 5.414 1.262 -39.692 1.00 88.19 699 PRO A C 1
ATOM 5526 O O . PRO A 1 699 ? 4.290 1.688 -39.947 1.00 88.19 699 PRO A O 1
ATOM 5529 N N . TRP A 1 700 ? 5.783 0.010 -39.979 1.00 92.44 700 TRP A N 1
ATOM 5530 C CA . TRP A 1 700 ? 4.910 -1.009 -40.563 1.00 92.44 700 TRP A CA 1
ATOM 5531 C C . TRP A 1 700 ? 3.836 -1.512 -39.582 1.00 92.44 700 TRP A C 1
ATOM 5533 O O . TRP A 1 700 ? 2.769 -1.966 -40.001 1.00 92.44 700 TRP A O 1
ATOM 5543 N N . TYR A 1 701 ? 4.072 -1.400 -38.273 1.00 92.88 701 TYR A N 1
ATOM 5544 C CA . TYR A 1 701 ? 3.160 -1.899 -37.253 1.00 92.88 701 TYR A CA 1
ATOM 5545 C C . TYR A 1 701 ? 2.006 -0.917 -37.015 1.00 92.88 701 TYR A C 1
ATOM 5547 O O . TYR A 1 701 ? 2.161 0.157 -36.433 1.00 92.88 701 TYR A O 1
ATOM 5555 N N . LYS A 1 702 ? 0.808 -1.304 -37.466 1.00 90.06 702 LYS A N 1
ATOM 5556 C CA . LYS A 1 702 ? -0.407 -0.477 -37.366 1.00 90.06 702 LYS A CA 1
ATOM 5557 C C . LYS A 1 702 ? -1.120 -0.590 -36.015 1.00 90.06 702 LYS A C 1
ATOM 5559 O O . LYS A 1 702 ? -1.955 0.260 -35.710 1.00 90.06 702 LYS A O 1
ATOM 5564 N N . GLY A 1 703 ? -0.768 -1.596 -35.218 1.00 90.75 703 GLY A N 1
ATOM 5565 C CA . GLY A 1 703 ? -1.403 -1.921 -33.947 1.00 90.75 703 GLY A CA 1
ATOM 5566 C C . GLY A 1 703 ? -1.819 -3.389 -33.859 1.00 90.75 703 GLY A C 1
ATOM 5567 O O . GLY A 1 703 ? -1.861 -4.103 -34.861 1.00 90.75 703 GLY A O 1
ATOM 5568 N N . TRP A 1 704 ? -2.122 -3.832 -32.645 1.00 93.94 704 TRP A N 1
ATOM 5569 C CA . TRP A 1 704 ? -2.738 -5.116 -32.357 1.00 93.94 704 TRP A CA 1
ATOM 5570 C C . TRP A 1 704 ? -4.263 -4.994 -32.449 1.00 93.94 704 TRP A C 1
ATOM 5572 O O . TRP A 1 704 ? -4.845 -3.933 -32.210 1.00 93.94 704 TRP A O 1
ATOM 5582 N N . GLU A 1 705 ? -4.923 -6.108 -32.760 1.00 91.44 705 GLU A N 1
ATOM 5583 C CA . GLU A 1 705 ? -6.380 -6.218 -32.751 1.00 91.44 705 GLU A CA 1
ATOM 5584 C C . GLU A 1 705 ? -6.809 -7.403 -31.876 1.00 91.44 705 GLU A C 1
ATOM 5586 O O . GLU A 1 705 ? -6.150 -8.443 -31.849 1.00 91.44 705 GLU A O 1
ATOM 5591 N N . LYS A 1 706 ? -7.923 -7.241 -31.161 1.00 88.56 706 LYS A N 1
ATOM 5592 C CA . LYS A 1 706 ? -8.548 -8.259 -30.312 1.00 88.56 706 LYS A CA 1
ATOM 5593 C C . LYS A 1 706 ? -10.042 -8.308 -30.628 1.00 88.56 706 LYS A C 1
ATOM 5595 O O . LYS A 1 706 ? -10.750 -7.317 -30.462 1.00 88.56 706 LYS A O 1
ATOM 5600 N N . GLU A 1 707 ? -10.533 -9.465 -31.059 1.00 86.69 707 GLU A N 1
ATOM 5601 C CA . GLU A 1 707 ? -11.958 -9.721 -31.298 1.00 86.69 707 GLU A CA 1
ATOM 5602 C C . GLU A 1 707 ? -12.531 -10.492 -30.100 1.00 86.69 707 GLU A C 1
ATOM 5604 O O . GLU A 1 707 ? -12.273 -11.683 -29.973 1.00 86.69 707 GLU A O 1
ATOM 5609 N N . THR A 1 708 ? -13.291 -9.849 -29.206 1.00 78.62 708 THR A N 1
ATOM 5610 C CA . THR A 1 708 ? -14.100 -10.565 -28.193 1.00 78.62 708 THR A CA 1
ATOM 5611 C C . THR A 1 708 ? -15.588 -10.304 -28.422 1.00 78.62 708 THR A C 1
ATOM 5613 O O . THR A 1 708 ? -16.104 -10.634 -29.487 1.00 78.62 708 THR A O 1
ATOM 5616 N N . LYS A 1 709 ? -16.303 -9.720 -27.454 1.00 71.31 709 LYS A N 1
ATOM 5617 C CA . LYS A 1 709 ? -17.670 -9.212 -27.667 1.00 71.31 709 LYS A CA 1
ATOM 5618 C C . LYS A 1 709 ? -17.658 -7.861 -28.389 1.00 71.31 709 LYS A C 1
ATOM 5620 O O . LYS A 1 709 ? -18.608 -7.546 -29.096 1.00 71.31 709 LYS A O 1
ATOM 5625 N N . ALA A 1 710 ? -16.579 -7.096 -28.224 1.00 73.31 710 ALA A N 1
ATOM 5626 C CA . ALA A 1 710 ? -16.289 -5.863 -28.944 1.00 73.31 710 ALA A CA 1
ATOM 5627 C C . ALA A 1 710 ? -14.910 -5.985 -29.607 1.00 73.31 710 ALA A C 1
ATOM 5629 O O . ALA A 1 710 ? -14.023 -6.663 -29.081 1.00 73.31 710 ALA A O 1
ATOM 5630 N N . LYS A 1 711 ? -14.730 -5.351 -30.771 1.00 84.56 711 LYS A N 1
ATOM 5631 C CA . LYS A 1 711 ? -13.413 -5.243 -31.405 1.00 84.56 711 LYS A CA 1
ATOM 5632 C C . LYS A 1 711 ? -12.621 -4.157 -30.675 1.00 84.56 711 LYS A C 1
ATOM 5634 O O . LYS A 1 711 ? -13.063 -3.013 -30.635 1.00 84.56 711 LYS A O 1
ATOM 5639 N N . ALA A 1 712 ? -11.477 -4.521 -30.107 1.00 87.81 712 ALA A N 1
ATOM 5640 C CA . ALA A 1 712 ? -10.538 -3.592 -29.488 1.00 87.81 712 ALA A CA 1
ATOM 5641 C C . ALA A 1 712 ? -9.248 -3.541 -30.310 1.00 87.81 712 ALA A C 1
ATOM 5643 O O . ALA A 1 712 ? -8.787 -4.562 -30.825 1.00 87.81 712 ALA A O 1
ATOM 5644 N N . THR A 1 713 ? -8.669 -2.353 -30.428 1.00 91.06 713 THR A N 1
ATOM 5645 C CA . THR A 1 713 ? -7.410 -2.121 -31.138 1.00 91.06 713 THR A CA 1
ATOM 5646 C C . THR A 1 713 ? -6.535 -1.193 -30.318 1.00 91.06 713 THR A C 1
ATOM 5648 O O . THR A 1 713 ? -7.053 -0.281 -29.676 1.00 91.06 713 THR A O 1
ATOM 5651 N N . GLY A 1 714 ? -5.227 -1.377 -30.392 1.00 91.19 714 GLY A N 1
ATOM 5652 C CA . GLY A 1 714 ? -4.252 -0.492 -29.766 1.00 91.19 714 GLY A CA 1
ATOM 5653 C C . GLY A 1 714 ? -2.875 -0.724 -30.362 1.00 91.19 714 GLY A C 1
ATOM 5654 O O . GLY A 1 714 ? -2.710 -1.530 -31.273 1.00 91.19 714 GLY A O 1
ATOM 5655 N N . LYS A 1 715 ? -1.872 -0.008 -29.882 1.00 92.12 715 LYS A N 1
ATOM 5656 C CA . LYS A 1 715 ? -0.486 -0.122 -30.338 1.00 92.12 715 LYS A CA 1
ATOM 5657 C C . LYS A 1 715 ? 0.418 -0.659 -29.243 1.00 92.12 715 LYS A C 1
ATOM 5659 O O . LYS A 1 715 ? 1.313 -1.444 -29.548 1.00 92.12 715 LYS A O 1
ATOM 5664 N N . THR A 1 716 ? 0.171 -0.300 -27.989 1.00 94.38 716 THR A N 1
ATOM 5665 C CA . THR A 1 716 ? 1.119 -0.550 -26.897 1.00 94.38 716 THR A CA 1
ATOM 5666 C C . THR A 1 716 ? 0.696 -1.706 -26.000 1.00 94.38 716 THR A C 1
ATOM 5668 O O . THR A 1 716 ? -0.446 -2.179 -26.043 1.00 94.38 716 THR A O 1
ATOM 5671 N N . LEU A 1 717 ? 1.639 -2.192 -25.192 1.00 94.12 717 LEU A N 1
ATOM 5672 C CA . LEU A 1 717 ? 1.389 -3.233 -24.202 1.00 94.12 717 LEU A CA 1
ATOM 5673 C C . LEU A 1 717 ? 0.466 -2.728 -23.086 1.00 94.12 717 LEU A C 1
ATOM 5675 O O . LEU A 1 717 ? -0.415 -3.470 -22.659 1.00 94.12 717 LEU A O 1
ATOM 5679 N N . LEU A 1 718 ? 0.614 -1.470 -22.655 1.00 92.50 718 LEU A N 1
ATOM 5680 C CA . LEU A 1 718 ? -0.271 -0.861 -21.660 1.00 92.50 718 LEU A CA 1
ATOM 5681 C C . LEU A 1 718 ? -1.725 -0.806 -22.152 1.00 92.50 718 LEU A C 1
ATOM 5683 O O . LEU A 1 718 ? -2.633 -1.182 -21.415 1.00 92.50 718 LEU A O 1
ATOM 5687 N N . GLU A 1 719 ? -1.948 -0.423 -23.413 1.00 92.56 719 GLU A N 1
ATOM 5688 C CA . GLU A 1 719 ? -3.286 -0.434 -24.020 1.00 92.56 719 GLU A CA 1
ATOM 5689 C C . GLU A 1 719 ? -3.853 -1.859 -24.117 1.00 92.56 719 GLU A C 1
ATOM 5691 O O . GLU A 1 719 ? -5.053 -2.061 -23.936 1.00 92.56 719 GLU A O 1
ATOM 5696 N N . ALA A 1 720 ? -3.008 -2.866 -24.379 1.00 93.25 720 ALA A N 1
ATOM 5697 C CA . ALA A 1 720 ? -3.443 -4.264 -24.409 1.00 93.25 720 ALA A CA 1
ATOM 5698 C C . ALA A 1 720 ? -3.894 -4.753 -23.022 1.00 93.25 720 ALA A C 1
ATOM 5700 O O . ALA A 1 720 ? -4.849 -5.526 -22.927 1.00 93.25 720 ALA A O 1
ATOM 5701 N N . ILE A 1 721 ? -3.237 -4.284 -21.954 1.00 92.81 721 ILE A N 1
ATOM 5702 C CA . ILE A 1 721 ? -3.615 -4.554 -20.559 1.00 92.81 721 ILE A CA 1
ATOM 5703 C C . ILE A 1 721 ? -4.914 -3.812 -20.201 1.00 92.81 721 ILE A C 1
ATOM 5705 O O . ILE A 1 721 ? -5.812 -4.404 -19.609 1.00 92.81 721 ILE A O 1
ATOM 5709 N N . ASP A 1 722 ? -5.070 -2.555 -20.617 1.00 90.75 722 ASP A N 1
ATOM 5710 C CA . ASP A 1 722 ? -6.303 -1.777 -20.404 1.00 90.75 722 ASP A CA 1
ATOM 5711 C C . ASP A 1 722 ? -7.514 -2.325 -21.199 1.00 90.75 722 ASP A C 1
ATOM 5713 O O . ASP A 1 722 ? -8.674 -2.076 -20.860 1.00 90.75 722 ASP A O 1
ATOM 5717 N N . ALA A 1 723 ? -7.261 -3.114 -22.250 1.00 91.00 723 ALA A N 1
ATOM 5718 C CA . ALA A 1 723 ? -8.265 -3.824 -23.047 1.00 91.00 723 ALA A CA 1
ATOM 5719 C C . ALA A 1 723 ? -8.559 -5.262 -22.561 1.00 91.00 723 ALA A C 1
ATOM 5721 O O . ALA A 1 723 ? -9.189 -6.060 -23.275 1.00 91.00 723 ALA A O 1
ATOM 5722 N N . ILE A 1 724 ? -8.101 -5.627 -21.360 1.00 90.50 724 ILE A N 1
ATOM 5723 C CA . ILE A 1 724 ? -8.528 -6.856 -20.682 1.00 90.50 724 ILE A CA 1
ATOM 5724 C C . ILE A 1 724 ? -10.027 -6.748 -20.380 1.00 90.50 724 ILE A C 1
ATOM 5726 O O . ILE A 1 724 ? -10.507 -5.725 -19.909 1.00 90.50 724 ILE A O 1
ATOM 5730 N N . ASP A 1 725 ? -10.783 -7.808 -20.661 1.00 86.88 725 ASP A N 1
ATOM 5731 C CA . ASP A 1 725 ? -12.195 -7.863 -20.292 1.00 86.88 725 ASP A CA 1
ATOM 5732 C C . ASP A 1 725 ? -12.293 -8.108 -18.778 1.00 86.88 725 ASP A C 1
ATOM 5734 O O . ASP A 1 725 ? -11.657 -9.030 -18.259 1.00 86.88 725 ASP A O 1
ATOM 5738 N N . ALA A 1 726 ? -13.086 -7.311 -18.059 1.00 79.06 726 ALA A N 1
ATOM 5739 C CA . ALA A 1 726 ? -13.229 -7.468 -16.612 1.00 79.06 726 ALA A CA 1
ATOM 5740 C C . ALA A 1 726 ? -13.714 -8.894 -16.250 1.00 79.06 726 ALA A C 1
ATOM 5742 O O . ALA A 1 726 ? -14.689 -9.383 -16.837 1.00 79.06 726 ALA A O 1
ATOM 5743 N N . PRO A 1 727 ? -13.060 -9.587 -15.299 1.00 74.88 727 PRO A N 1
ATOM 5744 C CA . PRO A 1 727 ? -13.475 -10.921 -14.883 1.00 74.88 727 PRO A CA 1
ATOM 5745 C C . PRO A 1 727 ? -14.817 -10.864 -14.142 1.00 74.88 727 PRO A C 1
ATOM 5747 O O . PRO A 1 727 ? -15.031 -10.018 -13.278 1.00 74.88 727 PRO A O 1
ATOM 5750 N N . VAL A 1 728 ? -15.717 -11.807 -14.434 1.00 73.06 728 VAL A N 1
ATOM 5751 C CA . VAL A 1 728 ? -16.958 -11.973 -13.661 1.00 73.06 728 VAL A CA 1
ATOM 5752 C C . VAL A 1 728 ? -16.597 -12.583 -12.306 1.00 73.06 728 VAL A C 1
ATOM 5754 O O . VAL A 1 728 ? -16.223 -13.757 -12.237 1.00 73.06 728 VAL A O 1
ATOM 5757 N N . ARG A 1 729 ? -16.669 -11.783 -11.237 1.00 75.88 729 ARG A N 1
ATOM 5758 C CA . ARG A 1 729 ? -16.358 -12.217 -9.868 1.00 75.88 729 ARG A CA 1
ATOM 5759 C C . ARG A 1 729 ? -17.522 -13.059 -9.303 1.00 75.88 729 ARG A C 1
ATOM 5761 O O . ARG A 1 729 ? -18.656 -12.592 -9.320 1.00 75.88 729 ARG A O 1
ATOM 5768 N N . PRO A 1 730 ? -17.292 -14.297 -8.826 1.00 80.75 730 PRO A N 1
ATOM 5769 C CA . PRO A 1 730 ? -18.355 -15.185 -8.336 1.00 80.75 730 PRO A CA 1
ATOM 5770 C C . PRO A 1 730 ? -18.759 -14.873 -6.880 1.00 80.75 730 PRO A C 1
ATOM 5772 O O . PRO A 1 730 ? -18.495 -15.667 -5.973 1.00 80.75 730 PRO A O 1
ATOM 5775 N N . THR A 1 731 ? -19.383 -13.716 -6.653 1.00 84.75 731 THR A N 1
ATOM 5776 C CA . THR A 1 731 ? -19.838 -13.250 -5.324 1.00 84.75 731 THR A CA 1
ATOM 5777 C C . THR A 1 731 ? -20.984 -14.085 -4.758 1.00 84.75 731 THR A C 1
ATOM 5779 O O . THR A 1 731 ? -21.034 -14.309 -3.555 1.00 84.75 731 THR A O 1
ATOM 5782 N N . ASP A 1 732 ? -21.861 -14.599 -5.623 1.00 85.00 732 ASP A N 1
ATOM 5783 C CA . ASP A 1 732 ? -23.072 -15.332 -5.216 1.00 85.00 732 ASP A CA 1
ATOM 5784 C C . ASP A 1 732 ? -22.801 -16.794 -4.825 1.00 85.00 732 ASP A C 1
ATOM 5786 O O . ASP A 1 732 ? -23.682 -17.496 -4.325 1.00 85.00 732 ASP A O 1
ATOM 5790 N N . LYS A 1 733 ? -21.584 -17.290 -5.079 1.00 90.62 733 LYS A N 1
ATOM 5791 C CA . LYS A 1 733 ? -21.181 -18.645 -4.689 1.00 90.62 733 LYS A CA 1
ATOM 5792 C C . LYS A 1 733 ? -20.758 -18.679 -3.216 1.00 90.62 733 LYS A C 1
ATOM 5794 O O . LYS A 1 733 ? -20.298 -17.669 -2.695 1.00 90.62 733 LYS A O 1
ATOM 5799 N N . PRO A 1 734 ? -20.840 -19.835 -2.537 1.00 94.81 734 PRO A N 1
ATOM 5800 C CA . PRO A 1 734 ? -20.338 -19.962 -1.172 1.00 94.81 734 PRO A CA 1
ATOM 5801 C C . PRO A 1 734 ? -18.844 -19.633 -1.044 1.00 94.81 734 PRO A C 1
ATOM 5803 O O . PRO A 1 734 ? -18.073 -19.779 -1.999 1.00 94.81 734 PRO A O 1
ATOM 5806 N N . LEU A 1 735 ? -18.427 -19.205 0.153 1.00 96.38 735 LEU A N 1
ATOM 5807 C CA . LEU A 1 735 ? -17.055 -18.768 0.409 1.00 96.38 735 LEU A CA 1
ATOM 5808 C C . LEU A 1 735 ? -16.048 -19.914 0.200 1.00 96.38 735 LEU A C 1
ATOM 5810 O O . LEU A 1 735 ? -16.167 -20.980 0.816 1.00 96.38 735 LEU A O 1
ATOM 5814 N N . ARG A 1 736 ? -15.024 -19.673 -0.626 1.00 96.62 736 ARG A N 1
ATOM 5815 C CA . ARG A 1 736 ? -13.807 -20.494 -0.721 1.00 96.62 736 ARG A CA 1
ATOM 5816 C C . ARG A 1 736 ? -12.587 -19.584 -0.743 1.00 96.62 736 ARG A C 1
ATOM 5818 O O . ARG A 1 736 ? -12.405 -18.804 -1.673 1.00 96.62 736 ARG A O 1
ATOM 5825 N N . LEU A 1 737 ? -11.741 -19.719 0.272 1.00 96.12 737 LEU A N 1
ATOM 5826 C CA . LEU A 1 737 ? -10.515 -18.943 0.444 1.00 96.12 737 LEU A CA 1
ATOM 5827 C C . LEU A 1 737 ? -9.355 -19.908 0.759 1.00 96.12 737 LEU A C 1
ATOM 5829 O O . LEU A 1 737 ? -9.155 -20.290 1.919 1.00 96.12 737 LEU A O 1
ATOM 5833 N N . PRO A 1 738 ? -8.616 -20.379 -0.264 1.00 94.50 738 PRO A N 1
ATOM 5834 C CA . PRO A 1 738 ? -7.411 -21.181 -0.080 1.00 94.50 738 PRO A CA 1
ATOM 5835 C C . PRO A 1 738 ? -6.302 -20.376 0.609 1.00 94.50 738 PRO A C 1
ATOM 5837 O O . PRO A 1 738 ? -5.923 -19.295 0.161 1.00 94.50 738 PRO A O 1
ATOM 5840 N N . LEU A 1 739 ? -5.746 -20.922 1.690 1.00 93.81 739 LEU A N 1
ATOM 5841 C CA . LEU A 1 739 ? -4.702 -20.270 2.475 1.00 93.81 739 LEU A CA 1
ATOM 5842 C C . LEU A 1 739 ? -3.359 -20.345 1.753 1.00 93.81 739 LEU A C 1
ATOM 5844 O O . LEU A 1 739 ? -2.881 -21.439 1.424 1.00 93.81 739 LEU A O 1
ATOM 5848 N N . GLN A 1 740 ? -2.744 -19.187 1.549 1.00 85.50 740 GLN A N 1
ATOM 5849 C CA . GLN A 1 740 ? -1.387 -19.039 1.037 1.00 85.50 740 GLN A CA 1
ATOM 5850 C C . GLN A 1 740 ? -0.384 -19.177 2.180 1.00 85.50 740 GLN A C 1
ATOM 5852 O O . GLN A 1 740 ? 0.483 -20.042 2.103 1.00 85.50 740 GLN A O 1
ATOM 5857 N N . ASP A 1 741 ? -0.575 -18.425 3.266 1.00 85.38 741 ASP A N 1
ATOM 5858 C CA . ASP A 1 741 ? 0.304 -18.425 4.436 1.00 85.38 741 ASP A CA 1
ATOM 5859 C C . ASP A 1 741 ? -0.480 -18.204 5.737 1.00 85.38 741 ASP A C 1
ATOM 5861 O O . ASP A 1 741 ? -1.653 -17.827 5.732 1.00 85.38 741 ASP A O 1
ATOM 5865 N N . VAL A 1 742 ? 0.154 -18.500 6.875 1.00 89.50 742 VAL A N 1
ATOM 5866 C CA . VAL A 1 742 ? -0.433 -18.311 8.209 1.00 89.50 742 VAL A CA 1
ATOM 5867 C C . VAL A 1 742 ? 0.616 -17.721 9.140 1.00 89.50 742 VAL A C 1
ATOM 5869 O O . VAL A 1 742 ? 1.642 -18.349 9.404 1.00 89.50 742 VAL A O 1
ATOM 5872 N N . TYR A 1 743 ? 0.333 -16.539 9.682 1.00 87.81 743 TYR A N 1
ATOM 5873 C CA . TYR A 1 743 ? 1.234 -15.809 10.567 1.00 87.81 743 TYR A CA 1
ATOM 5874 C C . TYR A 1 743 ? 0.742 -15.812 12.015 1.00 87.81 743 TYR A C 1
ATOM 5876 O O . TYR A 1 743 ? -0.457 -15.882 12.294 1.00 87.81 743 TYR A O 1
ATOM 5884 N N . LYS A 1 744 ? 1.693 -15.707 12.949 1.00 87.19 744 LYS A N 1
ATOM 5885 C CA . LYS A 1 744 ? 1.426 -15.381 14.353 1.00 87.19 744 LYS A CA 1
ATOM 5886 C C . LYS A 1 744 ? 1.912 -13.961 14.606 1.00 87.19 744 LYS A C 1
ATOM 5888 O O . LYS A 1 744 ? 3.117 -13.728 14.597 1.00 87.19 744 LYS A O 1
ATOM 5893 N N . ILE A 1 745 ? 0.988 -13.048 14.866 1.00 81.94 745 ILE A N 1
ATOM 5894 C CA . ILE A 1 745 ? 1.299 -11.646 15.139 1.00 81.94 745 ILE A CA 1
ATOM 5895 C C . ILE A 1 745 ? 1.108 -11.390 16.638 1.00 81.94 745 ILE A C 1
ATOM 5897 O O . ILE A 1 745 ? 0.086 -11.771 17.216 1.00 81.94 745 ILE A O 1
ATOM 5901 N N . GLY A 1 746 ? 2.118 -10.803 17.290 1.00 71.69 746 GLY A N 1
ATOM 5902 C CA . GLY A 1 746 ? 2.058 -10.443 18.711 1.00 71.69 746 GLY A CA 1
ATOM 5903 C C . GLY A 1 746 ? 0.910 -9.464 18.979 1.00 71.69 746 GLY A C 1
ATOM 5904 O O . GLY A 1 746 ? 0.674 -8.570 18.179 1.00 71.69 746 GLY A O 1
ATOM 5905 N N . GLY A 1 747 ? 0.141 -9.673 20.050 1.00 77.44 747 GLY A N 1
ATOM 5906 C CA . GLY A 1 747 ? -1.043 -8.859 20.378 1.00 77.44 747 GLY A CA 1
ATOM 5907 C C . GLY A 1 747 ? -2.307 -9.175 19.559 1.00 77.44 747 GLY A C 1
ATOM 5908 O O . GLY A 1 747 ? -3.404 -9.150 20.105 1.00 77.44 747 GLY A O 1
ATOM 5909 N N . ILE A 1 748 ? -2.166 -9.569 18.290 1.00 82.38 748 ILE A N 1
ATOM 5910 C CA . ILE A 1 748 ? -3.289 -9.813 17.366 1.00 82.38 748 ILE A CA 1
ATOM 5911 C C . ILE A 1 748 ? -3.731 -11.290 17.366 1.00 82.38 748 ILE A C 1
ATOM 5913 O O . ILE A 1 748 ? -4.926 -11.592 17.433 1.00 82.38 748 ILE A O 1
ATOM 5917 N N . GLY A 1 749 ? -2.787 -12.236 17.337 1.00 87.81 749 GLY A N 1
ATOM 5918 C CA . GLY A 1 749 ? -3.062 -13.678 17.306 1.00 87.81 749 GLY A CA 1
ATOM 5919 C C . GLY A 1 749 ? -2.709 -14.344 15.973 1.00 87.81 749 GLY A C 1
ATOM 5920 O O . GLY A 1 749 ? -1.653 -14.076 15.402 1.00 87.81 749 GLY A O 1
ATOM 5921 N N . THR A 1 750 ? -3.550 -15.274 15.514 1.00 92.81 750 THR A N 1
ATOM 5922 C CA . THR A 1 750 ? -3.329 -16.034 14.272 1.00 92.81 750 THR A CA 1
ATOM 5923 C C . THR A 1 750 ? -3.990 -15.320 13.096 1.00 92.81 750 THR A C 1
ATOM 5925 O O . THR A 1 750 ? -5.192 -15.053 13.141 1.00 92.81 750 THR A O 1
ATOM 5928 N N . VAL A 1 751 ? -3.216 -15.052 12.042 1.00 93.81 751 VAL A N 1
ATOM 5929 C CA . VAL A 1 751 ? -3.668 -14.348 10.832 1.00 93.81 751 VAL A CA 1
ATOM 5930 C C . VAL A 1 751 ? -3.344 -15.189 9.595 1.00 93.81 751 VAL A C 1
ATOM 5932 O O . VAL A 1 751 ? -2.188 -15.229 9.162 1.00 93.81 751 VAL A O 1
ATOM 5935 N N . PRO A 1 752 ? -4.324 -15.920 9.037 1.00 94.38 752 PRO A N 1
ATOM 5936 C CA . PRO A 1 752 ? -4.206 -16.550 7.733 1.00 94.38 752 PRO A CA 1
ATOM 5937 C C . PRO A 1 752 ? -4.309 -15.511 6.619 1.00 94.38 752 PRO A C 1
ATOM 5939 O O . PRO A 1 752 ? -5.059 -14.542 6.738 1.00 94.38 752 PRO A O 1
ATOM 5942 N N . VAL A 1 753 ? -3.584 -15.749 5.531 1.00 89.69 753 VAL A N 1
ATOM 5943 C CA . VAL A 1 753 ? -3.584 -14.913 4.329 1.00 89.69 753 VAL A CA 1
ATOM 5944 C C . VAL A 1 753 ? -3.937 -15.776 3.128 1.00 89.69 753 VAL A C 1
ATOM 5946 O O . VAL A 1 753 ? -3.436 -16.897 2.989 1.00 89.69 753 VAL A O 1
ATOM 5949 N N . GLY A 1 754 ? -4.799 -15.272 2.253 1.00 88.50 754 GLY A N 1
ATOM 5950 C CA . GLY A 1 754 ? -5.132 -15.940 1.003 1.00 88.50 754 GLY A CA 1
ATOM 5951 C C . GLY A 1 754 ? -6.055 -15.119 0.115 1.00 88.50 754 GLY A C 1
ATOM 5952 O O . GLY A 1 754 ? -6.533 -14.053 0.499 1.00 88.50 754 GLY A O 1
ATOM 5953 N N . ARG A 1 755 ? -6.306 -15.643 -1.084 1.00 86.31 755 ARG A N 1
ATOM 5954 C CA . ARG A 1 755 ? -7.195 -15.021 -2.062 1.00 86.31 755 ARG A CA 1
ATOM 5955 C C . ARG A 1 755 ? -8.617 -15.535 -1.893 1.00 86.31 755 ARG A C 1
ATOM 5957 O O . ARG A 1 755 ? -8.822 -16.747 -1.783 1.00 86.31 755 ARG A O 1
ATOM 5964 N N . VAL A 1 756 ? -9.594 -14.637 -1.915 1.00 90.50 756 VAL A N 1
ATOM 5965 C CA . VAL A 1 756 ? -11.008 -15.021 -1.995 1.00 90.50 756 VAL A CA 1
ATOM 5966 C C . VAL A 1 756 ? -11.281 -15.510 -3.421 1.00 90.50 756 VAL A C 1
ATOM 5968 O O . VAL A 1 756 ? -11.189 -14.742 -4.375 1.00 90.50 756 VAL A O 1
ATOM 5971 N N . GLU A 1 757 ? -11.577 -16.798 -3.594 1.00 87.88 757 GLU A N 1
ATOM 5972 C CA . GLU A 1 757 ? -11.835 -17.393 -4.916 1.00 87.88 757 GLU A CA 1
ATOM 5973 C C . GLU A 1 757 ? -13.326 -17.371 -5.273 1.00 87.88 757 GLU A C 1
ATOM 5975 O O . GLU A 1 757 ? -13.698 -17.126 -6.422 1.00 87.88 757 GLU A O 1
ATOM 5980 N N . THR A 1 758 ? -14.192 -17.607 -4.287 1.00 90.88 758 THR A N 1
ATOM 5981 C CA . THR A 1 758 ? -15.652 -17.497 -4.409 1.00 90.88 758 THR A CA 1
ATOM 5982 C C . THR A 1 758 ? -16.254 -16.967 -3.118 1.00 90.88 758 THR A C 1
ATOM 5984 O O . THR A 1 758 ? -15.671 -17.174 -2.054 1.00 90.88 758 THR A O 1
ATOM 5987 N N . GLY A 1 759 ? -17.424 -16.332 -3.210 1.00 92.88 759 GLY A N 1
ATOM 5988 C CA . GLY A 1 759 ? -18.156 -15.791 -2.064 1.00 92.88 759 GLY A CA 1
ATOM 5989 C C . GLY A 1 759 ? -17.510 -14.570 -1.424 1.00 92.88 759 GLY A C 1
ATOM 5990 O O . GLY A 1 759 ? -16.605 -13.964 -1.985 1.00 92.88 759 GLY A O 1
ATOM 5991 N N . ILE A 1 760 ? -18.002 -14.198 -0.246 1.00 92.88 760 ILE A N 1
ATOM 5992 C CA . ILE A 1 760 ? -17.588 -12.990 0.472 1.00 92.88 760 ILE A CA 1
ATOM 5993 C C . ILE A 1 760 ? -17.142 -13.387 1.880 1.00 92.88 760 ILE A C 1
ATOM 5995 O O . ILE A 1 760 ? -17.761 -14.253 2.505 1.00 92.88 760 ILE A O 1
ATOM 5999 N N . ILE A 1 761 ? -16.072 -12.770 2.381 1.00 95.12 761 ILE A N 1
ATOM 6000 C CA . ILE A 1 761 ? -15.623 -12.902 3.772 1.00 95.12 761 ILE A CA 1
ATOM 6001 C C . ILE A 1 761 ? -15.841 -11.582 4.512 1.00 95.12 761 ILE A C 1
ATOM 6003 O O . ILE A 1 761 ? -15.471 -10.529 4.014 1.00 95.12 761 ILE A O 1
ATOM 6007 N N . LYS A 1 762 ? -16.430 -11.619 5.708 1.00 94.00 762 LYS A N 1
ATOM 6008 C CA . LYS A 1 762 ? -16.697 -10.428 6.529 1.00 94.00 762 LYS A CA 1
ATOM 6009 C C . LYS A 1 762 ? -16.232 -10.635 7.967 1.00 94.00 762 LYS A C 1
ATOM 6011 O O . LYS A 1 762 ? -16.297 -11.768 8.465 1.00 94.00 762 LYS A O 1
ATOM 6016 N N . PRO A 1 763 ? -15.832 -9.565 8.673 1.00 93.25 763 PRO A N 1
ATOM 6017 C CA . PRO A 1 763 ? -15.735 -9.591 10.125 1.00 93.25 763 PRO A CA 1
ATOM 6018 C C . PRO A 1 763 ? -17.035 -10.123 10.752 1.00 93.25 763 PRO A C 1
ATOM 6020 O O . PRO A 1 763 ? -18.138 -9.796 10.320 1.00 93.25 763 PRO A O 1
ATOM 6023 N N . GLY A 1 764 ? -16.910 -10.990 11.754 1.00 90.81 764 GLY A N 1
ATOM 6024 C CA . GLY A 1 764 ? -18.026 -11.651 12.435 1.00 90.81 764 GLY A CA 1
ATOM 6025 C C . GLY A 1 764 ? -18.517 -12.950 11.784 1.00 90.81 764 GLY A C 1
ATOM 6026 O O . GLY A 1 764 ? -19.271 -13.690 12.420 1.00 90.81 764 GLY A O 1
ATOM 6027 N N . MET A 1 765 ? -18.084 -13.288 10.562 1.00 93.44 765 MET A N 1
ATOM 6028 C CA . MET A 1 765 ? -18.440 -14.573 9.949 1.00 93.44 765 MET A CA 1
ATOM 6029 C C . MET A 1 765 ? -17.832 -15.750 10.712 1.00 93.44 765 MET A C 1
ATOM 6031 O O . MET A 1 765 ? -16.699 -15.695 11.193 1.00 93.44 765 MET A O 1
ATOM 6035 N N . VAL A 1 766 ? -18.579 -16.853 10.783 1.00 94.38 766 VAL A N 1
ATOM 6036 C CA . VAL A 1 766 ? -18.087 -18.114 11.342 1.00 94.38 766 VAL A CA 1
ATOM 6037 C C . VAL A 1 766 ? -17.589 -18.980 10.192 1.00 94.38 766 VAL A C 1
ATOM 6039 O O . VAL A 1 766 ? -18.375 -19.457 9.377 1.00 94.38 766 VAL A O 1
ATOM 6042 N N . VAL A 1 767 ? -16.282 -19.201 10.125 1.00 95.44 767 VAL A N 1
ATOM 6043 C CA . VAL A 1 767 ? -15.612 -19.919 9.037 1.00 95.44 767 VAL A CA 1
ATOM 6044 C C . VAL A 1 767 ? -15.089 -21.281 9.490 1.00 95.44 767 VAL A C 1
ATOM 6046 O O . VAL A 1 767 ? -14.592 -21.431 10.609 1.00 95.44 767 VAL A O 1
ATOM 6049 N N . THR A 1 768 ? -15.165 -22.265 8.597 1.00 95.31 768 THR A N 1
ATOM 6050 C CA . THR A 1 768 ? -14.594 -23.605 8.758 1.00 95.31 768 THR A CA 1
ATOM 6051 C C . THR A 1 768 ? -13.357 -23.756 7.877 1.00 95.31 768 THR A C 1
ATOM 6053 O O . THR A 1 768 ? -13.384 -23.441 6.688 1.00 95.31 768 THR A O 1
ATOM 6056 N N . PHE A 1 769 ? -12.274 -24.284 8.448 1.00 96.00 769 PHE A N 1
ATOM 6057 C CA . PHE A 1 769 ? -11.035 -24.602 7.741 1.00 96.00 769 PHE A CA 1
ATOM 6058 C C . PHE A 1 769 ? -10.970 -26.086 7.385 1.00 96.00 769 PHE A C 1
ATOM 6060 O O . PHE A 1 769 ? -10.787 -26.940 8.255 1.00 96.00 769 PHE A O 1
ATOM 6067 N N . ALA A 1 770 ? -11.046 -26.405 6.099 1.00 95.00 770 ALA A N 1
ATOM 6068 C CA . ALA A 1 770 ? -10.831 -27.748 5.578 1.00 95.00 770 ALA A CA 1
ATOM 6069 C C . ALA A 1 770 ? -9.361 -27.966 5.186 1.00 95.00 770 ALA A C 1
ATOM 6071 O O . ALA A 1 770 ? -8.692 -27.032 4.743 1.00 95.00 770 ALA A O 1
ATOM 6072 N N . PRO A 1 771 ? -8.822 -29.189 5.308 1.00 92.88 771 PRO A N 1
ATOM 6073 C CA . PRO A 1 771 ? -9.470 -30.418 5.766 1.00 92.88 771 PRO A CA 1
ATOM 6074 C C . PRO A 1 771 ? -9.419 -30.613 7.297 1.00 92.88 771 PRO A C 1
ATOM 6076 O O . PRO A 1 771 ? -9.805 -31.670 7.782 1.00 92.88 771 PRO A O 1
ATOM 6079 N N . ALA A 1 772 ? -8.925 -29.635 8.067 1.00 90.00 772 ALA A N 1
ATOM 6080 C CA . ALA A 1 772 ? -8.771 -29.753 9.522 1.00 90.00 772 ALA A CA 1
ATOM 6081 C C . ALA A 1 772 ? -10.111 -29.796 10.290 1.00 90.00 772 ALA A C 1
ATOM 6083 O O . ALA A 1 772 ? -10.169 -30.313 11.405 1.00 90.00 772 ALA A O 1
ATOM 6084 N N . GLY A 1 773 ? -11.181 -29.246 9.711 1.00 89.25 773 GLY A N 1
ATOM 6085 C CA . GLY A 1 773 ? -12.512 -29.147 10.317 1.00 89.25 773 GLY A CA 1
ATOM 6086 C C . GLY A 1 773 ? -12.605 -28.120 11.452 1.00 89.25 773 GLY A C 1
ATOM 6087 O O . GLY A 1 773 ? -13.562 -28.140 12.224 1.00 89.25 773 GLY A O 1
ATOM 6088 N N . VAL A 1 774 ? -11.616 -27.234 11.603 1.00 91.25 774 VAL A N 1
ATOM 6089 C CA . VAL A 1 774 ? -11.611 -26.228 12.676 1.00 91.25 774 VAL A CA 1
ATOM 6090 C C . VAL A 1 774 ? -12.578 -25.110 12.317 1.00 91.25 774 VAL A C 1
ATOM 6092 O O . VAL A 1 774 ? -12.455 -24.526 11.246 1.00 91.25 774 VAL A O 1
ATOM 6095 N N . THR A 1 775 ? -13.516 -24.798 13.209 1.00 93.12 775 THR A N 1
ATOM 6096 C CA . THR A 1 775 ? -14.518 -23.745 12.985 1.00 93.12 775 THR A CA 1
ATOM 6097 C C . THR A 1 775 ? -14.334 -22.600 13.967 1.00 93.12 775 THR A C 1
ATOM 6099 O O . THR A 1 775 ? -14.288 -22.828 15.179 1.00 93.12 775 THR A O 1
ATOM 6102 N N . THR A 1 776 ? -14.226 -21.371 13.466 1.00 93.88 776 THR A N 1
ATOM 6103 C CA . THR A 1 776 ? -13.963 -20.182 14.283 1.00 93.88 776 THR A CA 1
ATOM 6104 C C . THR A 1 776 ? -14.598 -18.914 13.717 1.00 93.88 776 THR A C 1
ATOM 6106 O O . THR A 1 776 ? -15.070 -18.898 12.591 1.00 93.88 776 THR A O 1
ATOM 6109 N N . GLU A 1 777 ? -14.614 -17.849 14.509 1.00 92.50 777 GLU A N 1
ATOM 6110 C CA . GLU A 1 777 ? -15.123 -16.535 14.114 1.00 92.50 777 GLU A CA 1
ATOM 6111 C C . GLU A 1 777 ? -13.985 -15.662 13.559 1.00 92.50 777 GLU A C 1
ATOM 6113 O O . GLU A 1 777 ? -12.911 -15.579 14.171 1.00 92.50 777 GLU A O 1
ATOM 6118 N N . VAL A 1 778 ? -14.237 -14.998 12.430 1.00 94.56 778 VAL A N 1
ATOM 6119 C CA . VAL A 1 778 ? -13.368 -13.967 11.847 1.00 94.56 778 VAL A CA 1
ATOM 6120 C C . VAL A 1 778 ? -13.547 -12.671 12.632 1.00 94.56 778 VAL A C 1
ATOM 6122 O O . VAL A 1 778 ? -14.675 -12.229 12.833 1.00 94.56 778 VAL A O 1
ATOM 6125 N N . LYS A 1 779 ? -12.462 -12.048 13.098 1.00 92.06 779 LYS A N 1
ATOM 6126 C CA . LYS A 1 779 ? -12.531 -10.795 13.873 1.00 92.06 779 LYS A CA 1
ATOM 6127 C C . LYS A 1 779 ? -12.329 -9.546 13.044 1.00 92.06 779 LYS A C 1
ATOM 6129 O O . LYS A 1 779 ? -13.068 -8.590 13.228 1.00 92.06 779 LYS A O 1
ATOM 6134 N N . SER A 1 780 ? -11.359 -9.578 12.151 1.00 90.50 780 SER A N 1
ATOM 6135 C CA . SER A 1 780 ? -11.092 -8.519 11.188 1.00 90.50 780 SER A CA 1
ATOM 6136 C C . SER A 1 780 ? -10.662 -9.163 9.881 1.00 90.50 780 SER A C 1
ATOM 6138 O O . SER A 1 780 ? -10.155 -10.290 9.873 1.00 90.50 780 SER A O 1
ATOM 6140 N N . VAL A 1 781 ? -10.898 -8.457 8.786 1.00 90.62 781 VAL A N 1
ATOM 6141 C CA . VAL A 1 781 ? -10.372 -8.768 7.460 1.00 90.62 781 VAL A CA 1
ATOM 6142 C C . VAL A 1 781 ? -9.582 -7.539 7.040 1.00 90.62 781 VAL A C 1
ATOM 6144 O O . VAL A 1 781 ? -10.040 -6.422 7.250 1.00 90.62 781 VAL A O 1
ATOM 6147 N N . GLU A 1 782 ? -8.389 -7.738 6.508 1.00 82.06 782 GLU A N 1
ATOM 6148 C CA . GLU A 1 782 ? -7.459 -6.685 6.129 1.00 82.06 782 GLU A CA 1
ATOM 6149 C C . GLU A 1 782 ? -6.877 -6.973 4.749 1.00 82.06 782 GLU A C 1
ATOM 6151 O O . GLU A 1 782 ? -6.609 -8.123 4.389 1.00 82.06 782 GLU A O 1
ATOM 6156 N N . MET A 1 783 ? -6.629 -5.920 3.984 1.00 72.94 783 MET A N 1
ATOM 6157 C CA . MET A 1 783 ? -5.908 -5.976 2.721 1.00 72.94 783 MET A CA 1
ATOM 6158 C C . MET A 1 783 ? -4.938 -4.796 2.689 1.00 72.94 783 MET A C 1
ATOM 6160 O O . MET A 1 783 ? -5.334 -3.660 2.898 1.00 72.94 783 MET A O 1
ATOM 6164 N N . HIS A 1 784 ? -3.647 -5.061 2.473 1.00 57.84 784 HIS A N 1
ATOM 6165 C CA . HIS A 1 784 ? -2.596 -4.028 2.454 1.00 57.84 784 HIS A CA 1
ATOM 6166 C C . HIS A 1 784 ? -2.533 -3.118 3.697 1.00 57.84 784 HIS A C 1
ATOM 6168 O O . HIS A 1 784 ? -2.193 -1.949 3.573 1.00 57.84 784 HIS A O 1
ATOM 6174 N N . HIS A 1 785 ? -2.780 -3.675 4.889 1.00 58.84 785 HIS A N 1
ATOM 6175 C CA . HIS A 1 785 ? -2.796 -2.957 6.177 1.00 58.84 785 HIS A CA 1
ATOM 6176 C C . HIS A 1 785 ? -3.983 -2.002 6.381 1.00 58.84 785 HIS A C 1
ATOM 6178 O O . HIS A 1 785 ? -4.001 -1.248 7.350 1.00 58.84 785 HIS A O 1
ATOM 6184 N N . GLU A 1 786 ? -5.002 -2.096 5.531 1.00 58.91 786 GLU A N 1
ATOM 6185 C CA . GLU A 1 786 ? -6.296 -1.443 5.713 1.00 58.91 786 GLU A CA 1
ATOM 6186 C C . GLU A 1 786 ? -7.346 -2.485 6.109 1.00 58.91 786 GLU A C 1
ATOM 6188 O O . GLU A 1 786 ? -7.348 -3.601 5.582 1.00 58.91 786 GLU A O 1
ATOM 6193 N N . GLN A 1 787 ? -8.244 -2.143 7.036 1.00 73.06 787 GLN A N 1
ATOM 6194 C CA . GLN A 1 787 ? -9.364 -3.017 7.385 1.00 73.06 787 GLN A CA 1
ATOM 6195 C C . GLN A 1 787 ? -10.462 -2.948 6.328 1.00 73.06 787 GLN A C 1
ATOM 6197 O O . GLN A 1 787 ? -10.906 -1.872 5.936 1.00 73.06 787 GLN A O 1
ATOM 6202 N N . LEU A 1 788 ? -10.942 -4.119 5.923 1.00 71.12 788 LEU A N 1
ATOM 6203 C CA . LEU A 1 788 ? -12.055 -4.280 5.004 1.00 71.12 788 LEU A CA 1
ATOM 6204 C C . LEU A 1 788 ? -13.339 -4.614 5.768 1.00 71.12 788 LEU A C 1
ATOM 6206 O O . LEU A 1 788 ? -13.358 -5.471 6.658 1.00 71.12 788 LEU A O 1
ATOM 6210 N N . THR A 1 789 ? -14.438 -3.980 5.362 1.00 84.88 789 THR A N 1
ATOM 6211 C CA . THR A 1 789 ? -15.794 -4.344 5.804 1.00 84.88 789 THR A CA 1
ATOM 6212 C C . THR A 1 789 ? -16.215 -5.700 5.236 1.00 84.88 789 THR A C 1
ATOM 6214 O O . THR A 1 789 ? -16.888 -6.483 5.909 1.00 84.88 789 THR A O 1
ATOM 6217 N N . GLU A 1 790 ? -15.772 -6.008 4.019 1.00 88.12 790 GLU A N 1
ATOM 6218 C CA . GLU A 1 790 ? -15.903 -7.302 3.367 1.00 88.12 790 GLU A CA 1
ATOM 6219 C C . GLU A 1 790 ? -14.760 -7.527 2.367 1.00 88.12 790 GLU A C 1
ATOM 6221 O O . GLU A 1 790 ? -14.286 -6.586 1.743 1.00 88.12 790 GLU A O 1
ATOM 6226 N N . GLY A 1 791 ? -14.307 -8.773 2.226 1.00 87.06 791 GLY A N 1
ATOM 6227 C CA . GLY A 1 791 ? -13.412 -9.208 1.157 1.00 87.06 791 GLY A CA 1
ATOM 6228 C C . GLY A 1 791 ? -14.206 -9.954 0.091 1.00 87.06 791 GLY A C 1
ATOM 6229 O O . GLY A 1 791 ? -14.927 -10.908 0.412 1.00 87.06 791 GLY A O 1
ATOM 6230 N N . VAL A 1 792 ? -14.075 -9.533 -1.163 1.00 88.19 792 VAL A N 1
ATOM 6231 C CA . VAL A 1 792 ? -14.821 -10.071 -2.311 1.00 88.19 792 VAL A CA 1
ATOM 6232 C C . VAL A 1 792 ? -13.921 -10.947 -3.194 1.00 88.19 792 VAL A C 1
ATOM 6234 O O . VAL A 1 792 ? -12.695 -10.909 -3.058 1.00 88.19 792 VAL A O 1
ATOM 6237 N N . PRO A 1 793 ? -14.474 -11.778 -4.105 1.00 86.50 793 PRO A N 1
ATOM 6238 C CA . PRO A 1 793 ? -13.655 -12.639 -4.948 1.00 86.50 793 PRO A CA 1
ATOM 6239 C C . PRO A 1 793 ? -12.646 -11.840 -5.772 1.00 86.50 793 PRO A C 1
ATOM 6241 O O . PRO A 1 793 ? -13.016 -10.920 -6.499 1.00 86.50 793 PRO A O 1
ATOM 6244 N N . GLY A 1 794 ? -11.381 -12.247 -5.716 1.00 77.25 794 GLY A N 1
ATOM 6245 C CA . GLY A 1 794 ? -10.259 -11.540 -6.329 1.00 77.25 794 GLY A CA 1
ATOM 6246 C C . GLY A 1 794 ? -9.302 -10.921 -5.313 1.00 77.25 794 GLY A C 1
ATOM 6247 O O . GLY A 1 794 ? -8.103 -10.883 -5.606 1.00 77.25 794 GLY A O 1
ATOM 6248 N N . ASP A 1 795 ? -9.803 -10.535 -4.138 1.00 81.19 795 ASP A N 1
ATOM 6249 C CA . ASP A 1 795 ? -9.026 -9.856 -3.101 1.00 81.19 795 ASP A CA 1
ATOM 6250 C C . ASP A 1 795 ? -8.052 -10.809 -2.411 1.00 81.19 795 ASP A C 1
ATOM 6252 O O . ASP A 1 795 ? -8.387 -11.952 -2.084 1.00 81.19 795 ASP A O 1
ATOM 6256 N N . ASN A 1 796 ? -6.839 -10.316 -2.155 1.00 81.19 796 ASN A N 1
ATOM 6257 C CA . ASN A 1 796 ? -5.845 -10.997 -1.331 1.00 81.19 796 ASN A CA 1
ATOM 6258 C C . ASN A 1 796 ? -5.920 -10.432 0.086 1.00 81.19 796 ASN A C 1
ATOM 6260 O O . ASN A 1 796 ? -5.419 -9.339 0.346 1.00 81.19 796 ASN A O 1
ATOM 6264 N N . VAL A 1 797 ? -6.538 -11.182 0.996 1.00 86.25 797 VAL A N 1
ATOM 6265 C CA . VAL A 1 797 ? -6.858 -10.707 2.344 1.00 86.25 797 VAL A CA 1
ATOM 6266 C C . VAL A 1 797 ? -6.089 -11.478 3.412 1.00 86.25 797 VAL A C 1
ATOM 6268 O O . VAL A 1 797 ? -5.910 -12.697 3.326 1.00 86.25 797 VAL A O 1
ATOM 6271 N N . GLY A 1 798 ? -5.653 -10.764 4.446 1.00 92.69 798 GLY A N 1
ATOM 6272 C CA . GLY A 1 798 ? -5.277 -11.324 5.740 1.00 92.69 798 GLY A CA 1
ATOM 6273 C C . GLY A 1 798 ? -6.443 -11.170 6.707 1.00 92.69 798 GLY A C 1
ATOM 6274 O O . GLY A 1 798 ? -7.064 -10.119 6.747 1.00 92.69 798 GLY A O 1
ATOM 6275 N N . PHE A 1 799 ? -6.789 -12.193 7.481 1.00 95.31 799 PHE A N 1
ATOM 6276 C CA . PHE A 1 799 ? -7.934 -12.093 8.391 1.00 95.31 799 PHE A CA 1
ATOM 6277 C C . PHE A 1 799 ? -7.620 -12.653 9.772 1.00 95.31 799 PHE A C 1
ATOM 6279 O O . PHE A 1 799 ? -6.981 -13.689 9.917 1.00 95.31 799 PHE A O 1
ATOM 6286 N N . ASN A 1 800 ? -8.055 -11.965 10.824 1.00 94.00 800 ASN A N 1
ATOM 6287 C CA . ASN A 1 800 ? -7.803 -12.403 12.190 1.00 94.00 800 ASN A CA 1
ATOM 6288 C C . ASN A 1 800 ? -8.786 -13.500 12.604 1.00 94.00 800 ASN A C 1
ATOM 6290 O O . ASN A 1 800 ? -10.002 -13.331 12.483 1.00 94.00 800 ASN A O 1
ATOM 6294 N N . VAL A 1 801 ? -8.267 -14.584 13.184 1.00 92.44 801 VAL A N 1
ATOM 6295 C CA . VAL A 1 801 ? -9.086 -15.626 13.811 1.00 92.44 801 VAL A CA 1
ATOM 6296 C C . VAL A 1 801 ? -8.671 -15.893 15.254 1.00 92.44 801 VAL A C 1
ATOM 6298 O O . VAL A 1 801 ? -7.493 -16.061 15.580 1.00 92.44 801 VAL A O 1
ATOM 6301 N N . LYS A 1 802 ? -9.660 -16.002 16.150 1.00 82.75 802 LYS A N 1
ATOM 6302 C CA . LYS A 1 802 ? -9.413 -16.309 17.569 1.00 82.75 802 LYS A CA 1
ATOM 6303 C C . LYS A 1 802 ? -9.429 -17.805 17.853 1.00 82.75 802 LYS A C 1
ATOM 6305 O O . LYS A 1 802 ? -10.152 -18.572 17.224 1.00 82.75 802 LYS A O 1
ATOM 6310 N N . ASN A 1 803 ? -8.684 -18.203 18.885 1.00 84.19 803 ASN A N 1
ATOM 6311 C CA . ASN A 1 803 ? -8.674 -19.561 19.445 1.00 84.19 803 ASN A CA 1
ATOM 6312 C C . ASN A 1 803 ? -8.292 -20.676 18.451 1.00 84.19 803 ASN A C 1
ATOM 6314 O O . ASN A 1 803 ? -8.646 -21.834 18.674 1.00 84.19 803 ASN A O 1
ATOM 6318 N N . VAL A 1 804 ? -7.568 -20.325 17.387 1.00 90.06 804 VAL A N 1
ATOM 6319 C CA . VAL A 1 804 ? -6.943 -21.260 16.447 1.00 90.06 804 VAL A CA 1
ATOM 6320 C C . VAL A 1 804 ? -5.441 -21.023 16.487 1.00 90.06 804 VAL A C 1
ATOM 6322 O O . VAL A 1 804 ? -4.984 -19.886 16.369 1.00 90.06 804 VAL A O 1
ATOM 6325 N N . SER A 1 805 ? -4.662 -22.078 16.696 1.00 89.38 805 SER A N 1
ATOM 6326 C CA . SER A 1 805 ? -3.202 -22.012 16.668 1.00 89.38 805 SER A CA 1
ATOM 6327 C C . SER A 1 805 ? -2.680 -22.066 15.234 1.00 89.38 805 SER A C 1
ATOM 6329 O O . SER A 1 805 ? -3.211 -22.806 14.409 1.00 89.38 805 SER A O 1
ATOM 6331 N N . VAL A 1 806 ? -1.555 -21.399 14.960 1.00 89.12 806 VAL A N 1
ATOM 6332 C CA . VAL A 1 806 ? -0.810 -21.531 13.688 1.00 89.12 806 VAL A CA 1
ATOM 6333 C C . VAL A 1 806 ? -0.382 -22.968 13.359 1.00 89.12 806 VAL A C 1
ATOM 6335 O O . VAL A 1 806 ? 0.022 -23.247 12.240 1.00 89.12 806 VAL A O 1
ATOM 6338 N N . LYS A 1 807 ? -0.445 -23.896 14.325 1.00 89.31 807 LYS A N 1
ATOM 6339 C CA . LYS A 1 807 ? -0.172 -25.327 14.103 1.00 89.31 807 LYS A CA 1
ATOM 6340 C C . LYS A 1 807 ? -1.396 -26.116 13.619 1.00 89.31 807 LYS A C 1
ATOM 6342 O O . LYS A 1 807 ? -1.228 -27.223 13.117 1.00 89.31 807 LYS A O 1
ATOM 6347 N N . GLU A 1 808 ? -2.607 -25.593 13.815 1.00 88.94 808 GLU A N 1
ATOM 6348 C CA . GLU A 1 808 ? -3.869 -26.274 13.477 1.00 88.94 808 GLU A CA 1
ATOM 6349 C C . GLU A 1 808 ? -4.297 -26.030 12.021 1.00 88.94 808 GLU A C 1
ATOM 6351 O O . GLU A 1 808 ? -5.026 -26.842 11.454 1.00 88.94 808 GLU A O 1
ATOM 6356 N N . ILE A 1 809 ? -3.819 -24.944 11.413 1.00 93.75 809 ILE A N 1
ATOM 6357 C CA . ILE A 1 809 ? -4.082 -24.561 10.023 1.00 93.75 809 ILE A CA 1
ATOM 6358 C C . ILE A 1 809 ? -2.765 -24.280 9.300 1.00 93.75 809 ILE A C 1
ATOM 6360 O O . ILE A 1 809 ? -1.783 -23.875 9.916 1.00 93.75 809 ILE A O 1
ATOM 6364 N N . ARG A 1 810 ? -2.723 -24.516 7.989 1.00 92.88 810 ARG A N 1
ATOM 6365 C CA . ARG A 1 810 ? -1.515 -24.345 7.169 1.00 92.88 810 ARG A CA 1
ATOM 6366 C C . ARG A 1 810 ? -1.852 -23.979 5.727 1.00 92.88 810 ARG A C 1
ATOM 6368 O O . ARG A 1 810 ? -2.991 -24.147 5.290 1.00 92.88 810 ARG A O 1
ATOM 6375 N N . ARG A 1 811 ? -0.829 -23.584 4.966 1.00 90.94 811 ARG A N 1
ATOM 6376 C CA . ARG A 1 811 ? -0.892 -23.449 3.504 1.00 90.94 811 ARG A CA 1
ATOM 6377 C C . ARG A 1 811 ? -1.538 -24.677 2.850 1.00 90.94 811 ARG A C 1
ATOM 6379 O O . ARG A 1 811 ? -1.229 -25.817 3.213 1.00 90.94 811 ARG A O 1
ATOM 6386 N N . GLY A 1 812 ? -2.435 -24.437 1.897 1.00 90.00 812 GLY A N 1
ATOM 6387 C CA . GLY A 1 812 ? -3.215 -25.480 1.221 1.00 90.00 812 GLY A CA 1
ATOM 6388 C C . GLY A 1 812 ? -4.495 -25.900 1.949 1.00 90.00 812 GLY A C 1
ATOM 6389 O O . GLY A 1 812 ? -5.226 -26.751 1.446 1.00 90.00 812 GLY A O 1
ATOM 6390 N N . ASN A 1 813 ? -4.783 -25.356 3.135 1.00 95.56 813 ASN A N 1
ATOM 6391 C CA . ASN A 1 813 ? -6.122 -25.444 3.725 1.00 95.56 813 ASN A CA 1
ATOM 6392 C C . ASN A 1 813 ? -7.061 -24.448 3.041 1.00 95.56 813 ASN A C 1
ATOM 6394 O O . ASN A 1 813 ? -6.609 -23.463 2.467 1.00 95.56 813 ASN A O 1
ATOM 6398 N N . VAL A 1 814 ? -8.363 -24.702 3.112 1.00 96.56 814 VAL A N 1
ATOM 6399 C CA . VAL A 1 814 ? -9.395 -23.862 2.500 1.00 96.56 814 VAL A CA 1
ATOM 6400 C C . VAL A 1 814 ? -10.343 -23.395 3.592 1.00 96.56 814 VAL A C 1
ATOM 6402 O O . VAL A 1 814 ? -10.919 -24.223 4.298 1.00 96.56 814 VAL A O 1
ATOM 6405 N N . ALA A 1 815 ? -10.493 -22.082 3.736 1.00 96.69 815 ALA A N 1
ATOM 6406 C CA . ALA A 1 815 ? -11.520 -21.486 4.576 1.00 96.69 815 ALA A CA 1
ATOM 6407 C C . ALA A 1 815 ? -12.820 -21.314 3.777 1.00 96.69 815 ALA A C 1
ATOM 6409 O O . ALA A 1 815 ? -12.791 -20.989 2.588 1.00 96.69 815 ALA A O 1
ATOM 6410 N N . GLY A 1 816 ? -13.958 -21.523 4.427 1.00 96.31 816 GLY A N 1
ATOM 6411 C CA . GLY A 1 816 ? -15.273 -21.230 3.867 1.00 96.31 816 GLY A CA 1
ATOM 6412 C C . GLY A 1 816 ? -16.302 -20.985 4.958 1.00 96.31 816 GLY A C 1
ATOM 6413 O O . GLY A 1 816 ? -16.021 -21.200 6.137 1.00 96.31 816 GLY A O 1
ATOM 6414 N N . ASP A 1 817 ? -17.476 -20.496 4.577 1.00 94.25 817 ASP A N 1
ATOM 6415 C CA . ASP A 1 817 ? -18.546 -20.186 5.522 1.00 94.25 817 ASP A CA 1
ATOM 6416 C C . ASP A 1 817 ? -19.099 -21.481 6.130 1.00 94.25 817 ASP A C 1
ATOM 6418 O O . ASP A 1 817 ? -19.454 -22.421 5.422 1.00 94.25 817 ASP A O 1
ATOM 6422 N N . SER A 1 818 ? -19.185 -21.527 7.459 1.00 92.12 818 SER A N 1
ATOM 6423 C CA . SER A 1 818 ? -19.714 -22.689 8.181 1.00 92.12 818 SER A CA 1
ATOM 6424 C C . SER A 1 818 ? -21.207 -22.903 7.925 1.00 92.12 818 SER A C 1
ATOM 6426 O O . SER A 1 818 ? -21.707 -24.011 8.112 1.00 92.12 818 SER A O 1
ATOM 6428 N N . LYS A 1 819 ? -21.933 -21.841 7.549 1.00 89.75 819 LYS A N 1
ATOM 6429 C CA . LYS A 1 819 ? -23.392 -21.845 7.363 1.00 89.75 819 LYS A CA 1
ATOM 6430 C C . LYS A 1 819 ? -23.820 -22.109 5.920 1.00 89.75 819 LYS A C 1
ATOM 6432 O O . LYS A 1 819 ? -24.972 -22.471 5.701 1.00 89.75 819 LYS A O 1
ATOM 6437 N N . ASN A 1 820 ? -22.925 -21.932 4.952 1.00 90.19 820 ASN A N 1
ATOM 6438 C CA . ASN A 1 820 ? -23.242 -22.018 3.530 1.00 90.19 820 ASN A CA 1
ATOM 6439 C C . ASN A 1 820 ? -22.206 -22.889 2.810 1.00 90.19 820 ASN A C 1
ATOM 6441 O O . ASN A 1 820 ? -21.107 -22.423 2.522 1.00 90.19 820 ASN A O 1
ATOM 6445 N N . ASP A 1 821 ? -22.563 -24.157 2.569 1.00 92.69 821 ASP A N 1
ATOM 6446 C CA . ASP A 1 821 ? -21.713 -25.200 1.968 1.00 92.69 821 ASP A CA 1
ATOM 6447 C C . ASP A 1 821 ? -20.247 -25.157 2.458 1.00 92.69 821 ASP A C 1
ATOM 6449 O O . ASP A 1 821 ? -19.352 -24.779 1.695 1.00 92.69 821 ASP A O 1
ATOM 6453 N N . PRO A 1 822 ? -19.965 -25.508 3.729 1.00 93.62 822 PRO A N 1
ATOM 6454 C CA . PRO A 1 822 ? -18.608 -25.464 4.262 1.00 93.62 822 PRO A CA 1
ATOM 6455 C C . PRO A 1 822 ? -17.668 -26.416 3.506 1.00 93.62 822 PRO A C 1
ATOM 6457 O O . PRO A 1 822 ? -18.060 -27.544 3.182 1.00 93.62 822 PRO A O 1
ATOM 6460 N N . PRO A 1 823 ? -16.404 -26.018 3.262 1.00 95.44 823 PRO A N 1
ATOM 6461 C CA . PRO A 1 823 ? -15.434 -26.880 2.604 1.00 95.44 823 PRO A CA 1
ATOM 6462 C C . PRO A 1 823 ? -15.150 -28.118 3.465 1.00 95.44 823 PRO A C 1
ATOM 6464 O O . PRO A 1 823 ? -15.158 -28.061 4.698 1.00 95.44 823 PRO A O 1
ATOM 6467 N N . LYS A 1 824 ? -14.862 -29.250 2.813 1.00 94.81 824 LYS A N 1
ATOM 6468 C CA . LYS A 1 824 ? -14.588 -30.539 3.470 1.00 94.81 824 LYS A CA 1
ATOM 6469 C C . LYS A 1 824 ? -13.331 -31.184 2.896 1.00 94.81 824 LYS A C 1
ATOM 6471 O O . LYS A 1 824 ? -12.940 -30.917 1.762 1.00 94.81 824 LYS A O 1
ATOM 6476 N N . GLY A 1 825 ? -12.690 -32.042 3.687 1.00 93.75 825 GLY A N 1
ATOM 6477 C CA . GLY A 1 825 ? -11.630 -32.902 3.160 1.00 93.75 825 GLY A CA 1
ATOM 6478 C C . GLY A 1 825 ? -12.190 -33.914 2.157 1.00 93.75 825 GLY A C 1
ATOM 6479 O O . GLY A 1 825 ? -13.364 -34.265 2.242 1.00 93.75 825 GLY A O 1
ATOM 6480 N N . CYS A 1 826 ? -11.369 -34.392 1.227 1.00 93.62 826 CYS A N 1
ATOM 6481 C CA . CYS A 1 826 ? -11.725 -35.480 0.319 1.00 93.62 826 CYS A CA 1
ATOM 6482 C C . CYS A 1 826 ? -11.037 -36.792 0.715 1.00 93.62 826 CYS A C 1
ATOM 6484 O O . CYS A 1 826 ? -9.887 -36.792 1.165 1.00 93.62 826 CYS A O 1
ATOM 6486 N N . GLU A 1 827 ? -11.748 -37.903 0.536 1.00 94.25 827 GLU A N 1
ATOM 6487 C CA . GLU A 1 827 ? -11.188 -39.256 0.624 1.00 94.25 827 GLU A CA 1
ATOM 6488 C C . GLU A 1 827 ? -10.651 -39.692 -0.736 1.00 94.25 827 GLU A C 1
ATOM 6490 O O . GLU A 1 827 ? -9.522 -40.168 -0.855 1.00 94.25 827 GLU A O 1
ATOM 6495 N N . SER A 1 828 ? -11.442 -39.461 -1.781 1.00 95.88 828 SER A N 1
ATOM 6496 C CA . SER A 1 828 ? -11.046 -39.680 -3.162 1.00 95.88 828 SER A CA 1
ATOM 6497 C C . SER A 1 828 ? -11.714 -38.661 -4.085 1.00 95.88 828 SER A C 1
ATOM 6499 O O . SER A 1 828 ? -12.659 -37.963 -3.706 1.00 95.88 828 SER A O 1
ATOM 6501 N N . PHE A 1 829 ? -11.201 -38.514 -5.300 1.00 97.06 829 PHE A N 1
ATOM 6502 C CA . PHE A 1 829 ? -11.842 -37.697 -6.326 1.00 97.06 829 PHE A CA 1
ATOM 6503 C C . PHE A 1 829 ? -11.577 -38.262 -7.716 1.00 97.06 829 PHE A C 1
ATOM 6505 O O . PHE A 1 829 ? -10.503 -38.797 -7.991 1.00 97.06 829 PHE A O 1
ATOM 6512 N N . ASN A 1 830 ? -12.554 -38.112 -8.608 1.00 96.75 830 ASN A N 1
ATOM 6513 C CA . ASN A 1 830 ? -12.411 -38.488 -10.007 1.00 96.75 830 ASN A CA 1
ATOM 6514 C C . ASN A 1 830 ? -12.063 -37.245 -10.813 1.00 96.75 830 ASN A C 1
ATOM 6516 O O . ASN A 1 830 ? -12.748 -36.221 -10.732 1.00 96.75 830 ASN A O 1
ATOM 6520 N N . ALA A 1 831 ? -11.015 -37.338 -11.619 1.00 94.50 831 ALA A N 1
ATOM 6521 C CA . ALA A 1 831 ? -10.542 -36.230 -12.423 1.00 94.50 831 ALA A CA 1
ATOM 6522 C C . ALA A 1 831 ? -10.267 -36.648 -13.860 1.00 94.50 831 ALA A C 1
ATOM 6524 O O . ALA A 1 831 ? -9.749 -37.726 -14.130 1.00 94.50 831 ALA A O 1
ATOM 6525 N N . GLN A 1 832 ? -10.572 -35.744 -14.781 1.00 90.69 832 GLN A N 1
ATOM 6526 C CA . GLN A 1 832 ? -10.116 -35.823 -16.154 1.00 90.69 832 GLN A CA 1
ATOM 6527 C C . GLN A 1 832 ? -8.675 -35.325 -16.220 1.00 90.69 832 GLN A C 1
ATOM 6529 O O . GLN A 1 832 ? -8.438 -34.140 -16.013 1.00 90.69 832 GLN A O 1
ATOM 6534 N N . VAL A 1 833 ? -7.735 -36.211 -16.526 1.00 91.25 833 VAL A N 1
ATOM 6535 C CA . VAL A 1 833 ? -6.297 -35.950 -16.600 1.00 91.25 833 VAL A CA 1
ATOM 6536 C C . VAL A 1 833 ? -5.837 -36.026 -18.052 1.00 91.25 833 VAL A C 1
ATOM 6538 O O . VAL A 1 833 ? -6.181 -36.962 -18.766 1.00 91.25 833 VAL A O 1
ATOM 6541 N N . ILE A 1 834 ? -5.051 -35.048 -18.495 1.00 87.56 834 ILE A N 1
ATOM 6542 C CA . ILE A 1 834 ? -4.402 -35.015 -19.808 1.00 87.56 834 ILE A CA 1
ATOM 6543 C C . ILE A 1 834 ? -2.901 -35.157 -19.585 1.00 87.56 834 ILE A C 1
ATOM 6545 O O . ILE A 1 834 ? -2.286 -34.289 -18.961 1.00 87.56 834 ILE A O 1
ATOM 6549 N N . VAL A 1 835 ? -2.313 -36.237 -20.098 1.00 88.00 835 VAL A N 1
ATOM 6550 C CA . VAL A 1 835 ? -0.874 -36.500 -19.986 1.00 88.00 835 VAL A CA 1
ATOM 6551 C C . VAL A 1 835 ? -0.127 -35.659 -21.015 1.00 88.00 835 VAL A C 1
ATOM 6553 O O . VAL A 1 835 ? -0.481 -35.629 -22.194 1.00 88.00 835 VAL A O 1
ATOM 6556 N N . LEU A 1 836 ? 0.913 -34.969 -20.564 1.00 81.81 836 LEU A N 1
ATOM 6557 C CA . LEU A 1 836 ? 1.700 -34.034 -21.356 1.00 81.81 836 LEU A CA 1
ATOM 6558 C C . LEU A 1 836 ? 2.979 -34.702 -21.856 1.00 81.81 836 LEU A C 1
ATOM 6560 O O . LEU A 1 836 ? 2.914 -35.512 -22.774 1.00 81.81 836 LEU A O 1
ATOM 6564 N N . ASN A 1 837 ? 4.123 -34.373 -21.258 1.00 72.81 837 ASN A N 1
ATOM 6565 C CA . ASN A 1 837 ? 5.427 -34.935 -21.589 1.00 72.81 837 ASN A CA 1
ATOM 6566 C C . ASN A 1 837 ? 5.894 -35.835 -20.436 1.00 72.81 837 ASN A C 1
ATOM 6568 O O . ASN A 1 837 ? 6.661 -35.420 -19.573 1.00 72.81 837 ASN A O 1
ATOM 6572 N N . HIS A 1 838 ? 5.418 -37.078 -20.422 1.00 78.81 838 HIS A N 1
ATOM 6573 C CA . HIS A 1 838 ? 5.915 -38.131 -19.538 1.00 78.81 838 HIS A CA 1
ATOM 6574 C C . HIS A 1 838 ? 6.796 -39.112 -20.346 1.00 78.81 838 HIS A C 1
ATOM 6576 O O . HIS A 1 838 ? 6.372 -39.554 -21.421 1.00 78.81 838 HIS A O 1
ATOM 6582 N N . PRO A 1 839 ? 8.016 -39.458 -19.882 1.00 72.38 839 PRO A N 1
ATOM 6583 C CA . PRO A 1 839 ? 8.963 -40.277 -20.649 1.00 72.38 839 PRO A CA 1
ATOM 6584 C C . PRO A 1 839 ? 8.553 -41.754 -20.733 1.00 72.38 839 PRO A C 1
ATOM 6586 O O . PRO A 1 839 ? 8.952 -42.453 -21.659 1.00 72.38 839 PRO A O 1
ATOM 6589 N N . GLY A 1 840 ? 7.749 -42.228 -19.779 1.00 83.69 840 GLY A N 1
ATOM 6590 C CA . GLY A 1 840 ? 7.245 -43.600 -19.723 1.00 83.69 840 GLY A CA 1
ATOM 6591 C C . GLY A 1 840 ? 5.724 -43.689 -19.834 1.00 83.69 840 GLY A C 1
ATOM 6592 O O . GLY A 1 840 ? 5.055 -42.796 -20.356 1.00 83.69 840 GLY A O 1
ATOM 6593 N N . GLN A 1 841 ? 5.170 -44.754 -19.269 1.00 88.56 841 GLN A N 1
ATOM 6594 C CA . GLN A 1 841 ? 3.732 -44.996 -19.173 1.00 88.56 841 GLN A CA 1
ATOM 6595 C C . GLN A 1 841 ? 3.248 -44.742 -17.743 1.00 88.56 841 GLN A C 1
ATOM 6597 O O . GLN A 1 841 ? 3.970 -45.016 -16.786 1.00 88.56 841 GLN A O 1
ATOM 6602 N N . VAL A 1 842 ? 2.029 -44.227 -17.599 1.00 90.25 842 VAL A N 1
ATOM 6603 C CA . VAL A 1 842 ? 1.384 -43.993 -16.303 1.00 90.25 842 VAL A CA 1
ATOM 6604 C C . VAL A 1 842 ? 0.341 -45.083 -16.082 1.00 90.25 842 VAL A C 1
ATOM 6606 O O . VAL A 1 842 ? -0.627 -45.169 -16.834 1.00 90.25 842 VAL A O 1
ATOM 6609 N N . GLY A 1 843 ? 0.547 -45.923 -15.071 1.00 90.75 843 GLY A N 1
ATOM 6610 C CA . GLY A 1 843 ? -0.371 -47.000 -14.687 1.00 90.75 843 GLY A CA 1
ATOM 6611 C C . GLY A 1 843 ? -1.052 -46.749 -13.341 1.00 90.75 843 GLY A C 1
ATOM 6612 O O . GLY A 1 843 ? -0.721 -45.803 -12.620 1.00 90.75 843 GLY A O 1
ATOM 6613 N N . ALA A 1 844 ? -1.982 -47.635 -12.981 1.00 91.81 844 ALA A N 1
ATOM 6614 C CA . ALA A 1 844 ? -2.565 -47.659 -11.642 1.00 91.81 844 ALA A CA 1
ATOM 6615 C C . ALA A 1 844 ? -1.468 -47.841 -10.576 1.00 91.81 844 ALA A C 1
ATOM 6617 O O . ALA A 1 844 ? -0.544 -48.637 -10.732 1.00 91.81 844 ALA A O 1
ATOM 6618 N N . GLY A 1 845 ? -1.563 -47.081 -9.489 1.00 89.69 845 GLY A N 1
ATOM 6619 C CA . GLY A 1 845 ? -0.574 -47.040 -8.416 1.00 89.69 845 GLY A CA 1
ATOM 6620 C C . GLY A 1 845 ? 0.468 -45.927 -8.531 1.00 89.69 845 GLY A C 1
ATOM 6621 O O . GLY A 1 845 ? 1.146 -45.660 -7.539 1.00 89.69 845 GLY A O 1
ATOM 6622 N N . TYR A 1 846 ? 0.565 -45.239 -9.672 1.00 92.62 846 TYR A N 1
ATOM 6623 C CA . TYR A 1 846 ? 1.436 -44.072 -9.828 1.00 92.62 846 TYR A CA 1
ATOM 6624 C C . TYR A 1 846 ? 1.033 -42.956 -8.850 1.00 92.62 846 TYR A C 1
ATOM 6626 O O . TYR A 1 846 ? -0.143 -42.606 -8.763 1.00 92.62 846 TYR A O 1
ATOM 6634 N N . ALA A 1 847 ? 1.990 -42.421 -8.088 1.00 92.88 847 ALA A N 1
ATOM 6635 C CA . ALA A 1 847 ? 1.734 -41.483 -6.988 1.00 92.88 847 ALA A CA 1
ATOM 6636 C C . ALA A 1 847 ? 2.540 -40.173 -7.121 1.00 92.88 847 ALA A C 1
ATOM 6638 O O . ALA A 1 847 ? 3.440 -39.918 -6.316 1.00 92.88 847 ALA A O 1
ATOM 6639 N N . PRO A 1 848 ? 2.245 -39.350 -8.142 1.00 92.88 848 PRO A N 1
ATOM 6640 C CA . PRO A 1 848 ? 2.911 -38.072 -8.368 1.00 92.88 848 PRO A CA 1
ATOM 6641 C C . PRO A 1 848 ? 2.452 -37.000 -7.373 1.00 92.88 848 PRO A C 1
ATOM 6643 O O . PRO A 1 848 ? 1.474 -37.170 -6.635 1.00 92.88 848 PRO A O 1
ATOM 6646 N N . VAL A 1 849 ? 3.137 -35.855 -7.385 1.00 92.19 849 VAL A N 1
ATOM 6647 C CA . VAL A 1 849 ? 2.727 -34.681 -6.607 1.00 92.19 849 VAL A CA 1
ATOM 6648 C C . VAL A 1 849 ? 1.702 -33.867 -7.382 1.00 92.19 849 VAL A C 1
ATOM 6650 O O . VAL A 1 849 ? 1.896 -33.581 -8.562 1.00 92.19 849 VAL A O 1
ATOM 6653 N N . LEU A 1 850 ? 0.609 -33.495 -6.718 1.00 91.56 850 LEU A N 1
ATOM 6654 C CA . LEU A 1 850 ? -0.418 -32.624 -7.271 1.00 91.56 850 LEU A CA 1
ATOM 6655 C C . LEU A 1 850 ? -0.319 -31.231 -6.665 1.00 91.56 850 LEU A C 1
ATOM 6657 O O . LEU A 1 850 ? -0.329 -31.071 -5.442 1.00 91.56 850 LEU A O 1
ATOM 6661 N N . ASP A 1 851 ? -0.288 -30.245 -7.552 1.00 88.62 851 ASP A N 1
ATOM 6662 C CA . ASP A 1 851 ? -0.463 -28.833 -7.247 1.00 88.62 851 ASP A CA 1
ATOM 6663 C C . ASP A 1 851 ? -1.906 -28.445 -7.586 1.00 88.62 851 ASP A C 1
ATOM 6665 O O . ASP A 1 851 ? -2.292 -28.419 -8.755 1.00 88.62 851 ASP A O 1
ATOM 6669 N N . CYS A 1 852 ? -2.717 -28.168 -6.568 1.00 88.69 852 CYS A N 1
ATOM 6670 C CA . CYS A 1 852 ? -4.111 -27.746 -6.703 1.00 88.69 852 CYS A CA 1
ATOM 6671 C C . CYS A 1 852 ? -4.316 -26.534 -5.800 1.00 88.69 852 CYS A C 1
ATOM 6673 O O . CYS A 1 852 ? -4.026 -26.640 -4.612 1.00 88.69 852 CYS A O 1
ATOM 6675 N N . HIS A 1 853 ? -4.803 -25.409 -6.335 1.00 87.19 853 HIS A N 1
ATOM 6676 C CA . HIS A 1 853 ? -4.856 -24.117 -5.626 1.00 87.19 853 HIS A CA 1
ATOM 6677 C C . HIS A 1 853 ? -3.522 -23.778 -4.920 1.00 87.19 853 HIS A C 1
ATOM 6679 O O . HIS A 1 853 ? -2.513 -23.573 -5.592 1.00 87.19 853 HIS A O 1
ATOM 6685 N N . THR A 1 854 ? -3.492 -23.718 -3.588 1.00 87.75 854 THR A N 1
ATOM 6686 C CA . THR A 1 854 ? -2.285 -23.545 -2.763 1.00 87.75 854 THR A CA 1
ATOM 6687 C C . THR A 1 854 ? -1.788 -24.855 -2.134 1.00 87.75 854 THR A C 1
ATOM 6689 O O . THR A 1 854 ? -0.742 -24.857 -1.473 1.00 87.75 854 THR A O 1
ATOM 6692 N N . ALA A 1 855 ? -2.501 -25.973 -2.324 1.00 90.12 855 ALA A N 1
ATOM 6693 C CA . ALA A 1 855 ? -2.118 -27.295 -1.838 1.00 90.12 855 ALA A CA 1
ATOM 6694 C C . ALA A 1 855 ? -1.103 -27.991 -2.756 1.00 90.12 855 ALA A C 1
ATOM 6696 O O . ALA A 1 855 ? -1.202 -27.962 -3.979 1.00 90.12 855 ALA A O 1
ATOM 6697 N N . HIS A 1 856 ? -0.156 -28.682 -2.118 1.00 89.88 856 HIS A N 1
ATOM 6698 C CA . HIS A 1 856 ? 0.923 -29.434 -2.754 1.00 89.88 856 HIS A CA 1
ATOM 6699 C C . HIS A 1 856 ? 1.021 -30.814 -2.091 1.00 89.88 856 HIS A C 1
ATOM 6701 O O . HIS A 1 856 ? 1.635 -30.958 -1.026 1.00 89.88 856 HIS A O 1
ATOM 6707 N N . ILE A 1 857 ? 0.321 -31.811 -2.641 1.00 93.00 857 ILE A N 1
ATOM 6708 C CA . ILE A 1 857 ? 0.104 -33.117 -1.992 1.00 93.00 857 ILE A CA 1
ATOM 6709 C C . ILE A 1 857 ? 0.278 -34.254 -3.002 1.00 93.00 857 ILE A C 1
ATOM 6711 O O . ILE A 1 857 ? -0.285 -34.226 -4.091 1.00 93.00 857 ILE A O 1
ATOM 6715 N N . ALA A 1 858 ? 1.032 -35.291 -2.626 1.00 94.31 858 ALA A N 1
ATOM 6716 C CA . ALA A 1 858 ? 1.138 -36.506 -3.428 1.00 94.31 858 ALA A CA 1
ATOM 6717 C C . ALA A 1 858 ? -0.200 -37.248 -3.465 1.00 94.31 858 ALA A C 1
ATOM 6719 O O . ALA A 1 858 ? -0.783 -37.503 -2.408 1.00 94.31 858 ALA A O 1
ATOM 6720 N N . CYS A 1 859 ? -0.676 -37.601 -4.656 1.00 95.62 859 CYS A N 1
ATOM 6721 C CA . CYS A 1 859 ? -1.936 -38.316 -4.837 1.00 95.62 859 CYS A CA 1
ATOM 6722 C C . CYS A 1 859 ? -1.708 -39.552 -5.698 1.00 95.62 859 CYS A C 1
ATOM 6724 O O . CYS A 1 859 ? -1.103 -39.476 -6.762 1.00 95.62 859 CYS A O 1
ATOM 6726 N N . LYS A 1 860 ? -2.213 -40.694 -5.239 1.00 96.25 860 LYS A N 1
ATOM 6727 C CA . LYS A 1 860 ? -2.135 -41.962 -5.956 1.00 96.25 860 LYS A CA 1
ATOM 6728 C C . LYS A 1 860 ? -3.230 -42.010 -7.017 1.00 96.25 860 LYS A C 1
ATOM 6730 O O . LYS A 1 860 ? -4.403 -41.859 -6.678 1.00 96.25 860 LYS A O 1
ATOM 6735 N N . PHE A 1 861 ? -2.873 -42.274 -8.271 1.00 95.38 861 PHE A N 1
ATOM 6736 C CA . PHE A 1 861 ? -3.811 -42.754 -9.286 1.00 95.38 861 PHE A CA 1
ATOM 6737 C C . PHE A 1 861 ? -4.235 -44.168 -8.897 1.00 95.38 861 PHE A C 1
ATOM 6739 O O . PHE A 1 861 ? -3.539 -45.139 -9.185 1.00 95.38 861 PHE A O 1
ATOM 6746 N N . SER A 1 862 ? -5.336 -44.276 -8.157 1.00 94.44 862 SER A N 1
ATOM 6747 C CA . SER A 1 862 ? -5.832 -45.556 -7.656 1.00 94.44 862 SER A CA 1
ATOM 6748 C C . SER A 1 862 ? -6.305 -46.425 -8.812 1.00 94.44 862 SER A C 1
ATOM 6750 O O . SER A 1 862 ? -5.889 -47.573 -8.931 1.00 94.44 862 SER A O 1
ATOM 6752 N N . GLU A 1 863 ? -7.125 -45.846 -9.691 1.00 94.75 863 GLU A N 1
ATOM 6753 C CA . GLU A 1 863 ? -7.755 -46.541 -10.811 1.00 94.75 863 GLU A CA 1
ATOM 6754 C C . GLU A 1 863 ? -7.805 -45.622 -12.035 1.00 94.75 863 GLU A C 1
ATOM 6756 O O . GLU A 1 863 ? -8.226 -44.466 -11.938 1.00 94.75 863 GLU A O 1
ATOM 6761 N N . LEU A 1 864 ? -7.395 -46.139 -13.194 1.00 94.69 864 LEU A N 1
ATOM 6762 C CA . LEU A 1 864 ? -7.633 -45.504 -14.488 1.00 94.69 864 LEU A CA 1
ATOM 6763 C C . LEU A 1 864 ? -9.007 -45.979 -14.970 1.00 94.69 864 LEU A C 1
ATOM 6765 O O . LEU A 1 864 ? -9.150 -47.138 -15.344 1.00 94.69 864 LEU A O 1
ATOM 6769 N N . LEU A 1 865 ? -10.024 -45.121 -14.900 1.00 93.19 865 LEU A N 1
ATOM 6770 C CA . LEU A 1 865 ? -11.411 -45.516 -15.157 1.00 93.19 865 LEU A CA 1
ATOM 6771 C C . LEU A 1 865 ? -11.691 -45.615 -16.654 1.00 93.19 865 LEU A C 1
ATOM 6773 O O . LEU A 1 865 ? -12.167 -46.642 -17.124 1.00 93.19 865 LEU A O 1
ATOM 6777 N N . GLU A 1 866 ? -11.356 -44.572 -17.410 1.00 93.38 866 GLU A N 1
ATOM 6778 C CA . GLU A 1 866 ? -11.626 -44.495 -18.848 1.00 93.38 866 GLU A CA 1
ATOM 6779 C C . GLU A 1 866 ? -10.543 -43.681 -19.546 1.00 93.38 866 GLU A C 1
ATOM 6781 O O . GLU A 1 866 ? -10.085 -42.671 -19.018 1.00 93.38 866 GLU A O 1
ATOM 6786 N N . LYS A 1 867 ? -10.165 -44.069 -20.758 1.00 92.38 867 LYS A N 1
ATOM 6787 C CA . LYS A 1 867 ? -9.424 -43.232 -21.698 1.00 92.38 867 LYS A CA 1
ATOM 6788 C C . LYS A 1 867 ? -10.426 -42.505 -22.580 1.00 92.38 867 LYS A C 1
ATOM 6790 O O . LYS A 1 867 ? -11.318 -43.127 -23.148 1.00 92.38 867 LYS A O 1
ATOM 6795 N N . ILE A 1 868 ? -10.255 -41.202 -22.735 1.00 89.19 868 ILE A N 1
ATOM 6796 C CA . ILE A 1 868 ? -11.188 -40.342 -23.457 1.00 89.19 868 ILE A CA 1
ATOM 6797 C C . ILE A 1 868 ? -10.480 -39.566 -24.567 1.00 89.19 868 ILE A C 1
ATOM 6799 O O . ILE A 1 868 ? -9.288 -39.257 -24.491 1.00 89.19 868 ILE A O 1
ATOM 6803 N N . ASP A 1 869 ? -11.233 -39.193 -25.595 1.00 80.19 869 ASP A N 1
ATOM 6804 C CA . ASP A 1 869 ? -10.760 -38.250 -26.600 1.00 80.19 869 ASP A CA 1
ATOM 6805 C C . ASP A 1 869 ? -10.705 -36.830 -26.009 1.00 80.19 869 ASP A C 1
ATOM 6807 O O . ASP A 1 869 ? -11.689 -36.313 -25.475 1.00 80.19 869 ASP A O 1
ATOM 6811 N N . ARG A 1 870 ? -9.548 -36.166 -26.122 1.00 72.38 870 ARG A N 1
ATOM 6812 C CA . ARG A 1 870 ? -9.304 -34.845 -25.512 1.00 72.38 870 ARG A CA 1
ATOM 6813 C C . ARG A 1 870 ? -10.266 -33.753 -25.998 1.00 72.38 870 ARG A C 1
ATOM 6815 O O . ARG A 1 870 ? -10.513 -32.808 -25.252 1.00 72.38 870 ARG A O 1
ATOM 6822 N N . ARG A 1 871 ? -10.745 -33.818 -27.245 1.00 68.56 871 ARG A N 1
ATOM 6823 C CA . ARG A 1 871 ? -11.557 -32.750 -27.860 1.00 68.56 871 ARG A CA 1
ATOM 6824 C C . ARG A 1 871 ? -13.046 -32.974 -27.659 1.00 68.56 871 ARG A C 1
ATOM 6826 O O . ARG A 1 871 ? -13.776 -32.019 -27.426 1.00 68.56 871 ARG A O 1
ATOM 6833 N N . THR A 1 872 ? -13.482 -34.218 -27.790 1.00 73.12 872 THR A N 1
ATOM 6834 C CA . THR A 1 872 ? -14.901 -34.588 -27.771 1.00 73.12 872 THR A CA 1
ATOM 6835 C C . THR A 1 872 ? -15.356 -35.114 -26.415 1.00 73.12 872 THR A C 1
ATOM 6837 O O . THR A 1 872 ? -16.556 -35.153 -26.162 1.00 73.12 872 THR A O 1
ATOM 6840 N N . GLY A 1 873 ? -14.424 -35.519 -25.545 1.00 71.38 873 GLY A N 1
ATOM 6841 C CA . GLY A 1 873 ? -14.717 -36.089 -24.230 1.00 71.38 873 GLY A CA 1
ATOM 6842 C C . GLY A 1 873 ? -15.349 -37.482 -24.276 1.00 71.38 873 GLY A C 1
ATOM 6843 O O . GLY A 1 873 ? -15.745 -37.989 -23.233 1.00 71.38 873 GLY A O 1
ATOM 6844 N N . LYS A 1 874 ? -15.461 -38.101 -25.458 1.00 83.00 874 LYS A N 1
ATOM 6845 C CA . LYS A 1 874 ? -16.034 -39.443 -25.618 1.00 83.00 874 LYS A CA 1
ATOM 6846 C C . LYS A 1 874 ? -15.055 -40.509 -25.128 1.00 83.00 874 LYS A C 1
ATOM 6848 O O . LYS A 1 874 ? -13.860 -40.403 -25.407 1.00 83.00 874 LYS A O 1
ATOM 6853 N N . SER A 1 875 ? -15.572 -41.531 -24.443 1.00 87.81 875 SER A N 1
ATOM 6854 C CA . SER A 1 875 ? -14.783 -42.701 -24.049 1.00 87.81 875 SER A CA 1
ATOM 6855 C C . SER A 1 875 ? -14.292 -43.455 -25.287 1.00 87.81 875 SER A C 1
ATOM 6857 O O . SER A 1 875 ? -15.043 -43.680 -26.238 1.00 87.81 875 SER A O 1
ATOM 6859 N N . VAL A 1 876 ? -13.003 -43.779 -25.280 1.00 88.69 876 VAL A N 1
ATOM 6860 C CA . VAL A 1 876 ? -12.285 -44.524 -26.322 1.00 88.69 876 VAL A CA 1
ATOM 6861 C C . VAL A 1 876 ? -11.973 -45.937 -25.832 1.00 88.69 876 VAL A C 1
ATOM 6863 O O . VAL A 1 876 ? -12.025 -46.881 -26.614 1.00 88.69 876 VAL A O 1
ATOM 6866 N N . GLU A 1 877 ? -11.653 -46.088 -24.546 1.00 90.69 877 GLU A N 1
ATOM 6867 C CA . GLU A 1 877 ? -11.294 -47.365 -23.926 1.00 90.69 877 GLU A CA 1
ATOM 6868 C C . GLU A 1 877 ? -11.653 -47.329 -22.436 1.00 90.69 877 GLU A C 1
ATOM 6870 O O . GLU A 1 877 ? -11.275 -46.397 -21.728 1.00 90.69 877 GLU A O 1
ATOM 6875 N N . ASN A 1 878 ? -12.352 -48.351 -21.942 1.00 91.12 878 ASN A N 1
ATOM 6876 C CA . ASN A 1 878 ? -12.671 -48.479 -20.519 1.00 91.12 878 ASN A CA 1
ATOM 6877 C C . ASN A 1 878 ? -11.559 -49.247 -19.793 1.00 91.12 878 ASN A C 1
ATOM 6879 O O . ASN A 1 878 ? -11.062 -50.252 -20.297 1.00 91.12 878 ASN A O 1
ATOM 6883 N N . SER A 1 879 ? -11.199 -48.779 -18.600 1.00 90.56 879 SER A N 1
ATOM 6884 C CA . SER A 1 879 ? -10.176 -49.352 -17.718 1.00 90.56 879 SER A CA 1
ATOM 6885 C C . SER A 1 879 ? -8.823 -49.629 -18.399 1.00 90.56 879 SER A C 1
ATOM 6887 O O . SER A 1 879 ? -8.344 -50.768 -18.384 1.00 90.56 879 SER A O 1
ATOM 6889 N N . PRO A 1 880 ? -8.178 -48.607 -18.998 1.00 92.25 880 PRO A N 1
ATOM 6890 C CA . PRO A 1 880 ? -6.901 -48.788 -19.681 1.00 92.25 880 PRO A CA 1
ATOM 6891 C C . PRO A 1 880 ? -5.808 -49.234 -18.698 1.00 92.25 880 PRO A C 1
ATOM 6893 O O . PRO A 1 880 ? -5.703 -48.720 -17.582 1.00 92.25 880 PRO A O 1
ATOM 6896 N N . LYS A 1 881 ? -4.930 -50.153 -19.123 1.00 90.69 881 LYS A N 1
ATOM 6897 C CA . LYS A 1 881 ? -3.802 -50.619 -18.285 1.00 90.69 881 LYS A CA 1
ATOM 6898 C C . LYS A 1 881 ? -2.788 -49.509 -17.992 1.00 90.69 881 LYS A C 1
ATOM 6900 O O . LYS A 1 881 ? -2.190 -49.486 -16.917 1.00 90.69 881 LYS A O 1
ATOM 6905 N N . PHE A 1 882 ? -2.577 -48.617 -18.955 1.00 91.50 882 PHE A N 1
ATOM 6906 C CA . PHE A 1 882 ? -1.697 -47.463 -18.834 1.00 91.50 882 PHE A CA 1
ATOM 6907 C C . PHE A 1 882 ? -2.124 -46.341 -19.785 1.00 91.50 882 PHE A C 1
ATOM 6909 O O . PHE A 1 882 ? -2.734 -46.589 -20.824 1.00 91.50 882 PHE A O 1
ATOM 6916 N N . ILE A 1 883 ? -1.747 -45.108 -19.455 1.00 91.88 883 ILE A N 1
ATOM 6917 C CA . ILE A 1 883 ? -1.905 -43.919 -20.302 1.00 91.88 883 ILE A CA 1
ATOM 6918 C C . ILE A 1 883 ? -0.530 -43.324 -20.628 1.00 91.88 883 ILE A C 1
ATOM 6920 O O . ILE A 1 883 ? 0.409 -43.425 -19.833 1.00 91.88 883 ILE A O 1
ATOM 6924 N N . LYS A 1 884 ? -0.382 -42.735 -21.818 1.00 90.38 884 LYS A N 1
ATOM 6925 C CA . LYS A 1 884 ? 0.883 -42.147 -22.297 1.00 90.38 884 LYS A CA 1
ATOM 6926 C C . LYS A 1 884 ? 0.718 -40.678 -22.678 1.00 90.38 884 LYS A C 1
ATOM 6928 O O . LYS A 1 884 ? -0.394 -40.177 -22.799 1.00 90.38 884 LYS A O 1
ATOM 6933 N N . SER A 1 885 ? 1.841 -40.005 -22.909 1.00 85.88 885 SER A N 1
ATOM 6934 C CA . SER A 1 885 ? 1.906 -38.627 -23.408 1.00 85.88 885 SER A CA 1
ATOM 6935 C C . SER A 1 885 ? 0.931 -38.368 -24.565 1.00 85.88 885 SER A C 1
ATOM 6937 O O . SER A 1 885 ? 0.980 -39.053 -25.588 1.00 85.88 885 SER A O 1
ATOM 6939 N N . GLY A 1 886 ? 0.052 -37.377 -24.394 1.00 81.5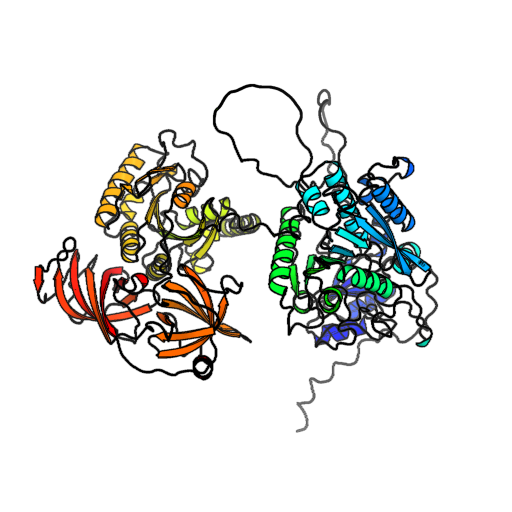6 886 GLY A N 1
ATOM 6940 C CA . GLY A 1 886 ? -1.009 -37.004 -25.333 1.00 81.56 886 GLY A CA 1
ATOM 6941 C C . GLY A 1 886 ? -2.385 -37.617 -25.049 1.00 81.56 886 GLY A C 1
ATOM 6942 O O . GLY A 1 886 ? -3.377 -37.098 -25.565 1.00 81.56 886 GLY A O 1
ATOM 6943 N N . ASP A 1 887 ? -2.470 -38.666 -24.226 1.00 88.31 887 ASP A N 1
ATOM 6944 C CA . ASP A 1 887 ? -3.744 -39.280 -23.851 1.00 88.31 887 ASP A CA 1
ATOM 6945 C C . ASP A 1 887 ? -4.497 -38.427 -22.819 1.00 88.31 887 ASP A C 1
ATOM 6947 O O . ASP A 1 887 ? -3.898 -37.761 -21.968 1.00 88.31 887 ASP A O 1
ATOM 6951 N N . ALA A 1 888 ? -5.827 -38.491 -22.866 1.00 87.38 888 ALA A N 1
ATOM 6952 C CA . ALA A 1 888 ? -6.697 -38.001 -21.808 1.00 87.38 888 ALA A CA 1
ATOM 6953 C C . ALA A 1 888 ? -7.431 -39.182 -21.161 1.00 87.38 888 ALA A C 1
ATOM 6955 O O . ALA A 1 888 ? -7.805 -40.130 -21.850 1.00 87.38 888 ALA A O 1
ATOM 6956 N N . ALA A 1 889 ? -7.634 -39.142 -19.848 1.00 93.50 889 ALA A N 1
ATOM 6957 C CA . ALA A 1 889 ? -8.303 -40.206 -19.108 1.00 93.50 889 ALA A CA 1
ATOM 6958 C C . ALA A 1 889 ? -9.075 -39.676 -17.900 1.00 93.50 889 ALA A C 1
ATOM 6960 O O . ALA A 1 889 ? -8.713 -38.651 -17.330 1.00 93.50 889 ALA A O 1
ATOM 6961 N N . ILE A 1 890 ? -10.123 -40.384 -17.491 1.00 94.00 890 ILE A N 1
ATOM 6962 C CA . ILE A 1 890 ? -10.768 -40.214 -16.192 1.00 94.00 890 ILE A CA 1
ATOM 6963 C C . ILE A 1 890 ? -10.053 -41.121 -15.193 1.00 94.00 890 ILE A C 1
ATOM 6965 O O . ILE A 1 890 ? -9.941 -42.328 -15.405 1.00 94.00 890 ILE A O 1
ATOM 6969 N N . VAL A 1 891 ? -9.553 -40.538 -14.110 1.00 95.62 891 VAL A N 1
ATOM 6970 C CA . VAL A 1 891 ? -8.725 -41.224 -13.118 1.00 95.62 891 VAL A CA 1
ATOM 6971 C C . VAL A 1 891 ? -9.285 -40.983 -11.724 1.00 95.62 891 VAL A C 1
ATOM 6973 O O . VAL A 1 891 ? -9.551 -39.836 -11.356 1.00 95.62 891 VAL A O 1
ATOM 6976 N N . LYS A 1 892 ? -9.433 -42.056 -10.942 1.00 96.62 892 LYS A N 1
ATOM 6977 C CA . LYS A 1 892 ? -9.742 -41.979 -9.512 1.00 96.62 892 LYS A CA 1
ATOM 6978 C C . LYS A 1 892 ? -8.455 -41.755 -8.732 1.00 96.62 892 LYS A C 1
ATOM 6980 O O . LYS A 1 892 ? -7.511 -42.547 -8.816 1.00 96.62 892 LYS A O 1
ATOM 6985 N N . MET A 1 893 ? -8.419 -40.678 -7.964 1.00 95.94 893 MET A N 1
ATOM 6986 C CA . MET A 1 893 ? -7.245 -40.224 -7.231 1.00 95.94 893 MET A CA 1
ATOM 6987 C C . MET A 1 893 ? -7.488 -40.265 -5.729 1.00 95.94 893 MET A C 1
ATOM 6989 O O . MET A 1 893 ? -8.556 -39.876 -5.261 1.00 95.94 893 MET A O 1
ATOM 6993 N N . VAL A 1 894 ? -6.476 -40.702 -4.981 1.00 96.75 894 VAL A N 1
ATOM 6994 C CA . VAL A 1 894 ? -6.502 -40.754 -3.514 1.00 96.75 894 VAL A CA 1
ATOM 6995 C C . VAL A 1 894 ? -5.327 -39.937 -2.971 1.00 96.75 894 VAL A C 1
ATOM 6997 O O . VAL A 1 894 ? -4.171 -40.275 -3.259 1.00 96.75 894 VAL A O 1
ATOM 7000 N N . PRO A 1 895 ? -5.567 -38.850 -2.220 1.00 96.12 895 PRO A N 1
ATOM 7001 C CA . PRO A 1 895 ? -4.500 -38.035 -1.663 1.00 96.12 895 PRO A CA 1
ATOM 7002 C C . PRO A 1 895 ? -3.794 -38.761 -0.506 1.00 96.12 895 PRO A C 1
ATOM 7004 O O . PRO A 1 895 ? -4.418 -39.381 0.347 1.00 96.12 895 PRO A O 1
ATOM 7007 N N . SER A 1 896 ? -2.464 -38.664 -0.447 1.00 94.38 896 SER A N 1
ATOM 7008 C CA . SER A 1 896 ? -1.644 -39.279 0.618 1.00 94.38 896 SER A CA 1
ATOM 7009 C C . SER A 1 896 ? -1.756 -38.572 1.973 1.00 94.38 896 SER A C 1
ATOM 7011 O O . SER A 1 896 ? -1.385 -39.125 3.007 1.00 94.38 896 SER A O 1
ATOM 7013 N N . LYS A 1 897 ? -2.227 -37.322 1.970 1.00 93.94 897 LYS A N 1
ATOM 7014 C CA . LYS A 1 897 ? -2.473 -36.488 3.150 1.00 93.94 897 LYS A CA 1
ATOM 7015 C C . LYS A 1 897 ? -3.854 -35.852 3.010 1.00 93.94 897 LYS A C 1
ATOM 7017 O O . LYS A 1 897 ? -4.269 -35.619 1.878 1.00 93.94 897 LYS A O 1
ATOM 7022 N N . PRO A 1 898 ? -4.528 -35.490 4.118 1.00 94.06 898 PRO A N 1
ATOM 7023 C CA . PRO A 1 898 ? -5.802 -34.783 4.048 1.00 94.06 898 PRO A CA 1
ATOM 7024 C C . PRO A 1 898 ? -5.708 -33.562 3.128 1.00 94.06 898 PRO A C 1
ATOM 7026 O O . PRO A 1 898 ? -4.819 -32.719 3.301 1.00 94.06 898 PRO A O 1
ATOM 7029 N N . MET A 1 899 ? -6.628 -33.484 2.169 1.00 94.62 899 MET A N 1
ATOM 7030 C CA . MET A 1 899 ? -6.680 -32.470 1.119 1.00 94.62 899 MET A CA 1
ATOM 7031 C C . MET A 1 899 ? -8.119 -31.971 0.970 1.00 94.62 899 MET A C 1
ATOM 7033 O O . MET A 1 899 ? -9.055 -32.731 1.187 1.00 94.62 899 MET A O 1
ATOM 7037 N N . CYS A 1 900 ? -8.296 -30.696 0.628 1.00 95.69 900 CYS A N 1
ATOM 7038 C CA . CYS A 1 900 ? -9.591 -30.124 0.265 1.00 95.69 900 CYS A CA 1
ATOM 7039 C C . CYS A 1 900 ? -9.550 -29.766 -1.221 1.00 95.69 900 CYS A C 1
ATOM 7041 O O . CYS A 1 900 ? -8.679 -29.002 -1.644 1.00 95.69 900 CYS A O 1
ATOM 7043 N N . VAL A 1 901 ? -10.478 -30.316 -1.995 1.00 95.62 901 VAL A N 1
ATOM 7044 C CA . VAL A 1 901 ? -10.674 -30.025 -3.419 1.00 95.62 901 VAL A CA 1
ATOM 7045 C C . VAL A 1 901 ? -12.163 -30.023 -3.722 1.00 95.62 901 VAL A C 1
ATOM 7047 O O . VAL A 1 901 ? -12.954 -30.568 -2.954 1.00 95.62 901 VAL A O 1
ATOM 7050 N N . GLU A 1 902 ? -12.538 -29.429 -4.845 1.00 95.19 902 GLU A N 1
ATOM 7051 C CA . GLU A 1 902 ? -13.934 -29.311 -5.256 1.00 95.19 902 GLU A CA 1
ATOM 7052 C C . GLU A 1 902 ? -14.106 -29.740 -6.714 1.00 95.19 902 GLU A C 1
ATOM 7054 O O . GLU A 1 902 ? -13.150 -29.743 -7.494 1.00 95.19 902 GLU A O 1
ATOM 7059 N N . ALA A 1 903 ? -15.333 -30.089 -7.103 1.00 93.75 903 ALA A N 1
ATOM 7060 C CA . ALA A 1 903 ? -15.640 -30.311 -8.508 1.00 93.75 903 ALA A CA 1
ATOM 7061 C C . ALA A 1 903 ? -15.463 -29.005 -9.297 1.00 93.75 903 ALA A C 1
ATOM 7063 O O . ALA A 1 903 ? -15.865 -27.923 -8.863 1.00 93.75 903 ALA A O 1
ATOM 7064 N N . PHE A 1 904 ? -14.873 -29.106 -10.487 1.00 87.94 904 PHE A N 1
ATOM 7065 C CA . PHE A 1 904 ? -14.574 -27.951 -11.331 1.00 87.94 904 PHE A CA 1
ATOM 7066 C C . PHE A 1 904 ? -15.820 -27.169 -11.764 1.00 87.94 904 PHE A C 1
ATOM 7068 O O . PHE A 1 904 ? -15.751 -25.955 -11.941 1.00 87.94 904 PHE A O 1
ATOM 7075 N N . THR A 1 905 ? -16.947 -27.854 -11.951 1.00 86.44 905 THR A N 1
ATOM 7076 C CA . THR A 1 905 ? -18.230 -27.227 -12.300 1.00 86.44 905 THR A CA 1
ATOM 7077 C C . THR A 1 905 ? -18.711 -26.278 -11.208 1.00 86.44 905 THR A C 1
ATOM 7079 O O . THR A 1 905 ? -19.251 -25.209 -11.502 1.00 86.44 905 THR A O 1
ATOM 7082 N N . ASP A 1 906 ? -18.442 -26.640 -9.957 1.00 88.69 906 ASP A N 1
ATOM 7083 C CA . ASP A 1 906 ? -19.001 -25.978 -8.787 1.00 88.69 906 ASP A CA 1
ATOM 7084 C C . ASP A 1 906 ? -18.055 -24.866 -8.335 1.00 88.69 906 ASP A C 1
ATOM 7086 O O . ASP A 1 906 ? -18.446 -23.698 -8.280 1.00 88.69 906 ASP A O 1
ATOM 7090 N N . TYR A 1 907 ? -16.774 -25.195 -8.148 1.00 90.44 907 TYR A N 1
ATOM 7091 C CA . TYR A 1 907 ? -15.731 -24.256 -7.732 1.00 90.44 907 TYR A CA 1
ATOM 7092 C C . TYR A 1 907 ? -14.500 -24.380 -8.644 1.00 90.44 907 TYR A C 1
ATOM 7094 O O . TYR A 1 907 ? -13.518 -25.041 -8.294 1.00 90.44 907 TYR A O 1
ATOM 7102 N N . PRO A 1 908 ? -14.518 -23.722 -9.822 1.00 85.00 908 PRO A N 1
ATOM 7103 C CA . PRO A 1 908 ? -13.451 -23.821 -10.814 1.00 85.00 908 PRO A CA 1
ATOM 7104 C C . PRO A 1 908 ? -12.019 -23.629 -10.282 1.00 85.00 908 PRO A C 1
ATOM 7106 O O . PRO A 1 908 ? -11.151 -24.386 -10.725 1.00 85.00 908 PRO A O 1
ATOM 7109 N N . PRO A 1 909 ? -11.738 -22.688 -9.352 1.00 85.25 909 PRO A N 1
ATOM 7110 C CA . PRO A 1 909 ? -10.382 -22.486 -8.827 1.00 85.25 909 PRO A CA 1
ATOM 7111 C C . PRO A 1 909 ? -9.862 -23.641 -7.956 1.00 85.25 909 PRO A C 1
ATOM 7113 O O . PRO A 1 909 ? -8.656 -23.840 -7.848 1.00 85.25 909 PRO A O 1
ATOM 7116 N N . LEU A 1 910 ? -10.758 -24.438 -7.360 1.00 91.12 910 LEU A N 1
ATOM 7117 C CA . LEU A 1 910 ? -10.416 -25.583 -6.504 1.00 91.12 910 LEU A CA 1
ATOM 7118 C C . LEU A 1 910 ? -10.507 -26.932 -7.238 1.00 91.12 910 LEU A C 1
ATOM 7120 O O . LEU A 1 910 ? -10.180 -27.965 -6.656 1.00 91.12 910 LEU A O 1
ATOM 7124 N N . GLY A 1 911 ? -10.955 -26.920 -8.497 1.00 90.19 911 GLY A N 1
ATOM 7125 C CA . GLY A 1 911 ? -11.165 -28.112 -9.319 1.00 90.19 911 GLY A CA 1
ATOM 7126 C C . GLY A 1 911 ? -10.147 -28.313 -10.440 1.00 90.19 911 GLY A C 1
ATOM 7127 O O . GLY A 1 911 ? -10.340 -29.192 -11.276 1.00 90.19 911 GLY A O 1
ATOM 7128 N N . ARG A 1 912 ? -9.083 -27.507 -10.503 1.00 87.62 912 ARG A N 1
ATOM 7129 C CA . ARG A 1 912 ? -7.994 -27.624 -11.488 1.00 87.62 912 ARG A CA 1
ATOM 7130 C C . ARG A 1 912 ? -6.695 -27.949 -10.769 1.00 87.62 912 ARG A C 1
ATOM 7132 O O . ARG A 1 912 ? -6.393 -27.337 -9.747 1.00 87.62 912 ARG A O 1
ATOM 7139 N N . PHE A 1 913 ? -5.907 -28.858 -11.326 1.00 89.38 913 PHE A N 1
ATOM 7140 C CA . PHE A 1 913 ? -4.612 -29.208 -10.755 1.00 89.38 913 PHE A CA 1
ATOM 7141 C C . PHE A 1 913 ? -3.572 -29.538 -11.822 1.00 89.38 913 PHE A C 1
ATOM 7143 O O . PHE A 1 913 ? -3.893 -29.962 -12.934 1.00 89.38 913 PHE A O 1
ATOM 7150 N N . ALA A 1 914 ? -2.308 -29.365 -11.459 1.00 86.50 914 ALA A N 1
ATOM 7151 C CA . ALA A 1 914 ? -1.164 -29.837 -12.221 1.00 86.50 914 ALA A CA 1
ATOM 7152 C C . ALA A 1 914 ? -0.564 -31.064 -11.530 1.00 86.50 914 ALA A C 1
ATOM 7154 O O . ALA A 1 914 ? -0.496 -31.137 -10.304 1.00 86.50 914 ALA A O 1
ATOM 7155 N N . VAL A 1 915 ? -0.132 -32.036 -12.324 1.00 90.00 915 VAL A N 1
ATOM 7156 C CA . VAL A 1 915 ? 0.546 -33.246 -11.865 1.00 90.00 915 VAL A CA 1
ATOM 7157 C C . VAL A 1 915 ? 2.019 -33.111 -12.205 1.00 90.00 915 VAL A C 1
ATOM 7159 O O . VAL A 1 915 ? 2.384 -32.935 -13.373 1.00 90.00 915 VAL A O 1
ATOM 7162 N N . ARG A 1 916 ? 2.868 -33.210 -11.187 1.00 85.69 916 ARG A N 1
ATOM 7163 C CA . ARG A 1 916 ? 4.313 -33.059 -11.310 1.00 85.69 916 ARG A CA 1
ATOM 7164 C C . ARG A 1 916 ? 5.048 -34.319 -10.894 1.00 85.69 916 ARG A C 1
ATOM 7166 O O . ARG A 1 916 ? 4.749 -34.930 -9.868 1.00 85.69 916 ARG A O 1
ATOM 7173 N N . ASP A 1 917 ? 6.060 -34.643 -11.685 1.00 82.88 917 ASP A N 1
ATOM 7174 C CA . ASP A 1 917 ? 7.013 -35.713 -11.416 1.00 82.88 917 ASP A CA 1
ATOM 7175 C C . ASP A 1 917 ? 8.325 -35.426 -12.157 1.00 82.88 917 ASP A C 1
ATOM 7177 O O . ASP A 1 917 ? 8.332 -34.688 -13.141 1.00 82.88 917 ASP A O 1
ATOM 7181 N N . MET A 1 918 ? 9.452 -35.941 -11.664 1.00 71.38 918 MET A N 1
ATOM 7182 C CA . MET A 1 918 ? 10.788 -35.734 -12.252 1.00 71.38 918 MET A CA 1
ATOM 7183 C C . MET A 1 918 ? 11.104 -34.260 -12.590 1.00 71.38 918 MET A C 1
ATOM 7185 O O . MET A 1 918 ? 11.766 -33.962 -13.579 1.00 71.38 918 MET A O 1
ATOM 7189 N N . ARG A 1 919 ? 10.618 -33.323 -11.759 1.00 70.44 919 ARG A N 1
ATOM 7190 C CA . ARG A 1 919 ? 10.733 -31.857 -11.923 1.00 70.44 919 ARG A CA 1
ATOM 7191 C C . ARG A 1 919 ? 10.002 -31.246 -13.128 1.00 70.44 919 ARG A C 1
ATOM 7193 O O . ARG A 1 919 ? 10.109 -30.040 -13.325 1.00 70.44 919 ARG A O 1
ATOM 7200 N N . GLN A 1 920 ? 9.181 -31.997 -13.852 1.00 75.31 920 GLN A N 1
ATOM 7201 C CA . GLN A 1 920 ? 8.382 -31.506 -14.981 1.00 75.31 920 GLN A CA 1
ATOM 7202 C C . GLN A 1 920 ? 6.879 -31.670 -14.728 1.00 75.31 920 GLN A C 1
ATOM 7204 O O . GLN A 1 920 ? 6.457 -32.465 -13.882 1.00 75.31 920 GLN A O 1
ATOM 7209 N N . THR A 1 921 ? 6.057 -30.908 -15.448 1.00 81.75 921 THR A N 1
ATOM 7210 C CA . THR A 1 921 ? 4.606 -31.122 -15.451 1.00 81.75 921 THR A CA 1
ATOM 7211 C C . THR A 1 921 ? 4.277 -32.288 -16.376 1.00 81.75 921 THR A C 1
ATOM 7213 O O . THR A 1 921 ? 4.360 -32.183 -17.600 1.00 81.75 921 THR A O 1
ATOM 7216 N N . VAL A 1 922 ? 3.899 -33.422 -15.791 1.00 87.56 922 VAL A N 1
ATOM 7217 C CA . VAL A 1 922 ? 3.639 -34.659 -16.541 1.00 87.56 922 VAL A CA 1
ATOM 7218 C C . VAL A 1 922 ? 2.190 -34.774 -16.982 1.00 87.56 922 VAL A C 1
ATOM 7220 O O . VAL A 1 922 ? 1.910 -35.419 -17.990 1.00 87.56 922 VAL A O 1
ATOM 7223 N N . ALA A 1 923 ? 1.268 -34.141 -16.260 1.00 88.00 923 ALA A N 1
ATOM 7224 C CA . ALA A 1 923 ? -0.133 -34.093 -16.633 1.00 88.00 923 ALA A CA 1
ATOM 7225 C C . ALA A 1 923 ? -0.831 -32.871 -16.033 1.00 88.00 923 ALA A C 1
ATOM 7227 O O . ALA A 1 923 ? -0.340 -32.241 -15.098 1.00 88.00 923 ALA A O 1
ATOM 7228 N N . VAL A 1 924 ? -2.006 -32.556 -16.557 1.00 86.88 924 VAL A N 1
ATOM 7229 C CA . VAL A 1 924 ? -2.908 -31.552 -15.991 1.00 86.88 924 VAL A CA 1
ATOM 7230 C C . VAL A 1 924 ? -4.300 -32.138 -15.846 1.00 86.88 924 VAL A C 1
ATOM 7232 O O . VAL A 1 924 ? -4.685 -32.996 -16.640 1.00 86.88 924 VAL A O 1
ATOM 7235 N N . GLY A 1 925 ? -5.048 -31.704 -14.837 1.00 89.12 925 GLY A N 1
ATOM 7236 C CA . GLY A 1 925 ? -6.308 -32.333 -14.485 1.00 89.12 925 GLY A CA 1
ATOM 7237 C C . GLY A 1 925 ? -7.421 -31.372 -14.100 1.00 89.12 925 GLY A C 1
ATOM 7238 O O . GLY A 1 925 ? -7.192 -30.275 -13.590 1.00 89.12 925 GLY A O 1
ATOM 7239 N N . VAL A 1 926 ? -8.647 -31.824 -14.354 1.00 88.81 926 VAL A N 1
ATOM 7240 C CA . VAL A 1 926 ? -9.893 -31.155 -13.983 1.00 88.81 926 VAL A CA 1
ATOM 7241 C C . VAL A 1 926 ? -10.758 -32.137 -13.200 1.00 88.81 926 VAL A C 1
ATOM 7243 O O . VAL A 1 926 ? -11.125 -33.196 -13.712 1.00 88.81 926 VAL A O 1
ATOM 7246 N N . ILE A 1 927 ? -11.091 -31.789 -11.964 1.00 94.19 927 ILE A N 1
ATOM 7247 C CA . ILE A 1 927 ? -11.881 -32.612 -11.048 1.00 94.19 927 ILE A CA 1
ATOM 7248 C C . ILE A 1 927 ? -13.338 -32.631 -11.509 1.00 94.19 927 ILE A C 1
ATOM 7250 O O . ILE A 1 927 ? -13.950 -31.584 -11.725 1.00 94.19 927 ILE A O 1
ATOM 7254 N N . LYS A 1 928 ? -13.892 -33.832 -11.667 1.00 92.69 928 LYS A N 1
ATOM 7255 C CA . LYS A 1 928 ? -15.277 -34.066 -12.092 1.00 92.69 928 LYS A CA 1
ATOM 7256 C C . LYS A 1 928 ? -16.196 -34.343 -10.911 1.00 92.69 928 LYS A C 1
ATOM 7258 O O . LYS A 1 928 ? -17.311 -33.843 -10.898 1.00 92.69 928 LYS A O 1
ATOM 7263 N N . SER A 1 929 ? -15.726 -35.107 -9.930 1.00 95.44 929 SER A N 1
ATOM 7264 C CA . SER A 1 929 ? -16.481 -35.425 -8.718 1.00 95.44 929 SER A CA 1
ATOM 7265 C C . SER A 1 929 ? -15.540 -35.651 -7.538 1.00 95.44 929 SER A C 1
ATOM 7267 O O . SER A 1 929 ? -14.400 -36.081 -7.721 1.00 95.44 929 SER A O 1
ATOM 7269 N N . VAL A 1 930 ? -16.021 -35.371 -6.326 1.00 96.06 930 VAL A N 1
ATOM 7270 C CA . VAL A 1 930 ? -15.252 -35.488 -5.080 1.00 96.06 930 VAL A CA 1
ATOM 7271 C C . VAL A 1 930 ? -16.056 -36.286 -4.064 1.00 96.06 930 VAL A C 1
ATOM 7273 O O . VAL A 1 930 ? -17.219 -35.979 -3.814 1.00 96.06 930 VAL A O 1
ATOM 7276 N N . GLU A 1 931 ? -15.424 -37.281 -3.454 1.00 94.88 931 GLU A N 1
ATOM 7277 C CA . GLU A 1 931 ? -15.950 -38.011 -2.305 1.00 94.88 931 GLU A CA 1
ATOM 7278 C C . GLU A 1 931 ? -15.514 -37.278 -1.029 1.00 94.88 931 GLU A C 1
ATOM 7280 O O . GLU A 1 931 ? -14.357 -37.358 -0.601 1.00 94.88 931 GLU A O 1
ATOM 7285 N N . LYS A 1 932 ? -16.417 -36.455 -0.481 1.00 91.81 932 LYS A N 1
ATOM 7286 C CA . LYS A 1 932 ? -16.151 -35.601 0.686 1.00 91.81 932 LYS A CA 1
ATOM 7287 C C . LYS A 1 932 ? -16.245 -36.408 1.983 1.00 91.81 932 LYS A C 1
ATOM 7289 O O . LYS A 1 932 ? -17.163 -37.198 2.165 1.00 91.81 932 LYS A O 1
ATOM 7294 N N . VAL A 1 933 ? -15.332 -36.145 2.913 1.00 86.19 933 VAL A N 1
ATOM 7295 C CA . VAL A 1 933 ? -15.321 -36.746 4.250 1.00 86.19 933 VAL A CA 1
ATOM 7296 C C . VAL A 1 933 ? -16.162 -35.899 5.198 1.00 86.19 933 VAL A C 1
ATOM 7298 O O . VAL A 1 933 ? -15.830 -34.741 5.468 1.00 86.19 933 VAL A O 1
ATOM 7301 N N . ASP A 1 934 ? -17.206 -36.498 5.766 1.00 68.94 934 ASP A N 1
ATOM 7302 C CA . ASP A 1 934 ? -17.990 -35.898 6.844 1.00 68.94 934 ASP A CA 1
ATOM 7303 C C . ASP A 1 934 ? -17.373 -36.218 8.204 1.00 68.94 934 ASP A C 1
ATOM 7305 O O . ASP A 1 934 ? -17.698 -37.203 8.865 1.00 68.94 934 ASP A O 1
ATOM 7309 N N . LYS A 1 935 ? -16.445 -35.361 8.636 1.00 65.62 935 LYS A N 1
ATOM 7310 C CA . LYS A 1 935 ? -15.872 -35.417 9.982 1.00 65.62 935 LYS A CA 1
ATOM 7311 C C . LYS A 1 935 ? -16.108 -34.093 10.695 1.00 65.62 935 LYS A C 1
ATOM 7313 O O . LYS A 1 935 ? -15.534 -33.073 10.323 1.00 65.62 935 LYS A O 1
ATOM 7318 N N . ALA A 1 936 ? -16.943 -34.117 11.733 1.00 61.94 936 ALA A N 1
ATOM 7319 C CA . ALA A 1 936 ? -17.153 -32.961 12.597 1.00 61.94 936 ALA A CA 1
ATOM 7320 C C . ALA A 1 936 ? -15.835 -32.607 13.306 1.00 61.94 936 ALA A C 1
ATOM 7322 O O . ALA A 1 936 ? -15.249 -33.440 14.001 1.00 61.94 936 ALA A O 1
ATOM 7323 N N . GLY A 1 937 ? -15.341 -31.389 13.086 1.00 70.31 937 GLY A N 1
ATOM 7324 C CA . GLY A 1 937 ? -14.103 -30.911 13.693 1.00 70.31 937 GLY A CA 1
ATOM 7325 C C . GLY A 1 937 ? -14.331 -30.047 14.933 1.00 70.31 937 GLY A C 1
ATOM 7326 O O . GLY A 1 937 ? -15.447 -29.865 15.422 1.00 70.31 937 GLY A O 1
ATOM 7327 N N . LYS A 1 938 ? -13.233 -29.522 15.479 1.00 80.44 938 LYS A N 1
ATOM 7328 C CA . LYS A 1 938 ? -13.235 -28.699 16.694 1.00 80.44 938 LYS A CA 1
ATOM 7329 C C . LYS A 1 938 ? -13.906 -27.347 16.424 1.00 80.44 938 LYS A C 1
ATOM 7331 O O . LYS A 1 938 ? -13.394 -26.538 15.651 1.00 80.44 938 LYS A O 1
ATOM 7336 N N . VAL A 1 939 ? -15.008 -27.073 17.120 1.00 81.19 939 VAL A N 1
ATOM 7337 C CA . VAL A 1 939 ? -15.673 -25.759 17.124 1.00 81.19 939 VAL A CA 1
ATOM 7338 C C . VAL A 1 939 ? -15.090 -24.911 18.255 1.00 81.19 939 VAL A C 1
ATOM 7340 O O . VAL A 1 939 ? -15.096 -25.329 19.415 1.00 81.19 939 VAL A O 1
ATOM 7343 N N . THR A 1 940 ? -14.551 -23.730 17.945 1.00 81.44 940 THR A N 1
ATOM 7344 C CA . THR A 1 940 ? -13.958 -22.862 18.972 1.00 81.44 940 THR A CA 1
ATOM 7345 C C . THR A 1 940 ? -15.028 -22.228 19.864 1.00 81.44 940 THR A C 1
ATOM 7347 O O . THR A 1 940 ? -16.173 -22.029 19.458 1.00 81.44 940 THR A O 1
ATOM 7350 N N . LYS A 1 941 ? -14.645 -21.825 21.085 1.00 78.25 941 LYS A N 1
ATOM 7351 C CA . LYS A 1 941 ? -15.534 -21.071 21.994 1.00 78.25 941 LYS A CA 1
ATOM 7352 C C . LYS A 1 941 ? -16.072 -19.781 21.355 1.00 78.25 941 LYS A C 1
ATOM 7354 O O . LYS A 1 941 ? -17.180 -19.362 21.670 1.00 78.25 941 LYS A O 1
ATOM 7359 N N . ALA A 1 942 ? -15.290 -19.161 20.465 1.00 74.44 942 ALA A N 1
ATOM 7360 C CA . ALA A 1 942 ? -15.704 -17.968 19.729 1.00 74.44 942 ALA A CA 1
ATOM 7361 C C . ALA A 1 942 ? -16.835 -18.298 18.745 1.00 74.44 942 ALA A C 1
ATOM 7363 O O . ALA A 1 942 ? -17.895 -17.684 18.825 1.00 74.44 942 ALA A O 1
ATOM 7364 N N . ALA A 1 943 ? -16.665 -19.342 17.924 1.00 72.75 943 ALA A N 1
ATOM 7365 C CA . ALA A 1 943 ? -17.720 -19.821 17.032 1.00 72.75 943 ALA A CA 1
ATOM 7366 C C . ALA A 1 943 ? -18.993 -20.202 17.800 1.00 72.75 943 ALA A C 1
ATOM 7368 O O . ALA A 1 943 ? -20.068 -19.742 17.441 1.00 72.75 943 ALA A O 1
ATOM 7369 N N . GLN A 1 944 ? -18.874 -20.945 18.909 1.00 79.00 944 GLN A N 1
ATOM 7370 C CA . GLN A 1 944 ? -20.025 -21.324 19.741 1.00 79.00 944 GLN A CA 1
ATOM 7371 C C . GLN A 1 944 ? -20.812 -20.110 20.255 1.00 79.00 944 GLN A C 1
ATOM 7373 O O . GLN A 1 944 ? -22.042 -20.148 20.287 1.00 79.00 944 GLN A O 1
ATOM 7378 N N . LYS A 1 945 ? -20.116 -19.039 20.661 1.00 74.81 945 LYS A N 1
ATOM 7379 C CA . LYS A 1 945 ? -20.742 -17.790 21.119 1.00 74.81 945 LYS A CA 1
ATOM 7380 C C . LYS A 1 945 ? -21.410 -17.040 19.965 1.00 74.81 945 LYS A C 1
ATOM 7382 O O . LYS A 1 945 ? -22.499 -16.511 20.160 1.00 74.81 945 LYS A O 1
ATOM 7387 N N . ALA A 1 946 ? -20.785 -17.023 18.791 1.00 74.62 946 ALA A N 1
ATOM 7388 C CA . ALA A 1 946 ? -21.313 -16.370 17.597 1.00 74.62 946 ALA A CA 1
ATOM 7389 C C . ALA A 1 946 ? -22.549 -17.083 17.021 1.00 74.62 946 ALA A C 1
ATOM 7391 O O . ALA A 1 946 ? -23.447 -16.412 16.544 1.00 74.62 946 ALA A O 1
ATOM 7392 N N . THR A 1 947 ? -22.651 -18.416 17.110 1.00 69.56 947 THR A N 1
ATOM 7393 C CA . THR A 1 947 ? -23.860 -19.168 16.697 1.00 69.56 947 THR A CA 1
ATOM 7394 C C . THR A 1 947 ? -25.042 -19.069 17.665 1.00 69.56 947 THR A C 1
ATOM 7396 O O . THR A 1 947 ? -26.131 -19.508 17.317 1.00 69.56 947 THR A O 1
ATOM 7399 N N . LYS A 1 948 ? -24.834 -18.567 18.890 1.00 64.06 948 LYS A N 1
ATOM 7400 C CA . LYS A 1 948 ? -25.902 -18.360 19.889 1.00 64.06 948 LYS A CA 1
ATOM 7401 C C . LYS A 1 948 ? -26.495 -16.946 19.862 1.00 64.06 948 LYS A C 1
ATOM 7403 O O . LYS A 1 948 ? -27.467 -16.704 20.572 1.00 64.06 948 LYS A O 1
ATOM 7408 N N . LYS A 1 949 ? -25.871 -16.033 19.120 1.00 47.41 949 LYS A N 1
ATOM 7409 C CA . LYS A 1 949 ? -26.427 -14.733 18.744 1.00 47.41 949 LYS A CA 1
ATOM 7410 C C . LYS A 1 949 ? -27.071 -14.870 17.374 1.00 47.41 949 LYS A C 1
ATOM 7412 O O . LYS A 1 949 ? -28.059 -14.146 17.156 1.00 47.41 949 LYS A O 1
#

Radius of gyration: 35.07 Å; chains: 1; bounding box: 71×103×93 Å

Foldseek 3Di:
DPDPDPPDDPDPDDDDPPDPDDDPDPPPDQDQQFQWWKKKFFDPDLVSVVVVCVVQQLFLWDAWDRIIITTHGNVCVVVVVSVVTPIDTQDRTVNVVVVVQPDDQPQDPVPDDFLAQGDPSCQQHFDALVVLVVNVVSLCRVVVVFKDKDFLFAFPVGHTFIKMKGAADPDDDPDDDFAAEAEEAECLFQLFRVSLVVLSVLSSLLSVCVVVPPVLSNVLRHRYMYMYGSHLQSQSNNCCVPGNNSHTFHADDDVVVVDPQGGARSQLQAQFQNVPDAPHDEADCDSNGSRNHDPHRQPGRSSVSVVSVLLVQLPTPNFHQEYEYEGAADLEKAADDQQDVPPGDPLQVLLQQLRVLLQVLCQVQDPVNRGHYYGHNCVNGNRYGNGPQHNCCPPSVHSHGIYGHDYDPDPSNGRGDDDDDDDDDDDDDDDDDDDDDDPDDDDDDDDPPPDSDDDDPDDDDDDDDDDDDDDDDDDDDDHSCRNSVRSDPPPDPPDDQAAFEEEEAFAPPLCRQLLVLLLCVVLVQDDPVVLVVLCVVCVVVVNNLCSSSSVQDPDPVCSVVVWDQAWGWTWGDAPRYTYTYIYATNDLLRVLRLLQSLLLGLAYEQRAELDVPRNCQLPDLPHRSLVSLLSSVLSPNQHYEYEHEPCVNVQVDPVSLVVSLVSVCVSNVVSPHHSQQYWYAYAYSSVGDQAPDHDPSHPVDPFTWGDDVDIDTDHHPSSVVVPRDDDDFAAVAWWKWAFQFWDQDPPQGIKTKTFTAHHKDAQLFWKAKPALQEIWGWHFKDAPNHTDRMHTGSGTIIIGTPPDHSVSDGGQIIITGPVHPHFYWFQKFKKKKAFADDPDWAFFQDWFWKDANRDTFTKGQNFFAFWADPPPRHGPGGGDRTDDHGIITITMIGTPDTHTAAACVRRVSRQWIFTDDPSHGGMIIGTHGTHGDDDNHDYDPRNVVSVVD

Secondary structure (DSSP, 8-state):
---SS-SSS--SS-S-------------S----TT-EEEEE--SSHHHHHHHHHHTTTS-EEEETTEEEEEE-GGGHHHHHTT---EEEEES-HHHHHHHH-PPP---GGGPPTTSPPPGGGGGS---HHHHHHHHHHHHHHSTTSEEEEEEEE-TTS-EEEEEEE---SSSTT--PPPPEEEEE--SSTT-HHHHHHHHHHHHHHHHHHHTT-HHHHHHHHH-EEEEES-SSHHHHHHHHHT-TT--S-----GGGT-S-----GGG--STTSS---SS---BS-TTSTTB--SSTT-SHHHHHHHHHHHHHTTSTT-EEEEEEEESSSSEEEESPSS-SSSPPTTHHHHHHHHHHHHHHHHHH-TT-PPPEEEEHHHHT---SS-HHHHHHHTT--SEEEEEEPPPSSSSSTTS-----------------------SS-----SS-------------------------------THHHHTSS------S--PEEEEEEEEE-TTS-HHHHHHHHHHHTTSS-HHHHHHHHHHHHHTT-GGGTTTTTT--SHHHHHHTS--SPEEEEEE-SSEEEEEEE---SGGGHHHHHHHHTT-SEEEEEEE-STTHHHHHTSTT-HHHHHHHHHHHHT--EEEEEEE-GGGGTT-HHHHHHHHHHHHHHHHHHT--GGGS-EEE-BTTTTBTTSS--SS-TT---EEEESSSEEEESSHHHHHHTPPPP---TTSPPBEEEEEEEEETTTEEEEEEE--BS-B-TT-EEEEETTTEEEEEEEEEETTEEES-B-TT-EEEEEESS--TTT--TT-EEEESSSS----EEEEEEEEEE-S-SS-EETT---EEEETTEEEEEEEEEEEEEE-TTT--EEEES-SEE-TT-EEEEEEEESS-B----TTT-GGGSEEEEEETTEEEEEEEEEEEEE-----PBPHHHHHHTT-

Sequence (949 aa):
MRLLKLALATQLAAASPLTHGASPESRSVESSYDGYQVYSITPSSAEEARSLSERFSKYHTHPIRNTLSVAIPPEEIDSFNALGLKARLLNPDLGEYIRSTDKEPVYKRDLHTAGQLPDLSWFDTYHAYADHLQYWDDLVAAFPVNSEKFSIGESYENRTIWAFHFFGDKKKLGEREEKPVVLWHATVHAREWISTMVIEYLAYQLIDGYQKGDANVTKFLDYYDFYLVPFHNPDGFSYTQTNDRLWRKNRQPRPELNTTCLGTDGNRNWKFEWDATPPDGGSTPDPCGQTYRGQAPGDTPENQAMDGLSAKLAKTGAGIRSFIDFHSYGQLILTPYGYSCDPLPETLPRMLEVAGGTAKAIFDANIRNSTYEFGPGCQILYFSTGNSRDHHYAVHGAEHSWTMELSPQDQSGGGHVEMLDNSVPPFMFDSTVPPAKRQEANRVERIIAGKFEIRICDSLENPYGQALVAGGPRREYGVTVGILVLITTDKPYSKEKTHINVVVIGHVDSGKSTTTGHLIYKCGGIDKRTIEKFEKEAAELGKGSFKYAWVLDKLKAERERGITIDIALWKFETPKYYVTVIDAPGHRDFIKNMITGTSQADCAILIIAAGTGEFEAGISKDGQTREHALLAYTLGVKQLIVAINKMDTTKWSEERYQEIIKETSNFIKKVGYNPKHVPFVPISGFNGDNMIEASTNCPWYKGWEKETKAKATGKTLLEAIDAIDAPVRPTDKPLRLPLQDVYKIGGIGTVPVGRVETGIIKPGMVVTFAPAGVTTEVKSVEMHHEQLTEGVPGDNVGFNVKNVSVKEIRRGNVAGDSKNDPPKGCESFNAQVIVLNHPGQVGAGYAPVLDCHTAHIACKFSELLEKIDRRTGKSVENSPKFIKSGDAAIVKMVPSKPMCVEAFTDYPPLGRFAVRDMRQTVAVGVIKSVEKVDKAGKVTKAAQKATKK

Organism: Curvularia clavata (NCBI:txid95742)

pLDDT: mean 76.3, std 21.15, range [20.64, 97.69]

InterPro domains:
  IPR000795 Translational (tr)-type GTP-binding domain [PF00009] (497-722)
  IPR000795 Translational (tr)-type GTP-binding domain [PR00315] (501-514)
  IPR000795 Translational (tr)-type GTP-binding domain [PR00315] (560-568)
  IPR000795 Translational (tr)-type GTP-binding domain [PR00315] (580-590)
  IPR000795 Translational (tr)-type GTP-binding domain [PR00315] (596-607)
  IPR000795 Translational (tr)-type GTP-binding domain [PR00315] (640-649)
  IPR000795 Translational (tr)-type GTP-binding domain [PS51722] (497-731)
  IPR000834 Peptidase M14, carboxypeptidase A [PF00246] (133-411)
  IPR000834 Peptidase M14, carboxypeptidase A [PS52035] (125-431)
  IPR000834 Peptidase M14, carboxypeptidase A [SM00631] (126-438)
  IPR004161 Translation elongation factor EFTu-like, domain 2 [PF03144] (749-814)
  IPR004539 Translation elongation factor EF1A, eukaryotic/archaeal [MF_00118_A] (494-933)
  IPR004539 Translation elongation factor EF1A, eukaryotic/archaeal [TIGR00483] (494-934)
  IPR009000 Translation protein, beta-barrel domain superfamily [SSF50447] (732-823)
  IPR009001 Translation elongation factor EF1A/initiation factor IF2gamma, C-terminal [SSF50465] (826-930)
  IPR027417 P-loop containing nucleoside triphosphate hydrolase [G3DSA:3.40.50.300] (493-727)
  IPR027417 P-loop containing nucleoside triphosphate hydrolase [SSF52540] (495-750)
  IPR031157 Tr-type G domain, conserved site [PS00301] (553-568)
  IPR050100 Translation factor GTPase superfamily members [PTHR23115] (495-933)
  IPR054696 GTP-eEF1A, C-terminal domain [PF22594] (828-928)